Protein AF-0000000087407758 (afdb_homodimer)

Solvent-accessible surface area (backbone atoms only — not comparable to full-atom values): 63641 Å² total; per-residue (Å²): 130,77,46,41,49,51,56,74,53,57,38,66,49,45,21,40,23,24,48,30,57,53,55,64,32,35,38,31,25,42,35,38,38,33,48,90,76,44,41,72,36,18,23,33,31,35,31,67,72,82,52,74,43,81,66,54,85,54,54,42,27,36,70,48,40,63,32,73,86,50,54,34,32,38,28,38,32,53,80,53,84,84,53,83,39,29,30,37,30,39,26,45,61,90,58,75,68,72,40,81,44,47,73,32,73,68,33,73,80,34,73,46,57,36,84,84,50,56,30,34,39,34,29,28,50,42,72,73,52,87,76,72,92,62,81,59,45,75,42,76,60,51,53,44,40,36,55,86,71,43,76,42,53,59,48,29,21,29,37,27,42,26,34,68,87,77,24,53,68,46,76,55,53,54,74,72,32,33,46,69,47,77,48,71,58,94,88,33,49,33,33,28,29,30,68,41,58,68,89,40,62,72,32,25,28,43,31,38,53,57,84,71,41,74,44,74,55,53,93,73,67,30,26,46,74,48,72,44,82,46,94,86,67,31,30,39,34,35,34,23,70,43,85,63,45,84,46,32,53,31,38,45,28,43,34,30,61,90,79,64,49,71,42,69,30,43,71,86,49,65,37,30,61,42,67,44,64,52,51,45,65,54,65,62,61,32,67,67,77,44,79,55,97,69,28,39,36,42,37,27,15,59,46,47,22,17,30,35,30,32,33,27,92,86,33,56,73,46,76,75,44,77,67,77,18,28,48,56,19,43,34,79,54,76,37,41,36,32,23,35,24,17,54,86,38,73,41,33,42,32,37,38,47,95,90,41,76,42,80,71,52,67,81,56,57,73,58,74,76,39,48,75,51,66,72,48,77,49,75,39,73,40,96,86,66,52,76,30,55,31,33,38,24,52,25,52,77,66,54,92,92,46,69,29,33,31,34,40,48,37,59,44,50,70,54,18,24,50,49,22,31,35,45,63,68,59,42,28,42,12,44,70,51,23,29,39,36,39,48,42,38,58,19,19,41,27,68,27,49,76,44,18,52,42,60,58,40,70,77,42,64,35,45,50,41,51,53,50,47,54,52,49,46,49,69,75,35,77,40,48,33,79,84,23,26,29,37,32,18,34,37,38,10,6,26,48,37,46,37,44,34,32,72,46,69,75,39,48,24,37,36,29,23,41,20,56,21,41,50,61,61,42,26,21,58,25,44,49,18,77,58,48,41,32,60,42,54,44,51,47,66,79,81,24,44,64,54,36,49,70,64,14,31,49,72,31,46,89,58,40,71,37,38,32,39,40,37,34,26,62,49,8,27,65,41,30,46,60,27,52,37,31,46,50,42,48,33,53,74,70,71,45,59,58,39,37,36,38,33,71,93,23,27,74,45,32,74,55,72,34,49,38,49,56,36,31,49,51,47,49,52,53,52,48,51,46,44,56,52,48,71,97,129,76,47,41,50,51,59,74,52,57,38,64,48,47,21,40,22,23,48,30,58,52,56,65,33,36,38,31,24,41,34,39,40,32,48,91,76,44,41,71,36,18,24,33,33,36,31,68,70,83,52,74,43,80,66,52,83,55,54,43,26,36,68,49,40,63,31,74,84,51,55,34,33,38,30,36,32,53,79,52,85,84,53,83,37,29,31,36,31,39,28,45,62,90,56,78,68,72,39,81,44,47,74,34,75,68,32,73,79,36,74,46,56,36,85,86,50,56,31,35,37,34,27,28,50,42,71,72,53,89,76,71,91,60,81,60,45,76,43,77,61,52,53,44,39,37,54,86,72,43,78,43,54,61,48,29,20,30,36,27,41,26,34,66,88,77,24,53,68,46,77,55,53,55,74,73,32,34,46,68,47,76,49,70,57,96,90,33,49,33,32,29,30,30,68,42,58,66,88,40,62,73,32,25,30,44,30,37,51,58,84,72,42,74,45,73,54,52,95,72,66,31,26,46,75,48,71,45,84,46,95,86,66,31,32,39,33,35,32,22,71,44,83,63,45,84,46,33,52,30,37,45,28,44,32,30,59,89,78,64,49,71,44,67,31,44,70,87,51,66,37,30,59,41,69,44,64,53,49,44,65,55,66,62,61,30,67,68,78,44,79,55,96,69,27,39,36,43,35,26,15,58,45,45,20,16,30,36,30,32,33,28,92,86,32,55,71,46,78,75,44,78,68,78,20,27,47,56,20,46,32,78,53,75,37,39,37,34,22,36,24,17,54,86,39,73,40,33,40,33,37,38,49,96,88,41,76,43,80,73,51,68,81,56,57,72,56,74,77,39,47,75,49,66,72,45,77,49,75,39,72,41,96,87,64,52,77,30,55,32,33,39,23,51,24,55,80,65,53,92,90,46,70,27,33,30,34,40,47,37,59,44,52,69,55,19,24,50,48,24,31,32,44,65,69,58,42,29,42,13,45,71,51,24,29,39,35,40,48,42,38,58,18,19,40,27,67,26,50,77,43,18,53,43,62,58,40,70,76,44,64,37,47,50,41,51,54,50,47,54,52,51,46,49,69,73,36,78,40,48,34,78,84,22,26,29,37,31,18,35,37,39,10,6,25,48,37,45,38,45,34,32,72,47,69,74,39,48,25,35,36,29,22,40,21,57,20,41,50,61,61,42,27,22,56,26,43,49,16,77,58,48,40,31,60,41,53,44,51,47,67,79,83,22,43,63,55,36,49,71,65,15,30,51,70,31,48,88,59,40,71,36,37,32,39,41,39,36,26,64,47,6,27,66,40,28,46,61,27,52,37,30,44,53,42,49,31,55,75,71,70,42,59,59,38,38,36,39,33,73,92,23,27,76,46,32,76,55,71,34,50,38,50,56,38,31,49,53,47,49,52,54,53,49,51,46,45,56,52,48,72,97

Secondary structure (DSSP, 8-state):
------GGGGGG-EEEEEEEEETTEEEEEEEEEETTTTEEEEEEEEE-SS-EEE----SB-EEEEE-TTSSEEEEEE---TT--SEEEEEEETTS---EEEEEETT--SEEEE-TTSSEEEEEEEEESSPPPSSS-EEE-SS--EETTTEE-TTEEEEEEEEETTT--EEE-S-TTSEEEEEEEETTEEEEEEES-TTT-TT-BEEEEEETTEEEE-S-S-SEEEEEEE-TTS-EEEEEE--TTSTTSPPEEEEE-TTT--EEETTTT--S-SS--B--SS--------EEETTEEEEEEEETTEEEEEEEETT--EEEEE-SSSEEEEEEESSSEEEEEE-SSS--EEEEEETTEEEE---TTGGGGGS--PPPEEEEEE-TTS-EEEEEEE--TT--TT--EEEEEEE--SSS-B--SS--HHHHHHHHTTPEEEEE--TT-SSS-HHHH--TT-TTSHHHHHHHHHHHHHHHH-TTEEEEEEEEEEETHHHHHHHHHHHH----SEEEEES--S-HHHHHHHSSSHHHHHHHHHSS-TTTTHHHHHHT-GGGGGGG--S-EEEEEETT-SSS-THHHHHHHHHHHHTT--EEEEEETT--TTHHHHS-HHHHHHHHHHHHHHHHHHHT-/------GGGGGG-EEEEEEEEETTEEEEEEEEEETTTTEEEEEEEEE-SS-EEE----SB-EEEEE-TTSSEEEEEE---TT--SEEEEEEETTS---EEEEEETT--SEEEE-TTSSEEEEEEEEESSPPPSSS-EEE-SS--EETTTEE-TTEEEEEEEEETTT--EEE-S-TTSEEEEEEEETTEEEEEEES-TTT-TT-BEEEEEETTEEEE-S-S-SEEEEEEE-TTS-EEEEEE--TTSTTSPPEEEEE-TTT--EEETTTT--S-SS--B--SS--------EEETTEEEEEEEETTEEEEEEEETT--EEEEE-SSSEEEEEEESSSEEEEEE-SSS--EEEEEETTEEEE---TTGGGGGS--PPPEEEEEE-TTS-EEEEEEE--TT--TT--EEEEEEE--SSS-B--SS--HHHHHHHHTTPEEEEE--TT-SSS-HHHH--TT-TTSHHHHHHHHHHHHHHHH-TTEEEEEEEEEEETHHHHHHHHHHHH----SEEEEES--S-HHHHHHHSSSHHHHHHHHHSS-TTTTHHHHHHT-GGGGGGG--S-EEEEEETT-SSS-THHHHHHHHHHHHTT--EEEEEETT--TTHHHHS-HHHHHHHHHHHHHHHHHHHT-

Organism: NCBI:txid2598455

Radius of gyration: 34.36 Å; Cα contacts (8 Å, |Δi|>4): 3369; chains: 2; bounding box: 74×99×80 Å

Foldseek 3Di:
DFFFFALQCLQLDWAWALWEDDAQKIKTKIKGADQPVLDIFIFIWMDNNDAIDTDDDARAWHNWYAFLVRQKIKIWGDRDPVAPWIWIWMDTPVDDDIDTLDTGRQYFQDWDAENVRFKIKTKGKDQQDDDDPDPDDDADAPPQAAFPRGGCGRMAIFIWIAGPVRSDIDTQEDRQWHWHAWDDDPRWIKTKTDRCCHPLVQWIFIWIDDGRDIDTQADGQKRWDAWDADPVRKIWTQIFNQPLNPLGAGFIWIAHSVVRDIHTLQPVDQWHQAAQADAQANPDYDFHWDDDPQWIWTWTFAAQEIFIWITGPNNDIDTPGDDFWYWTYWYDHQWIKTWIAFAQGHTFIWTADPNDIDGRDDSSVVSVSGQFWDWDWDWFQAPVGDIWIKTKTAASPDDPPAAFAEEEEEEADQAGFHGTYYYSLCSNLSPVGYMYMYIAAQLYGNHHSVSNACAQPQLHRSLSRSVRSLVVCVVPPVNYDQQQYEYEYEESSLQSQLSDLLPDPSHQAYEHELYAQALQCQLPQANCSVPVSCSRNNHHCVVPVVSRLVSGSLVRLLRGAHAYEYEYECAARNSHDVRSVSSQVSNVVNVHHYHYHYHYPHYSSCCRRNRSNSNSVVSCVVSVRSCVRRVD/DFFFFALLCLQLDWAWALWEDDAQKIKTKIKGADQPVLDIFIFIWMDNNDAIDTDDDARAWHNWYAFLVRQKIKIWGDRDPVAPWIWIWMDTPVDDDIDTLDTGRQYWQDWDAENVRFKIKTKGKDQQDDDDPDPDDDADAPPQAAFPRGGCGRMAIFIWIAGPVRSDIDTQEDRQWHWHAWDDDPRWIKTKTDRCCHPLVQWIFIWIDDGRDIDTQADGQKRWDAWDADPVQKIWTQIFNCPLNPLGAGFIWIAHSVVRDIHTLQPVDQWHQAAQADAQANPDYAFHWDDDPQWIWTWTFAAQEIFIWITGPNNDIDTPGDDQWYWGYWYDHQWIKTWIAFAQGHTFIWTADPNDIDGRDDSSVVSVSGQFWDWDWDWFQAPVGDIWIKTKTAASPDDPPAAFAEEEEEEADQAGFHGGYYYSLCSNLSPVGYMYMYIAAQLYGNHHSVSNACAQPACHRSLSRSVRSLVVCVVPPVNYDQQQYEYEYEESSLLSQLSDLLPDPSHQAYEHELYAQALQCQLPQANCSVPVSCSRNNHHCVVPVVSRLVSGSLVSLLRGAHAYEYEYECAARNSHDVRSVSSQVSNVVNVHHYHYHYHYPDYRSCCRRNRSNSNSVVSCVVSVRSCVRRVD

pLDDT: mean 96.99, std 3.7, range [53.44, 98.94]

InterPro domains:
  IPR001375 Peptidase S9, prolyl oligopeptidase, catalytic domain [PF00326] (421-631)
  IPR011042 Six-bladed beta-propeller, TolB-like [G3DSA:2.120.10.30] (23-142)
  IPR011042 Six-bladed beta-propeller, TolB-like [G3DSA:2.120.10.30] (148-376)
  IPR011659 WD40-like beta-propeller [PF07676] (55-90)
  IPR029058 Alpha/Beta hydrolase fold [G3DSA:3.40.50.1820] (377-632)
  IPR029058 Alpha/Beta hydrolase fold [SSF53474] (374-631)

Structure (mmCIF, N/CA/C/O backbone):
data_AF-0000000087407758-model_v1
#
loop_
_entity.id
_entity.type
_entity.pdbx_description
1 polymer 'S9 family peptidase'
#
loop_
_atom_site.group_PDB
_atom_site.id
_atom_site.type_symbol
_atom_site.label_atom_id
_atom_site.label_alt_id
_atom_site.label_comp_id
_atom_site.label_asym_id
_atom_site.label_entity_id
_atom_site.label_seq_id
_atom_site.pdbx_PDB_ins_code
_atom_site.Cartn_x
_atom_site.Cartn_y
_atom_site.Cartn_z
_atom_site.occupancy
_atom_site.B_iso_or_equiv
_atom_site.auth_seq_id
_atom_site.auth_comp_id
_atom_site.auth_asym_id
_atom_site.auth_atom_id
_atom_site.pdbx_PDB_model_num
ATOM 1 N N . MET A 1 1 ? -30.797 -34.844 4.148 1 54.34 1 MET A N 1
ATOM 2 C CA . MET A 1 1 ? -30.344 -33.781 3.256 1 54.34 1 MET A CA 1
ATOM 3 C C . MET A 1 1 ? -28.906 -34.031 2.797 1 54.34 1 MET A C 1
ATOM 5 O O . MET A 1 1 ? -28.078 -34.531 3.564 1 54.34 1 MET A O 1
ATOM 9 N N . ALA A 1 2 ? -28.625 -33.844 1.451 1 73.69 2 ALA A N 1
ATOM 10 C CA . ALA A 1 2 ? -27.297 -34.094 0.879 1 73.69 2 ALA A CA 1
ATOM 11 C C . ALA A 1 2 ? -26.234 -33.25 1.583 1 73.69 2 ALA A C 1
ATOM 13 O O . ALA A 1 2 ? -26.469 -32.094 1.902 1 73.69 2 ALA A O 1
ATOM 14 N N . LYS A 1 3 ? -25.25 -33.938 2.104 1 91.12 3 LYS A N 1
ATOM 15 C CA . LYS A 1 3 ? -24.188 -33.219 2.791 1 91.12 3 LYS A CA 1
ATOM 16 C C . LYS A 1 3 ? -23.156 -32.688 1.799 1 91.12 3 LYS A C 1
ATOM 18 O O . LYS A 1 3 ? -22.312 -33.438 1.297 1 91.12 3 LYS A O 1
ATOM 23 N N . GLY A 1 4 ? -23.312 -31.344 1.36 1 96.69 4 GLY A N 1
ATOM 24 C CA . GLY A 1 4 ? -22.328 -30.734 0.483 1 96.69 4 GLY A CA 1
ATOM 25 C C . GLY A 1 4 ? -21.141 -30.156 1.228 1 96.69 4 GLY A C 1
ATOM 26 O O . GLY A 1 4 ? -21.141 -30.094 2.459 1 96.69 4 GLY A O 1
ATOM 27 N N . LEU A 1 5 ? -20.109 -29.766 0.512 1 98.12 5 LEU A N 1
ATOM 28 C CA . LEU A 1 5 ? -18.906 -29.188 1.107 1 98.12 5 LEU A CA 1
ATOM 29 C C . LEU A 1 5 ? -19.172 -27.781 1.626 1 98.12 5 LEU A C 1
ATOM 31 O O . LEU A 1 5 ? -19.891 -27 0.989 1 98.12 5 LEU A O 1
ATOM 35 N N . THR A 1 6 ? -18.641 -27.453 2.734 1 98.06 6 THR A N 1
ATOM 36 C CA . THR A 1 6 ? -18.703 -26.125 3.305 1 98.06 6 THR A CA 1
ATOM 37 C C . THR A 1 6 ? -17.328 -25.438 3.256 1 98.06 6 THR A C 1
ATOM 39 O O . THR A 1 6 ? -16.344 -26.078 2.896 1 98.06 6 THR A O 1
ATOM 42 N N . GLU A 1 7 ? -17.312 -24.172 3.6 1 98.25 7 GLU A N 1
ATOM 43 C CA . GLU A 1 7 ? -16.062 -23.406 3.641 1 98.25 7 GLU A CA 1
ATOM 44 C C . GLU A 1 7 ? -15.062 -24.047 4.605 1 98.25 7 GLU A C 1
ATOM 46 O O . GLU A 1 7 ? -13.875 -24.141 4.293 1 98.25 7 GLU A O 1
ATOM 51 N N . LYS A 1 8 ? -15.492 -24.531 5.707 1 97.5 8 LYS A N 1
ATOM 52 C CA . LYS A 1 8 ? -14.625 -25.031 6.77 1 97.5 8 LYS A CA 1
ATOM 53 C C . LYS A 1 8 ? -14.07 -26.406 6.426 1 97.5 8 LYS A C 1
ATOM 55 O O . LYS A 1 8 ? -13.109 -26.859 7.043 1 97.5 8 LYS A O 1
ATOM 60 N N . ASP A 1 9 ? -14.703 -27.094 5.465 1 98.38 9 ASP A N 1
ATOM 61 C CA . ASP A 1 9 ? -14.203 -28.406 5.062 1 98.38 9 ASP A CA 1
ATOM 62 C C . ASP A 1 9 ? -12.836 -28.281 4.387 1 98.38 9 ASP A C 1
ATOM 64 O O . ASP A 1 9 ? -12.18 -29.297 4.121 1 98.38 9 ASP A O 1
ATOM 68 N N . LEU A 1 10 ? -12.375 -27.047 4.191 1 98.5 10 LEU A N 1
ATOM 69 C CA . LEU A 1 10 ? -11.031 -26.781 3.691 1 98.5 10 LEU A CA 1
ATOM 70 C C . LEU A 1 10 ? -9.992 -27.562 4.492 1 98.5 10 LEU A C 1
ATOM 72 O O . LEU A 1 10 ? -9.008 -28.062 3.93 1 98.5 10 LEU A O 1
ATOM 76 N N . GLU A 1 11 ? -10.195 -27.703 5.746 1 98.06 11 GLU A N 1
ATOM 77 C CA . GLU A 1 11 ? -9.195 -28.281 6.637 1 98.06 11 GLU A CA 1
ATOM 78 C C . GLU A 1 11 ? -9.109 -29.797 6.457 1 98.06 11 GLU A C 1
ATOM 80 O O . GLU A 1 11 ? -8.148 -30.422 6.906 1 98.06 11 GLU A O 1
ATOM 85 N N . LYS A 1 12 ? -10.086 -30.391 5.727 1 98.31 12 LYS A N 1
ATOM 86 C CA . LYS A 1 12 ? -10.109 -31.844 5.578 1 98.31 12 LYS A CA 1
ATOM 87 C C . LYS A 1 12 ? -9.203 -32.281 4.438 1 98.31 12 LYS A C 1
ATOM 89 O O . LYS A 1 12 ? -8.836 -33.469 4.359 1 98.31 12 LYS A O 1
ATOM 94 N N . PHE A 1 13 ? -8.898 -31.375 3.537 1 98.69 13 PHE A N 1
ATOM 95 C CA . PHE A 1 13 ? -8.102 -31.734 2.369 1 98.69 13 PHE A CA 1
ATOM 96 C C . PHE A 1 13 ? -6.672 -32.062 2.775 1 98.69 13 PHE A C 1
ATOM 98 O O . PHE A 1 13 ? -6.055 -31.359 3.566 1 98.69 13 PHE A O 1
ATOM 105 N N . LYS A 1 14 ? -6.168 -33.188 2.32 1 98.56 14 LYS A N 1
ATOM 106 C CA . LYS A 1 14 ? -4.75 -33.562 2.328 1 98.56 14 LYS A CA 1
ATOM 107 C C . LYS A 1 14 ? -4.113 -33.281 0.965 1 98.56 14 LYS A C 1
ATOM 109 O O . LYS A 1 14 ? -4.543 -33.875 -0.042 1 98.56 14 LYS A O 1
ATOM 114 N N . LEU A 1 15 ? -3.127 -32.469 0.919 1 98.62 15 LEU A N 1
ATOM 115 C CA . LEU A 1 15 ? -2.486 -32.094 -0.336 1 98.62 15 LEU A CA 1
ATOM 116 C C . LEU A 1 15 ? -1.276 -32.969 -0.613 1 98.62 15 LEU A C 1
ATOM 118 O O . LEU A 1 15 ? -0.261 -32.875 0.081 1 98.62 15 LEU A O 1
ATOM 122 N N . VAL A 1 16 ? -1.364 -33.812 -1.622 1 98.62 16 VAL A N 1
ATOM 123 C CA . VAL A 1 16 ? -0.341 -34.781 -1.949 1 98.62 16 VAL A CA 1
ATOM 124 C C . VAL A 1 16 ? 0.486 -34.312 -3.137 1 98.62 16 VAL A C 1
ATOM 126 O O . VAL A 1 16 ? -0.067 -33.906 -4.172 1 98.62 16 VAL A O 1
ATOM 129 N N . GLY A 1 17 ? 1.745 -34.219 -2.971 1 98 17 GLY A N 1
ATOM 130 C CA . GLY A 1 17 ? 2.555 -33.812 -4.105 1 98 17 GLY A CA 1
ATOM 131 C C . GLY A 1 17 ? 4.047 -33.844 -3.818 1 98 17 GLY A C 1
ATOM 132 O O . GLY A 1 17 ? 4.496 -34.594 -2.953 1 98 17 GLY A O 1
ATOM 133 N N . ASN A 1 18 ? 4.824 -33.219 -4.68 1 97.69 18 ASN A N 1
ATOM 134 C CA . ASN A 1 18 ? 6.273 -33.125 -4.57 1 97.69 18 ASN A CA 1
ATOM 135 C C . ASN A 1 18 ? 6.93 -34.5 -4.523 1 97.69 18 ASN A C 1
ATOM 137 O O . ASN A 1 18 ? 7.688 -34.781 -3.602 1 97.69 18 ASN A O 1
ATOM 141 N N . ILE A 1 19 ? 6.812 -35.25 -5.586 1 98.19 19 ILE A N 1
ATOM 142 C CA . ILE A 1 19 ? 7.227 -36.656 -5.543 1 98.19 19 ILE A CA 1
ATOM 143 C C . ILE A 1 19 ? 8.633 -36.781 -6.117 1 98.19 19 ILE A C 1
ATOM 145 O O . ILE A 1 19 ? 9.055 -36 -6.957 1 98.19 19 ILE A O 1
ATOM 149 N N . ASP A 1 20 ? 9.344 -37.719 -5.691 1 98.19 20 ASP A N 1
ATOM 150 C CA . ASP A 1 20 ? 10.609 -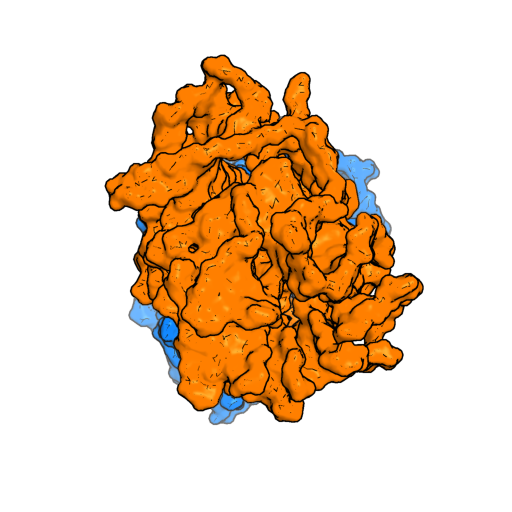38.219 -6.234 1 98.19 20 ASP A CA 1
ATOM 151 C C . ASP A 1 20 ? 10.688 -39.719 -6.145 1 98.19 20 ASP A C 1
ATOM 153 O O . ASP A 1 20 ? 10.133 -40.344 -5.219 1 98.19 20 ASP A O 1
ATOM 157 N N . ALA A 1 21 ? 11.297 -40.344 -7.152 1 97.5 21 ALA A N 1
ATOM 158 C CA . ALA A 1 21 ? 11.297 -41.812 -7.203 1 97.5 21 ALA A CA 1
ATOM 159 C C . ALA A 1 21 ? 12.719 -42.344 -7.391 1 97.5 21 ALA A C 1
ATOM 161 O O . ALA A 1 21 ? 13.562 -41.688 -8 1 97.5 21 ALA A O 1
ATOM 162 N N . PHE A 1 22 ? 13.008 -43.469 -6.875 1 97.06 22 PHE A N 1
ATOM 163 C CA . PHE A 1 22 ? 14.227 -44.25 -7.051 1 97.06 22 PHE A CA 1
ATOM 164 C C . PHE A 1 22 ? 13.906 -45.719 -7.109 1 97.06 22 PHE A C 1
ATOM 166 O O . PHE A 1 22 ? 13.594 -46.344 -6.086 1 97.06 22 PHE A O 1
ATOM 173 N N . ARG A 1 23 ? 14.031 -46.281 -8.305 1 95.62 23 ARG A N 1
ATOM 174 C CA . ARG A 1 23 ? 13.648 -47.688 -8.523 1 95.62 23 ARG A CA 1
ATOM 175 C C . ARG A 1 23 ? 12.203 -47.906 -8.102 1 95.62 23 ARG A C 1
ATOM 177 O O . ARG A 1 23 ? 11.297 -47.219 -8.555 1 95.62 23 ARG A O 1
ATOM 184 N N . ARG A 1 24 ? 12.023 -48.781 -7.125 1 94.56 24 ARG A N 1
ATOM 185 C CA . ARG A 1 24 ? 10.656 -49.125 -6.742 1 94.56 24 ARG A CA 1
ATOM 186 C C . ARG A 1 24 ? 10.164 -48.219 -5.605 1 94.56 24 ARG A C 1
ATOM 188 O O . ARG A 1 24 ? 8.992 -48.281 -5.23 1 94.56 24 ARG A O 1
ATOM 195 N N . ARG A 1 25 ? 10.992 -47.375 -5.078 1 96.25 25 ARG A N 1
ATOM 196 C CA . ARG A 1 25 ? 10.617 -46.531 -3.943 1 96.25 25 ARG A CA 1
ATOM 197 C C . ARG A 1 25 ? 10.211 -45.156 -4.406 1 96.25 25 ARG A C 1
ATOM 199 O O . ARG A 1 25 ? 10.719 -44.656 -5.406 1 96.25 25 ARG A O 1
ATOM 206 N N . LEU A 1 26 ? 9.289 -44.594 -3.684 1 97.19 26 LEU A N 1
ATOM 207 C CA . LEU A 1 26 ? 8.789 -43.25 -3.93 1 97.19 26 LEU A CA 1
ATOM 208 C C . LEU A 1 26 ? 8.695 -42.469 -2.629 1 97.19 26 LEU A C 1
ATOM 210 O O . LEU A 1 26 ? 8.273 -43 -1.603 1 97.19 26 LEU A O 1
ATOM 214 N N . VAL A 1 27 ? 9.148 -41.25 -2.615 1 98.06 27 VAL A N 1
ATOM 215 C CA . VAL A 1 27 ? 8.891 -40.312 -1.515 1 98.06 27 VAL A CA 1
ATOM 216 C C . VAL A 1 27 ? 8 -39.188 -1.997 1 98.06 27 VAL A C 1
ATOM 218 O O . VAL A 1 27 ? 8.039 -38.812 -3.172 1 98.06 27 VAL A O 1
ATOM 221 N N . PHE A 1 28 ? 7.152 -38.688 -1.152 1 98.44 28 PHE A N 1
ATOM 222 C CA . PHE A 1 28 ? 6.258 -37.594 -1.494 1 98.44 28 PHE A CA 1
ATOM 223 C C . PHE A 1 28 ? 5.863 -36.812 -0.248 1 98.44 28 PHE A C 1
ATOM 225 O O . PHE A 1 28 ? 6.047 -37.281 0.875 1 98.44 28 PHE A O 1
ATOM 232 N N . GLN A 1 29 ? 5.477 -35.594 -0.479 1 98.38 29 GLN A N 1
ATOM 233 C CA . GLN A 1 29 ? 5.055 -34.656 0.563 1 98.38 29 GLN A CA 1
ATOM 234 C C . GLN A 1 29 ? 3.535 -34.656 0.726 1 98.38 29 GLN A C 1
ATOM 236 O O . GLN A 1 29 ? 2.801 -34.719 -0.263 1 98.38 29 GLN A O 1
ATOM 241 N N . VAL A 1 30 ? 3.037 -34.75 1.957 1 98.56 30 VAL A N 1
ATOM 242 C CA . VAL A 1 30 ? 1.622 -34.562 2.26 1 98.56 30 VAL A CA 1
ATOM 243 C C . VAL A 1 30 ? 1.448 -33.344 3.168 1 98.56 30 VAL A C 1
ATOM 245 O O . VAL A 1 30 ? 2.039 -33.281 4.25 1 98.56 30 VAL A O 1
ATOM 248 N N . THR A 1 31 ? 0.679 -32.375 2.727 1 98.44 31 THR A N 1
ATOM 249 C CA . THR A 1 31 ? 0.41 -31.172 3.488 1 98.44 31 THR A CA 1
ATOM 250 C C . THR A 1 31 ? -1.007 -31.188 4.055 1 98.44 31 THR A C 1
ATOM 252 O O . THR A 1 31 ? -1.967 -31.469 3.332 1 98.44 31 THR A O 1
ATOM 255 N N . GLU A 1 32 ? -1.155 -30.906 5.312 1 98.12 32 GLU A N 1
ATOM 256 C CA . GLU A 1 32 ? -2.434 -30.781 6.004 1 98.12 32 GLU A CA 1
ATOM 257 C C . GLU A 1 32 ? -2.758 -29.312 6.293 1 98.12 32 GLU A C 1
ATOM 259 O O . GLU A 1 32 ? -1.86 -28.531 6.582 1 98.12 32 GLU A O 1
ATOM 264 N N . ILE A 1 33 ? -4.008 -28.984 6.195 1 98.25 33 ILE A N 1
ATOM 265 C CA . ILE A 1 33 ? -4.5 -27.641 6.477 1 98.25 33 ILE A CA 1
ATOM 266 C C . ILE A 1 33 ? -5.164 -27.609 7.852 1 98.25 33 ILE A C 1
ATOM 268 O O . ILE A 1 33 ? -5.992 -28.469 8.172 1 98.25 33 ILE A O 1
ATOM 272 N N . SER A 1 34 ? -4.832 -26.625 8.695 1 98.25 34 SER A N 1
ATOM 273 C CA . SER A 1 34 ? -5.484 -26.453 9.992 1 98.25 34 SER A CA 1
ATOM 274 C C . SER A 1 34 ? -6.129 -25.094 10.125 1 98.25 34 SER A C 1
ATOM 276 O O . SER A 1 34 ? -5.438 -24.078 10.258 1 98.25 34 SER A O 1
ATOM 278 N N . VAL A 1 35 ? -7.41 -25.062 10.07 1 97.69 35 VAL A N 1
ATOM 279 C CA . VAL A 1 35 ? -8.125 -23.812 10.273 1 97.69 35 VAL A CA 1
ATOM 280 C C . VAL A 1 35 ? -7.973 -23.344 11.727 1 97.69 35 VAL A C 1
ATOM 282 O O . VAL A 1 35 ? -7.766 -22.172 11.992 1 97.69 35 VAL A O 1
ATOM 285 N N . GLU A 1 36 ? -8.047 -24.297 12.648 1 96.88 36 GLU A N 1
ATOM 286 C CA . GLU A 1 36 ? -7.93 -23.984 14.07 1 96.88 36 GLU A CA 1
ATOM 287 C C . GLU A 1 36 ? -6.602 -23.297 14.383 1 96.88 36 GLU A C 1
ATOM 289 O O . GLU A 1 36 ? -6.574 -22.266 15.039 1 96.88 36 GLU A O 1
ATOM 294 N N . LYS A 1 37 ? -5.5 -23.875 13.852 1 97.44 37 LYS A N 1
ATOM 295 C CA . LYS A 1 37 ? -4.172 -23.312 14.109 1 97.44 37 LYS A CA 1
ATOM 296 C C . LYS A 1 37 ? -3.812 -22.25 13.078 1 97.44 37 LYS A C 1
ATOM 298 O O . LYS A 1 37 ? -2.783 -21.578 13.203 1 97.44 37 LYS A O 1
ATOM 303 N N . ASP A 1 38 ? -4.668 -22.047 12.133 1 97.94 38 ASP A N 1
ATOM 304 C CA . ASP A 1 38 ? -4.488 -21.062 11.055 1 97.94 38 ASP A CA 1
ATOM 305 C C . ASP A 1 38 ? -3.127 -21.25 10.383 1 97.94 38 ASP A C 1
ATOM 307 O O . ASP A 1 38 ? -2.369 -20.281 10.242 1 97.94 38 ASP A O 1
ATOM 311 N N . ASP A 1 39 ? -2.801 -22.484 10.039 1 97.19 39 ASP A N 1
ATOM 312 C CA . ASP A 1 39 ? -1.49 -22.797 9.469 1 97.19 39 ASP A CA 1
ATOM 313 C C . ASP A 1 39 ? -1.533 -24.094 8.664 1 97.19 39 ASP A C 1
ATOM 315 O O . ASP A 1 39 ? -2.574 -24.75 8.578 1 97.19 39 ASP A O 1
ATOM 319 N N . TYR A 1 40 ? -0.476 -24.438 7.957 1 97.56 40 TYR A N 1
ATOM 320 C CA . TYR A 1 40 ? -0.267 -25.672 7.207 1 97.56 40 TYR A CA 1
ATOM 321 C C . TYR A 1 40 ? 0.824 -26.531 7.848 1 97.56 40 TYR A C 1
ATOM 323 O O . TYR A 1 40 ? 1.812 -26 8.359 1 97.56 40 TYR A O 1
ATOM 331 N N . PHE A 1 41 ? 0.654 -27.828 7.812 1 97.5 41 PHE A N 1
ATOM 332 C CA . PHE A 1 41 ? 1.644 -28.781 8.297 1 97.5 41 PHE A CA 1
ATOM 333 C C . PHE A 1 41 ? 1.947 -29.828 7.238 1 97.5 41 PHE A C 1
ATOM 335 O O . PHE A 1 41 ? 1.048 -30.281 6.52 1 97.5 41 PHE A O 1
ATOM 342 N N . SER A 1 42 ? 3.207 -30.203 7.051 1 97.69 42 SER A N 1
ATOM 343 C CA . SER A 1 42 ? 3.561 -31.156 6.008 1 97.69 42 SER A CA 1
ATOM 344 C C . SER A 1 42 ? 4.605 -32.156 6.508 1 97.69 42 SER A C 1
ATOM 346 O O . SER A 1 42 ? 5.41 -31.828 7.383 1 97.69 42 SER A O 1
ATOM 348 N N . ARG A 1 43 ? 4.543 -33.312 5.973 1 97 43 ARG A N 1
ATOM 349 C CA . ARG A 1 43 ? 5.5 -34.375 6.234 1 97 43 ARG A CA 1
ATOM 350 C C . ARG A 1 43 ? 5.805 -35.156 4.965 1 97 43 ARG A C 1
ATOM 352 O O . ARG A 1 43 ? 5.098 -35.031 3.963 1 97 43 ARG A O 1
ATOM 359 N N . ILE A 1 44 ? 6.875 -35.906 5.102 1 98.06 44 ILE A N 1
ATOM 360 C CA . ILE A 1 44 ? 7.285 -36.781 3.988 1 98.06 44 ILE A CA 1
ATOM 361 C C . ILE A 1 44 ? 6.809 -38.188 4.23 1 98.06 44 ILE A C 1
ATOM 363 O O . ILE A 1 44 ? 6.891 -38.719 5.352 1 98.06 44 ILE A O 1
ATOM 367 N N . TYR A 1 45 ? 6.293 -38.781 3.225 1 98.25 45 TYR A N 1
ATOM 368 C CA . TYR A 1 45 ? 5.895 -40.188 3.213 1 98.25 45 TYR A CA 1
ATOM 369 C C . TYR A 1 45 ? 6.766 -41 2.26 1 98.25 45 TYR A C 1
ATOM 371 O O . TYR A 1 45 ? 7.367 -40.438 1.338 1 98.25 45 TYR A O 1
ATOM 379 N N . LEU A 1 46 ? 6.852 -42.281 2.496 1 97.94 46 LEU A N 1
ATOM 380 C CA . LEU A 1 46 ? 7.609 -43.219 1.656 1 97.94 46 LEU A CA 1
ATOM 381 C C . LEU A 1 46 ? 6.73 -44.375 1.195 1 97.94 46 LEU A C 1
ATOM 383 O O . LEU A 1 46 ? 5.98 -44.938 1.991 1 97.94 46 LEU A O 1
ATOM 387 N N . TYR A 1 47 ? 6.621 -44.625 -0.076 1 97.56 47 TYR A N 1
ATOM 388 C CA . TYR A 1 47 ? 6.047 -45.844 -0.686 1 97.56 47 TYR A CA 1
ATOM 389 C C . TYR A 1 47 ? 7.137 -46.812 -1.106 1 97.56 47 TYR A C 1
ATOM 391 O O . TYR A 1 47 ? 7.977 -46.5 -1.946 1 97.56 47 TYR A O 1
ATOM 399 N N . ASP A 1 48 ? 7.164 -48.031 -0.616 1 93.75 48 ASP A N 1
ATOM 400 C CA . ASP A 1 48 ? 8.242 -48.969 -0.865 1 93.75 48 ASP A CA 1
ATOM 401 C C . ASP A 1 48 ? 7.867 -49.938 -1.988 1 93.75 48 ASP A C 1
ATOM 403 O O . ASP A 1 48 ? 8.531 -50.969 -2.178 1 93.75 48 ASP A O 1
ATOM 407 N N . GLY A 1 49 ? 6.816 -49.625 -2.68 1 90.25 49 GLY A N 1
ATOM 408 C CA . GLY A 1 49 ? 6.324 -50.531 -3.727 1 90.25 49 GLY A CA 1
ATOM 409 C C . GLY A 1 49 ? 5.117 -51.344 -3.303 1 90.25 49 GLY A C 1
ATOM 410 O O . GLY A 1 49 ? 4.414 -51.906 -4.145 1 90.25 49 GLY A O 1
ATOM 411 N N . ARG A 1 50 ? 4.883 -51.375 -1.973 1 91.19 50 ARG A N 1
ATOM 412 C CA . ARG A 1 50 ? 3.76 -52.156 -1.458 1 91.19 50 ARG A CA 1
ATOM 413 C C . ARG A 1 50 ? 2.885 -51.312 -0.537 1 91.19 50 ARG A C 1
ATOM 415 O O . ARG A 1 50 ? 1.657 -51.344 -0.633 1 91.19 50 ARG A O 1
ATOM 422 N N . LYS A 1 51 ? 3.59 -50.625 0.286 1 94.88 51 LYS A N 1
ATOM 423 C CA . LYS A 1 51 ? 2.85 -49.875 1.293 1 94.88 51 LYS A CA 1
ATOM 424 C C . LYS A 1 51 ? 3.377 -48.469 1.412 1 94.88 51 LYS A C 1
ATOM 426 O O . LYS A 1 51 ? 4.543 -48.188 1.108 1 94.88 51 LYS A O 1
ATOM 431 N N . VAL A 1 52 ? 2.471 -47.562 1.856 1 97.69 52 VAL A N 1
ATOM 432 C CA . VAL A 1 52 ? 2.793 -46.156 2.154 1 97.69 52 VAL A CA 1
ATOM 433 C C . VAL A 1 52 ? 2.955 -46 3.662 1 97.69 52 VAL A C 1
ATOM 435 O O . VAL A 1 52 ? 2.129 -46.469 4.445 1 97.69 52 VAL A O 1
ATOM 438 N N . LYS A 1 53 ? 3.938 -45.344 4.137 1 96 53 LYS A N 1
ATOM 439 C CA . LYS A 1 53 ? 4.129 -45.031 5.555 1 96 53 LYS A CA 1
ATOM 440 C C . LYS A 1 53 ? 4.676 -43.625 5.762 1 96 53 LYS A C 1
ATOM 442 O O . LYS A 1 53 ? 5.434 -43.125 4.93 1 96 53 LYS A O 1
ATOM 447 N N . PRO A 1 54 ? 4.285 -42.969 6.879 1 95.94 54 PRO A N 1
ATOM 448 C CA . PRO A 1 54 ? 4.977 -41.719 7.227 1 95.94 54 PRO A CA 1
ATOM 449 C C . PRO A 1 54 ? 6.484 -41.906 7.387 1 95.94 54 PRO A C 1
ATOM 451 O O . PRO A 1 54 ? 6.93 -42.938 7.93 1 95.94 54 PRO A O 1
ATOM 454 N N . PHE A 1 55 ? 7.215 -41 6.871 1 97 55 PHE A N 1
ATOM 455 C CA . PHE A 1 55 ? 8.664 -41.188 6.867 1 97 55 PHE A CA 1
ATOM 456 C C . PHE A 1 55 ? 9.328 -40.156 7.77 1 97 55 PHE A C 1
ATOM 458 O O . PHE A 1 55 ? 10.375 -40.406 8.367 1 97 55 PHE A O 1
ATOM 465 N N . THR A 1 56 ? 8.844 -38.938 7.781 1 96.31 56 THR A N 1
ATOM 466 C CA . THR A 1 56 ? 9.352 -37.906 8.688 1 96.31 56 THR A CA 1
ATOM 467 C C . THR A 1 56 ? 8.258 -37.469 9.656 1 96.31 56 THR A C 1
ATOM 469 O O . THR A 1 56 ? 7.098 -37.844 9.508 1 96.31 56 THR A O 1
ATOM 472 N N . SER A 1 57 ? 8.641 -36.656 10.703 1 92.5 57 SER A N 1
ATOM 473 C CA . SER A 1 57 ? 7.68 -36.281 11.734 1 92.5 57 SER A CA 1
ATOM 474 C C . SER A 1 57 ? 7.734 -34.781 12 1 92.5 57 SER A C 1
ATOM 476 O O . SER A 1 57 ? 7.184 -34.281 12.992 1 92.5 57 SER A O 1
ATOM 478 N N . GLY A 1 58 ? 8.445 -34.062 11.18 1 90.5 58 GLY A N 1
ATOM 479 C CA . GLY A 1 58 ? 8.461 -32.625 11.344 1 90.5 58 GLY A CA 1
ATOM 480 C C . GLY A 1 58 ? 7.145 -31.969 10.961 1 90.5 58 GLY A C 1
ATOM 481 O O . GLY A 1 58 ? 6.234 -32.625 10.461 1 90.5 58 GLY A O 1
ATOM 482 N N . LYS A 1 59 ? 7.039 -30.609 11.234 1 93.12 59 LYS A N 1
ATOM 483 C CA . LYS A 1 59 ? 5.793 -29.891 11.008 1 93.12 59 LYS A CA 1
ATOM 484 C C . LYS A 1 59 ? 5.789 -29.219 9.641 1 93.12 59 LYS A C 1
ATOM 486 O O . LYS A 1 59 ? 4.73 -28.859 9.125 1 93.12 59 LYS A O 1
ATOM 491 N N . LYS A 1 60 ? 6.949 -29.016 9.07 1 96.12 60 LYS A N 1
ATOM 492 C CA . LYS A 1 60 ? 7.059 -28.359 7.77 1 96.12 60 LYS A CA 1
ATOM 493 C C . LYS A 1 60 ? 8.117 -29.031 6.898 1 96.12 60 LYS A C 1
ATOM 495 O O . LYS A 1 60 ? 9.023 -28.375 6.395 1 96.12 60 LYS A O 1
ATOM 500 N N . ASP A 1 61 ? 8.031 -30.328 6.738 1 97.44 61 ASP A N 1
ATOM 501 C CA . ASP A 1 61 ? 8.945 -31.094 5.902 1 97.44 61 ASP A CA 1
ATOM 502 C C . ASP A 1 61 ? 8.461 -31.141 4.453 1 97.44 61 ASP A C 1
ATOM 504 O O . ASP A 1 61 ? 7.27 -31.344 4.195 1 97.44 61 ASP A O 1
ATOM 508 N N . GLY A 1 62 ? 9.344 -30.859 3.531 1 97 62 GLY A N 1
ATOM 509 C CA . GLY A 1 62 ? 8.945 -30.859 2.133 1 97 62 GLY A CA 1
ATOM 510 C C . GLY A 1 62 ? 10.117 -30.969 1.176 1 97 62 GLY A C 1
ATOM 511 O O . GLY A 1 62 ? 11.266 -31.078 1.604 1 97 62 GLY A O 1
ATOM 512 N N . ASN A 1 63 ? 9.82 -31.156 -0.084 1 97.06 63 ASN A N 1
ATOM 513 C CA . ASN A 1 63 ? 10.758 -31.125 -1.198 1 97.06 63 ASN A CA 1
ATOM 514 C C . ASN A 1 63 ? 11.758 -32.281 -1.114 1 97.06 63 ASN A C 1
ATOM 516 O O . ASN A 1 63 ? 12.969 -32.062 -1.154 1 97.06 63 ASN A O 1
ATOM 520 N N . PRO A 1 64 ? 11.312 -33.469 -0.969 1 98.06 64 PRO A N 1
ATOM 521 C CA . PRO A 1 64 ? 12.227 -34.625 -0.813 1 98.06 64 PRO A CA 1
ATOM 522 C C . PRO A 1 64 ? 12.914 -35 -2.121 1 98.06 64 PRO A C 1
ATOM 524 O O . PRO A 1 64 ? 12.297 -34.938 -3.188 1 98.06 64 PRO A O 1
ATOM 527 N N . ARG A 1 65 ? 14.188 -35.406 -2.043 1 98.06 65 ARG A N 1
ATOM 528 C CA . ARG A 1 65 ? 14.969 -35.875 -3.178 1 98.06 65 ARG A CA 1
ATOM 529 C C . ARG A 1 65 ? 15.844 -37.062 -2.775 1 98.06 65 ARG A C 1
ATOM 531 O O . ARG A 1 65 ? 16.562 -37 -1.783 1 98.06 65 ARG A O 1
ATOM 538 N N . PHE A 1 66 ? 15.82 -38.156 -3.557 1 98.12 66 PHE A N 1
ATOM 539 C CA . PHE A 1 66 ? 16.719 -39.281 -3.336 1 98.12 66 PHE A CA 1
ATOM 540 C C . PHE A 1 66 ? 18.141 -38.938 -3.74 1 98.12 66 PHE A C 1
ATOM 542 O O . PHE A 1 66 ? 18.359 -38.188 -4.715 1 98.12 66 PHE A O 1
ATOM 549 N N . SER A 1 67 ? 19.078 -39.5 -2.961 1 98.12 67 SER A N 1
ATOM 550 C CA . SER A 1 67 ? 20.453 -39.5 -3.441 1 98.12 67 SER A CA 1
ATOM 551 C C . SER A 1 67 ? 20.609 -40.406 -4.66 1 98.12 67 SER A C 1
ATOM 553 O O . SER A 1 67 ? 19.766 -41.281 -4.914 1 98.12 67 SER A O 1
ATOM 555 N N . PRO A 1 68 ? 21.688 -40.188 -5.406 1 96.94 68 PRO A N 1
ATOM 556 C CA . PRO A 1 68 ? 21.875 -40.969 -6.625 1 96.94 68 PRO A CA 1
ATOM 557 C C . PRO A 1 68 ? 21.891 -42.469 -6.359 1 96.94 68 PRO A C 1
ATOM 559 O O . PRO A 1 68 ? 21.469 -43.281 -7.211 1 96.94 68 PRO A O 1
ATOM 562 N N . ASP A 1 69 ? 22.344 -42.938 -5.176 1 96.88 69 ASP A N 1
ATOM 563 C CA . ASP A 1 69 ? 22.406 -44.344 -4.859 1 96.88 69 ASP A CA 1
ATOM 564 C C . ASP A 1 69 ? 21.172 -44.812 -4.09 1 96.88 69 ASP A C 1
ATOM 566 O O . ASP A 1 69 ? 21.062 -45.969 -3.697 1 96.88 69 ASP A O 1
ATOM 570 N N . GLY A 1 70 ? 20.25 -43.906 -3.791 1 96.94 70 GLY A N 1
ATOM 571 C CA . GLY A 1 70 ? 18.984 -44.219 -3.148 1 96.94 70 GLY A CA 1
ATOM 572 C C . GLY A 1 70 ? 19.109 -44.438 -1.651 1 96.94 70 GLY A C 1
ATOM 573 O O . GLY A 1 70 ? 18.125 -44.781 -0.979 1 96.94 70 GLY A O 1
ATOM 574 N N . LYS A 1 71 ? 20.234 -44.125 -1.086 1 97 71 LYS A N 1
ATOM 575 C CA . LYS A 1 71 ? 20.484 -44.469 0.314 1 97 71 LYS A CA 1
ATOM 576 C C . LYS A 1 71 ? 20.062 -43.312 1.232 1 97 71 LYS A C 1
ATOM 578 O O . LYS A 1 71 ? 19.859 -43.531 2.432 1 97 71 LYS A O 1
ATOM 583 N N . LEU A 1 72 ? 20.031 -42.156 0.666 1 97.62 72 LEU A N 1
ATOM 584 C CA . LEU A 1 72 ? 19.656 -40.969 1.438 1 97.62 72 LEU A CA 1
ATOM 585 C C . LEU A 1 72 ? 18.5 -40.25 0.764 1 97.62 72 LEU A C 1
ATOM 587 O O . LEU A 1 72 ? 18.297 -40.375 -0.444 1 97.62 72 LEU A O 1
ATOM 591 N N . ILE A 1 73 ? 17.75 -39.469 1.579 1 98 73 ILE A N 1
ATOM 592 C CA . ILE A 1 73 ? 16.781 -38.5 1.122 1 98 73 ILE A CA 1
ATOM 593 C C . ILE A 1 73 ? 17.109 -37.125 1.708 1 98 73 ILE A C 1
ATOM 595 O O . ILE A 1 73 ? 17.266 -37 2.924 1 98 73 ILE A O 1
ATOM 599 N N . ALA A 1 74 ? 17.344 -36.188 0.865 1 98.38 74 ALA A N 1
ATOM 600 C CA . ALA A 1 74 ? 17.438 -34.781 1.3 1 98.38 74 ALA A CA 1
ATOM 601 C C . ALA A 1 74 ? 16.062 -34.125 1.32 1 98.38 74 ALA A C 1
ATOM 603 O O . ALA A 1 74 ? 15.203 -34.438 0.486 1 98.38 74 ALA A O 1
ATOM 604 N N . PHE A 1 75 ? 15.766 -33.25 2.254 1 97.88 75 PHE A N 1
ATOM 605 C CA . PHE A 1 75 ? 14.5 -32.531 2.295 1 97.88 75 PHE A CA 1
ATOM 606 C C . PHE A 1 75 ? 14.641 -31.219 3.08 1 97.88 75 PHE A C 1
ATOM 608 O O . PHE A 1 75 ? 15.625 -31.031 3.799 1 97.88 75 PHE A O 1
ATOM 615 N N . THR A 1 76 ? 13.75 -30.297 2.846 1 97.19 76 THR A N 1
ATOM 616 C CA . THR A 1 76 ? 13.703 -29.031 3.566 1 97.19 76 THR A CA 1
ATOM 617 C C . THR A 1 76 ? 12.758 -29.125 4.758 1 97.19 76 THR A C 1
ATOM 619 O O . THR A 1 76 ? 11.766 -29.859 4.719 1 97.19 76 THR A O 1
ATOM 622 N N . SER A 1 77 ? 13.078 -28.391 5.797 1 95.88 77 SER A N 1
ATOM 623 C CA . SER A 1 77 ? 12.234 -28.391 6.988 1 95.88 77 SER A CA 1
ATOM 624 C C . SER A 1 77 ? 12.359 -27.094 7.762 1 95.88 77 SER A C 1
ATOM 626 O O . SER A 1 77 ? 13.188 -26.234 7.43 1 95.88 77 SER A O 1
ATOM 628 N N . LYS A 1 78 ? 11.445 -26.812 8.609 1 92.69 78 LYS A N 1
ATOM 629 C CA . LYS A 1 78 ? 11.492 -25.75 9.625 1 92.69 78 LYS A CA 1
ATOM 630 C C . LYS A 1 78 ? 11.141 -26.312 11 1 92.69 78 LYS A C 1
ATOM 632 O O . LYS A 1 78 ? 9.984 -26.234 11.43 1 92.69 78 LYS A O 1
ATOM 637 N N . ARG A 1 79 ? 12.047 -26.734 11.719 1 89.5 79 ARG A N 1
ATOM 638 C CA . ARG A 1 79 ? 11.805 -27.375 13.008 1 89.5 79 ARG A CA 1
ATOM 639 C C . ARG A 1 79 ? 12.109 -26.422 14.156 1 89.5 79 ARG A C 1
ATOM 641 O O . ARG A 1 79 ? 11.586 -26.594 15.258 1 89.5 79 ARG A O 1
ATOM 648 N N . ASP A 1 80 ? 12.906 -25.516 13.891 1 78.62 80 ASP A N 1
ATOM 649 C CA . ASP A 1 80 ? 13.188 -24.5 14.898 1 78.62 80 ASP A CA 1
ATOM 650 C C . ASP A 1 80 ? 12.203 -23.344 14.805 1 78.62 80 ASP A C 1
ATOM 652 O O . ASP A 1 80 ? 12.312 -22.5 13.914 1 78.62 80 ASP A O 1
ATOM 656 N N . LYS A 1 81 ? 11.383 -23.266 15.734 1 68.56 81 LYS A N 1
ATOM 657 C CA . LYS A 1 81 ? 10.273 -22.312 15.719 1 68.56 81 LYS A CA 1
ATOM 658 C C . LYS A 1 81 ? 10.781 -20.875 15.703 1 68.56 81 LYS A C 1
ATOM 660 O O . LYS A 1 81 ? 10.109 -19.984 15.195 1 68.56 81 LYS A O 1
ATOM 665 N N . GLU A 1 82 ? 11.859 -20.859 16.234 1 70.62 82 GLU A N 1
ATOM 666 C CA . GLU A 1 82 ? 12.328 -19.484 16.391 1 70.62 82 GLU A CA 1
ATOM 667 C C . GLU A 1 82 ? 13.117 -19.031 15.172 1 70.62 82 GLU A C 1
ATOM 669 O O . GLU A 1 82 ? 13.328 -17.828 14.984 1 70.62 82 GLU A O 1
ATOM 674 N N . SER A 1 83 ? 13.461 -20.047 14.391 1 73.88 83 SER A N 1
ATOM 675 C CA . SER A 1 83 ? 14.289 -19.656 13.258 1 73.88 83 SER A CA 1
ATOM 676 C C . SER A 1 83 ? 13.438 -19.203 12.086 1 73.88 83 SER A C 1
ATOM 678 O O . SER A 1 83 ? 12.367 -19.75 11.828 1 73.88 83 SER A O 1
ATOM 680 N N . LYS A 1 84 ? 13.836 -18.094 11.492 1 78.19 84 LYS A N 1
ATOM 681 C CA . LYS A 1 84 ? 13.227 -17.641 10.242 1 78.19 84 LYS A CA 1
ATOM 682 C C . LYS A 1 84 ? 13.891 -18.297 9.039 1 78.19 84 LYS A C 1
ATOM 684 O O . LYS A 1 84 ? 13.406 -18.156 7.91 1 78.19 84 LYS A O 1
ATOM 689 N N . GLU A 1 85 ? 14.836 -19.125 9.266 1 86.5 85 GLU A N 1
ATOM 690 C CA . GLU A 1 85 ? 15.617 -19.719 8.18 1 86.5 85 GLU A CA 1
ATOM 691 C C . GLU A 1 85 ? 15.023 -21.047 7.73 1 86.5 85 GLU A C 1
ATOM 693 O O . GLU A 1 85 ? 14.305 -21.703 8.492 1 86.5 85 GLU A O 1
ATOM 698 N N . ALA A 1 86 ? 15.312 -21.391 6.5 1 92.75 86 ALA A N 1
ATOM 699 C CA . ALA A 1 86 ? 15.008 -22.734 5.988 1 92.75 86 ALA A CA 1
ATOM 700 C C . ALA A 1 86 ? 16.125 -23.719 6.324 1 92.75 86 ALA A C 1
ATOM 702 O O . ALA A 1 86 ? 17.312 -23.375 6.266 1 92.75 86 ALA A O 1
ATOM 703 N N . GLU A 1 87 ? 15.727 -24.922 6.648 1 96.19 87 GLU A N 1
ATOM 704 C CA . GLU A 1 87 ? 16.672 -25.953 7.055 1 96.19 87 GLU A CA 1
ATOM 705 C C . GLU A 1 87 ? 16.766 -27.062 6.016 1 96.19 87 GLU A C 1
ATOM 707 O O . GLU A 1 87 ? 15.75 -27.453 5.426 1 96.19 87 GLU A O 1
ATOM 712 N N . LEU A 1 88 ? 17.938 -27.5 5.805 1 97.69 88 LEU A N 1
ATOM 713 C CA . LEU A 1 88 ? 18.203 -28.656 4.941 1 97.69 88 LEU A CA 1
ATOM 714 C C . LEU A 1 88 ? 18.547 -29.891 5.77 1 97.69 88 LEU A C 1
ATOM 716 O O . LEU A 1 88 ? 19.516 -29.859 6.543 1 97.69 88 LEU A O 1
ATOM 720 N N . TYR A 1 89 ? 17.812 -30.938 5.566 1 97.44 89 TYR A N 1
ATOM 721 C CA . TYR A 1 89 ? 18.016 -32.188 6.285 1 97.44 89 TYR A CA 1
ATOM 722 C C . TYR A 1 89 ? 18.328 -33.344 5.32 1 97.44 89 TYR A C 1
ATOM 724 O O . TYR A 1 89 ? 18 -33.25 4.133 1 97.44 89 TYR A O 1
ATOM 732 N N . VAL A 1 90 ? 19 -34.375 5.844 1 97.69 90 VAL A N 1
ATOM 733 C CA . VAL A 1 90 ? 19.141 -35.656 5.164 1 97.69 90 VAL A CA 1
ATOM 734 C C . VAL A 1 90 ? 18.719 -36.781 6.105 1 97.69 90 VAL A C 1
ATOM 736 O O . VAL A 1 90 ? 18.891 -36.688 7.324 1 97.69 90 VAL A O 1
ATOM 739 N N . ILE A 1 91 ? 18.188 -37.781 5.52 1 97.5 91 ILE A N 1
ATOM 740 C CA . ILE A 1 91 ? 17.75 -38.938 6.301 1 97.5 91 ILE A CA 1
ATOM 741 C C . ILE A 1 91 ? 18.031 -40.219 5.52 1 97.5 91 ILE A C 1
ATOM 743 O O . ILE A 1 91 ? 17.828 -40.281 4.305 1 97.5 91 ILE A O 1
ATOM 747 N N . PRO A 1 92 ? 18.516 -41.281 6.184 1 97.19 92 PRO A N 1
ATOM 748 C CA . PRO A 1 92 ? 18.688 -42.562 5.488 1 97.19 92 PRO A CA 1
ATOM 749 C C . PRO A 1 92 ? 17.359 -43.188 5.051 1 97.19 92 PRO A C 1
ATOM 751 O O . PRO A 1 92 ? 16.375 -43.125 5.785 1 97.19 92 PRO A O 1
ATOM 754 N N . THR A 1 93 ? 17.406 -43.781 3.893 1 95.69 93 THR A N 1
ATOM 755 C CA . THR A 1 93 ? 16.188 -44.344 3.326 1 95.69 93 THR A CA 1
ATOM 756 C C . THR A 1 93 ? 15.766 -45.594 4.066 1 95.69 93 THR A C 1
ATOM 758 O O . THR A 1 93 ? 14.594 -46 4.043 1 95.69 93 THR A O 1
ATOM 761 N N . ASP A 1 94 ? 16.641 -46.312 4.609 1 90.69 94 ASP A N 1
ATOM 762 C CA . ASP A 1 94 ? 16.359 -47.594 5.273 1 90.69 94 ASP A CA 1
ATOM 763 C C . ASP A 1 94 ? 16.031 -47.375 6.75 1 90.69 94 ASP A C 1
ATOM 765 O O . ASP A 1 94 ? 15.891 -48.344 7.508 1 90.69 94 ASP A O 1
ATOM 769 N N . GLY A 1 95 ? 15.898 -46.25 7.121 1 83.75 95 GLY A N 1
ATOM 770 C CA . GLY A 1 95 ? 15.508 -45.969 8.492 1 83.75 95 GLY A CA 1
ATOM 771 C C . GLY A 1 95 ? 16.578 -45.219 9.273 1 83.75 95 GLY A C 1
ATOM 772 O O . GLY A 1 95 ? 17.75 -45.25 8.914 1 83.75 95 GLY A O 1
ATOM 773 N N . GLY A 1 96 ? 16.203 -44.406 10.266 1 89.44 96 GLY A N 1
ATOM 774 C CA . GLY A 1 96 ? 17.062 -43.562 11.078 1 89.44 96 GLY A CA 1
ATOM 775 C C . GLY A 1 96 ? 16.5 -42.188 11.305 1 89.44 96 GLY A C 1
ATOM 776 O O . GLY A 1 96 ? 15.352 -41.906 10.969 1 89.44 96 GLY A O 1
ATOM 777 N N . GLU A 1 97 ? 17.406 -41.406 11.891 1 93.38 97 GLU A N 1
ATOM 778 C CA . GLU A 1 97 ? 16.984 -40.062 12.242 1 93.38 97 GLU A CA 1
ATOM 779 C C . GLU A 1 97 ? 17.469 -39.062 11.219 1 93.38 97 GLU A C 1
ATOM 781 O O . GLU A 1 97 ? 18.562 -39.188 10.664 1 93.38 97 GLU A O 1
ATOM 786 N N . ALA A 1 98 ? 16.609 -38.094 10.93 1 95.5 98 ALA A N 1
ATOM 787 C CA . ALA A 1 98 ? 17.016 -36.969 10.078 1 95.5 98 ALA A CA 1
ATOM 788 C C . ALA A 1 98 ? 18.141 -36.188 10.719 1 95.5 98 ALA A C 1
ATOM 790 O O . ALA A 1 98 ? 18.141 -35.969 11.938 1 95.5 98 ALA A O 1
ATOM 791 N N . ARG A 1 99 ? 19.047 -35.781 9.977 1 95.56 99 ARG A N 1
ATOM 792 C CA . ARG A 1 99 ? 20.156 -34.938 10.422 1 95.56 99 ARG A CA 1
ATOM 793 C C . ARG A 1 99 ? 20.156 -33.594 9.719 1 95.56 99 ARG A C 1
ATOM 795 O O . ARG A 1 99 ? 20.047 -33.531 8.492 1 95.56 99 ARG A O 1
ATOM 802 N N . LEU A 1 100 ? 20.25 -32.5 10.539 1 95.81 100 LEU A N 1
ATOM 803 C CA . LEU A 1 100 ? 20.375 -31.172 9.992 1 95.81 100 LEU A CA 1
ATOM 804 C C . LEU A 1 100 ? 21.719 -30.984 9.305 1 95.81 100 LEU A C 1
ATOM 806 O O . LEU A 1 100 ? 22.781 -31.203 9.914 1 95.81 100 LEU A O 1
ATOM 810 N N . LEU A 1 101 ? 21.688 -30.672 8.078 1 96.75 101 LEU A N 1
ATOM 811 C CA . LEU A 1 101 ? 22.938 -30.422 7.359 1 96.75 101 LEU A CA 1
ATOM 812 C C . LEU A 1 101 ? 23.359 -28.953 7.504 1 96.75 101 LEU A C 1
ATOM 814 O O . LEU A 1 101 ? 24.5 -28.672 7.855 1 96.75 101 LEU A O 1
ATOM 818 N N . THR A 1 102 ? 22.469 -28.047 7.16 1 96.31 102 THR A N 1
ATOM 819 C CA . THR A 1 102 ? 22.766 -26.625 7.25 1 96.31 102 THR A CA 1
ATOM 820 C C . THR A 1 102 ? 21.484 -25.797 7.137 1 96.31 102 THR A C 1
ATOM 822 O O . THR A 1 102 ? 20.391 -26.359 7.047 1 96.31 102 THR A O 1
ATOM 825 N N . LYS A 1 103 ? 21.578 -24.484 7.332 1 96.31 103 LYS A N 1
ATOM 826 C CA . LYS A 1 103 ? 20.453 -23.547 7.281 1 96.31 103 LYS A CA 1
ATOM 827 C C . LYS A 1 103 ? 20.703 -22.453 6.262 1 96.31 103 LYS A C 1
ATOM 829 O O . LYS A 1 103 ? 21.859 -22.109 5.973 1 96.31 103 LYS A O 1
ATOM 834 N N . PHE A 1 104 ? 19.688 -21.984 5.699 1 96.81 104 PHE A N 1
ATOM 835 C CA . PHE A 1 104 ? 19.766 -20.891 4.754 1 96.81 104 PHE A CA 1
ATOM 836 C C . PHE A 1 104 ? 18.828 -19.75 5.168 1 96.81 104 PHE A C 1
ATOM 838 O O . PHE A 1 104 ? 17.625 -19.984 5.367 1 96.81 104 PHE A O 1
ATOM 845 N N . LYS A 1 105 ? 19.281 -18.531 5.152 1 93.62 105 LYS A N 1
ATOM 846 C CA . LYS A 1 105 ? 18.609 -17.359 5.695 1 93.62 105 LYS A CA 1
ATOM 847 C C . LYS A 1 105 ? 17.328 -17.047 4.914 1 93.62 105 LYS A C 1
ATOM 849 O O . LYS A 1 105 ? 16.297 -16.703 5.504 1 93.62 105 LYS A O 1
ATOM 854 N N . TYR A 1 106 ? 17.406 -17.078 3.645 1 94.38 106 TYR A N 1
ATOM 855 C CA . TYR A 1 106 ? 16.297 -16.594 2.818 1 94.38 106 TYR A CA 1
ATOM 856 C C . TYR A 1 106 ? 15.547 -17.75 2.172 1 94.38 106 TYR A C 1
ATOM 858 O O . TYR A 1 106 ? 14.906 -17.578 1.134 1 94.38 106 TYR A O 1
ATOM 866 N N . GLY A 1 107 ? 15.648 -18.938 2.693 1 94 107 GLY A N 1
ATOM 867 C CA . GLY A 1 107 ? 14.922 -20.094 2.201 1 94 107 GLY A CA 1
ATOM 868 C C . GLY A 1 107 ? 15.711 -20.906 1.183 1 94 107 GLY A C 1
ATOM 869 O O . GLY A 1 107 ? 16.875 -20.625 0.927 1 94 107 GLY A O 1
ATOM 870 N N . ILE A 1 108 ? 15.141 -21.984 0.724 1 97.12 108 ILE A N 1
ATOM 871 C CA . ILE A 1 108 ? 15.688 -22.891 -0.283 1 97.12 108 ILE A CA 1
ATOM 872 C C . ILE A 1 108 ? 14.719 -22.984 -1.462 1 97.12 108 ILE A C 1
ATOM 874 O O . ILE A 1 108 ? 13.586 -23.438 -1.307 1 97.12 108 ILE A O 1
ATOM 878 N N . LYS A 1 109 ? 15.164 -22.594 -2.627 1 96.38 109 LYS A N 1
ATOM 879 C CA . LYS A 1 109 ? 14.305 -22.562 -3.807 1 96.38 109 LYS A CA 1
ATOM 880 C C . LYS A 1 109 ? 14.352 -23.906 -4.543 1 96.38 109 LYS A C 1
ATOM 882 O O . LYS A 1 109 ? 13.375 -24.312 -5.176 1 96.38 109 LYS A O 1
ATOM 887 N N . ASN A 1 110 ? 15.5 -24.484 -4.574 1 97 110 ASN A N 1
ATOM 888 C CA . ASN A 1 110 ? 15.75 -25.734 -5.27 1 97 110 ASN A CA 1
ATOM 889 C C . ASN A 1 110 ? 16.938 -26.484 -4.664 1 97 110 ASN A C 1
ATOM 891 O O . ASN A 1 110 ? 17.766 -25.891 -3.99 1 97 110 ASN A O 1
ATOM 895 N N . LEU A 1 111 ? 16.938 -27.812 -4.82 1 97.81 111 LEU A N 1
ATOM 896 C CA . LEU A 1 111 ? 18.062 -28.625 -4.34 1 97.81 111 LEU A CA 1
ATOM 897 C C . LEU A 1 111 ? 18.234 -29.875 -5.188 1 97.81 111 LEU A C 1
ATOM 899 O O . LEU A 1 111 ? 17.25 -30.453 -5.66 1 97.81 111 LEU A O 1
ATOM 903 N N . ARG A 1 112 ? 19.438 -30.312 -5.434 1 97.75 112 ARG A N 1
ATOM 904 C CA . ARG A 1 112 ? 19.781 -31.516 -6.168 1 97.75 112 ARG A CA 1
ATOM 905 C C . ARG A 1 112 ? 21.094 -32.094 -5.676 1 97.75 112 ARG A C 1
ATOM 907 O O . ARG A 1 112 ? 22.062 -31.359 -5.449 1 97.75 112 ARG A O 1
ATOM 914 N N . PHE A 1 113 ? 21.172 -33.438 -5.527 1 98.12 113 PHE A N 1
ATOM 915 C CA . PHE A 1 113 ? 22.422 -34.094 -5.219 1 98.12 113 PHE A CA 1
ATOM 916 C C . PHE A 1 113 ? 23.391 -33.969 -6.391 1 98.12 113 PHE A C 1
ATOM 918 O O . PHE A 1 113 ? 22.984 -34 -7.551 1 98.12 113 PHE A O 1
ATOM 925 N N . THR A 1 114 ? 24.672 -33.875 -6.039 1 97.81 114 THR A N 1
ATOM 926 C CA . THR A 1 114 ? 25.688 -34.094 -7.074 1 97.81 114 THR A CA 1
ATOM 927 C C . THR A 1 114 ? 25.656 -35.531 -7.574 1 97.81 114 THR A C 1
ATOM 929 O O . THR A 1 114 ? 25.109 -36.406 -6.914 1 97.81 114 THR A O 1
ATOM 932 N N . GLU A 1 115 ? 26.266 -35.719 -8.742 1 96.62 115 GLU A N 1
ATOM 933 C CA . GLU A 1 115 ? 26.203 -37.031 -9.383 1 96.62 115 GLU A CA 1
ATOM 934 C C . GLU A 1 115 ? 26.859 -38.125 -8.516 1 96.62 115 GLU A C 1
ATOM 936 O O . GLU A 1 115 ? 26.438 -39.281 -8.5 1 96.62 115 GLU A O 1
ATOM 941 N N . ASP A 1 116 ? 27.906 -37.719 -7.746 1 96.19 116 ASP A N 1
ATOM 942 C CA . ASP A 1 116 ? 28.641 -38.656 -6.918 1 96.19 116 ASP A CA 1
ATOM 943 C C . ASP A 1 116 ? 27.969 -38.844 -5.562 1 96.19 116 ASP A C 1
ATOM 945 O O . ASP A 1 116 ? 28.391 -39.688 -4.766 1 96.19 116 ASP A O 1
ATOM 949 N N . GLY A 1 117 ? 26.984 -38.062 -5.266 1 96.94 117 GLY A N 1
ATOM 950 C CA . GLY A 1 117 ? 26.219 -38.219 -4.035 1 96.94 117 GLY A CA 1
ATOM 951 C C . GLY A 1 117 ? 26.953 -37.656 -2.824 1 96.94 117 GLY A C 1
ATOM 952 O O . GLY A 1 117 ? 26.516 -37.844 -1.688 1 96.94 117 GLY A O 1
ATOM 953 N N . LYS A 1 118 ? 27.953 -36.875 -3.023 1 97 118 LYS A N 1
ATOM 954 C CA . LYS A 1 118 ? 28.766 -36.406 -1.9 1 97 118 LYS A CA 1
ATOM 955 C C . LYS A 1 118 ? 28.328 -35.031 -1.432 1 97 118 LYS A C 1
ATOM 957 O O . LYS A 1 118 ? 28.672 -34.594 -0.33 1 97 118 LYS A O 1
ATOM 962 N N . SER A 1 119 ? 27.672 -34.375 -2.318 1 98.06 119 SER A N 1
ATOM 963 C CA . SER A 1 119 ? 27.203 -33.031 -1.981 1 98.06 119 SER A CA 1
ATOM 964 C C . SER A 1 119 ? 25.781 -32.781 -2.5 1 98.06 119 SER A C 1
ATOM 966 O O . SER A 1 119 ? 25.281 -33.562 -3.318 1 98.06 119 SER A O 1
ATOM 968 N N . ILE A 1 120 ? 25.156 -31.734 -1.963 1 98.56 120 ILE A N 1
ATOM 969 C CA . ILE A 1 120 ? 23.859 -31.234 -2.416 1 98.56 120 ILE A CA 1
ATOM 970 C C . ILE A 1 120 ? 23.984 -29.797 -2.898 1 98.56 120 ILE A C 1
ATOM 972 O O . ILE A 1 120 ? 24.5 -28.938 -2.172 1 98.56 120 ILE A O 1
ATOM 976 N N . ALA A 1 121 ? 23.641 -29.562 -4.145 1 98.62 121 ALA A N 1
ATOM 977 C CA . ALA A 1 121 ? 23.531 -28.188 -4.637 1 98.62 121 ALA A CA 1
ATOM 978 C C . ALA A 1 121 ? 22.219 -27.562 -4.195 1 98.62 121 ALA A C 1
ATOM 980 O O . ALA A 1 121 ? 21.156 -28.172 -4.316 1 98.62 121 ALA A O 1
ATOM 981 N N . VAL A 1 122 ? 22.297 -26.359 -3.629 1 98.69 122 VAL A N 1
ATOM 982 C CA . VAL A 1 122 ? 21.125 -25.641 -3.121 1 98.69 122 VAL A CA 1
ATOM 983 C C . VAL A 1 122 ? 21.016 -24.281 -3.795 1 98.69 122 VAL A C 1
ATOM 985 O O . VAL A 1 122 ? 21.984 -23.516 -3.832 1 98.69 122 VAL A O 1
ATOM 988 N N . VAL A 1 123 ? 19.906 -23.953 -4.371 1 98.62 123 VAL A N 1
ATOM 989 C CA . VAL A 1 123 ? 19.609 -22.625 -4.891 1 98.62 123 VAL A CA 1
ATOM 990 C C . VAL A 1 123 ? 18.938 -21.781 -3.809 1 98.62 123 VAL A C 1
ATOM 992 O O . VAL A 1 123 ? 17.891 -22.156 -3.291 1 98.62 123 VAL A O 1
ATOM 995 N N . THR A 1 124 ? 19.5 -20.656 -3.451 1 98.31 124 THR A N 1
ATOM 996 C CA . THR A 1 124 ? 18.984 -19.812 -2.387 1 98.31 124 THR A CA 1
ATOM 997 C C . THR A 1 124 ? 19.344 -18.344 -2.645 1 98.31 124 THR A C 1
ATOM 999 O O . THR A 1 124 ? 20.391 -18.047 -3.211 1 98.31 124 THR A O 1
ATOM 1002 N N . PRO A 1 125 ? 18.422 -17.422 -2.264 1 97.44 125 PRO A N 1
ATOM 1003 C CA . PRO A 1 125 ? 18.75 -16 -2.395 1 97.44 125 PRO A CA 1
ATOM 1004 C C . PRO A 1 125 ? 19.828 -15.555 -1.41 1 97.44 125 PRO A C 1
ATOM 1006 O O . PRO A 1 125 ? 19.953 -16.109 -0.319 1 97.44 125 PRO A O 1
ATOM 1009 N N . ILE A 1 126 ? 20.594 -14.57 -1.812 1 97.19 126 ILE A N 1
ATOM 1010 C CA . ILE A 1 126 ? 21.531 -13.891 -0.938 1 97.19 126 ILE A CA 1
ATOM 1011 C C . ILE A 1 126 ? 21.453 -12.383 -1.17 1 97.19 126 ILE A C 1
ATOM 1013 O O . ILE A 1 126 ? 20.922 -11.93 -2.184 1 97.19 126 ILE A O 1
ATOM 1017 N N . ASP A 1 127 ? 21.891 -11.57 -0.24 1 95.81 127 ASP A N 1
ATOM 1018 C CA . ASP A 1 127 ? 22.094 -10.133 -0.448 1 95.81 127 ASP A CA 1
ATOM 1019 C C . ASP A 1 127 ? 23.297 -9.883 -1.35 1 95.81 127 ASP A C 1
ATOM 1021 O O . ASP A 1 127 ? 24.391 -10.383 -1.087 1 95.81 127 ASP A O 1
ATOM 1025 N N . VAL A 1 128 ? 23.109 -9.172 -2.375 1 95 128 VAL A N 1
ATOM 1026 C CA . VAL A 1 128 ? 24.234 -8.922 -3.27 1 95 128 VAL A CA 1
ATOM 1027 C C . VAL A 1 128 ? 24.906 -7.609 -2.889 1 95 128 VAL A C 1
ATOM 1029 O O . VAL A 1 128 ? 25.984 -7.297 -3.393 1 95 128 VAL A O 1
ATOM 1032 N N . GLU A 1 129 ? 24.234 -6.793 -2.158 1 88.81 129 GLU A N 1
ATOM 1033 C CA . GLU A 1 129 ? 24.828 -5.594 -1.569 1 88.81 129 GLU A CA 1
ATOM 1034 C C . GLU A 1 129 ? 24.688 -5.594 -0.051 1 88.81 129 GLU A C 1
ATOM 1036 O O . GLU A 1 129 ? 23.781 -6.25 0.49 1 88.81 129 GLU A O 1
ATOM 1041 N N . LYS A 1 130 ? 25.594 -4.879 0.628 1 84.31 130 LYS A N 1
ATOM 1042 C CA . LYS A 1 130 ? 25.5 -4.738 2.078 1 84.31 130 LYS A CA 1
ATOM 1043 C C . LYS A 1 130 ? 24.234 -3.977 2.473 1 84.31 130 LYS A C 1
ATOM 1045 O O . LYS A 1 130 ? 23.953 -2.906 1.931 1 84.31 130 LYS A O 1
ATOM 1050 N N . LYS A 1 131 ? 23.453 -4.562 3.33 1 78.94 131 LYS A N 1
ATOM 1051 C CA . LYS A 1 131 ? 22.25 -3.883 3.809 1 78.94 131 LYS A CA 1
ATOM 1052 C C . LYS A 1 131 ? 22.578 -2.918 4.941 1 78.94 131 LYS A C 1
ATOM 1054 O O . LYS A 1 131 ? 23.375 -3.242 5.832 1 78.94 131 LYS A O 1
ATOM 1059 N N . PRO A 1 132 ? 21.922 -1.721 4.777 1 81.88 132 PRO A N 1
ATOM 1060 C CA . PRO A 1 132 ? 22.125 -0.805 5.906 1 81.88 132 PRO A CA 1
ATOM 1061 C C . PRO A 1 132 ? 21.516 -1.332 7.203 1 81.88 132 PRO A C 1
ATOM 1063 O O . PRO A 1 132 ? 20.672 -2.242 7.172 1 81.88 132 PRO A O 1
ATOM 1066 N N . LYS A 1 133 ? 21.953 -0.786 8.305 1 82.75 133 LYS A N 1
ATOM 1067 C CA . LYS A 1 133 ? 21.469 -1.181 9.625 1 82.75 133 LYS A CA 1
ATOM 1068 C C . LYS A 1 133 ? 20.062 -0.662 9.875 1 82.75 133 LYS A C 1
ATOM 1070 O O . LYS A 1 133 ? 19.297 -1.271 10.617 1 82.75 133 LYS A O 1
ATOM 1075 N N . ASP A 1 134 ? 19.703 0.451 9.188 1 90.25 134 ASP A N 1
ATOM 1076 C CA . ASP A 1 134 ? 18.375 0.999 9.43 1 90.25 134 ASP A CA 1
ATOM 1077 C C . ASP A 1 134 ? 17.312 0.273 8.594 1 90.25 134 ASP A C 1
ATOM 1079 O O . ASP A 1 134 ? 17.641 -0.614 7.809 1 90.25 134 ASP A O 1
ATOM 1083 N N . ASP A 1 135 ? 16.109 0.57 8.922 1 94.88 135 ASP A N 1
ATOM 1084 C CA . ASP A 1 135 ? 15.008 -0.15 8.289 1 94.88 135 ASP A CA 1
ATOM 1085 C C . ASP A 1 135 ? 14.5 0.591 7.051 1 94.88 135 ASP A C 1
ATOM 1087 O O . ASP A 1 135 ? 13.461 0.242 6.492 1 94.88 135 ASP A O 1
ATOM 1091 N N . VAL A 1 136 ? 15.195 1.631 6.621 1 97.88 136 VAL A N 1
ATOM 1092 C CA . VAL A 1 136 ? 14.828 2.379 5.426 1 97.88 136 VAL A CA 1
ATOM 1093 C C . VAL A 1 136 ? 15.203 1.578 4.18 1 97.88 136 VAL A C 1
ATOM 1095 O O . VAL A 1 136 ? 16.312 1.048 4.082 1 97.88 136 VAL A O 1
ATOM 1098 N N . HIS A 1 137 ? 14.297 1.427 3.236 1 97.44 137 HIS A N 1
ATOM 1099 C CA . HIS A 1 137 ? 14.594 0.769 1.97 1 97.44 137 HIS A CA 1
ATOM 1100 C C . HIS A 1 137 ? 15.203 1.746 0.971 1 97.44 137 HIS A C 1
ATOM 1102 O O . HIS A 1 137 ? 14.562 2.725 0.581 1 97.44 137 HIS A O 1
ATOM 1108 N N . VAL A 1 138 ? 16.391 1.589 0.545 1 97.56 138 VAL A N 1
ATOM 1109 C CA . VAL A 1 138 ? 17.016 2.338 -0.541 1 97.56 138 VAL A CA 1
ATOM 1110 C C . VAL A 1 138 ? 17.094 1.463 -1.789 1 97.56 138 VAL A C 1
ATOM 1112 O O . VAL A 1 138 ? 17.938 0.557 -1.861 1 97.56 138 VAL A O 1
ATOM 1115 N N . ILE A 1 139 ? 16.359 1.715 -2.781 1 97.88 139 ILE A N 1
ATOM 1116 C CA . ILE A 1 139 ? 16.109 0.835 -3.918 1 97.88 139 ILE A CA 1
ATOM 1117 C C . ILE A 1 139 ? 16.688 1.453 -5.188 1 97.88 139 ILE A C 1
ATOM 1119 O O . ILE A 1 139 ? 16.453 2.629 -5.477 1 97.88 139 ILE A O 1
ATOM 1123 N N . LYS A 1 140 ? 17.359 0.689 -5.988 1 97.38 140 LYS A N 1
ATOM 1124 C CA . LYS A 1 140 ? 18.047 1.202 -7.176 1 97.38 140 LYS A CA 1
ATOM 1125 C C . LYS A 1 140 ? 17.672 0.394 -8.414 1 97.38 140 LYS A C 1
ATOM 1127 O O . LYS A 1 140 ? 18.203 0.636 -9.5 1 97.38 140 LYS A O 1
ATOM 1132 N N . GLU A 1 141 ? 16.719 -0.602 -8.266 1 97.31 141 GLU A N 1
ATOM 1133 C CA . GLU A 1 141 ? 16.375 -1.469 -9.391 1 97.31 141 GLU A CA 1
ATOM 1134 C C . GLU A 1 141 ? 14.898 -1.87 -9.352 1 97.31 141 GLU A C 1
ATOM 1136 O O . GLU A 1 141 ? 14.234 -1.689 -8.328 1 97.31 141 GLU A O 1
ATOM 1141 N N . ILE A 1 142 ? 14.359 -2.328 -10.453 1 98.06 142 ILE A N 1
ATOM 1142 C CA . ILE A 1 142 ? 13.086 -3.025 -10.523 1 98.06 142 ILE A CA 1
ATOM 1143 C C . ILE A 1 142 ? 13.297 -4.438 -11.062 1 98.06 142 ILE A C 1
ATOM 1145 O O . ILE A 1 142 ? 14.25 -4.691 -11.805 1 98.06 142 ILE A O 1
ATOM 1149 N N . PRO A 1 143 ? 12.445 -5.324 -10.742 1 97.31 143 PRO A N 1
ATOM 1150 C CA . PRO A 1 143 ? 11.414 -5.129 -9.719 1 97.31 143 PRO A CA 1
ATOM 1151 C C . PRO A 1 143 ? 12 -4.98 -8.312 1 97.31 143 PRO A C 1
ATOM 1153 O O . PRO A 1 143 ? 13.102 -5.469 -8.047 1 97.31 143 PRO A O 1
ATOM 1156 N N . PHE A 1 144 ? 11.289 -4.355 -7.406 1 97.94 144 PHE A N 1
ATOM 1157 C CA . PHE A 1 144 ? 11.781 -4.133 -6.051 1 97.94 144 PHE A CA 1
ATOM 1158 C C . PHE A 1 144 ? 11.062 -5.047 -5.062 1 97.94 144 PHE A C 1
ATOM 1160 O O . PHE A 1 144 ? 11.555 -5.285 -3.959 1 97.94 144 PHE A O 1
ATOM 1167 N N . TRP A 1 145 ? 9.914 -5.52 -5.379 1 97.94 145 TRP A N 1
ATOM 1168 C CA . TRP A 1 145 ? 9.242 -6.555 -4.605 1 97.94 145 TRP A CA 1
ATOM 1169 C C . TRP A 1 145 ? 8.617 -7.602 -5.523 1 97.94 145 TRP A C 1
ATOM 1171 O O . TRP A 1 145 ? 8.578 -7.422 -6.742 1 97.94 145 TRP A O 1
ATOM 1181 N N . PHE A 1 146 ? 8.258 -8.703 -5.035 1 97.81 146 PHE A N 1
ATOM 1182 C CA . PHE A 1 146 ? 7.691 -9.812 -5.789 1 97.81 146 PHE A CA 1
ATOM 1183 C C . PHE A 1 146 ? 6.625 -10.531 -4.973 1 97.81 146 PHE A C 1
ATOM 1185 O O . PHE A 1 146 ? 6.801 -10.75 -3.771 1 97.81 146 PHE A O 1
ATOM 1192 N N . ASN A 1 147 ? 5.547 -10.805 -5.605 1 98.12 147 ASN A N 1
ATOM 1193 C CA . ASN A 1 147 ? 4.426 -11.445 -4.93 1 98.12 147 ASN A CA 1
ATOM 1194 C C . ASN A 1 147 ? 4.863 -12.719 -4.215 1 98.12 147 ASN A C 1
ATOM 1196 O O . ASN A 1 147 ? 5.547 -13.562 -4.801 1 98.12 147 ASN A O 1
ATOM 1200 N N . GLY A 1 148 ? 4.457 -12.906 -2.998 1 96.25 148 GLY A N 1
ATOM 1201 C CA . GLY A 1 148 ? 4.746 -14.094 -2.211 1 96.25 148 GLY A CA 1
ATOM 1202 C C . GLY A 1 148 ? 6.125 -14.078 -1.58 1 96.25 148 GLY A C 1
ATOM 1203 O O . GLY A 1 148 ? 6.445 -14.93 -0.749 1 96.25 148 GLY A O 1
ATOM 1204 N N . VAL A 1 149 ? 6.957 -13.07 -1.98 1 95.81 149 VAL A N 1
ATOM 1205 C CA . VAL A 1 149 ? 8.32 -13.023 -1.468 1 95.81 149 VAL A CA 1
ATOM 1206 C C . VAL A 1 149 ? 8.523 -11.75 -0.65 1 95.81 149 VAL A C 1
ATOM 1208 O O . VAL A 1 149 ? 9.156 -11.773 0.406 1 95.81 149 VAL A O 1
ATOM 1211 N N . GLY A 1 150 ? 7.93 -10.664 -1.035 1 96.75 150 GLY A N 1
ATOM 1212 C CA . GLY A 1 150 ? 8.203 -9.367 -0.438 1 96.75 150 GLY A CA 1
ATOM 1213 C C . GLY A 1 150 ? 9.281 -8.586 -1.167 1 96.75 150 GLY A C 1
ATOM 1214 O O . GLY A 1 150 ? 9.297 -8.539 -2.398 1 96.75 150 GLY A O 1
ATOM 1215 N N . TRP A 1 151 ? 10.117 -7.938 -0.466 1 96.56 151 TRP A N 1
ATOM 1216 C CA . TRP A 1 151 ? 11.188 -7.137 -1.043 1 96.56 151 TRP A CA 1
ATOM 1217 C C . TRP A 1 151 ? 12.242 -8.023 -1.693 1 96.56 151 TRP A C 1
ATOM 1219 O O . TRP A 1 151 ? 12.773 -8.938 -1.057 1 96.56 151 TRP A O 1
ATOM 1229 N N . VAL A 1 152 ? 12.594 -7.77 -2.945 1 96.56 152 VAL A N 1
ATOM 1230 C CA . VAL A 1 152 ? 13.555 -8.633 -3.629 1 96.56 152 VAL A CA 1
ATOM 1231 C C . VAL A 1 152 ? 14.719 -7.797 -4.148 1 96.56 152 VAL A C 1
ATOM 1233 O O . VAL A 1 152 ? 15.688 -8.344 -4.688 1 96.56 152 VAL A O 1
ATOM 1236 N N . TYR A 1 153 ? 14.609 -6.41 -4.066 1 96.31 153 TYR A N 1
ATOM 1237 C CA . TYR A 1 153 ? 15.734 -5.586 -4.492 1 96.31 153 TYR A CA 1
ATOM 1238 C C . TYR A 1 153 ? 17 -5.953 -3.73 1 96.31 153 TYR A C 1
ATOM 1240 O O . TYR A 1 153 ? 16.953 -6.285 -2.543 1 96.31 153 TYR A O 1
ATOM 1248 N N . GLY A 1 154 ? 18.125 -5.988 -4.457 1 95.81 154 GLY A N 1
ATOM 1249 C CA . GLY A 1 154 ? 19.406 -6.25 -3.83 1 95.81 154 GLY A CA 1
ATOM 1250 C C . GLY A 1 154 ? 19.625 -7.715 -3.484 1 95.81 154 GLY A C 1
ATOM 1251 O O . GLY A 1 154 ? 20.516 -8.055 -2.717 1 95.81 154 GLY A O 1
ATOM 1252 N N . LYS A 1 155 ? 18.828 -8.609 -4.027 1 96.5 155 LYS A N 1
ATOM 1253 C CA . LYS A 1 155 ? 18.984 -10.039 -3.785 1 96.5 155 LYS A CA 1
ATOM 1254 C C . LYS A 1 155 ? 19.078 -10.812 -5.098 1 96.5 155 LYS A C 1
ATOM 1256 O O . LYS A 1 155 ? 18.5 -10.398 -6.109 1 96.5 155 LYS A O 1
ATOM 1261 N N . ARG A 1 156 ? 19.812 -11.898 -5.082 1 97.81 156 ARG A N 1
ATOM 1262 C CA . ARG A 1 156 ? 19.906 -12.844 -6.191 1 97.81 156 ARG A CA 1
ATOM 1263 C C . ARG A 1 156 ? 20 -14.281 -5.68 1 97.81 156 ARG A C 1
ATOM 1265 O O . ARG A 1 156 ? 20.641 -14.531 -4.652 1 97.81 156 ARG A O 1
ATOM 1272 N N . SER A 1 157 ? 19.391 -15.164 -6.418 1 98.19 157 SER A N 1
ATOM 1273 C CA . SER A 1 157 ? 19.531 -16.578 -6.086 1 98.19 157 SER A CA 1
ATOM 1274 C C . SER A 1 157 ? 20.812 -17.156 -6.656 1 98.19 157 SER A C 1
ATOM 1276 O O . SER A 1 157 ? 21.125 -16.969 -7.832 1 98.19 157 SER A O 1
ATOM 1278 N N . VAL A 1 158 ? 21.562 -17.844 -5.824 1 98.31 158 VAL A N 1
ATOM 1279 C CA . VAL A 1 158 ? 22.828 -18.469 -6.203 1 98.31 158 VAL A CA 1
ATOM 1280 C C . VAL A 1 158 ? 22.812 -19.953 -5.844 1 98.31 158 VAL A C 1
ATOM 1282 O O . VAL A 1 158 ? 21.844 -20.438 -5.246 1 98.31 158 VAL A O 1
ATOM 1285 N N . VAL A 1 159 ? 23.828 -20.656 -6.281 1 98.62 159 VAL A N 1
ATOM 1286 C CA . VAL A 1 159 ? 23.953 -22.062 -5.957 1 98.62 159 VAL A CA 1
ATOM 1287 C C . VAL A 1 159 ? 25.047 -22.266 -4.918 1 98.62 159 VAL A C 1
ATOM 1289 O O . VAL A 1 159 ? 26.172 -21.812 -5.105 1 98.62 159 VAL A O 1
ATOM 1292 N N . TYR A 1 160 ? 24.75 -22.938 -3.869 1 98.5 160 TYR A N 1
ATOM 1293 C CA . TYR A 1 160 ? 25.703 -23.453 -2.904 1 98.5 160 TYR A CA 1
ATOM 1294 C C . TYR A 1 160 ? 25.875 -24.969 -3.055 1 98.5 160 TYR A C 1
ATOM 1296 O O . TYR A 1 160 ? 24.906 -25.672 -3.316 1 98.5 160 TYR A O 1
ATOM 1304 N N . LEU A 1 161 ? 27.062 -25.422 -2.889 1 98.06 161 LEU A N 1
ATOM 1305 C CA . LEU A 1 161 ? 27.312 -26.844 -2.662 1 98.06 161 LEU A CA 1
ATOM 1306 C C . LEU A 1 161 ? 27.453 -27.141 -1.172 1 98.06 161 LEU A C 1
ATOM 1308 O O . LEU A 1 161 ? 28.25 -26.5 -0.479 1 98.06 161 LEU A O 1
ATOM 1312 N N . VAL A 1 162 ? 26.656 -28 -0.74 1 98.56 162 VAL A N 1
ATOM 1313 C CA . VAL A 1 162 ? 26.688 -28.406 0.662 1 98.56 162 VAL A CA 1
ATOM 1314 C C . VAL A 1 162 ? 27.297 -29.797 0.784 1 98.56 162 VAL A C 1
ATOM 1316 O O . VAL A 1 162 ? 26.781 -30.766 0.226 1 98.56 162 VAL A O 1
ATOM 1319 N N . ASP A 1 163 ? 28.344 -29.875 1.607 1 98.25 163 ASP A N 1
ATOM 1320 C CA . ASP A 1 163 ? 28.984 -31.156 1.842 1 98.25 163 ASP A CA 1
ATOM 1321 C C . ASP A 1 163 ? 28.141 -32.031 2.744 1 98.25 163 ASP A C 1
ATOM 1323 O O . ASP A 1 163 ? 27.688 -31.609 3.809 1 98.25 163 ASP A O 1
ATOM 1327 N N . LEU A 1 164 ? 27.969 -33.281 2.355 1 97.62 164 LEU A N 1
ATOM 1328 C CA . LEU A 1 164 ? 27.062 -34.188 3.07 1 97.62 164 LEU A CA 1
ATOM 1329 C C . LEU A 1 164 ? 27.656 -34.594 4.418 1 97.62 164 LEU A C 1
ATOM 1331 O O . LEU A 1 164 ? 26.906 -34.875 5.363 1 97.62 164 LEU A O 1
ATOM 1335 N N . GLU A 1 165 ? 28.859 -34.688 4.477 1 95.94 165 GLU A N 1
ATOM 1336 C CA . GLU A 1 165 ? 29.5 -35.156 5.699 1 95.94 165 GLU A CA 1
ATOM 1337 C C . GLU A 1 165 ? 29.625 -34.031 6.719 1 95.94 165 GLU A C 1
ATOM 1339 O O . GLU A 1 165 ? 29.344 -34.219 7.902 1 95.94 165 GLU A O 1
ATOM 1344 N N . THR A 1 166 ? 29.969 -32.844 6.23 1 96.62 166 THR A N 1
ATOM 1345 C CA . THR A 1 166 ? 30.328 -31.797 7.164 1 96.62 166 THR A CA 1
ATOM 1346 C C . THR A 1 166 ? 29.203 -30.75 7.258 1 96.62 166 THR A C 1
ATOM 1348 O O . THR A 1 166 ? 29.141 -30 8.227 1 96.62 166 THR A O 1
ATOM 1351 N N . GLY A 1 167 ? 28.438 -30.688 6.23 1 97 167 GLY A N 1
ATOM 1352 C CA . GLY A 1 167 ? 27.422 -29.641 6.188 1 97 167 GLY A CA 1
ATOM 1353 C C . GLY A 1 167 ? 27.953 -28.297 5.73 1 97 167 GLY A C 1
ATOM 1354 O O . GLY A 1 167 ? 27.203 -27.328 5.645 1 97 167 GLY A O 1
ATOM 1355 N N . ARG A 1 168 ? 29.25 -28.234 5.52 1 97.69 168 ARG A N 1
ATOM 1356 C CA . ARG A 1 168 ? 29.844 -26.984 5.051 1 97.69 168 ARG A CA 1
ATOM 1357 C C . ARG A 1 168 ? 29.297 -26.594 3.686 1 97.69 168 ARG A C 1
ATOM 1359 O O . ARG A 1 168 ? 29.141 -27.438 2.807 1 97.69 168 ARG A O 1
ATOM 1366 N N . LYS A 1 169 ? 28.859 -25.344 3.555 1 97.5 169 LYS A N 1
ATOM 1367 C CA . LYS A 1 169 ? 28.328 -24.859 2.277 1 97.5 169 LYS A CA 1
ATOM 1368 C C . LYS A 1 169 ? 29.25 -23.828 1.65 1 97.5 169 LYS A C 1
ATOM 1370 O O . LYS A 1 169 ? 29.844 -23.016 2.357 1 97.5 169 LYS A O 1
ATOM 1375 N N . ARG A 1 170 ? 29.422 -23.859 0.371 1 97.12 170 ARG A N 1
ATOM 1376 C CA . ARG A 1 170 ? 30.219 -22.922 -0.418 1 97.12 170 ARG A CA 1
ATOM 1377 C C . ARG A 1 170 ? 29.469 -22.5 -1.673 1 97.12 170 ARG A C 1
ATOM 1379 O O . ARG A 1 170 ? 28.938 -23.328 -2.4 1 97.12 170 ARG A O 1
ATOM 1386 N N . ARG A 1 171 ? 29.438 -21.188 -1.897 1 97.5 171 ARG A N 1
ATOM 1387 C CA . ARG A 1 171 ? 28.797 -20.688 -3.104 1 97.5 171 ARG A CA 1
ATOM 1388 C C . ARG A 1 171 ? 29.609 -21.016 -4.348 1 97.5 171 ARG A C 1
ATOM 1390 O O . ARG A 1 171 ? 30.828 -20.797 -4.367 1 97.5 171 ARG A O 1
ATOM 1397 N N . ILE A 1 172 ? 28.938 -21.359 -5.434 1 97.38 172 ILE A N 1
ATOM 1398 C CA . ILE A 1 172 ? 29.734 -21.766 -6.586 1 97.38 172 ILE A CA 1
ATOM 1399 C C . ILE A 1 172 ? 29.312 -20.953 -7.812 1 97.38 172 ILE A C 1
ATOM 1401 O O . ILE A 1 172 ? 30.031 -20.922 -8.812 1 97.38 172 ILE A O 1
ATOM 1405 N N . THR A 1 173 ? 28.188 -20.328 -7.895 1 97.62 173 THR A N 1
ATOM 1406 C CA . THR A 1 173 ? 27.797 -19.5 -9.031 1 97.62 173 THR A CA 1
ATOM 1407 C C . THR A 1 173 ? 28.031 -18.016 -8.734 1 97.62 173 THR A C 1
ATOM 1409 O O . THR A 1 173 ? 28.078 -17.609 -7.566 1 97.62 173 THR A O 1
ATOM 1412 N N . PRO A 1 174 ? 28.156 -17.156 -9.805 1 95.5 174 PRO A N 1
ATOM 1413 C CA . PRO A 1 174 ? 28.328 -15.719 -9.586 1 95.5 174 PRO A CA 1
ATOM 1414 C C . PRO A 1 174 ? 27.078 -15.055 -9.031 1 95.5 174 PRO A C 1
ATOM 1416 O O . PRO A 1 174 ? 25.984 -15.609 -9.133 1 95.5 174 PRO A O 1
ATOM 1419 N N . LYS A 1 175 ? 27.297 -13.859 -8.469 1 93.38 175 LYS A N 1
ATOM 1420 C CA . LYS A 1 175 ? 26.234 -13.156 -7.781 1 93.38 175 LYS A CA 1
ATOM 1421 C C . LYS A 1 175 ? 25.406 -12.312 -8.758 1 93.38 175 LYS A C 1
ATOM 1423 O O . LYS A 1 175 ? 24.375 -11.758 -8.383 1 93.38 175 LYS A O 1
ATOM 1428 N N . ASN A 1 176 ? 25.875 -12.18 -9.945 1 92.56 176 ASN A N 1
ATOM 1429 C CA . ASN A 1 176 ? 25.188 -11.297 -10.883 1 92.56 176 ASN A CA 1
ATOM 1430 C C . ASN A 1 176 ? 24.094 -12.039 -11.648 1 92.56 176 ASN A C 1
ATOM 1432 O O . ASN A 1 176 ? 23.375 -11.438 -12.445 1 92.56 176 ASN A O 1
ATOM 1436 N N . LEU A 1 177 ? 23.953 -13.359 -11.469 1 96.75 177 LEU A N 1
ATOM 1437 C CA . LEU A 1 177 ? 22.906 -14.164 -12.078 1 96.75 177 LEU A CA 1
ATOM 1438 C C . LEU A 1 177 ? 21.859 -14.578 -11.047 1 96.75 177 LEU A C 1
ATOM 1440 O O . LEU A 1 177 ? 22.188 -14.781 -9.875 1 96.75 177 LEU A O 1
ATOM 1444 N N . ASP A 1 178 ? 20.672 -14.633 -11.445 1 98.19 178 ASP A N 1
ATOM 1445 C CA . ASP A 1 178 ? 19.594 -15.117 -10.602 1 98.19 178 ASP A CA 1
ATOM 1446 C C . ASP A 1 178 ? 19.172 -16.531 -11.008 1 98.19 178 ASP A C 1
ATOM 1448 O O . ASP A 1 178 ? 18.328 -16.703 -11.891 1 98.19 178 ASP A O 1
ATOM 1452 N N . VAL A 1 179 ? 19.625 -17.5 -10.273 1 98.56 179 VAL A N 1
ATOM 1453 C CA . VAL A 1 179 ? 19.547 -18.906 -10.656 1 98.56 179 VAL A CA 1
ATOM 1454 C C . VAL A 1 179 ? 18.188 -19.484 -10.242 1 98.56 179 VAL A C 1
ATOM 1456 O O . VAL A 1 179 ? 17.688 -19.172 -9.156 1 98.56 179 VAL A O 1
ATOM 1459 N N . SER A 1 180 ? 17.625 -20.359 -11.109 1 97.5 180 SER A N 1
ATOM 1460 C CA . SER A 1 180 ? 16.344 -20.969 -10.789 1 97.5 180 SER A CA 1
ATOM 1461 C C . SER A 1 180 ? 16.438 -22.5 -10.805 1 97.5 180 SER A C 1
ATOM 1463 O O . SER A 1 180 ? 16.172 -23.156 -9.797 1 97.5 180 SER A O 1
ATOM 1465 N N . GLN A 1 181 ? 16.828 -23.141 -11.914 1 97.81 181 GLN A N 1
ATOM 1466 C CA . GLN A 1 181 ? 16.938 -24.594 -12.07 1 97.81 181 GLN A CA 1
ATOM 1467 C C . GLN A 1 181 ? 18.391 -25.031 -12.195 1 97.81 181 GLN A C 1
ATOM 1469 O O . GLN A 1 181 ? 19.234 -24.281 -12.695 1 97.81 181 GLN A O 1
ATOM 1474 N N . ILE A 1 182 ? 18.703 -26.266 -11.719 1 98.44 182 ILE A N 1
ATOM 1475 C CA . ILE A 1 182 ? 20.062 -26.781 -11.758 1 98.44 182 ILE A CA 1
ATOM 1476 C C . ILE A 1 182 ? 20.031 -28.266 -12.125 1 98.44 182 ILE A C 1
ATOM 1478 O O . ILE A 1 182 ? 19.109 -28.984 -11.75 1 98.44 182 ILE A O 1
ATOM 1482 N N . ARG A 1 183 ? 21.016 -28.734 -12.859 1 98 183 ARG A N 1
ATOM 1483 C CA . ARG A 1 183 ? 21.297 -30.141 -13.133 1 98 183 ARG A CA 1
ATOM 1484 C C . ARG A 1 183 ? 22.797 -30.375 -13.273 1 98 183 ARG A C 1
ATOM 1486 O O . ARG A 1 183 ? 23.547 -29.484 -13.672 1 98 183 ARG A O 1
ATOM 1493 N N . PHE A 1 184 ? 23.203 -31.562 -12.875 1 97.38 184 PHE A N 1
ATOM 1494 C CA . PHE A 1 184 ? 24.562 -32 -13.117 1 97.38 184 PHE A CA 1
ATOM 1495 C C . PHE A 1 184 ? 24.625 -33 -14.273 1 97.38 184 PHE A C 1
ATOM 1497 O O . PHE A 1 184 ? 23.703 -33.812 -14.445 1 97.38 184 PHE A O 1
ATOM 1504 N N . TYR A 1 185 ? 25.625 -32.906 -15.062 1 97.19 185 TYR A N 1
ATOM 1505 C CA . TYR A 1 185 ? 25.875 -33.875 -16.125 1 97.19 185 TYR A CA 1
ATOM 1506 C C . TYR A 1 185 ? 27.375 -34 -16.391 1 97.19 185 TYR A C 1
ATOM 1508 O O . TYR A 1 185 ? 28.047 -33 -16.672 1 97.19 185 TYR A O 1
ATOM 1516 N N . GLU A 1 186 ? 27.906 -35.219 -16.266 1 95.69 186 GLU A N 1
ATOM 1517 C CA . GLU A 1 186 ? 29.328 -35.5 -16.484 1 95.69 186 GLU A CA 1
ATOM 1518 C C . GLU A 1 186 ? 30.219 -34.594 -15.633 1 95.69 186 GLU A C 1
ATOM 1520 O O . GLU A 1 186 ? 31.172 -34.031 -16.141 1 95.69 186 GLU A O 1
ATOM 1525 N N . GLY A 1 187 ? 29.781 -34.312 -14.484 1 93.06 187 GLY A N 1
ATOM 1526 C CA . GLY A 1 187 ? 30.578 -33.594 -13.508 1 93.06 187 GLY A CA 1
ATOM 1527 C C . GLY A 1 187 ? 30.438 -32.094 -13.617 1 93.06 187 GLY A C 1
ATOM 1528 O O . GLY A 1 187 ? 31 -31.344 -12.805 1 93.06 187 GLY A O 1
ATOM 1529 N N . LYS A 1 188 ? 29.672 -31.641 -14.531 1 96.06 188 LYS A N 1
ATOM 1530 C CA . LYS A 1 188 ? 29.484 -30.203 -14.711 1 96.06 188 LYS A CA 1
ATOM 1531 C C . LYS A 1 188 ? 28.125 -29.75 -14.188 1 96.06 188 LYS A C 1
ATOM 1533 O O . LYS A 1 188 ? 27.141 -30.469 -14.32 1 96.06 188 LYS A O 1
ATOM 1538 N N . LEU A 1 189 ? 28.125 -28.547 -13.641 1 97.81 189 LEU A N 1
ATOM 1539 C CA . LEU A 1 189 ? 26.859 -27.938 -13.234 1 97.81 189 LEU A CA 1
ATOM 1540 C C . LEU A 1 189 ? 26.266 -27.109 -14.367 1 97.81 189 LEU A C 1
ATOM 1542 O O . LEU A 1 189 ? 26.922 -26.203 -14.891 1 97.81 189 LEU A O 1
ATOM 1546 N N . TYR A 1 190 ? 25.094 -27.406 -14.82 1 98.62 190 TYR A N 1
ATOM 1547 C CA . TYR A 1 190 ? 24.266 -26.578 -15.695 1 98.62 190 TYR A CA 1
ATOM 1548 C C . TYR A 1 190 ? 23.109 -25.953 -14.93 1 98.62 190 TYR A C 1
ATOM 1550 O O . TYR A 1 190 ? 22.594 -26.547 -13.984 1 98.62 190 TYR A O 1
ATOM 1558 N N . PHE A 1 191 ? 22.797 -24.734 -15.312 1 98.62 191 PHE A N 1
ATOM 1559 C CA . PHE A 1 191 ? 21.719 -24.062 -14.586 1 98.62 191 PHE A CA 1
ATOM 1560 C C . PHE A 1 191 ? 21.031 -23.031 -15.469 1 98.62 191 PHE A C 1
ATOM 1562 O O . PHE A 1 191 ? 21.594 -22.562 -16.453 1 98.62 191 PHE A O 1
ATOM 1569 N N . ILE A 1 192 ? 19.766 -22.766 -15.219 1 98.75 192 ILE A N 1
ATOM 1570 C CA . ILE A 1 192 ? 19.016 -21.656 -15.805 1 98.75 192 ILE A CA 1
ATOM 1571 C C . ILE A 1 192 ? 19.141 -20.438 -14.906 1 98.75 192 ILE A C 1
ATOM 1573 O O . ILE A 1 192 ? 19.078 -20.531 -13.68 1 98.75 192 ILE A O 1
ATOM 1577 N N . ALA A 1 193 ? 19.328 -19.25 -15.508 1 98.56 193 ALA A N 1
ATOM 1578 C CA . ALA A 1 193 ? 19.422 -18.016 -14.727 1 98.56 193 ALA A CA 1
ATOM 1579 C C . ALA A 1 193 ? 18.953 -16.812 -15.539 1 98.56 193 ALA A C 1
ATOM 1581 O O . ALA A 1 193 ? 18.938 -16.859 -16.766 1 98.56 193 ALA A O 1
ATOM 1582 N N . GLN A 1 194 ? 18.453 -15.883 -14.828 1 97.94 194 GLN A N 1
ATOM 1583 C CA . GLN A 1 194 ? 18.172 -14.562 -15.383 1 97.94 194 GLN A CA 1
ATOM 1584 C C . GLN A 1 194 ? 19.312 -13.586 -15.094 1 97.94 194 GLN A C 1
ATOM 1586 O O . GLN A 1 194 ? 19.797 -13.508 -13.969 1 97.94 194 GLN A O 1
ATOM 1591 N N . GLU A 1 195 ? 19.719 -12.852 -16.125 1 96 195 GLU A N 1
ATOM 1592 C CA . GLU A 1 195 ? 20.844 -11.938 -15.969 1 96 195 GLU A CA 1
ATOM 1593 C C . GLU A 1 195 ? 20.359 -10.5 -15.773 1 96 195 GLU A C 1
ATOM 1595 O O . GLU A 1 195 ? 20.938 -9.75 -14.977 1 96 195 GLU A O 1
ATOM 1600 N N . ASP A 1 196 ? 19.344 -10.117 -16.516 1 96.06 196 ASP A N 1
ATOM 1601 C CA . ASP A 1 196 ? 18.891 -8.734 -16.531 1 96.06 196 ASP A CA 1
ATOM 1602 C C . ASP A 1 196 ? 17.375 -8.641 -16.297 1 96.06 196 ASP A C 1
ATOM 1604 O O . ASP A 1 196 ? 16.609 -8.453 -17.234 1 96.06 196 ASP A O 1
ATOM 1608 N N . ARG A 1 197 ? 17.016 -8.672 -15.086 1 94.19 197 ARG A N 1
ATOM 1609 C CA . ARG A 1 197 ? 15.594 -8.703 -14.75 1 94.19 197 ARG A CA 1
ATOM 1610 C C . ARG A 1 197 ? 14.938 -7.352 -15 1 94.19 197 ARG A C 1
ATOM 1612 O O . ARG A 1 197 ? 13.711 -7.242 -15.031 1 94.19 197 ARG A O 1
ATOM 1619 N N . GLU A 1 198 ? 15.703 -6.27 -15.086 1 95.62 198 GLU A N 1
ATOM 1620 C CA . GLU A 1 198 ? 15.172 -4.93 -15.328 1 95.62 198 GLU A CA 1
ATOM 1621 C C . GLU A 1 198 ? 14.883 -4.707 -16.812 1 95.62 198 GLU A C 1
ATOM 1623 O O . GLU A 1 198 ? 13.758 -4.348 -17.172 1 95.62 198 GLU A O 1
ATOM 1628 N N . ARG A 1 199 ? 15.859 -5.043 -17.766 1 95.06 199 ARG A N 1
ATOM 1629 C CA . ARG A 1 199 ? 15.734 -4.738 -19.188 1 95.06 199 ARG A CA 1
ATOM 1630 C C . ARG A 1 199 ? 15.195 -5.938 -19.969 1 95.06 199 ARG A C 1
ATOM 1632 O O . ARG A 1 199 ? 14.633 -5.781 -21.047 1 95.06 199 ARG A O 1
ATOM 1639 N N . LYS A 1 200 ? 15.367 -7.105 -19.422 1 95.94 200 LYS A N 1
ATOM 1640 C CA . LYS A 1 200 ? 14.898 -8.336 -20.047 1 95.94 200 LYS A CA 1
ATOM 1641 C C . LYS A 1 200 ? 14.18 -9.227 -19.031 1 95.94 200 LYS A C 1
ATOM 1643 O O . LYS A 1 200 ? 14.555 -10.383 -18.828 1 95.94 200 LYS A O 1
ATOM 1648 N N . PRO A 1 201 ? 13.148 -8.727 -18.531 1 95.81 201 PRO A N 1
ATOM 1649 C CA . PRO A 1 201 ? 12.477 -9.383 -17.406 1 95.81 201 PRO A CA 1
ATOM 1650 C C . PRO A 1 201 ? 11.906 -10.75 -17.781 1 95.81 201 PRO A C 1
ATOM 1652 O O . PRO A 1 201 ? 11.656 -11.578 -16.891 1 95.81 201 PRO A O 1
ATOM 1655 N N . MET A 1 202 ? 11.711 -11.164 -18.953 1 96 202 MET A N 1
ATOM 1656 C CA . MET A 1 202 ? 11.086 -12.422 -19.344 1 96 202 MET A CA 1
ATOM 1657 C C . MET A 1 202 ? 12.109 -13.398 -19.906 1 96 202 MET A C 1
ATOM 1659 O O . MET A 1 202 ? 11.758 -14.484 -20.359 1 96 202 MET A O 1
ATOM 1663 N N . VAL A 1 203 ? 13.391 -12.992 -19.859 1 97.75 203 VAL A N 1
ATOM 1664 C CA . VAL A 1 203 ? 14.422 -13.812 -20.484 1 97.75 203 VAL A CA 1
ATOM 1665 C C . VAL A 1 203 ? 15.172 -14.594 -19.406 1 97.75 203 VAL A C 1
ATOM 1667 O O . VAL A 1 203 ? 15.531 -14.039 -18.359 1 97.75 203 VAL A O 1
ATOM 1670 N N . SER A 1 204 ? 15.297 -15.82 -19.562 1 98.12 204 SER A N 1
ATOM 1671 C CA . SER A 1 204 ? 16.156 -16.719 -18.797 1 98.12 204 SER A CA 1
ATOM 1672 C C . SER A 1 204 ? 16.969 -17.625 -19.719 1 98.12 204 SER A C 1
ATOM 1674 O O . SER A 1 204 ? 16.469 -18.078 -20.734 1 98.12 204 SER A O 1
ATOM 1676 N N . ASP A 1 205 ? 18.219 -17.922 -19.344 1 98.44 205 ASP A N 1
ATOM 1677 C CA . ASP A 1 205 ? 19.141 -18.641 -20.219 1 98.44 205 ASP A CA 1
ATOM 1678 C C . ASP A 1 205 ? 19.719 -19.875 -19.516 1 98.44 205 ASP A C 1
ATOM 1680 O O . ASP A 1 205 ? 19.688 -19.953 -18.281 1 98.44 205 ASP A O 1
ATOM 1684 N N . LEU A 1 206 ? 20.141 -20.75 -20.391 1 98.69 206 LEU A N 1
ATOM 1685 C CA . LEU A 1 206 ? 20.906 -21.906 -19.922 1 98.69 206 LEU A CA 1
ATOM 1686 C C . LEU A 1 206 ? 22.391 -21.547 -19.812 1 98.69 206 LEU A C 1
ATOM 1688 O O . LEU A 1 206 ? 22.969 -20.953 -20.719 1 98.69 206 LEU A O 1
ATOM 1692 N N . TYR A 1 207 ? 23 -21.906 -18.688 1 98.69 207 TYR A N 1
ATOM 1693 C CA . TYR A 1 207 ? 24.406 -21.672 -18.438 1 98.69 207 TYR A CA 1
ATOM 1694 C C . TYR A 1 207 ? 25.109 -22.969 -18.062 1 98.69 207 TYR A C 1
ATOM 1696 O O . TYR A 1 207 ? 24.469 -23.922 -17.594 1 98.69 207 TYR A O 1
ATOM 1704 N N . VAL A 1 208 ? 26.375 -23.031 -18.297 1 98.5 208 VAL A N 1
ATOM 1705 C CA . VAL A 1 208 ? 27.25 -24.047 -17.734 1 98.5 208 VAL A CA 1
ATOM 1706 C C . VAL A 1 208 ? 28.359 -23.391 -16.906 1 98.5 208 VAL A C 1
ATOM 1708 O O . VAL A 1 208 ? 28.859 -22.328 -17.266 1 98.5 208 VAL A O 1
ATOM 1711 N N . LEU A 1 209 ? 28.562 -24.016 -15.766 1 97.31 209 LEU A N 1
ATOM 1712 C CA . LEU A 1 209 ? 29.625 -23.5 -14.906 1 97.31 209 LEU A CA 1
ATOM 1713 C C . LEU A 1 209 ? 30.984 -24.047 -15.336 1 97.31 209 LEU A C 1
ATOM 1715 O O . LEU A 1 209 ? 31.172 -25.266 -15.414 1 97.31 209 LEU A O 1
ATOM 1719 N N . LYS A 1 210 ? 31.922 -23.203 -15.609 1 94.44 210 LYS A N 1
ATOM 1720 C CA . LYS A 1 210 ? 33.344 -23.516 -15.875 1 94.44 210 LYS A CA 1
ATOM 1721 C C . LYS A 1 210 ? 34.25 -22.891 -14.844 1 94.44 210 LYS A C 1
ATOM 1723 O O . LYS A 1 210 ? 34.656 -21.734 -15 1 94.44 210 LYS A O 1
ATOM 1728 N N . GLY A 1 211 ? 34.688 -23.734 -13.914 1 88.44 211 GLY A N 1
ATOM 1729 C CA . GLY A 1 211 ? 35.344 -23.125 -12.773 1 88.44 211 GLY A CA 1
ATOM 1730 C C . GLY A 1 211 ? 34.438 -22.203 -11.977 1 88.44 211 GLY A C 1
ATOM 1731 O O . GLY A 1 211 ? 33.469 -22.641 -11.398 1 88.44 211 GLY A O 1
ATOM 1732 N N . ARG A 1 212 ? 34.844 -20.906 -11.969 1 86.31 212 ARG A N 1
ATOM 1733 C CA . ARG A 1 212 ? 34.031 -19.938 -11.234 1 86.31 212 ARG A CA 1
ATOM 1734 C C . ARG A 1 212 ? 33.25 -19.047 -12.188 1 86.31 212 ARG A C 1
ATOM 1736 O O . ARG A 1 212 ? 32.5 -18.156 -11.75 1 86.31 212 ARG A O 1
ATOM 1743 N N . LYS A 1 213 ? 33.344 -19.375 -13.375 1 94.75 213 LYS A N 1
ATOM 1744 C CA . LYS A 1 213 ? 32.688 -18.547 -14.383 1 94.75 213 LYS A CA 1
ATOM 1745 C C . LYS A 1 213 ? 31.5 -19.281 -15 1 94.75 213 LYS A C 1
ATOM 1747 O O . LYS A 1 213 ? 31.531 -20.484 -15.211 1 94.75 213 LYS A O 1
ATOM 1752 N N . ALA A 1 214 ? 30.484 -18.516 -15.289 1 97.5 214 ALA A N 1
ATOM 1753 C CA . ALA A 1 214 ? 29.297 -19.047 -15.953 1 97.5 214 ALA A CA 1
ATOM 1754 C C . ALA A 1 214 ? 29.297 -18.719 -17.438 1 97.5 214 ALA A C 1
ATOM 1756 O O . ALA A 1 214 ? 29.484 -17.547 -17.812 1 97.5 214 ALA A O 1
ATOM 1757 N N . LYS A 1 215 ? 29.219 -19.656 -18.234 1 97.62 215 LYS A N 1
ATOM 1758 C CA . LYS A 1 215 ? 29.125 -19.469 -19.672 1 97.62 215 LYS A CA 1
ATOM 1759 C C . LYS A 1 215 ? 27.703 -19.672 -20.172 1 97.62 215 LYS A C 1
ATOM 1761 O O . LYS A 1 215 ? 27.109 -20.734 -19.922 1 97.62 215 LYS A O 1
ATOM 1766 N N . ARG A 1 216 ? 27.156 -18.719 -20.859 1 97.88 216 ARG A N 1
ATOM 1767 C CA . ARG A 1 216 ? 25.812 -18.812 -21.406 1 97.88 216 ARG A CA 1
ATOM 1768 C C . ARG A 1 216 ? 25.781 -19.703 -22.641 1 97.88 216 ARG A C 1
ATOM 1770 O O . ARG A 1 216 ? 26.641 -19.578 -23.531 1 97.88 216 ARG A O 1
ATOM 1777 N N . LEU A 1 217 ? 24.781 -20.516 -22.75 1 98.25 217 LEU A N 1
ATOM 1778 C CA . LEU A 1 217 ? 24.703 -21.469 -23.844 1 98.25 217 LEU A CA 1
ATOM 1779 C C . LEU A 1 217 ? 23.594 -21.109 -24.828 1 98.25 217 LEU A C 1
ATOM 1781 O O . LEU A 1 217 ? 23.547 -21.609 -25.938 1 98.25 217 LEU A O 1
ATOM 1785 N N . THR A 1 218 ? 22.609 -20.359 -24.406 1 98 218 THR A N 1
ATOM 1786 C CA . THR A 1 218 ? 21.5 -19.938 -25.25 1 98 218 THR A CA 1
ATOM 1787 C C . THR A 1 218 ? 21.672 -18.469 -25.672 1 98 218 THR A C 1
ATOM 1789 O O . THR A 1 218 ? 22.516 -17.766 -25.141 1 98 218 THR A O 1
ATOM 1792 N N . PRO A 1 219 ? 20.891 -17.875 -26.609 1 95.69 219 PRO A N 1
ATOM 1793 C CA . PRO A 1 219 ? 21.172 -16.594 -27.234 1 95.69 219 PRO A CA 1
ATOM 1794 C C . PRO A 1 219 ? 20.781 -15.406 -26.359 1 95.69 219 PRO A C 1
ATOM 1796 O O . PRO A 1 219 ? 21.109 -14.258 -26.672 1 95.69 219 PRO A O 1
ATOM 1799 N N . GLY A 1 220 ? 20.031 -15.602 -25.297 1 96.06 220 GLY A N 1
ATOM 1800 C CA . GLY A 1 220 ? 19.625 -14.484 -24.438 1 96.06 220 GLY A CA 1
ATOM 1801 C C . GLY A 1 220 ? 18.328 -13.836 -24.891 1 96.06 220 GLY A C 1
ATOM 1802 O O . GLY A 1 220 ? 18.125 -12.633 -24.719 1 96.06 220 GLY A O 1
ATOM 1803 N N . GLU A 1 221 ? 17.391 -14.633 -25.484 1 95.69 221 GLU A N 1
ATOM 1804 C CA . GLU A 1 221 ? 16.156 -14.078 -26.031 1 95.69 221 GLU A CA 1
ATOM 1805 C C . GLU A 1 221 ? 14.938 -14.867 -25.578 1 95.69 221 GLU A C 1
ATOM 1807 O O . GLU A 1 221 ? 13.805 -14.375 -25.625 1 95.69 221 GLU A O 1
ATOM 1812 N N . TRP A 1 222 ? 15.203 -16.062 -25.156 1 97.62 222 TRP A N 1
ATOM 1813 C CA . TRP A 1 222 ? 14.125 -17 -24.828 1 97.62 222 TRP A CA 1
ATOM 1814 C C . TRP A 1 222 ? 13.852 -17.016 -23.328 1 97.62 222 TRP A C 1
ATOM 1816 O O . TRP A 1 222 ? 14.562 -16.359 -22.562 1 97.62 222 TRP A O 1
ATOM 1826 N N . SER A 1 223 ? 12.797 -17.578 -22.984 1 97.94 223 SER A N 1
ATOM 1827 C CA . SER A 1 223 ? 12.539 -17.984 -21.594 1 97.94 223 SER A CA 1
ATOM 1828 C C . SER A 1 223 ? 12.688 -19.484 -21.438 1 97.94 223 SER A C 1
ATOM 1830 O O . SER A 1 223 ? 11.828 -20.25 -21.875 1 97.94 223 SER A O 1
ATOM 1832 N N . VAL A 1 224 ? 13.766 -19.906 -20.812 1 98.56 224 VAL A N 1
ATOM 1833 C CA . VAL A 1 224 ? 14.031 -21.312 -20.578 1 98.56 224 VAL A CA 1
ATOM 1834 C C . VAL A 1 224 ? 13.609 -21.688 -19.156 1 98.56 224 VAL A C 1
ATOM 1836 O O . VAL A 1 224 ? 14.047 -21.078 -18.188 1 98.56 224 VAL A O 1
ATOM 1839 N N . SER A 1 225 ? 12.758 -22.656 -19.078 1 97.94 225 SER A N 1
ATOM 1840 C CA . SER A 1 225 ? 12.234 -22.969 -17.75 1 97.94 225 SER A CA 1
ATOM 1841 C C . SER A 1 225 ? 12.766 -24.312 -17.25 1 97.94 225 SER A C 1
ATOM 1843 O O . SER A 1 225 ? 12.711 -24.594 -16.062 1 97.94 225 SER A O 1
ATOM 1845 N N . ASP A 1 226 ? 13.195 -25.234 -18.062 1 98.62 226 ASP A N 1
ATOM 1846 C CA . ASP A 1 226 ? 13.781 -26.531 -17.703 1 98.62 226 ASP A CA 1
ATOM 1847 C C . ASP A 1 226 ? 14.672 -27.047 -18.828 1 98.62 226 ASP A C 1
ATOM 1849 O O . ASP A 1 226 ? 14.68 -26.484 -19.938 1 98.62 226 ASP A O 1
ATOM 1853 N N . PHE A 1 227 ? 15.531 -28.047 -18.531 1 98.75 227 PHE A N 1
ATOM 1854 C CA . PHE A 1 227 ? 16.453 -28.562 -19.531 1 98.75 227 PHE A CA 1
ATOM 1855 C C . PHE A 1 227 ? 16.969 -29.938 -19.156 1 98.75 227 PHE A C 1
ATOM 1857 O O . PHE A 1 227 ? 16.875 -30.344 -17.984 1 98.75 227 PHE A O 1
ATOM 1864 N N . ILE A 1 228 ? 17.469 -30.688 -20.172 1 98.62 228 ILE A N 1
ATOM 1865 C CA . ILE A 1 228 ? 18.156 -31.953 -19.984 1 98.62 228 ILE A CA 1
ATOM 1866 C C . ILE A 1 228 ? 19.375 -32.031 -20.891 1 98.62 228 ILE A C 1
ATOM 1868 O O . ILE A 1 228 ? 19.25 -31.938 -22.109 1 98.62 228 ILE A O 1
ATOM 1872 N N . PRO A 1 229 ? 20.562 -32.156 -20.312 1 98.25 229 PRO A N 1
ATOM 1873 C CA . PRO A 1 229 ? 21.734 -32.406 -21.156 1 98.25 229 PRO A CA 1
ATOM 1874 C C . PRO A 1 229 ? 21.75 -33.812 -21.766 1 98.25 229 PRO A C 1
ATOM 1876 O O . PRO A 1 229 ? 21.375 -34.781 -21.109 1 98.25 229 PRO A O 1
ATOM 1879 N N . LEU A 1 230 ? 22.172 -33.906 -23.016 1 97.56 230 LEU A N 1
ATOM 1880 C CA . LEU A 1 230 ? 22.312 -35.219 -23.688 1 97.56 230 LEU A CA 1
ATOM 1881 C C . LEU A 1 230 ? 23.781 -35.562 -23.891 1 97.56 230 LEU A C 1
ATOM 1883 O O . LEU A 1 230 ? 24.641 -34.688 -23.812 1 97.56 230 LEU A O 1
ATOM 1887 N N . ASP A 1 231 ? 24.078 -36.812 -24.281 1 95.75 231 ASP A N 1
ATOM 1888 C CA . ASP A 1 231 ? 25.422 -37.375 -24.375 1 95.75 231 ASP A CA 1
ATOM 1889 C C . ASP A 1 231 ? 26.203 -36.719 -25.516 1 95.75 231 ASP A C 1
ATOM 1891 O O . ASP A 1 231 ? 27.422 -36.594 -25.453 1 95.75 231 ASP A O 1
ATOM 1895 N N . ASP A 1 232 ? 25.547 -36.219 -26.5 1 95.88 232 ASP A N 1
ATOM 1896 C CA . ASP A 1 232 ? 26.234 -35.688 -27.688 1 95.88 232 ASP A CA 1
ATOM 1897 C C . ASP A 1 232 ? 26.5 -34.188 -27.531 1 95.88 232 ASP A C 1
ATOM 1899 O O . ASP A 1 232 ? 26.906 -33.531 -28.5 1 95.88 232 ASP A O 1
ATOM 1903 N N . GLY A 1 233 ? 26.203 -33.656 -26.375 1 95.75 233 GLY A N 1
ATOM 1904 C CA . GLY A 1 233 ? 26.469 -32.281 -26.109 1 95.75 233 GLY A CA 1
ATOM 1905 C C . GLY A 1 233 ? 25.297 -31.359 -26.422 1 95.75 233 GLY A C 1
ATOM 1906 O O . GLY A 1 233 ? 25.344 -30.156 -26.156 1 95.75 233 GLY A O 1
ATOM 1907 N N . THR A 1 234 ? 24.266 -31.953 -26.938 1 97.94 234 THR A N 1
ATOM 1908 C CA . THR A 1 234 ? 23.047 -31.172 -27.172 1 97.94 234 THR A CA 1
ATOM 1909 C C . THR A 1 234 ? 22.141 -31.203 -25.938 1 97.94 234 THR A C 1
ATOM 1911 O O . THR A 1 234 ? 22.484 -31.797 -24.922 1 97.94 234 THR A O 1
ATOM 1914 N N . PHE A 1 235 ? 21.031 -30.406 -26.062 1 98.75 235 PHE A N 1
ATOM 1915 C CA . PHE A 1 235 ? 20.141 -30.281 -24.906 1 98.75 235 PHE A CA 1
ATOM 1916 C C . PHE A 1 235 ? 18.688 -30.422 -25.328 1 98.75 235 PHE A C 1
ATOM 1918 O O . PHE A 1 235 ? 18.328 -30.094 -26.453 1 98.75 235 PHE A O 1
ATOM 1925 N N . ILE A 1 236 ? 17.875 -30.984 -24.438 1 98.75 236 ILE A N 1
ATOM 1926 C CA . ILE A 1 236 ? 16.438 -30.75 -24.438 1 98.75 236 ILE A CA 1
ATOM 1927 C C . ILE A 1 236 ? 16.109 -29.5 -23.641 1 98.75 236 ILE A C 1
ATOM 1929 O O . ILE A 1 236 ? 16.547 -29.344 -22.5 1 98.75 236 ILE A O 1
ATOM 1933 N N . LEU A 1 237 ? 15.344 -28.594 -24.266 1 98.81 237 LEU A N 1
ATOM 1934 C CA . LEU A 1 237 ? 14.914 -27.375 -23.578 1 98.81 237 LEU A CA 1
ATOM 1935 C C . LEU A 1 237 ? 13.398 -27.328 -23.469 1 98.81 237 LEU A C 1
ATOM 1937 O O . LEU A 1 237 ? 12.688 -27.672 -24.422 1 98.81 237 LEU A O 1
ATOM 1941 N N . LYS A 1 238 ? 12.867 -27.078 -22.312 1 98.69 238 LYS A N 1
ATOM 1942 C CA . LYS A 1 238 ? 11.531 -26.516 -22.141 1 98.69 238 LYS A CA 1
ATOM 1943 C C . LYS A 1 238 ? 11.57 -24.984 -22.172 1 98.69 238 LYS A C 1
ATOM 1945 O O . LYS A 1 238 ? 12.062 -24.344 -21.25 1 98.69 238 LYS A O 1
ATOM 1950 N N . ALA A 1 239 ? 11.023 -24.391 -23.281 1 98.25 239 ALA A N 1
ATOM 1951 C CA . ALA A 1 239 ? 11.297 -22.969 -23.484 1 98.25 239 ALA A CA 1
ATOM 1952 C C . ALA A 1 239 ? 10.148 -22.297 -24.234 1 98.25 239 ALA A C 1
ATOM 1954 O O . ALA A 1 239 ? 9.375 -22.953 -24.938 1 98.25 239 ALA A O 1
ATOM 1955 N N . ASN A 1 240 ? 9.969 -21.062 -23.953 1 97.12 240 ASN A N 1
ATOM 1956 C CA . ASN A 1 240 ? 9.148 -20.094 -24.672 1 97.12 240 ASN A CA 1
ATOM 1957 C C . ASN A 1 240 ? 9.992 -19.125 -25.484 1 97.12 240 ASN A C 1
ATOM 1959 O O . ASN A 1 240 ? 10.766 -18.344 -24.906 1 97.12 240 ASN A O 1
ATOM 1963 N N . THR A 1 241 ? 9.859 -19.109 -26.797 1 96.25 241 THR A N 1
ATOM 1964 C CA . THR A 1 241 ? 10.695 -18.297 -27.672 1 96.25 241 THR A CA 1
ATOM 1965 C C . THR A 1 241 ? 10.148 -16.875 -27.75 1 96.25 241 THR A C 1
ATOM 1967 O O . THR A 1 241 ? 10.781 -15.992 -28.344 1 96.25 241 THR A O 1
ATOM 1970 N N . ARG A 1 242 ? 8.961 -16.594 -27.266 1 95.31 242 ARG A N 1
ATOM 1971 C CA . ARG A 1 242 ? 8.375 -15.281 -27.016 1 95.31 242 ARG A CA 1
ATOM 1972 C C . ARG A 1 242 ? 7.98 -14.617 -28.328 1 95.31 242 ARG A C 1
ATOM 1974 O O . ARG A 1 242 ? 7.965 -13.383 -28.422 1 95.31 242 ARG A O 1
ATOM 1981 N N . GLU A 1 243 ? 7.676 -15.398 -29.281 1 94.25 243 GLU A N 1
ATOM 1982 C CA . GLU A 1 243 ? 7.285 -14.844 -30.578 1 94.25 243 GLU A CA 1
ATOM 1983 C C . GLU A 1 243 ? 5.992 -14.039 -30.469 1 94.25 243 GLU A C 1
ATOM 1985 O O . GLU A 1 243 ? 5.801 -13.055 -31.188 1 94.25 243 GLU A O 1
ATOM 1990 N N . ARG A 1 244 ? 5.117 -14.453 -29.594 1 94.06 244 ARG A N 1
ATOM 1991 C CA . ARG A 1 244 ? 3.863 -13.75 -29.344 1 94.06 244 ARG A CA 1
ATOM 1992 C C . ARG A 1 244 ? 3.842 -13.156 -27.938 1 94.06 244 ARG A C 1
ATOM 1994 O O . ARG A 1 244 ? 2.781 -13.062 -27.312 1 94.06 244 ARG A O 1
ATOM 2001 N N . GLY A 1 245 ? 5.082 -12.961 -27.438 1 93.94 245 GLY A N 1
ATOM 2002 C CA . GLY A 1 245 ? 5.121 -12.469 -26.078 1 93.94 245 GLY A CA 1
ATOM 2003 C C . GLY A 1 245 ? 4.691 -13.516 -25.062 1 93.94 245 GLY A C 1
ATOM 2004 O O . GLY A 1 245 ? 5.086 -14.672 -25.141 1 93.94 245 GLY A O 1
ATOM 2005 N N . ILE A 1 246 ? 3.893 -13.117 -24.125 1 93.12 246 ILE A N 1
ATOM 2006 C CA . ILE A 1 246 ? 3.525 -13.93 -22.969 1 93.12 246 ILE A CA 1
ATOM 2007 C C . ILE A 1 246 ? 2.611 -15.07 -23.406 1 93.12 246 ILE A C 1
ATOM 2009 O O . ILE A 1 246 ? 2.693 -16.188 -22.875 1 93.12 246 ILE A O 1
ATOM 2013 N N . PRO A 1 247 ? 1.789 -14.883 -24.406 1 95.44 247 PRO A N 1
ATOM 2014 C CA . PRO A 1 247 ? 0.896 -15.969 -24.828 1 95.44 247 PRO A CA 1
ATOM 2015 C C . PRO A 1 247 ? 1.618 -17.062 -25.609 1 95.44 247 PRO A C 1
ATOM 2017 O O . PRO A 1 247 ? 1.035 -18.109 -25.875 1 95.44 247 PRO A O 1
ATOM 2020 N N . THR A 1 248 ? 2.918 -16.859 -25.938 1 96.44 248 THR A N 1
ATOM 2021 C CA . THR A 1 248 ? 3.676 -17.906 -26.609 1 96.44 248 THR A CA 1
ATOM 2022 C C . THR A 1 248 ? 3.719 -19.172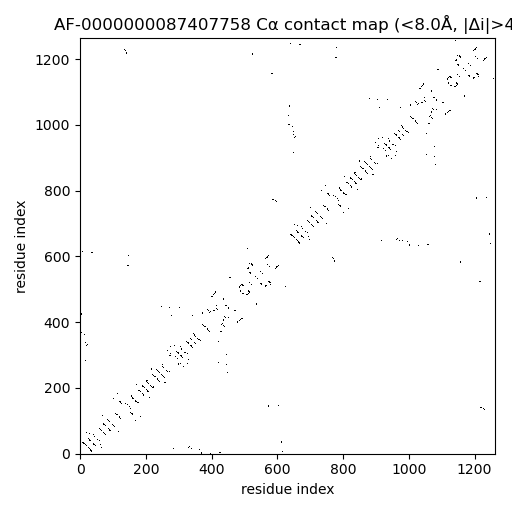 -25.734 1 96.44 248 THR A C 1
ATOM 2024 O O . THR A 1 248 ? 4.008 -19.094 -24.547 1 96.44 248 THR A O 1
ATOM 2027 N N . ASN A 1 249 ? 3.354 -20.328 -26.344 1 97.25 249 ASN A N 1
ATOM 2028 C CA . ASN A 1 249 ? 3.4 -21.578 -25.609 1 97.25 249 ASN A CA 1
ATOM 2029 C C . ASN A 1 249 ? 4.836 -22 -25.312 1 97.25 249 ASN A C 1
ATOM 2031 O O . ASN A 1 249 ? 5.738 -21.797 -26.125 1 97.25 249 ASN A O 1
ATOM 2035 N N . THR A 1 250 ? 5 -22.469 -24.156 1 97.75 250 THR A N 1
ATOM 2036 C CA . THR A 1 250 ? 6.23 -23.188 -23.844 1 97.75 250 THR A CA 1
ATOM 2037 C C . THR A 1 250 ? 6.238 -24.578 -24.484 1 97.75 250 THR A C 1
ATOM 2039 O O . THR A 1 250 ? 5.297 -25.344 -24.328 1 97.75 250 THR A O 1
ATOM 2042 N N . HIS A 1 251 ? 7.273 -24.859 -25.219 1 98.38 251 HIS A N 1
ATOM 2043 C CA . HIS A 1 251 ? 7.398 -26.125 -25.938 1 98.38 251 HIS A CA 1
ATOM 2044 C C . HIS A 1 251 ? 8.68 -26.859 -25.547 1 98.38 251 HIS A C 1
ATOM 2046 O O . HIS A 1 251 ? 9.477 -26.344 -24.75 1 98.38 251 HIS A O 1
ATOM 2052 N N . ILE A 1 252 ? 8.797 -28.109 -26.062 1 98.75 252 ILE A N 1
ATOM 2053 C CA . ILE A 1 252 ? 10.016 -28.891 -25.891 1 98.75 252 ILE A CA 1
ATOM 2054 C C . ILE A 1 252 ? 10.875 -28.781 -27.156 1 98.75 252 ILE A C 1
ATOM 2056 O O . ILE A 1 252 ? 10.391 -29.016 -28.266 1 98.75 252 ILE A O 1
ATOM 2060 N N . TYR A 1 253 ? 12.117 -28.453 -26.953 1 98.69 253 TYR A N 1
ATOM 2061 C CA . TYR A 1 253 ? 13.031 -28.234 -28.078 1 98.69 253 TYR A CA 1
ATOM 2062 C C . TYR A 1 253 ? 14.273 -29.109 -27.938 1 98.69 253 TYR A C 1
ATOM 2064 O O . TYR A 1 253 ? 14.703 -29.406 -26.828 1 98.69 253 TYR A O 1
ATOM 2072 N N . HIS A 1 254 ? 14.766 -29.562 -29.078 1 98.69 254 HIS A N 1
ATOM 2073 C CA . HIS A 1 254 ? 16.141 -30.062 -29.188 1 98.69 254 HIS A CA 1
ATOM 2074 C C . HIS A 1 254 ? 17.094 -28.953 -29.625 1 98.69 254 HIS A C 1
ATOM 2076 O O . HIS A 1 254 ? 16.891 -28.344 -30.672 1 98.69 254 HIS A O 1
ATOM 2082 N N . TYR A 1 255 ? 18.109 -28.688 -28.797 1 98.62 255 TYR A N 1
ATOM 2083 C CA . TYR A 1 255 ? 18.938 -27.516 -29.016 1 98.62 255 TYR A CA 1
ATOM 2084 C C . TYR A 1 255 ? 20.422 -27.891 -29 1 98.62 255 TYR A C 1
ATOM 2086 O O . TYR A 1 255 ? 20.859 -28.672 -28.172 1 98.62 255 TYR A O 1
ATOM 2094 N N . SER A 1 256 ? 21.156 -27.359 -29.969 1 98.31 256 SER A N 1
ATOM 2095 C CA . SER A 1 256 ? 22.609 -27.5 -30.031 1 98.31 256 SER A CA 1
ATOM 2096 C C . SER A 1 256 ? 23.312 -26.172 -29.781 1 98.31 256 SER A C 1
ATOM 2098 O O . SER A 1 256 ? 23.281 -25.281 -30.625 1 98.31 256 SER A O 1
ATOM 2100 N N . PRO A 1 257 ? 24 -26.125 -28.656 1 97.19 257 PRO A N 1
ATOM 2101 C CA . PRO A 1 257 ? 24.75 -24.875 -28.406 1 97.19 257 PRO A CA 1
ATOM 2102 C C . PRO A 1 257 ? 25.844 -24.641 -29.438 1 97.19 257 PRO A C 1
ATOM 2104 O O . PRO A 1 257 ? 26.234 -23.484 -29.672 1 97.19 257 PRO A O 1
ATOM 2107 N N . GLU A 1 258 ? 26.391 -25.625 -29.984 1 95.88 258 GLU A N 1
ATOM 2108 C CA . GLU A 1 258 ? 27.484 -25.516 -30.953 1 95.88 258 GLU A CA 1
ATOM 2109 C C . GLU A 1 258 ? 27.016 -24.859 -32.25 1 95.88 258 GLU A C 1
ATOM 2111 O O . GLU A 1 258 ? 27.703 -23.984 -32.781 1 95.88 258 GLU A O 1
ATOM 2116 N N . THR A 1 259 ? 25.891 -25.25 -32.688 1 96.75 259 THR A N 1
ATOM 2117 C CA . THR A 1 259 ? 25.406 -24.766 -33.969 1 96.75 259 THR A CA 1
ATOM 2118 C C . THR A 1 259 ? 24.375 -23.656 -33.781 1 96.75 259 THR A C 1
ATOM 2120 O O . THR A 1 259 ? 24.062 -22.906 -34.719 1 96.75 259 THR A O 1
ATOM 2123 N N . GLY A 1 260 ? 23.828 -23.641 -32.625 1 95.19 260 GLY A N 1
ATOM 2124 C CA . GLY A 1 260 ? 22.734 -22.703 -32.375 1 95.19 260 GLY A CA 1
ATOM 2125 C C . GLY A 1 260 ? 21.406 -23.203 -32.875 1 95.19 260 GLY A C 1
ATOM 2126 O O . GLY A 1 260 ? 20.375 -22.531 -32.719 1 95.19 260 GLY A O 1
ATOM 2127 N N . GLU A 1 261 ? 21.375 -24.359 -33.438 1 96.31 261 GLU A N 1
ATOM 2128 C CA . GLU A 1 261 ? 20.141 -24.906 -34 1 96.31 261 GLU A CA 1
ATOM 2129 C C . GLU A 1 261 ? 19.172 -25.328 -32.906 1 96.31 261 GLU A C 1
ATOM 2131 O O . GLU A 1 261 ? 19.562 -25.953 -31.906 1 96.31 261 GLU A O 1
ATOM 2136 N N . MET A 1 262 ? 17.953 -24.953 -33.062 1 96.62 262 MET A N 1
ATOM 2137 C CA . MET A 1 262 ? 16.859 -25.297 -32.156 1 96.62 262 MET A CA 1
ATOM 2138 C C . MET A 1 262 ? 15.703 -25.922 -32.938 1 96.62 262 MET A C 1
ATOM 2140 O O . MET A 1 262 ? 15.109 -25.266 -33.812 1 96.62 262 MET A O 1
ATOM 2144 N N . ARG A 1 263 ? 15.445 -27.172 -32.688 1 97.69 263 ARG A N 1
ATOM 2145 C CA . ARG A 1 263 ? 14.352 -27.875 -33.344 1 97.69 263 ARG A CA 1
ATOM 2146 C C . ARG A 1 263 ? 13.195 -28.109 -32.375 1 97.69 263 ARG A C 1
ATOM 2148 O O . ARG A 1 263 ? 13.383 -28.688 -31.297 1 97.69 263 ARG A O 1
ATOM 2155 N N . LYS A 1 264 ? 12.039 -27.75 -32.844 1 97.25 264 LYS A N 1
ATOM 2156 C CA . LYS A 1 264 ? 10.828 -27.953 -32.062 1 97.25 264 LYS A CA 1
ATOM 2157 C C . LYS A 1 264 ? 10.359 -29.406 -32.125 1 97.25 264 LYS A C 1
ATOM 2159 O O . LYS A 1 264 ? 9.859 -29.844 -33.188 1 97.25 264 LYS A O 1
ATOM 2164 N N . LEU A 1 265 ? 10.398 -30.016 -30.953 1 98.5 265 LEU A N 1
ATOM 2165 C CA . LEU A 1 265 ? 10.031 -31.422 -30.922 1 98.5 265 LEU A CA 1
ATOM 2166 C C . LEU A 1 265 ? 8.523 -31.594 -30.828 1 98.5 265 LEU A C 1
ATOM 2168 O O . LEU A 1 265 ? 7.977 -32.594 -31.281 1 98.5 265 LEU A O 1
ATOM 2172 N N . THR A 1 266 ? 7.84 -30.656 -30.297 1 97.81 266 THR A N 1
ATOM 2173 C CA . THR A 1 266 ? 6.41 -30.781 -30.047 1 97.81 266 THR A CA 1
ATOM 2174 C C . THR A 1 266 ? 5.613 -30.016 -31.109 1 97.81 266 THR A C 1
ATOM 2176 O O . THR A 1 266 ? 4.586 -29.406 -30.797 1 97.81 266 THR A O 1
ATOM 2179 N N . VAL A 1 267 ? 6.066 -29.922 -32.219 1 94.44 267 VAL A N 1
ATOM 2180 C CA . VAL A 1 267 ? 5.441 -29.188 -33.312 1 94.44 267 VAL A CA 1
ATOM 2181 C C . VAL A 1 267 ? 4.02 -29.703 -33.562 1 94.44 267 VAL A C 1
ATOM 2183 O O . VAL A 1 267 ? 3.117 -28.922 -33.875 1 94.44 267 VAL A O 1
ATOM 2186 N N . GLU A 1 268 ? 3.809 -30.953 -33.312 1 92.56 268 GLU A N 1
ATOM 2187 C CA . GLU A 1 268 ? 2.533 -31.578 -33.656 1 92.56 268 GLU A CA 1
ATOM 2188 C C . GLU A 1 268 ? 1.499 -31.344 -32.562 1 92.56 268 GLU A C 1
ATOM 2190 O O . GLU A 1 268 ? 0.331 -31.719 -32.719 1 92.56 268 GLU A O 1
ATOM 2195 N N . LEU A 1 269 ? 1.87 -30.797 -31.5 1 93.5 269 LEU A N 1
ATOM 2196 C CA . LEU A 1 269 ? 0.971 -30.484 -30.406 1 93.5 269 LEU A CA 1
ATOM 2197 C C . LEU A 1 269 ? 1.186 -29.062 -29.906 1 93.5 269 LEU A C 1
ATOM 2199 O O . LEU A 1 269 ? 2.059 -28.812 -29.078 1 93.5 269 LEU A O 1
ATOM 2203 N N . ASP A 1 270 ? 0.314 -28.172 -30.297 1 94 270 ASP A N 1
ATOM 2204 C CA . ASP A 1 270 ? 0.411 -26.766 -29.906 1 94 270 ASP A CA 1
ATOM 2205 C C . ASP A 1 270 ? -0.26 -26.531 -28.562 1 94 270 ASP A C 1
ATOM 2207 O O . ASP A 1 270 ? -1.285 -25.844 -28.484 1 94 270 ASP A O 1
ATOM 2211 N N . ARG A 1 271 ? 0.313 -27.156 -27.562 1 97.38 271 ARG A N 1
ATOM 2212 C CA . ARG A 1 271 ? -0.115 -27.062 -26.172 1 97.38 271 ARG A CA 1
ATOM 2213 C C . ARG A 1 271 ? 1.053 -26.688 -25.266 1 97.38 271 ARG A C 1
ATOM 2215 O O . ARG A 1 271 ? 2.188 -27.109 -25.5 1 97.38 271 ARG A O 1
ATOM 2222 N N . ALA A 1 272 ? 0.767 -25.844 -24.312 1 97 272 ALA A N 1
ATOM 2223 C CA . ALA A 1 272 ? 1.813 -25.484 -23.359 1 97 272 ALA A CA 1
ATOM 2224 C C . ALA A 1 272 ? 2.324 -26.719 -22.609 1 97 272 ALA A C 1
ATOM 2226 O O . ALA A 1 272 ? 1.533 -27.547 -22.156 1 97 272 ALA A O 1
ATOM 2227 N N . ALA A 1 273 ? 3.611 -26.781 -22.406 1 98.06 273 ALA A N 1
ATOM 2228 C CA . ALA A 1 273 ? 4.266 -27.922 -21.781 1 98.06 273 ALA A CA 1
ATOM 2229 C C . ALA A 1 273 ? 4.328 -27.75 -20.266 1 98.06 273 ALA A C 1
ATOM 2231 O O . ALA A 1 273 ? 5.383 -27.938 -19.656 1 98.06 273 ALA A O 1
ATOM 2232 N N . TYR A 1 274 ? 3.236 -27.359 -19.672 1 97.06 274 TYR A N 1
ATOM 2233 C CA . TYR A 1 274 ? 3.041 -27.312 -18.219 1 97.06 274 TYR A CA 1
ATOM 2234 C C . TYR A 1 274 ? 1.558 -27.359 -17.875 1 97.06 274 TYR A C 1
ATOM 2236 O O . TYR A 1 274 ? 0.702 -27.234 -18.75 1 97.06 274 TYR A O 1
ATOM 2244 N N . ASN A 1 275 ? 1.19 -27.625 -16.656 1 97.75 275 ASN A N 1
ATOM 2245 C CA . ASN A 1 275 ? -0.184 -27.641 -16.156 1 97.75 275 ASN A CA 1
ATOM 2246 C C . ASN A 1 275 ? -0.681 -26.234 -15.836 1 97.75 275 ASN A C 1
ATOM 2248 O O . ASN A 1 275 ? -0.191 -25.594 -14.898 1 97.75 275 ASN A O 1
ATOM 2252 N N . SER A 1 276 ? -1.7 -25.75 -16.562 1 97.06 276 SER A N 1
ATOM 2253 C CA . SER A 1 276 ? -2.232 -24.406 -16.344 1 97.06 276 SER A CA 1
ATOM 2254 C C . SER A 1 276 ? -3.645 -24.453 -15.773 1 97.06 276 SER A C 1
ATOM 2256 O O . SER A 1 276 ? -4.324 -23.422 -15.695 1 97.06 276 SER A O 1
ATOM 2258 N N . LEU A 1 277 ? -4.137 -25.609 -15.375 1 98.12 277 LEU A N 1
ATOM 2259 C CA . LEU A 1 277 ? -5.484 -25.719 -14.828 1 98.12 277 LEU A CA 1
ATOM 2260 C C . LEU A 1 277 ? -5.559 -25.109 -13.43 1 98.12 277 LEU A C 1
ATOM 2262 O O . LEU A 1 277 ? -4.641 -25.297 -12.625 1 98.12 277 LEU A O 1
ATOM 2266 N N . ASN A 1 278 ? -6.637 -24.391 -13.195 1 97.31 278 ASN A N 1
ATOM 2267 C CA . ASN A 1 278 ? -6.867 -23.797 -11.883 1 97.31 278 ASN A CA 1
ATOM 2268 C C . ASN A 1 278 ? -7.305 -24.844 -10.867 1 97.31 278 ASN A C 1
ATOM 2270 O O . ASN A 1 278 ? -8.023 -25.781 -11.203 1 97.31 278 ASN A O 1
ATOM 2274 N N . CYS A 1 279 ? -6.859 -24.688 -9.695 1 97.75 279 CYS A N 1
ATOM 2275 C CA . CYS A 1 279 ? -7.219 -25.5 -8.539 1 97.75 279 CYS A CA 1
ATOM 2276 C C . CYS A 1 279 ? -6.914 -24.766 -7.238 1 97.75 279 CYS A C 1
ATOM 2278 O O . CYS A 1 279 ? -5.883 -24.094 -7.121 1 97.75 279 CYS A O 1
ATOM 2280 N N . ASP A 1 280 ? -7.859 -24.812 -6.281 1 98 280 ASP A N 1
ATOM 2281 C CA . ASP A 1 280 ? -7.629 -24.062 -5.051 1 98 280 ASP A CA 1
ATOM 2282 C C . ASP A 1 280 ? -7.281 -25 -3.895 1 98 280 ASP A C 1
ATOM 2284 O O . ASP A 1 280 ? -7.266 -24.578 -2.734 1 98 280 ASP A O 1
ATOM 2288 N N . VAL A 1 281 ? -6.926 -26.344 -4.156 1 98.12 281 VAL A N 1
ATOM 2289 C CA . VAL A 1 281 ? -6.48 -27.281 -3.137 1 98.12 281 VAL A CA 1
ATOM 2290 C C . VAL A 1 281 ? -5.414 -28.203 -3.719 1 98.12 281 VAL A C 1
ATOM 2292 O O . VAL A 1 281 ? -5.406 -29.406 -3.439 1 98.12 281 VAL A O 1
ATOM 2295 N N . ARG A 1 282 ? -4.543 -27.719 -4.523 1 96.12 282 ARG A N 1
ATOM 2296 C CA . ARG A 1 282 ? -3.52 -28.484 -5.238 1 96.12 282 ARG A CA 1
ATOM 2297 C C . ARG A 1 282 ? -2.354 -28.828 -4.316 1 96.12 282 ARG A C 1
ATOM 2299 O O . ARG A 1 282 ? -1.873 -29.969 -4.32 1 96.12 282 ARG A O 1
ATOM 2306 N N . GLY A 1 283 ? -1.874 -27.891 -3.537 1 94.44 283 GLY A N 1
ATOM 2307 C CA . GLY A 1 283 ? -0.651 -28.062 -2.768 1 94.44 283 GLY A CA 1
ATOM 2308 C C . GLY A 1 283 ? 0.604 -27.969 -3.613 1 94.44 283 GLY A C 1
ATOM 2309 O O . GLY A 1 283 ? 0.539 -27.594 -4.789 1 94.44 283 GLY A O 1
ATOM 2310 N N . SER A 1 284 ? 1.788 -28.359 -3.076 1 95.38 284 SER A N 1
ATOM 2311 C CA . SER A 1 284 ? 3.08 -28.297 -3.752 1 95.38 284 SER A CA 1
ATOM 2312 C C . SER A 1 284 ? 3.262 -29.453 -4.715 1 95.38 284 SER A C 1
ATOM 2314 O O . SER A 1 284 ? 2.986 -30.609 -4.367 1 95.38 284 SER A O 1
ATOM 2316 N N . GLN A 1 285 ? 3.707 -29.188 -5.922 1 97.44 285 GLN A N 1
ATOM 2317 C CA . GLN A 1 285 ? 3.859 -30.203 -6.953 1 97.44 285 GLN A CA 1
ATOM 2318 C C . GLN A 1 285 ? 5.215 -30.094 -7.641 1 97.44 285 GLN A C 1
ATOM 2320 O O . GLN A 1 285 ? 5.855 -29.031 -7.602 1 97.44 285 GLN A O 1
ATOM 2325 N N . ARG A 1 286 ? 5.711 -31.141 -8.273 1 96.81 286 ARG A N 1
ATOM 2326 C CA . ARG A 1 286 ? 6.953 -31.188 -9.031 1 96.81 286 ARG A CA 1
ATOM 2327 C C . ARG A 1 286 ? 6.742 -31.891 -10.375 1 96.81 286 ARG A C 1
ATOM 2329 O O . ARG A 1 286 ? 6.297 -33.031 -10.414 1 96.81 286 ARG A O 1
ATOM 2336 N N . ALA A 1 287 ? 6.992 -31.203 -11.438 1 96.94 287 ALA A N 1
ATOM 2337 C CA . ALA A 1 287 ? 6.84 -31.766 -12.773 1 96.94 287 ALA A CA 1
ATOM 2338 C C . ALA A 1 287 ? 8.031 -31.406 -13.664 1 96.94 287 ALA A C 1
ATOM 2340 O O . ALA A 1 287 ? 7.855 -30.797 -14.727 1 96.94 287 ALA A O 1
ATOM 2341 N N . GLU A 1 288 ? 9.211 -31.859 -13.312 1 97.31 288 GLU A N 1
ATOM 2342 C CA . GLU A 1 288 ? 10.422 -31.609 -14.086 1 97.31 288 GLU A CA 1
ATOM 2343 C C . GLU A 1 288 ? 10.516 -32.562 -15.281 1 97.31 288 GLU A C 1
ATOM 2345 O O . GLU A 1 288 ? 10 -33.688 -15.242 1 97.31 288 GLU A O 1
ATOM 2350 N N . LEU A 1 289 ? 11.211 -32.125 -16.359 1 98.5 289 LEU A N 1
ATOM 2351 C CA . LEU A 1 289 ? 11.453 -33 -17.516 1 98.5 289 LEU A CA 1
ATOM 2352 C C . LEU A 1 289 ? 12.242 -34.25 -17.109 1 98.5 289 LEU A C 1
ATOM 2354 O O . LEU A 1 289 ? 13.133 -34.156 -16.266 1 98.5 289 LEU A O 1
ATOM 2358 N N . VAL A 1 290 ? 11.844 -35.344 -17.75 1 98.06 290 VAL A N 1
ATOM 2359 C CA . VAL A 1 290 ? 12.594 -36.594 -17.594 1 98.06 290 VAL A CA 1
ATOM 2360 C C . VAL A 1 290 ? 12.898 -37.188 -18.984 1 98.06 290 VAL A C 1
ATOM 2362 O O . VAL A 1 290 ? 12.039 -37.188 -19.859 1 98.06 290 VAL A O 1
ATOM 2365 N N . PHE A 1 291 ? 14.125 -37.469 -19.25 1 97.81 291 PHE A N 1
ATOM 2366 C CA . PHE A 1 291 ? 14.539 -38.156 -20.469 1 97.81 291 PHE A CA 1
ATOM 2367 C C . PHE A 1 291 ? 14.898 -39.594 -20.156 1 97.81 291 PHE A C 1
ATOM 2369 O O . PHE A 1 291 ? 15.859 -39.875 -19.438 1 97.81 291 PHE A O 1
ATOM 2376 N N . LYS A 1 292 ? 14.133 -40.469 -20.672 1 96.62 292 LYS A N 1
ATOM 2377 C CA . LYS A 1 292 ? 14.344 -41.906 -20.438 1 96.62 292 LYS A CA 1
ATOM 2378 C C . LYS A 1 292 ? 13.984 -42.719 -21.688 1 96.62 292 LYS A C 1
ATOM 2380 O O . LYS A 1 292 ? 12.93 -42.5 -22.281 1 96.62 292 LYS A O 1
ATOM 2385 N N . ASP A 1 293 ? 14.883 -43.656 -22.109 1 95.06 293 ASP A N 1
ATOM 2386 C CA . ASP A 1 293 ? 14.688 -44.594 -23.203 1 95.06 293 ASP A CA 1
ATOM 2387 C C . ASP A 1 293 ? 14.297 -43.844 -24.484 1 95.06 293 ASP A C 1
ATOM 2389 O O . ASP A 1 293 ? 13.367 -44.281 -25.188 1 95.06 293 ASP A O 1
ATOM 2393 N N . GLY A 1 294 ? 14.859 -42.719 -24.688 1 96.25 294 GLY A N 1
ATOM 2394 C CA . GLY A 1 294 ? 14.688 -41.969 -25.922 1 96.25 294 GLY A CA 1
ATOM 2395 C C . GLY A 1 294 ? 13.461 -41.094 -25.906 1 96.25 294 GLY A C 1
ATOM 2396 O O . GLY A 1 294 ? 13.125 -40.469 -26.922 1 96.25 294 GLY A O 1
ATOM 2397 N N . TRP A 1 295 ? 12.797 -41 -24.766 1 98.06 295 TRP A N 1
ATOM 2398 C CA . TRP A 1 295 ? 11.586 -40.188 -24.672 1 98.06 295 TRP A CA 1
ATOM 2399 C C . TRP A 1 295 ? 11.758 -39.094 -23.609 1 98.06 295 TRP A C 1
ATOM 2401 O O . TRP A 1 295 ? 12.336 -39.344 -22.547 1 98.06 295 TRP A O 1
ATOM 2411 N N . VAL A 1 296 ? 11.242 -37.906 -23.938 1 98.62 296 VAL A N 1
ATOM 2412 C CA . VAL A 1 296 ? 11.141 -36.812 -22.969 1 98.62 296 VAL A CA 1
ATOM 2413 C C . VAL A 1 296 ? 9.727 -36.75 -22.391 1 98.62 296 VAL A C 1
ATOM 2415 O O . VAL A 1 296 ? 8.758 -36.562 -23.141 1 98.62 296 VAL A O 1
ATOM 2418 N N . TYR A 1 297 ? 9.57 -36.906 -21.062 1 98.69 297 TYR A N 1
ATOM 2419 C CA . TYR A 1 297 ? 8.281 -36.875 -20.391 1 98.69 297 TYR A CA 1
ATOM 2420 C C . TYR A 1 297 ? 7.965 -35.469 -19.891 1 98.69 297 TYR A C 1
ATOM 2422 O O . TYR A 1 297 ? 8.828 -34.812 -19.312 1 98.69 297 TYR A O 1
ATOM 2430 N N . TYR A 1 298 ? 6.762 -34.969 -20.156 1 98.56 298 TYR A N 1
ATOM 2431 C CA . TYR A 1 298 ? 6.32 -33.656 -19.719 1 98.56 298 TYR A CA 1
ATOM 2432 C C . TYR A 1 298 ? 4.805 -33.625 -19.562 1 98.56 298 TYR A C 1
ATOM 2434 O O . TYR A 1 298 ? 4.09 -34.406 -20.203 1 98.56 298 TYR A O 1
ATOM 2442 N N . VAL A 1 299 ? 4.305 -32.781 -18.703 1 98.5 299 VAL A N 1
ATOM 2443 C CA . VAL A 1 299 ? 2.877 -32.5 -18.578 1 98.5 299 VAL A CA 1
ATOM 2444 C C . VAL A 1 299 ? 2.477 -31.391 -19.547 1 98.5 299 VAL A C 1
ATOM 2446 O O . VAL A 1 299 ? 3.227 -30.438 -19.75 1 98.5 299 VAL A O 1
ATOM 2449 N N . ALA A 1 300 ? 1.34 -31.5 -20.141 1 98.38 300 ALA A N 1
ATOM 2450 C CA . ALA A 1 300 ? 0.822 -30.453 -21.016 1 98.38 300 ALA A CA 1
ATOM 2451 C C . ALA A 1 300 ? -0.657 -30.203 -20.75 1 98.38 300 ALA A C 1
ATOM 2453 O O . ALA A 1 300 ? -1.403 -31.109 -20.406 1 98.38 300 ALA A O 1
ATOM 2454 N N . THR A 1 301 ? -1.065 -29 -20.875 1 98.06 301 THR A N 1
ATOM 2455 C CA . THR A 1 301 ? -2.473 -28.625 -20.812 1 98.06 301 THR A CA 1
ATOM 2456 C C . THR A 1 301 ? -3.137 -28.75 -22.172 1 98.06 301 THR A C 1
ATOM 2458 O O . THR A 1 301 ? -2.766 -28.031 -23.109 1 98.06 301 THR A O 1
ATOM 2461 N N . ASP A 1 302 ? -4.043 -29.641 -22.25 1 96.88 302 ASP A N 1
ATOM 2462 C CA . ASP A 1 302 ? -4.785 -29.906 -23.484 1 96.88 302 ASP A CA 1
ATOM 2463 C C . ASP A 1 302 ? -6.289 -29.75 -23.266 1 96.88 302 ASP A C 1
ATOM 2465 O O . ASP A 1 302 ? -6.992 -30.734 -23.047 1 96.88 302 ASP A O 1
ATOM 2469 N N . GLY A 1 303 ? -6.723 -28.5 -23.5 1 96.06 303 GLY A N 1
ATOM 2470 C CA . GLY A 1 303 ? -8.094 -28.156 -23.156 1 96.06 303 GLY A CA 1
ATOM 2471 C C . GLY A 1 303 ? -8.375 -28.203 -21.656 1 96.06 303 GLY A C 1
ATOM 2472 O O . GLY A 1 303 ? -7.672 -27.578 -20.875 1 96.06 303 GLY A O 1
ATOM 2473 N N . PRO A 1 304 ? -9.438 -28.922 -21.344 1 97.31 304 PRO A N 1
ATOM 2474 C CA . PRO A 1 304 ? -9.805 -28.984 -19.938 1 97.31 304 PRO A CA 1
ATOM 2475 C C . PRO A 1 304 ? -9.008 -30.047 -19.172 1 97.31 304 PRO A C 1
ATOM 2477 O O . PRO A 1 304 ? -9.391 -30.438 -18.062 1 97.31 304 PRO A O 1
ATOM 2480 N N . ARG A 1 305 ? -7.906 -30.562 -19.797 1 98.19 305 ARG A N 1
ATOM 2481 C CA . ARG A 1 305 ? -7.117 -31.641 -19.203 1 98.19 305 ARG A CA 1
ATOM 2482 C C . ARG A 1 305 ? -5.648 -31.234 -19.094 1 98.19 305 ARG A C 1
ATOM 2484 O O . ARG A 1 305 ? -5.145 -30.453 -19.906 1 98.19 305 ARG A O 1
ATOM 2491 N N . ALA A 1 306 ? -5.016 -31.688 -18.078 1 98.44 306 ALA A N 1
ATOM 2492 C CA . ALA A 1 306 ? -3.559 -31.75 -17.984 1 98.44 306 ALA A CA 1
ATOM 2493 C C . ALA A 1 306 ? -3.074 -33.188 -17.859 1 98.44 306 ALA A C 1
ATOM 2495 O O . ALA A 1 306 ? -3.314 -33.844 -16.844 1 98.44 306 ALA A O 1
ATOM 2496 N N . ASN A 1 307 ? -2.473 -33.688 -18.906 1 98.56 307 ASN A N 1
ATOM 2497 C CA . ASN A 1 307 ? -2.059 -35.094 -18.984 1 98.56 307 ASN A CA 1
ATOM 2498 C C . ASN A 1 307 ? -0.546 -35.219 -19.141 1 98.56 307 ASN A C 1
ATOM 2500 O O . ASN A 1 307 ? 0.147 -34.219 -19.359 1 98.56 307 ASN A O 1
ATOM 2504 N N . LEU A 1 308 ? -0.077 -36.406 -18.859 1 98.69 308 LEU A N 1
ATOM 2505 C CA . LEU A 1 308 ? 1.341 -36.719 -19.047 1 98.69 308 LEU A CA 1
ATOM 2506 C C . LEU A 1 308 ? 1.615 -37.188 -20.469 1 98.69 308 LEU A C 1
ATOM 2508 O O . LEU A 1 308 ? 1.011 -38.156 -20.922 1 98.69 308 LEU A O 1
ATOM 2512 N N . PHE A 1 309 ? 2.502 -36.5 -21.125 1 98.62 309 PHE A N 1
ATOM 2513 C CA . PHE A 1 309 ? 2.922 -36.844 -22.484 1 98.62 309 PHE A CA 1
ATOM 2514 C C . PHE A 1 309 ? 4.395 -37.219 -22.516 1 98.62 309 PHE A C 1
ATOM 2516 O O . PHE A 1 309 ? 5.121 -37 -21.547 1 98.62 309 PHE A O 1
ATOM 2523 N N . ARG A 1 310 ? 4.777 -37.875 -23.562 1 98.44 310 ARG A N 1
ATOM 2524 C CA . ARG A 1 310 ? 6.191 -38.031 -23.906 1 98.44 310 ARG A CA 1
ATOM 2525 C C . ARG A 1 310 ? 6.43 -37.75 -25.391 1 98.44 310 ARG A C 1
ATOM 2527 O O . ARG A 1 310 ? 5.527 -37.906 -26.203 1 98.44 310 ARG A O 1
ATOM 2534 N N . VAL A 1 311 ? 7.57 -37.219 -25.703 1 98.75 311 VAL A N 1
ATOM 2535 C CA . VAL A 1 311 ? 7.969 -36.938 -27.078 1 98.75 311 VAL A CA 1
ATOM 2536 C C . VAL A 1 311 ? 9.383 -37.438 -27.328 1 98.75 311 VAL A C 1
ATOM 2538 O O . VAL A 1 311 ? 10.242 -37.375 -26.453 1 98.75 311 VAL A O 1
ATOM 2541 N N . ASN A 1 312 ? 9.664 -38.031 -28.469 1 98.25 312 ASN A N 1
ATOM 2542 C CA . ASN A 1 312 ? 11.016 -38.5 -28.781 1 98.25 312 ASN A CA 1
ATOM 2543 C C . ASN A 1 312 ? 11.75 -37.5 -29.656 1 98.25 312 ASN A C 1
ATOM 2545 O O . ASN A 1 312 ? 11.203 -36.438 -30.016 1 98.25 312 ASN A O 1
ATOM 2549 N N . LEU A 1 313 ? 12.961 -37.75 -29.969 1 97.5 313 LEU A N 1
ATOM 2550 C CA . LEU A 1 313 ? 13.812 -36.781 -30.656 1 97.5 313 LEU A CA 1
ATOM 2551 C C . LEU A 1 313 ? 13.375 -36.625 -32.125 1 97.5 313 LEU A C 1
ATOM 2553 O O . LEU A 1 313 ? 13.789 -35.656 -32.781 1 97.5 313 LEU A O 1
ATOM 2557 N N . LYS A 1 314 ? 12.539 -37.469 -32.594 1 96.94 314 LYS A N 1
ATOM 2558 C CA . LYS A 1 314 ? 12.023 -37.375 -33.969 1 96.94 314 LYS A CA 1
ATOM 2559 C C . LYS A 1 314 ? 10.719 -36.562 -34 1 96.94 314 LYS A C 1
ATOM 2561 O O . LYS A 1 314 ? 10.211 -36.25 -35.062 1 96.94 314 LYS A O 1
ATOM 2566 N N . GLY A 1 315 ? 10.156 -36.281 -32.812 1 97.5 315 GLY A N 1
ATOM 2567 C CA . GLY A 1 315 ? 8.969 -35.438 -32.75 1 97.5 315 GLY A CA 1
ATOM 2568 C C . GLY A 1 315 ? 7.684 -36.219 -32.594 1 97.5 315 GLY A C 1
ATOM 2569 O O . GLY A 1 315 ? 6.59 -35.656 -32.719 1 97.5 315 GLY A O 1
ATOM 2570 N N . LYS A 1 316 ? 7.855 -37.531 -32.438 1 98.06 316 LYS A N 1
ATOM 2571 C CA . LYS A 1 316 ? 6.66 -38.344 -32.156 1 98.06 316 LYS A CA 1
ATOM 2572 C C . LYS A 1 316 ? 6.16 -38.094 -30.75 1 98.06 316 LYS A C 1
ATOM 2574 O O . LYS A 1 316 ? 6.926 -38.219 -29.781 1 98.06 316 LYS A O 1
ATOM 2579 N N . ILE A 1 317 ? 4.875 -37.781 -30.609 1 98.25 317 ILE A N 1
ATOM 2580 C CA . ILE A 1 317 ? 4.289 -37.469 -29.297 1 98.25 317 ILE A CA 1
ATOM 2581 C C . ILE A 1 317 ? 3.309 -38.594 -28.906 1 98.25 317 ILE A C 1
ATOM 2583 O O . ILE A 1 317 ? 2.539 -39.062 -29.75 1 98.25 317 ILE A O 1
ATOM 2587 N N . GLU A 1 318 ? 3.352 -39.031 -27.703 1 97.81 318 GLU A N 1
ATOM 2588 C CA . GLU A 1 318 ? 2.41 -40 -27.141 1 97.81 318 GLU A CA 1
ATOM 2589 C C . GLU A 1 318 ? 1.846 -39.531 -25.812 1 97.81 318 GLU A C 1
ATOM 2591 O O . GLU A 1 318 ? 2.545 -38.844 -25.047 1 97.81 318 GLU A O 1
ATOM 2596 N N . ARG A 1 319 ? 0.53 -39.75 -25.625 1 97.5 319 ARG A N 1
ATOM 2597 C CA . ARG A 1 319 ? -0.085 -39.531 -24.312 1 97.5 319 ARG A CA 1
ATOM 2598 C C . ARG A 1 319 ? 0.121 -40.75 -23.406 1 97.5 319 ARG A C 1
ATOM 2600 O O . ARG A 1 319 ? -0.377 -41.844 -23.703 1 97.5 319 ARG A O 1
ATOM 2607 N N . VAL A 1 320 ? 0.862 -40.594 -22.344 1 97.75 320 VAL A N 1
ATOM 2608 C CA . VAL A 1 320 ? 1.23 -41.688 -21.438 1 97.75 320 VAL A CA 1
ATOM 2609 C C . VAL A 1 320 ? 0.127 -41.906 -20.391 1 97.75 320 VAL A C 1
ATOM 2611 O O . VAL A 1 320 ? -0.297 -43.031 -20.156 1 97.75 320 VAL A O 1
ATOM 2614 N N . ILE A 1 321 ? -0.241 -40.844 -19.719 1 97.44 321 ILE A N 1
ATOM 2615 C CA . ILE A 1 321 ? -1.367 -40.844 -18.797 1 97.44 321 ILE A CA 1
ATOM 2616 C C . ILE A 1 321 ? -2.445 -39.875 -19.312 1 97.44 321 ILE A C 1
ATOM 2618 O O . ILE A 1 321 ? -2.189 -38.688 -19.516 1 97.44 321 ILE A O 1
ATOM 2622 N N . GLY A 1 322 ? -3.613 -40.375 -19.547 1 96.75 322 GLY A N 1
ATOM 2623 C CA . GLY A 1 322 ? -4.727 -39.594 -20.047 1 96.75 322 GLY A CA 1
ATOM 2624 C C . GLY A 1 322 ? -5.898 -39.531 -19.094 1 96.75 322 GLY A C 1
ATOM 2625 O O . GLY A 1 322 ? -5.727 -39.688 -17.875 1 96.75 322 GLY A O 1
ATOM 2626 N N . GLY A 1 323 ? -7.02 -39.156 -19.609 1 96.25 323 GLY A N 1
ATOM 2627 C CA . GLY A 1 323 ? -8.242 -39.062 -18.828 1 96.25 323 GLY A CA 1
ATOM 2628 C C . GLY A 1 323 ? -8.656 -37.625 -18.531 1 96.25 323 GLY A C 1
ATOM 2629 O O . GLY A 1 323 ? -7.891 -36.688 -18.766 1 96.25 323 GLY A O 1
ATOM 2630 N N . ASP A 1 324 ? -9.891 -37.469 -18.094 1 97.88 324 ASP A N 1
ATOM 2631 C CA . ASP A 1 324 ? -10.422 -36.188 -17.656 1 97.88 324 ASP A CA 1
ATOM 2632 C C . ASP A 1 324 ? -9.914 -35.844 -16.25 1 97.88 324 ASP A C 1
ATOM 2634 O O . ASP A 1 324 ? -10.672 -35.875 -15.281 1 97.88 324 ASP A O 1
ATOM 2638 N N . ARG A 1 325 ? -8.68 -35.5 -16.281 1 98.12 325 ARG A N 1
ATOM 2639 C CA . ARG A 1 325 ? -8.039 -35.219 -14.992 1 98.12 325 ARG A CA 1
ATOM 2640 C C . ARG A 1 325 ? -6.859 -34.281 -15.148 1 98.12 325 ARG A C 1
ATOM 2642 O O . ARG A 1 325 ? -6.496 -33.906 -16.266 1 98.12 325 ARG A O 1
ATOM 2649 N N . SER A 1 326 ? -6.398 -33.812 -14.102 1 98.62 326 SER A N 1
ATOM 2650 C CA . SER A 1 326 ? -5.203 -32.969 -14 1 98.62 326 SER A CA 1
ATOM 2651 C C . SER A 1 326 ? -4.043 -33.75 -13.383 1 98.62 326 SER A C 1
ATOM 2653 O O . SER A 1 326 ? -4.082 -34.125 -12.203 1 98.62 326 SER A O 1
ATOM 2655 N N . VAL A 1 327 ? -3.027 -34.062 -14.203 1 98.75 327 VAL A N 1
ATOM 2656 C CA . VAL A 1 327 ? -1.776 -34.625 -13.68 1 98.75 327 VAL A CA 1
ATOM 2657 C C . VAL A 1 327 ? -0.92 -33.469 -13.117 1 98.75 327 VAL A C 1
ATOM 2659 O O . VAL A 1 327 ? -0.657 -32.5 -13.797 1 98.75 327 VAL A O 1
ATOM 2662 N N . GLU A 1 328 ? -0.526 -33.656 -11.852 1 98.06 328 GLU A N 1
ATOM 2663 C CA . GLU A 1 328 ? 0.096 -32.562 -11.125 1 98.06 328 GLU A CA 1
ATOM 2664 C C . GLU A 1 328 ? 1.605 -32.75 -11.016 1 98.06 328 GLU A C 1
ATOM 2666 O O . GLU A 1 328 ? 2.377 -31.828 -11.305 1 98.06 328 GLU A O 1
ATOM 2671 N N . SER A 1 329 ? 2.088 -33.844 -10.492 1 97.75 329 SER A N 1
ATOM 2672 C CA . SER A 1 329 ? 3.48 -34.281 -10.375 1 97.75 329 SER A CA 1
ATOM 2673 C C . SER A 1 329 ? 3.721 -35.594 -11.117 1 97.75 329 SER A C 1
ATOM 2675 O O . SER A 1 329 ? 2.785 -36.375 -11.352 1 97.75 329 SER A O 1
ATOM 2677 N N . PHE A 1 330 ? 4.973 -35.812 -11.5 1 98.44 330 PHE A N 1
ATOM 2678 C CA . PHE A 1 330 ? 5.328 -37.156 -11.984 1 98.44 330 PHE A CA 1
ATOM 2679 C C . PHE A 1 330 ? 6.809 -37.438 -11.766 1 98.44 330 PHE A C 1
ATOM 2681 O O . PHE A 1 330 ? 7.609 -36.5 -11.641 1 98.44 330 PHE A O 1
ATOM 2688 N N . ALA A 1 331 ? 7.168 -38.656 -11.672 1 97.81 331 ALA A N 1
ATOM 2689 C CA . ALA A 1 331 ? 8.523 -39.219 -11.617 1 97.81 331 ALA A CA 1
ATOM 2690 C C . ALA A 1 331 ? 8.609 -40.531 -12.406 1 97.81 331 ALA A C 1
ATOM 2692 O O . ALA A 1 331 ? 7.664 -41.312 -12.422 1 97.81 331 ALA A O 1
ATOM 2693 N N . ILE A 1 332 ? 9.758 -40.688 -13.109 1 97.12 332 ILE A N 1
ATOM 2694 C CA . ILE A 1 332 ? 9.961 -41.875 -13.922 1 97.12 332 ILE A CA 1
ATOM 2695 C C . ILE A 1 332 ? 11.117 -42.688 -13.344 1 97.12 332 ILE A C 1
ATOM 2697 O O . ILE A 1 332 ? 12.242 -42.219 -13.242 1 97.12 332 ILE A O 1
ATOM 2701 N N . SER A 1 333 ? 10.898 -43.875 -12.992 1 95.38 333 SER A N 1
ATOM 2702 C CA . SER A 1 333 ? 11.883 -44.875 -12.547 1 95.38 333 SER A CA 1
ATOM 2703 C C . SER A 1 333 ? 11.562 -46.25 -13.086 1 95.38 333 SER A C 1
ATOM 2705 O O . SER A 1 333 ? 11.508 -46.469 -14.305 1 95.38 333 SER A O 1
ATOM 2707 N N . ASP A 1 334 ? 11.328 -47.281 -12.18 1 94.31 334 ASP A N 1
ATOM 2708 C CA . ASP A 1 334 ? 10.914 -48.594 -12.648 1 94.31 334 ASP A CA 1
ATOM 2709 C C . ASP A 1 334 ? 9.492 -48.562 -13.203 1 94.31 334 ASP A C 1
ATOM 2711 O O . ASP A 1 334 ? 9.094 -49.469 -13.953 1 94.31 334 ASP A O 1
ATOM 2715 N N . TYR A 1 335 ? 8.82 -47.594 -12.844 1 95.5 335 TYR A N 1
ATOM 2716 C CA . TYR A 1 335 ? 7.461 -47.312 -13.305 1 95.5 335 TYR A CA 1
ATOM 2717 C C . TYR A 1 335 ? 7.184 -45.812 -13.336 1 95.5 335 TYR A C 1
ATOM 2719 O O . TYR A 1 335 ? 8.055 -45 -12.992 1 95.5 335 TYR A O 1
ATOM 2727 N N . VAL A 1 336 ? 6.027 -45.438 -13.852 1 97.62 336 VAL A N 1
ATOM 2728 C CA . VAL A 1 336 ? 5.602 -44.031 -13.82 1 97.62 336 VAL A CA 1
ATOM 2729 C C . VAL A 1 336 ? 4.816 -43.75 -12.547 1 97.62 336 VAL A C 1
ATOM 2731 O O . VAL A 1 336 ? 3.814 -44.438 -12.266 1 97.62 336 VAL A O 1
ATOM 2734 N N . ALA A 1 337 ? 5.316 -42.938 -11.68 1 98.25 337 ALA A N 1
ATOM 2735 C CA . ALA A 1 337 ? 4.562 -42.406 -10.547 1 98.25 337 ALA A CA 1
ATOM 2736 C C . ALA A 1 337 ? 4.004 -41.031 -10.852 1 98.25 337 ALA A C 1
ATOM 2738 O O . ALA A 1 337 ? 4.664 -40.188 -11.492 1 98.25 337 ALA A O 1
ATOM 2739 N N . PHE A 1 338 ? 2.779 -40.719 -10.445 1 98.56 338 PHE A N 1
ATOM 2740 C CA . PHE A 1 338 ? 2.213 -39.406 -10.711 1 98.56 338 PHE A CA 1
ATOM 2741 C C . PHE A 1 338 ? 1.129 -39.062 -9.688 1 98.56 338 PHE A C 1
ATOM 2743 O O . PHE A 1 338 ? 0.524 -39.969 -9.102 1 98.56 338 PHE A O 1
ATOM 2750 N N . THR A 1 339 ? 0.962 -37.844 -9.328 1 98.62 339 THR A N 1
ATOM 2751 C CA . THR A 1 339 ? -0.21 -37.344 -8.602 1 98.62 339 THR A CA 1
ATOM 2752 C C . THR A 1 339 ? -1.238 -36.75 -9.562 1 98.62 339 THR A C 1
ATOM 2754 O O . THR A 1 339 ? -0.875 -36.156 -10.578 1 98.62 339 THR A O 1
ATOM 2757 N N . ALA A 1 340 ? -2.465 -36.938 -9.266 1 98.56 340 ALA A N 1
ATOM 2758 C CA . ALA A 1 340 ? -3.531 -36.469 -10.141 1 98.56 340 ALA A CA 1
ATOM 2759 C C . ALA A 1 340 ? -4.812 -36.219 -9.352 1 98.56 340 ALA A C 1
ATOM 2761 O O . ALA A 1 340 ? -4.977 -36.719 -8.242 1 98.56 340 ALA A O 1
ATOM 2762 N N . GLN A 1 341 ? -5.621 -35.375 -9.898 1 98.5 341 GLN A N 1
ATOM 2763 C CA . GLN A 1 341 ? -6.949 -35.062 -9.398 1 98.5 341 GLN A CA 1
ATOM 2764 C C . GLN A 1 341 ? -7.949 -34.906 -10.539 1 98.5 341 GLN A C 1
ATOM 2766 O O . GLN A 1 341 ? -7.566 -34.906 -11.711 1 98.5 341 GLN A O 1
ATOM 2771 N N . ASP A 1 342 ? -9.18 -34.906 -10.211 1 97.94 342 ASP A N 1
ATOM 2772 C CA . ASP A 1 342 ? -10.219 -34.5 -11.141 1 97.94 342 ASP A CA 1
ATOM 2773 C C . ASP A 1 342 ? -11.258 -33.594 -10.445 1 97.94 342 ASP A C 1
ATOM 2775 O O . ASP A 1 342 ? -10.984 -33.062 -9.383 1 97.94 342 ASP A O 1
ATOM 2779 N N . ALA A 1 343 ? -12.422 -33.406 -11.086 1 97.88 343 ALA A N 1
ATOM 2780 C CA . ALA A 1 343 ? -13.367 -32.406 -10.609 1 97.88 343 ALA A CA 1
ATOM 2781 C C . ALA A 1 343 ? -14.023 -32.844 -9.305 1 97.88 343 ALA A C 1
ATOM 2783 O O . ALA A 1 343 ? -14.602 -32.031 -8.578 1 97.88 343 ALA A O 1
ATOM 2784 N N . VAL A 1 344 ? -13.977 -34.125 -8.93 1 97.81 344 VAL A N 1
ATOM 2785 C CA . VAL A 1 344 ? -14.688 -34.594 -7.738 1 97.81 344 VAL A CA 1
ATOM 2786 C C . VAL A 1 344 ? -13.75 -35.438 -6.883 1 97.81 344 VAL A C 1
ATOM 2788 O O . VAL A 1 344 ? -14.188 -36.094 -5.918 1 97.81 344 VAL A O 1
ATOM 2791 N N . THR A 1 345 ? -12.492 -35.562 -7.285 1 96.94 345 THR A N 1
ATOM 2792 C CA . THR A 1 345 ? -11.484 -36.312 -6.531 1 96.94 345 THR A CA 1
ATOM 2793 C C . THR A 1 345 ? -10.25 -35.438 -6.281 1 96.94 345 THR A C 1
ATOM 2795 O O . THR A 1 345 ? -9.539 -35.094 -7.219 1 96.94 345 THR A O 1
ATOM 2798 N N . PRO A 1 346 ? -9.93 -35.156 -4.988 1 97.56 346 PRO A N 1
ATOM 2799 C CA . PRO A 1 346 ? -8.695 -34.406 -4.699 1 97.56 346 PRO A CA 1
ATOM 2800 C C . PRO A 1 346 ? -7.441 -35.188 -5.086 1 97.56 346 PRO A C 1
ATOM 2802 O O . PRO A 1 346 ? -7.523 -36.344 -5.461 1 97.56 346 PRO A O 1
ATOM 2805 N N . THR A 1 347 ? -6.32 -34.562 -5.004 1 98.12 347 THR A N 1
ATOM 2806 C CA . THR A 1 347 ? -5.055 -35.094 -5.492 1 98.12 347 THR A CA 1
ATOM 2807 C C . THR A 1 347 ? -4.648 -36.344 -4.707 1 98.12 347 THR A C 1
ATOM 2809 O O . THR A 1 347 ? -4.691 -36.344 -3.473 1 98.12 347 THR A O 1
ATOM 2812 N N . GLU A 1 348 ? -4.32 -37.406 -5.352 1 98.5 348 GLU A N 1
ATOM 2813 C CA . GLU A 1 348 ? -3.779 -38.656 -4.805 1 98.5 348 GLU A CA 1
ATOM 2814 C C . GLU A 1 348 ? -2.584 -39.156 -5.621 1 98.5 348 GLU A C 1
ATOM 2816 O O . GLU A 1 348 ? -2.346 -38.656 -6.73 1 98.5 348 GLU A O 1
ATOM 2821 N N . LEU A 1 349 ? -1.863 -40.031 -5.035 1 98.56 349 LEU A N 1
ATOM 2822 C CA . LEU A 1 349 ? -0.694 -40.625 -5.672 1 98.56 349 LEU A CA 1
ATOM 2823 C C . LEU A 1 349 ? -1.073 -41.906 -6.434 1 98.56 349 LEU A C 1
ATOM 2825 O O . LEU A 1 349 ? -1.804 -42.75 -5.914 1 98.56 349 LEU A O 1
ATOM 2829 N N . TYR A 1 350 ? -0.598 -42.031 -7.684 1 98.44 350 TYR A N 1
ATOM 2830 C CA . TYR A 1 350 ? -0.823 -43.188 -8.555 1 98.44 350 TYR A CA 1
ATOM 2831 C C . TYR A 1 350 ? 0.492 -43.688 -9.125 1 98.44 350 TYR A C 1
ATOM 2833 O O . TYR A 1 350 ? 1.497 -42.969 -9.133 1 98.44 350 TYR A O 1
ATOM 2841 N N . THR A 1 351 ? 0.465 -44.969 -9.586 1 97.75 351 THR A N 1
ATOM 2842 C CA . THR A 1 351 ? 1.562 -45.562 -10.352 1 97.75 351 THR A CA 1
ATOM 2843 C C . THR A 1 351 ? 1.041 -46.219 -11.625 1 97.75 351 THR A C 1
ATOM 2845 O O . THR A 1 351 ? -0.119 -46.625 -11.688 1 97.75 351 THR A O 1
ATOM 2848 N N . LEU A 1 352 ? 1.753 -46.156 -12.641 1 97.81 352 LEU A N 1
ATOM 2849 C CA . LEU A 1 352 ? 1.514 -46.875 -13.891 1 97.81 352 LEU A CA 1
ATOM 2850 C C . LEU A 1 352 ? 2.654 -47.812 -14.195 1 97.81 352 LEU A C 1
ATOM 2852 O O . LEU A 1 352 ? 3.799 -47.406 -14.375 1 97.81 352 LEU A O 1
ATOM 2856 N N . ARG A 1 353 ? 2.34 -49.062 -14.188 1 94.44 353 ARG A N 1
ATOM 2857 C CA . ARG A 1 353 ? 3.291 -50.156 -14.477 1 94.44 353 ARG A CA 1
ATOM 2858 C C . ARG A 1 353 ? 2.707 -51.156 -15.469 1 94.44 353 ARG A C 1
ATOM 2860 O O . ARG A 1 353 ? 1.622 -51.688 -15.242 1 94.44 353 ARG A O 1
ATOM 2867 N N . ASP A 1 354 ? 3.424 -51.438 -16.562 1 92.94 354 ASP A N 1
ATOM 2868 C CA . ASP A 1 354 ? 3.004 -52.406 -17.562 1 92.94 354 ASP A CA 1
ATOM 2869 C C . ASP A 1 354 ? 1.572 -52.156 -18.016 1 92.94 354 ASP A C 1
ATOM 2871 O O . ASP A 1 354 ? 0.75 -53.062 -18.078 1 92.94 354 ASP A O 1
ATOM 2875 N N . GLY A 1 355 ? 1.296 -50.906 -18.156 1 91.75 355 GLY A N 1
ATOM 2876 C CA . GLY A 1 355 ? 0.004 -50.5 -18.688 1 91.75 355 GLY A CA 1
ATOM 2877 C C . GLY A 1 355 ? -1.1 -50.5 -17.641 1 91.75 355 GLY A C 1
ATOM 2878 O O . GLY A 1 355 ? -2.252 -50.188 -17.953 1 91.75 355 GLY A O 1
ATOM 2879 N N . LYS A 1 356 ? -0.76 -50.812 -16.484 1 95.69 356 LYS A N 1
ATOM 2880 C CA . LYS A 1 356 ? -1.761 -50.875 -15.414 1 95.69 356 LYS A CA 1
ATOM 2881 C C . LYS A 1 356 ? -1.571 -49.719 -14.422 1 95.69 356 LYS A C 1
ATOM 2883 O O . LYS A 1 356 ? -0.481 -49.562 -13.883 1 95.69 356 LYS A O 1
ATOM 2888 N N . GLU A 1 357 ? -2.627 -48.969 -14.258 1 97 357 GLU A N 1
ATOM 2889 C CA . GLU A 1 357 ? -2.627 -47.875 -13.297 1 97 357 GLU A CA 1
ATOM 2890 C C . GLU A 1 357 ? -3.084 -48.344 -11.922 1 97 357 GLU A C 1
ATOM 2892 O O . GLU A 1 357 ? -4.012 -49.156 -11.812 1 97 357 GLU A O 1
ATOM 2897 N N . LYS A 1 358 ? -2.424 -47.938 -10.859 1 97.06 358 LYS A N 1
ATOM 2898 C CA . LYS A 1 358 ? -2.771 -48.25 -9.477 1 97.06 358 LYS A CA 1
ATOM 2899 C C . LYS A 1 358 ? -2.824 -47 -8.617 1 97.06 358 LYS A C 1
ATOM 2901 O O . LYS A 1 358 ? -1.896 -46.188 -8.641 1 97.06 358 LYS A O 1
ATOM 2906 N N . LYS A 1 359 ? -4.012 -46.812 -7.875 1 97.56 359 LYS A N 1
ATOM 2907 C CA . LYS A 1 359 ? -4.086 -45.781 -6.863 1 97.56 359 LYS A CA 1
ATOM 2908 C C . LYS A 1 359 ? -3.318 -46.156 -5.605 1 97.56 359 LYS A C 1
ATOM 2910 O O . LYS A 1 359 ? -3.652 -47.156 -4.953 1 97.56 359 LYS A O 1
ATOM 2915 N N . VAL A 1 360 ? -2.311 -45.406 -5.238 1 98 360 VAL A N 1
ATOM 2916 C CA . VAL A 1 360 ? -1.376 -45.75 -4.176 1 98 360 VAL A CA 1
ATOM 2917 C C . VAL A 1 360 ? -1.862 -45.188 -2.846 1 98 360 VAL A C 1
ATOM 2919 O O . VAL A 1 360 ? -1.671 -45.812 -1.791 1 98 360 VAL A O 1
ATOM 2922 N N . THR A 1 361 ? -2.398 -44 -2.861 1 98.25 361 THR A N 1
ATOM 2923 C CA . THR A 1 361 ? -2.852 -43.375 -1.63 1 98.25 361 THR A CA 1
ATOM 2924 C C . THR A 1 361 ? -4.355 -43.094 -1.672 1 98.25 361 THR A C 1
ATOM 2926 O O . THR A 1 361 ? -4.957 -43.094 -2.748 1 98.25 361 THR A O 1
ATOM 2929 N N . ASP A 1 362 ? -4.988 -42.938 -0.524 1 97.75 362 ASP A N 1
ATOM 2930 C CA . ASP A 1 362 ? -6.391 -42.562 -0.341 1 97.75 362 ASP A CA 1
ATOM 2931 C C . ASP A 1 362 ? -6.566 -41.625 0.853 1 97.75 362 ASP A C 1
ATOM 2933 O O . ASP A 1 362 ? -7.414 -41.875 1.717 1 97.75 362 ASP A O 1
ATOM 2937 N N . PHE A 1 363 ? -5.699 -40.688 0.923 1 98.12 363 PHE A N 1
ATOM 2938 C CA . PHE A 1 363 ? -5.668 -39.75 2.045 1 98.12 363 PHE A CA 1
ATOM 2939 C C . PHE A 1 363 ? -6.953 -38.938 2.104 1 98.12 363 PHE A C 1
ATOM 2941 O O . PHE A 1 363 ? -7.344 -38.469 3.17 1 98.12 363 PHE A O 1
ATOM 2948 N N . ASN A 1 364 ? -7.664 -38.75 1.01 1 98.5 364 ASN A N 1
ATOM 2949 C CA . ASN A 1 364 ? -8.852 -37.906 0.933 1 98.5 364 ASN A CA 1
ATOM 2950 C C . ASN A 1 364 ? -10.125 -38.719 0.808 1 98.5 364 ASN A C 1
ATOM 2952 O O . ASN A 1 364 ? -11.086 -38.312 0.161 1 98.5 364 ASN A O 1
ATOM 2956 N N . SER A 1 365 ? -10.188 -39.875 1.363 1 97.44 365 SER A N 1
ATOM 2957 C CA . SER A 1 365 ? -11.336 -40.781 1.295 1 97.44 365 SER A CA 1
ATOM 2958 C C . SER A 1 365 ? -12.547 -40.156 2 1 97.44 365 SER A C 1
ATOM 2960 O O . SER A 1 365 ? -13.688 -40.594 1.752 1 97.44 365 SER A O 1
ATOM 2962 N N . TRP A 1 366 ? -12.305 -39.156 2.887 1 97.31 366 TRP A N 1
ATOM 2963 C CA . TRP A 1 366 ? -13.375 -38.5 3.609 1 97.31 366 TRP A CA 1
ATOM 2964 C C . TRP A 1 366 ? -14.391 -37.906 2.643 1 97.31 366 TRP A C 1
ATOM 2966 O O . TRP A 1 366 ? -15.562 -37.75 2.988 1 97.31 366 TRP A O 1
ATOM 2976 N N . ILE A 1 367 ? -13.992 -37.688 1.442 1 97.06 367 ILE A N 1
ATOM 2977 C CA . ILE A 1 367 ? -14.805 -36.938 0.47 1 97.06 367 ILE A CA 1
ATOM 2978 C C . ILE A 1 367 ? -15.984 -37.812 0.041 1 97.06 367 ILE A C 1
ATOM 2980 O O . ILE A 1 367 ? -17.016 -37.312 -0.421 1 97.06 367 ILE A O 1
ATOM 2984 N N . LYS A 1 368 ? -15.883 -39.125 0.174 1 95.69 368 LYS A N 1
ATOM 2985 C CA . LYS A 1 368 ? -16.922 -40.094 -0.217 1 95.69 368 LYS A CA 1
ATOM 2986 C C . LYS A 1 368 ? -18.188 -39.875 0.617 1 95.69 368 LYS A C 1
ATOM 2988 O O . LYS A 1 368 ? -19.266 -40.312 0.216 1 95.69 368 LYS A O 1
ATOM 2993 N N . GLU A 1 369 ? -18.062 -39.25 1.747 1 95.94 369 GLU A N 1
ATOM 2994 C CA . GLU A 1 369 ? -19.203 -39.031 2.629 1 95.94 369 GLU A CA 1
ATOM 2995 C C . GLU A 1 369 ? -20 -37.812 2.174 1 95.94 369 GLU A C 1
ATOM 2997 O O . GLU A 1 369 ? -21.062 -37.5 2.727 1 95.94 369 GLU A O 1
ATOM 3002 N N . TYR A 1 370 ? -19.531 -37.156 1.191 1 97.19 370 TYR A N 1
ATOM 3003 C CA . TYR A 1 370 ? -20.156 -35.938 0.712 1 97.19 370 TYR A CA 1
ATOM 3004 C C . TYR A 1 370 ? -20.812 -36.156 -0.651 1 97.19 370 TYR A C 1
ATOM 3006 O O . TYR A 1 370 ? -20.422 -37.062 -1.392 1 97.19 370 TYR A O 1
ATOM 3014 N N . GLU A 1 371 ? -21.828 -35.438 -0.913 1 97 371 GLU A N 1
ATOM 3015 C CA . GLU A 1 371 ? -22.391 -35.344 -2.256 1 97 371 GLU A CA 1
ATOM 3016 C C . GLU A 1 371 ? -21.75 -34.188 -3.039 1 97 371 GLU A C 1
ATOM 3018 O O . GLU A 1 371 ? -21.797 -33.031 -2.613 1 97 371 GLU A O 1
ATOM 3023 N N . LEU A 1 372 ? -21.094 -34.562 -4.086 1 97.69 372 LEU A N 1
ATOM 3024 C CA . LEU A 1 372 ? -20.422 -33.562 -4.906 1 97.69 372 LEU A CA 1
ATOM 3025 C C . LEU A 1 372 ? -21.109 -33.406 -6.254 1 97.69 372 LEU A C 1
ATOM 3027 O O . LEU A 1 372 ? -21.672 -34.375 -6.781 1 97.69 372 LEU A O 1
ATOM 3031 N N . SER A 1 373 ? -21.141 -32.188 -6.742 1 97.56 373 SER A N 1
ATOM 3032 C CA . SER A 1 373 ? -21.672 -31.891 -8.062 1 97.56 373 SER A CA 1
ATOM 3033 C C . SER A 1 373 ? -20.625 -32.156 -9.148 1 97.56 373 SER A C 1
ATOM 3035 O O . SER A 1 373 ? -19.516 -31.625 -9.086 1 97.56 373 SER A O 1
ATOM 3037 N N . LYS A 1 374 ? -20.922 -32.938 -10.109 1 97.38 374 LYS A N 1
ATOM 3038 C CA . LYS A 1 374 ? -20.031 -33.188 -11.25 1 97.38 374 LYS A CA 1
ATOM 3039 C C . LYS A 1 374 ? -20.281 -32.188 -12.367 1 97.38 374 LYS A C 1
ATOM 3041 O O . LYS A 1 374 ? -21.438 -31.875 -12.688 1 97.38 374 LYS A O 1
ATOM 3046 N N . PRO A 1 375 ? -19.266 -31.656 -12.938 1 98.25 375 PRO A N 1
ATOM 3047 C CA . PRO A 1 375 ? -19.469 -30.719 -14.055 1 98.25 375 PRO A CA 1
ATOM 3048 C C . PRO A 1 375 ? -20.109 -31.391 -15.273 1 98.25 375 PRO A C 1
ATOM 3050 O O . PRO A 1 375 ? -19.719 -32.5 -15.641 1 98.25 375 PRO A O 1
ATOM 3053 N N . GLU A 1 376 ? -21.078 -30.766 -15.789 1 98.31 376 GLU A N 1
ATOM 3054 C CA . GLU A 1 376 ? -21.672 -31.156 -17.062 1 98.31 376 GLU A CA 1
ATOM 3055 C C . GLU A 1 376 ? -21.125 -30.297 -18.203 1 98.31 376 GLU A C 1
ATOM 3057 O O . GLU A 1 376 ? -21.375 -29.094 -18.25 1 98.31 376 GLU A O 1
ATOM 3062 N N . HIS A 1 377 ? -20.406 -30.938 -19.078 1 98.25 377 HIS A N 1
ATOM 3063 C CA . HIS A 1 377 ? -19.719 -30.25 -20.172 1 98.25 377 HIS A CA 1
ATOM 3064 C C . HIS A 1 377 ? -20.672 -29.953 -21.328 1 98.25 377 HIS A C 1
ATOM 3066 O O . HIS A 1 377 ? -21.516 -30.781 -21.656 1 98.25 377 HIS A O 1
ATOM 3072 N N . PHE A 1 378 ? -20.578 -28.812 -21.922 1 98.12 378 PHE A N 1
ATOM 3073 C CA . PHE A 1 378 ? -21.219 -28.469 -23.188 1 98.12 378 PHE A CA 1
ATOM 3074 C C . PHE A 1 378 ? -20.359 -27.484 -23.984 1 98.12 378 PHE A C 1
ATOM 3076 O O . PHE A 1 378 ? -19.453 -26.859 -23.438 1 98.12 378 PHE A O 1
ATOM 3083 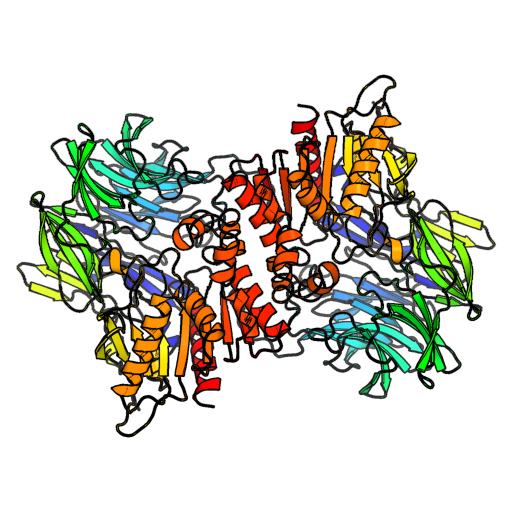N N . ARG A 1 379 ? -20.469 -27.453 -25.25 1 97.62 379 ARG A N 1
ATOM 3084 C CA . ARG A 1 379 ? -19.734 -26.531 -26.125 1 97.62 379 ARG A CA 1
ATOM 3085 C C . ARG A 1 379 ? -20.625 -25.422 -26.641 1 97.62 379 ARG A C 1
ATOM 3087 O O . ARG A 1 379 ? -21.812 -25.641 -26.922 1 97.62 379 ARG A O 1
ATOM 3094 N N . VAL A 1 380 ? -20.062 -24.297 -26.656 1 98.38 380 VAL A N 1
ATOM 3095 C CA . VAL A 1 380 ? -20.734 -23.109 -27.188 1 98.38 380 VAL A CA 1
ATOM 3096 C C . VAL A 1 380 ? -20.109 -22.703 -28.516 1 98.38 380 VAL A C 1
ATOM 3098 O O . VAL A 1 380 ? -18.891 -22.5 -28.594 1 98.38 380 VAL A O 1
ATOM 3101 N N . LYS A 1 381 ? -20.906 -22.625 -29.547 1 98.12 381 LYS A N 1
ATOM 3102 C CA . LYS A 1 381 ? -20.422 -22.016 -30.781 1 98.12 381 LYS A CA 1
ATOM 3103 C C . LYS A 1 381 ? -20.531 -20.5 -30.719 1 98.12 381 LYS A C 1
ATOM 3105 O O . LYS A 1 381 ? -21.609 -19.938 -30.875 1 98.12 381 LYS A O 1
ATOM 3110 N N . ALA A 1 382 ? -19.406 -19.953 -30.531 1 97.88 382 ALA A N 1
ATOM 3111 C CA . ALA A 1 382 ? -19.391 -18.5 -30.438 1 97.88 382 ALA A CA 1
ATOM 3112 C C . ALA A 1 382 ? -19.859 -17.859 -31.734 1 97.88 382 ALA A C 1
ATOM 3114 O O . ALA A 1 382 ? -19.906 -18.516 -32.781 1 97.88 382 ALA A O 1
ATOM 3115 N N . SER A 1 383 ? -20.188 -16.609 -31.688 1 98.12 383 SER A N 1
ATOM 3116 C CA . SER A 1 383 ? -20.766 -15.898 -32.812 1 98.12 383 SER A CA 1
ATOM 3117 C C . SER A 1 383 ? -19.781 -15.82 -34 1 98.12 383 SER A C 1
ATOM 3119 O O . SER A 1 383 ? -20.203 -15.641 -35.156 1 98.12 383 SER A O 1
ATOM 3121 N N . ASP A 1 384 ? -18.5 -15.969 -33.719 1 97.44 384 ASP A N 1
ATOM 3122 C CA . ASP A 1 384 ? -17.516 -15.922 -34.812 1 97.44 384 ASP A CA 1
ATOM 3123 C C . ASP A 1 384 ? -17.156 -17.328 -35.281 1 97.44 384 ASP A C 1
ATOM 3125 O O . ASP A 1 384 ? -16.219 -17.5 -36.062 1 97.44 384 ASP A O 1
ATOM 3129 N N . GLY A 1 385 ? -17.734 -18.266 -34.719 1 97.44 385 GLY A N 1
ATOM 3130 C CA . GLY A 1 385 ? -17.594 -19.625 -35.219 1 97.44 385 GLY A CA 1
ATOM 3131 C C . GLY A 1 385 ? -16.688 -20.484 -34.344 1 97.44 385 GLY A C 1
ATOM 3132 O O . GLY A 1 385 ? -16.703 -21.703 -34.469 1 97.44 385 GLY A O 1
ATOM 3133 N N . VAL A 1 386 ? -15.992 -19.969 -33.438 1 97.38 386 VAL A N 1
ATOM 3134 C CA . VAL A 1 386 ? -15.062 -20.703 -32.594 1 97.38 386 VAL A CA 1
ATOM 3135 C C . VAL A 1 386 ? -15.836 -21.438 -31.5 1 97.38 386 VAL A C 1
ATOM 3137 O O . VAL A 1 386 ? -16.844 -20.922 -31 1 97.38 386 VAL A O 1
ATOM 3140 N N . GLU A 1 387 ? -15.391 -22.594 -31.156 1 97.25 387 GLU A N 1
ATOM 3141 C CA . GLU A 1 387 ? -16.031 -23.375 -30.109 1 97.25 387 GLU A CA 1
ATOM 3142 C C . GLU A 1 387 ? -15.414 -23.078 -28.75 1 97.25 387 GLU A C 1
ATOM 3144 O O . GLU A 1 387 ? -14.195 -23.062 -28.594 1 97.25 387 GLU A O 1
ATOM 3149 N N . ILE A 1 388 ? -16.25 -22.859 -27.781 1 98.56 388 ILE A N 1
ATOM 3150 C CA . ILE A 1 388 ? -15.836 -22.562 -26.422 1 98.56 388 ILE A CA 1
ATOM 3151 C C . ILE A 1 388 ? -16.297 -23.688 -25.484 1 98.56 388 ILE A C 1
ATOM 3153 O O . ILE A 1 388 ? -17.469 -24.031 -25.453 1 98.56 388 ILE A O 1
ATOM 3157 N N . ASP A 1 389 ? -15.336 -24.328 -24.766 1 98.56 389 ASP A N 1
ATOM 3158 C CA . ASP A 1 389 ? -15.688 -25.281 -23.734 1 98.56 389 ASP A CA 1
ATOM 3159 C C . ASP A 1 389 ? -16.328 -24.578 -22.531 1 98.56 389 ASP A C 1
ATOM 3161 O O . ASP A 1 389 ? -15.836 -23.562 -22.062 1 98.56 389 ASP A O 1
ATOM 3165 N N . ALA A 1 390 ? -17.438 -25.125 -22.109 1 98.75 390 ALA A N 1
ATOM 3166 C CA . ALA A 1 390 ? -18.156 -24.594 -20.953 1 98.75 390 ALA A CA 1
ATOM 3167 C C . ALA A 1 390 ? -18.734 -25.719 -20.094 1 98.75 390 ALA A C 1
ATOM 3169 O O . ALA A 1 390 ? -18.812 -26.875 -20.547 1 98.75 390 ALA A O 1
ATOM 3170 N N . TRP A 1 391 ? -19.078 -25.375 -18.859 1 98.81 391 TRP A N 1
ATOM 3171 C CA . TRP A 1 391 ? -19.625 -26.344 -17.906 1 98.81 391 TRP A CA 1
ATOM 3172 C C . TRP A 1 391 ? -20.656 -25.703 -17 1 98.81 391 TRP A C 1
ATOM 3174 O O . TRP A 1 391 ? -20.594 -24.484 -16.734 1 98.81 391 TRP A O 1
ATOM 3184 N N . ILE A 1 392 ? -21.594 -26.5 -16.531 1 98.69 392 ILE A N 1
ATOM 3185 C CA . ILE A 1 392 ? -22.406 -26.141 -15.375 1 98.69 392 ILE A CA 1
ATOM 3186 C C . ILE A 1 392 ? -22.234 -27.203 -14.289 1 98.69 392 ILE A C 1
ATOM 3188 O O . ILE A 1 392 ? -21.938 -28.359 -14.586 1 98.69 392 ILE A O 1
ATOM 3192 N N . MET A 1 393 ? -22.312 -26.812 -13.094 1 98.81 393 MET A N 1
ATOM 3193 C CA . MET A 1 393 ? -22.469 -27.672 -11.938 1 98.81 393 MET A CA 1
ATOM 3194 C C . MET A 1 393 ? -23.797 -27.391 -11.227 1 98.81 393 MET A C 1
ATOM 3196 O O . MET A 1 393 ? -24.078 -26.25 -10.859 1 98.81 393 MET A O 1
ATOM 3200 N N . LYS A 1 394 ? -24.625 -28.438 -11.047 1 98.5 394 LYS A N 1
ATOM 3201 C CA . LYS A 1 394 ? -25.938 -28.297 -10.422 1 98.5 394 LYS A CA 1
ATOM 3202 C C . LYS A 1 394 ? -25.812 -28.234 -8.898 1 98.5 394 LYS A C 1
ATOM 3204 O O . LYS A 1 394 ? -24.828 -28.734 -8.328 1 98.5 394 LYS A O 1
ATOM 3209 N N . PRO A 1 395 ? -26.812 -27.578 -8.266 1 98.06 395 PRO A N 1
ATOM 3210 C CA . PRO A 1 395 ? -26.844 -27.688 -6.805 1 98.06 395 PRO A CA 1
ATOM 3211 C C . PRO A 1 395 ? -26.891 -29.141 -6.332 1 98.06 395 PRO A C 1
ATOM 3213 O O . PRO A 1 395 ? -27.516 -29.984 -6.98 1 98.06 395 PRO A O 1
ATOM 3216 N N . VAL A 1 396 ? -26.25 -29.344 -5.211 1 97 396 VAL A N 1
ATOM 3217 C CA . VAL A 1 396 ? -26.172 -30.719 -4.703 1 97 396 VAL A CA 1
ATOM 3218 C C . VAL A 1 396 ? -27.578 -31.219 -4.391 1 97 396 VAL A C 1
ATOM 3220 O O . VAL A 1 396 ? -27.859 -32.406 -4.531 1 97 396 VAL A O 1
ATOM 3223 N N . ASP A 1 397 ? -28.484 -30.344 -4.039 1 95.06 397 ASP A N 1
ATOM 3224 C CA . ASP A 1 397 ? -29.859 -30.719 -3.721 1 95.06 397 ASP A CA 1
ATOM 3225 C C . ASP A 1 397 ? -30.797 -30.422 -4.895 1 95.06 397 ASP A C 1
ATOM 3227 O O . ASP A 1 397 ? -31.953 -30.047 -4.699 1 95.06 397 ASP A O 1
ATOM 3231 N N . PHE A 1 398 ? -30.344 -30.609 -6.047 1 96.88 398 PHE A N 1
ATOM 3232 C CA . PHE A 1 398 ? -31.078 -30.281 -7.262 1 96.88 398 PHE A CA 1
ATOM 3233 C C . PHE A 1 398 ? -32.406 -31.031 -7.297 1 96.88 398 PHE A C 1
ATOM 3235 O O . PHE A 1 398 ? -32.469 -32.219 -7.035 1 96.88 398 PHE A O 1
ATOM 3242 N N . GLU A 1 399 ? -33.406 -30.344 -7.656 1 96.5 399 GLU A N 1
ATOM 3243 C CA . GLU A 1 399 ? -34.75 -30.859 -7.887 1 96.5 399 GLU A CA 1
ATOM 3244 C C . GLU A 1 399 ? -35.281 -30.438 -9.25 1 96.5 399 GLU A C 1
ATOM 3246 O O . GLU A 1 399 ? -35.375 -29.234 -9.539 1 96.5 399 GLU A O 1
ATOM 3251 N N . PRO A 1 400 ? -35.719 -31.438 -9.992 1 95.12 400 PRO A N 1
ATOM 3252 C CA . PRO A 1 400 ? -36.312 -31.078 -11.289 1 95.12 400 PRO A CA 1
ATOM 3253 C C . PRO A 1 400 ? -37.5 -30.141 -11.164 1 95.12 400 PRO A C 1
ATOM 3255 O O . PRO A 1 400 ? -38.312 -30.312 -10.258 1 95.12 400 PRO A O 1
ATOM 3258 N N . GLY A 1 401 ? -37.562 -29.188 -12.039 1 95.12 401 GLY A N 1
ATOM 3259 C CA . GLY A 1 401 ? -38.688 -28.266 -12.062 1 95.12 401 GLY A CA 1
ATOM 3260 C C . GLY A 1 401 ? -38.438 -26.984 -11.281 1 95.12 401 GLY A C 1
ATOM 3261 O O . GLY A 1 401 ? -39.125 -26 -11.469 1 95.12 401 GLY A O 1
ATOM 3262 N N . LYS A 1 402 ? -37.438 -27.031 -10.469 1 96.44 402 LYS A N 1
ATOM 3263 C CA . LYS A 1 402 ? -37.094 -25.828 -9.703 1 96.44 402 LYS A CA 1
ATOM 3264 C C . LYS A 1 402 ? -36.125 -24.953 -10.484 1 96.44 402 LYS A C 1
ATOM 3266 O O . LYS A 1 402 ? -35.375 -25.438 -11.336 1 96.44 402 LYS A O 1
ATOM 3271 N N . LYS A 1 403 ? -36.219 -23.641 -10.148 1 97.44 403 LYS A N 1
ATOM 3272 C CA . LYS A 1 403 ? -35.25 -22.672 -10.688 1 97.44 403 LYS A CA 1
ATOM 3273 C C . LYS A 1 403 ? -34.219 -22.297 -9.648 1 97.44 403 LYS A C 1
ATOM 3275 O O . LYS A 1 403 ? -34.531 -22.156 -8.461 1 97.44 403 LYS A O 1
ATOM 3280 N N . TYR A 1 404 ? -33.031 -22.172 -10.078 1 98.62 404 TYR A N 1
ATOM 3281 C CA . TYR A 1 404 ? -31.922 -21.906 -9.164 1 98.62 404 TYR A CA 1
ATOM 3282 C C . TYR A 1 404 ? -31.156 -20.672 -9.594 1 98.62 404 TYR A C 1
ATOM 3284 O O . TYR A 1 404 ? -30.984 -20.406 -10.789 1 98.62 404 TYR A O 1
ATOM 3292 N N . PRO A 1 405 ? -30.703 -19.828 -8.609 1 98.69 405 PRO A N 1
ATOM 3293 C CA . PRO A 1 405 ? -29.703 -18.812 -8.961 1 98.69 405 PRO A CA 1
ATOM 3294 C C . PRO A 1 405 ? -28.391 -19.406 -9.438 1 98.69 405 PRO A C 1
ATOM 3296 O O . PRO A 1 405 ? -28.078 -20.562 -9.109 1 98.69 405 PRO A O 1
ATOM 3299 N N . ALA A 1 406 ? -27.656 -18.656 -10.234 1 98.88 406 ALA A N 1
ATOM 3300 C CA . ALA A 1 406 ? -26.406 -19.141 -10.797 1 98.88 406 ALA A CA 1
ATOM 3301 C C . ALA A 1 406 ? -25.281 -18.141 -10.586 1 98.88 406 ALA A C 1
ATOM 3303 O O . ALA A 1 406 ? -25.531 -16.953 -10.359 1 98.88 406 ALA A O 1
ATOM 3304 N N . VAL A 1 407 ? -24.094 -18.609 -10.531 1 98.94 407 VAL A N 1
ATOM 3305 C CA . VAL A 1 407 ? -22.906 -17.781 -10.445 1 98.94 407 VAL A CA 1
ATOM 3306 C C . VAL A 1 407 ? -21.953 -18.125 -11.594 1 98.94 407 VAL A C 1
ATOM 3308 O O . VAL A 1 407 ? -21.562 -19.281 -11.766 1 98.94 407 VAL A O 1
ATOM 3311 N N . LEU A 1 408 ? -21.609 -17.141 -12.43 1 98.94 408 LEU A N 1
ATOM 3312 C CA . LEU A 1 408 ? -20.547 -17.266 -13.422 1 98.94 408 LEU A CA 1
ATOM 3313 C C . LEU A 1 408 ? -19.188 -17.125 -12.766 1 98.94 408 LEU A C 1
ATOM 3315 O O . LEU A 1 408 ? -18.891 -16.094 -12.164 1 98.94 408 LEU A O 1
ATOM 3319 N N . GLU A 1 409 ? -18.391 -18.188 -12.852 1 98.88 409 GLU A N 1
ATOM 3320 C CA . GLU A 1 409 ? -17 -18.188 -12.375 1 98.88 409 GLU A CA 1
ATOM 3321 C C . GLU A 1 409 ? -16.031 -17.969 -13.531 1 98.88 409 GLU A C 1
ATOM 3323 O O . GLU A 1 409 ? -16.062 -18.703 -14.523 1 98.88 409 GLU A O 1
ATOM 3328 N N . ILE A 1 410 ? -15.164 -16.984 -13.367 1 98.88 410 ILE A N 1
ATOM 3329 C CA . ILE A 1 410 ? -14.188 -16.656 -14.398 1 98.88 410 ILE A CA 1
ATOM 3330 C C . ILE A 1 410 ? -12.773 -16.922 -13.875 1 98.88 410 ILE A C 1
ATOM 3332 O O . ILE A 1 410 ? -12.391 -16.422 -12.82 1 98.88 410 ILE A O 1
ATOM 3336 N N . HIS A 1 411 ? -12.016 -17.719 -14.578 1 98.19 411 HIS A N 1
ATOM 3337 C CA . HIS A 1 411 ? -10.688 -18.094 -14.109 1 98.19 411 HIS A CA 1
ATOM 3338 C C . HIS A 1 411 ? -9.703 -16.938 -14.242 1 98.19 411 HIS A C 1
ATOM 3340 O O . HIS A 1 411 ? -9.984 -15.969 -14.953 1 98.19 411 HIS A O 1
ATOM 3346 N N . GLY A 1 412 ? -8.547 -17.031 -13.531 1 95.75 412 GLY A N 1
ATOM 3347 C CA . GLY A 1 412 ? -7.457 -16.078 -13.656 1 95.75 412 GLY A CA 1
ATOM 3348 C C . GLY A 1 412 ? -6.668 -16.25 -14.945 1 95.75 412 GLY A C 1
ATOM 3349 O O . GLY A 1 412 ? -7.008 -17.078 -15.781 1 95.75 412 GLY A O 1
ATOM 3350 N N . GLY A 1 413 ? -5.586 -15.469 -15.078 1 87.69 413 GLY A N 1
ATOM 3351 C CA . GLY A 1 413 ? -4.73 -15.469 -16.25 1 87.69 413 GLY A CA 1
ATOM 3352 C C . GLY A 1 413 ? -4.527 -14.094 -16.859 1 87.69 413 GLY A C 1
ATOM 3353 O O . GLY A 1 413 ? -4.18 -13.148 -16.141 1 87.69 413 GLY A O 1
ATOM 3354 N N . PRO A 1 414 ? -4.551 -13.836 -17.922 1 83.69 414 PRO A N 1
ATOM 3355 C CA . PRO A 1 414 ? -4.914 -14.836 -18.922 1 83.69 414 PRO A CA 1
ATOM 3356 C C . PRO A 1 414 ? -3.91 -15.984 -19 1 83.69 414 PRO A C 1
ATOM 3358 O O . PRO A 1 414 ? -3.029 -16.094 -18.141 1 83.69 414 PRO A O 1
ATOM 3361 N N . LYS A 1 415 ? -4.191 -16.828 -19.875 1 93.88 415 LYS A N 1
ATOM 3362 C CA . LYS A 1 415 ? -3.461 -18.031 -20.266 1 93.88 415 LYS A CA 1
ATOM 3363 C C . LYS A 1 415 ? -3.465 -19.062 -19.156 1 93.88 415 LYS A C 1
ATOM 3365 O O . LYS A 1 415 ? -2.412 -19.594 -18.781 1 93.88 415 LYS A O 1
ATOM 3370 N N . THR A 1 416 ? -4.523 -19.203 -18.359 1 96.75 416 THR A N 1
ATOM 3371 C CA . THR A 1 416 ? -4.867 -20.375 -17.578 1 96.75 416 THR A CA 1
ATOM 3372 C C . THR A 1 416 ? -6.184 -20.984 -18.047 1 96.75 416 THR A C 1
ATOM 3374 O O . THR A 1 416 ? -6.695 -20.625 -19.109 1 96.75 416 THR A O 1
ATOM 3377 N N . ALA A 1 417 ? -6.672 -21.984 -17.297 1 98.19 417 ALA A N 1
ATOM 3378 C CA . ALA A 1 417 ? -7.895 -22.641 -17.75 1 98.19 417 ALA A CA 1
ATOM 3379 C C . ALA A 1 417 ? -8.609 -23.328 -16.578 1 98.19 417 ALA A C 1
ATOM 3381 O O . ALA A 1 417 ? -7.996 -23.625 -15.555 1 98.19 417 ALA A O 1
ATOM 3382 N N . TYR A 1 418 ? -9.906 -23.391 -16.75 1 98.44 418 TYR A N 1
ATOM 3383 C CA . TYR A 1 418 ? -10.672 -24.359 -15.961 1 98.44 418 TYR A CA 1
ATOM 3384 C C . TYR A 1 418 ? -10.711 -25.719 -16.641 1 98.44 418 TYR A C 1
ATOM 3386 O O . TYR A 1 418 ? -10.453 -25.828 -17.844 1 98.44 418 TYR A O 1
ATOM 3394 N N . GLY A 1 419 ? -10.992 -26.703 -15.922 1 97.44 419 GLY A N 1
ATOM 3395 C CA . GLY A 1 419 ? -11.094 -28.047 -16.453 1 97.44 419 GLY A CA 1
ATOM 3396 C C . GLY A 1 419 ? -11.367 -29.094 -15.391 1 97.44 419 GLY A C 1
ATOM 3397 O O . GLY A 1 419 ? -12.172 -28.875 -14.484 1 97.44 419 GLY A O 1
ATOM 3398 N N . TYR A 1 420 ? -10.828 -30.281 -15.664 1 97.62 420 TYR A N 1
ATOM 3399 C CA . TYR A 1 420 ? -11.055 -31.406 -14.766 1 97.62 420 TYR A CA 1
ATOM 3400 C C . TYR A 1 420 ? -10.062 -31.391 -13.609 1 97.62 420 TYR A C 1
ATOM 3402 O O . TYR A 1 420 ? -9.297 -32.344 -13.438 1 97.62 420 TYR A O 1
ATOM 3410 N N . SER A 1 421 ? -10.148 -30.375 -12.836 1 97.94 421 SER A N 1
ATOM 3411 C CA . SER A 1 421 ? -9.422 -30.156 -11.594 1 97.94 421 SER A CA 1
ATOM 3412 C C . SER A 1 421 ? -10.367 -29.766 -10.461 1 97.94 421 SER A C 1
ATOM 3414 O O . SER A 1 421 ? -11.445 -29.219 -10.711 1 97.94 421 SER A O 1
ATOM 3416 N N . PHE A 1 422 ? -10.047 -30.016 -9.266 1 98.44 422 PHE A N 1
ATOM 3417 C CA . PHE A 1 422 ? -10.922 -29.828 -8.117 1 98.44 422 PHE A CA 1
ATOM 3418 C C . PHE A 1 422 ? -10.969 -28.359 -7.711 1 98.44 422 PHE A C 1
ATOM 3420 O O . PHE A 1 422 ? -9.93 -27.734 -7.5 1 98.44 422 PHE A O 1
ATOM 3427 N N . MET A 1 423 ? -12.141 -27.812 -7.598 1 98.56 423 MET A N 1
ATOM 3428 C CA . MET A 1 423 ? -12.367 -26.453 -7.105 1 98.56 423 MET A CA 1
ATOM 3429 C C . MET A 1 423 ? -13.273 -26.469 -5.879 1 98.56 423 MET A C 1
ATOM 3431 O O . MET A 1 423 ? -14.492 -26.562 -6.004 1 98.56 423 MET A O 1
ATOM 3435 N N . HIS A 1 424 ? -12.68 -26.281 -4.684 1 98.75 424 HIS A N 1
ATOM 3436 C CA . HIS A 1 424 ? -13.43 -26.234 -3.434 1 98.75 424 HIS A CA 1
ATOM 3437 C C . HIS A 1 424 ? -14.492 -25.141 -3.469 1 98.75 424 HIS A C 1
ATOM 3439 O O . HIS A 1 424 ? -15.633 -25.359 -3.055 1 98.75 424 HIS A O 1
ATOM 3445 N N . GLU A 1 425 ? -14.203 -24.016 -3.965 1 98.75 425 GLU A N 1
ATOM 3446 C CA . GLU A 1 425 ? -15.102 -22.875 -4.066 1 98.75 425 GLU A CA 1
ATOM 3447 C C . GLU A 1 425 ? -16.375 -23.234 -4.844 1 98.75 425 GLU A C 1
ATOM 3449 O O . GLU A 1 425 ? -17.484 -22.891 -4.43 1 98.75 425 GLU A O 1
ATOM 3454 N N . PHE A 1 426 ? -16.219 -23.969 -5.969 1 98.81 426 PHE A N 1
ATOM 3455 C CA . PHE A 1 426 ? -17.375 -24.359 -6.777 1 98.81 426 PHE A CA 1
ATOM 3456 C C . PHE A 1 426 ? -18.297 -25.297 -6 1 98.81 426 PHE A C 1
ATOM 3458 O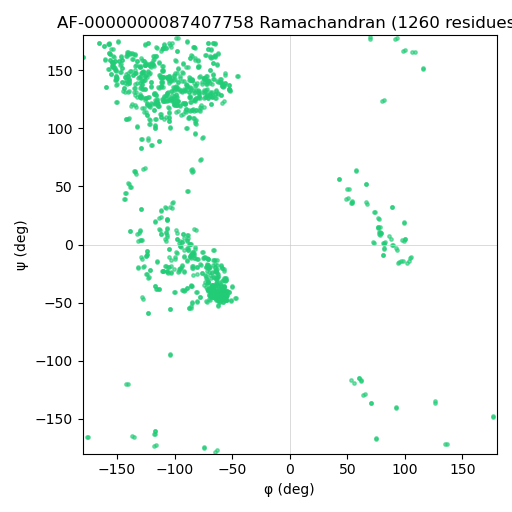 O . PHE A 1 426 ? -19.516 -25.141 -6.035 1 98.81 426 PHE A O 1
ATOM 3465 N N . HIS A 1 427 ? -17.688 -26.234 -5.309 1 98.75 427 HIS A N 1
ATOM 3466 C CA . HIS A 1 427 ? -18.484 -27.203 -4.547 1 98.75 427 HIS A CA 1
ATOM 3467 C C . HIS A 1 427 ? -19.203 -26.531 -3.383 1 98.75 427 HIS A C 1
ATOM 3469 O O . HIS A 1 427 ? -20.312 -26.922 -3.025 1 98.75 427 HIS A O 1
ATOM 3475 N N . VAL A 1 428 ? -18.547 -25.5 -2.752 1 98.75 428 VAL A N 1
ATOM 3476 C CA . VAL A 1 428 ? -19.219 -24.75 -1.697 1 98.75 428 VAL A CA 1
ATOM 3477 C C . VAL A 1 428 ? -20.438 -24.031 -2.27 1 98.75 428 VAL A C 1
ATOM 3479 O O . VAL A 1 428 ? -21.516 -24.031 -1.663 1 98.75 428 VAL A O 1
ATOM 3482 N N . LEU A 1 429 ? -20.312 -23.422 -3.414 1 98.81 429 LEU A N 1
ATOM 3483 C CA . LEU A 1 429 ? -21.422 -22.703 -4.051 1 98.81 429 LEU A CA 1
ATOM 3484 C C . LEU A 1 429 ? -22.562 -23.672 -4.379 1 98.81 429 LEU A C 1
ATOM 3486 O O . LEU A 1 429 ? -23.719 -23.359 -4.109 1 98.81 429 LEU A O 1
ATOM 3490 N N . THR A 1 430 ? -22.266 -24.875 -4.949 1 98.69 430 THR A N 1
ATOM 3491 C CA . THR A 1 430 ? -23.312 -25.844 -5.293 1 98.69 430 THR A CA 1
ATOM 3492 C C . THR A 1 430 ? -23.984 -26.375 -4.031 1 98.69 430 THR A C 1
ATOM 3494 O O . THR A 1 430 ? -25.188 -26.641 -4.031 1 98.69 430 THR A O 1
ATOM 3497 N N . ALA A 1 431 ? -23.172 -26.531 -2.982 1 98.38 431 ALA A N 1
ATOM 3498 C CA . ALA A 1 431 ? -23.734 -26.969 -1.707 1 98.38 431 ALA A CA 1
ATOM 3499 C C . ALA A 1 431 ? -24.703 -25.938 -1.147 1 98.38 431 ALA A C 1
ATOM 3501 O O . ALA A 1 431 ? -25.641 -26.281 -0.417 1 98.38 431 ALA A O 1
ATOM 3502 N N . LYS A 1 432 ? -24.594 -24.734 -1.527 1 97.94 432 LYS A N 1
ATOM 3503 C CA . LYS A 1 432 ? -25.438 -23.641 -1.023 1 97.94 432 LYS A CA 1
ATOM 3504 C C . LYS A 1 432 ? -26.578 -23.359 -1.982 1 97.94 432 LYS A C 1
ATOM 3506 O O . LYS A 1 432 ? -27.297 -22.359 -1.817 1 97.94 432 LYS A O 1
ATOM 3511 N N . GLY A 1 433 ? -26.734 -24.078 -2.982 1 97.94 433 GLY A N 1
ATOM 3512 C CA . GLY A 1 433 ? -27.922 -24.031 -3.816 1 97.94 433 GLY A CA 1
ATOM 3513 C C . GLY A 1 433 ? -27.734 -23.203 -5.07 1 97.94 433 GLY A C 1
ATOM 3514 O O . GLY A 1 433 ? -28.719 -22.766 -5.688 1 97.94 433 GLY A O 1
ATOM 3515 N N . PHE A 1 434 ? -26.5 -22.938 -5.465 1 98.81 434 PHE A N 1
ATOM 3516 C CA . PHE A 1 434 ? -26.25 -22.188 -6.691 1 98.81 434 PHE A CA 1
ATOM 3517 C C . PHE A 1 434 ? -25.875 -23.141 -7.828 1 98.81 434 PHE A C 1
ATOM 3519 O O . PHE A 1 434 ? -25.234 -24.156 -7.605 1 98.81 434 PHE A O 1
ATOM 3526 N N . VAL A 1 435 ? -26.266 -22.812 -9.047 1 98.88 435 VAL A N 1
ATOM 3527 C CA . VAL A 1 435 ? -25.625 -23.359 -10.234 1 98.88 435 VAL A CA 1
ATOM 3528 C C . VAL A 1 435 ? -24.312 -22.625 -10.516 1 98.88 435 VAL A C 1
ATOM 3530 O O . VAL A 1 435 ? -24.266 -21.406 -10.43 1 98.88 435 VAL A O 1
ATOM 3533 N N . VAL A 1 436 ? -23.297 -23.375 -10.734 1 98.94 436 VAL A N 1
ATOM 3534 C CA . VAL A 1 436 ? -22.031 -22.766 -11.141 1 98.94 436 VAL A CA 1
ATOM 3535 C C . VAL A 1 436 ? -21.859 -22.906 -12.648 1 98.94 436 VAL A C 1
ATOM 3537 O O . VAL A 1 436 ? -21.984 -24 -13.203 1 98.94 436 VAL A O 1
ATOM 3540 N N . ILE A 1 437 ? -21.625 -21.797 -13.32 1 98.94 437 ILE A N 1
ATOM 3541 C CA . ILE A 1 437 ? -21.281 -21.75 -14.734 1 98.94 437 ILE A CA 1
ATOM 3542 C C . ILE A 1 437 ? -19.828 -21.344 -14.906 1 98.94 437 ILE A C 1
ATOM 3544 O O . ILE A 1 437 ? -19.375 -20.375 -14.312 1 98.94 437 ILE A O 1
ATOM 3548 N N . PHE A 1 438 ? -19.031 -22.109 -15.633 1 98.81 438 PHE A N 1
ATOM 3549 C CA . PHE A 1 438 ? -17.656 -21.719 -15.914 1 98.81 438 PHE A CA 1
ATOM 3550 C C . PHE A 1 438 ? -17.234 -22.188 -17.312 1 98.81 438 PHE A C 1
ATOM 3552 O O . PHE A 1 438 ? -17.922 -23.016 -17.922 1 98.81 438 PHE A O 1
ATOM 3559 N N . SER A 1 439 ? -16.234 -21.594 -17.906 1 98.81 439 SER A N 1
ATOM 3560 C CA . SER A 1 439 ? -15.805 -21.859 -19.281 1 98.81 439 SER A CA 1
ATOM 3561 C C . SER A 1 439 ? -14.344 -21.453 -19.484 1 98.81 439 SER A C 1
ATOM 3563 O O . SER A 1 439 ? -13.68 -21 -18.547 1 98.81 439 SER A O 1
ATOM 3565 N N . ASN A 1 440 ? -13.805 -21.75 -20.594 1 98.75 440 ASN A N 1
ATOM 3566 C CA . ASN A 1 440 ? -12.516 -21.266 -21.062 1 98.75 440 ASN A CA 1
ATOM 3567 C C . ASN A 1 440 ? -12.672 -20.344 -22.281 1 98.75 440 ASN A C 1
ATOM 3569 O O . ASN A 1 440 ? -12.609 -20.797 -23.422 1 98.75 440 ASN A O 1
ATOM 3573 N N . PRO A 1 441 ? -12.844 -19.062 -22.016 1 98.56 441 PRO A N 1
ATOM 3574 C CA . PRO A 1 441 ? -12.953 -18.109 -23.125 1 98.56 441 PRO A CA 1
ATOM 3575 C C . PRO A 1 441 ? -11.625 -17.891 -23.844 1 98.56 441 PRO A C 1
ATOM 3577 O O . PRO A 1 441 ? -10.586 -18.391 -23.406 1 98.56 441 PRO A O 1
ATOM 3580 N N . ARG A 1 442 ? -11.703 -17.203 -25.047 1 98 442 ARG A N 1
ATOM 3581 C CA . ARG A 1 442 ? -10.445 -16.781 -25.656 1 98 442 ARG A CA 1
ATOM 3582 C C . ARG A 1 442 ? -9.523 -16.141 -24.625 1 98 442 ARG A C 1
ATOM 3584 O O . ARG A 1 442 ? -9.984 -15.414 -23.75 1 98 442 ARG A O 1
ATOM 3591 N N . GLY A 1 443 ? -8.234 -16.344 -24.75 1 97.56 443 GLY A N 1
ATOM 3592 C CA . GLY A 1 443 ? -7.262 -15.953 -23.75 1 97.56 443 GLY A CA 1
ATOM 3593 C C . GLY A 1 443 ? -6.852 -17.094 -22.844 1 97.56 443 GLY A C 1
ATOM 3594 O O . GLY A 1 443 ? -5.84 -17.016 -22.141 1 97.56 443 GLY A O 1
ATOM 3595 N N . SER A 1 444 ? -7.629 -18.188 -22.875 1 98.31 444 SER A N 1
ATOM 3596 C CA . SER A 1 444 ? -7.348 -19.344 -22.031 1 98.31 444 SER A CA 1
ATOM 3597 C C . SER A 1 444 ? -6.234 -20.203 -22.609 1 98.31 444 SER A C 1
ATOM 3599 O O . SER A 1 444 ? -5.973 -20.141 -23.812 1 98.31 444 SER A O 1
ATOM 3601 N N . ASP A 1 445 ? -5.621 -20.953 -21.844 1 97.81 445 ASP A N 1
ATOM 3602 C CA . ASP A 1 445 ? -4.621 -21.938 -22.234 1 97.81 445 ASP A CA 1
ATOM 3603 C C . ASP A 1 445 ? -5.277 -23.234 -22.703 1 97.81 445 ASP A C 1
ATOM 3605 O O . ASP A 1 445 ? -6.473 -23.438 -22.469 1 97.81 445 ASP A O 1
ATOM 3609 N N . GLY A 1 446 ? -4.559 -24.047 -23.469 1 97.44 446 GLY A N 1
ATOM 3610 C CA . GLY A 1 446 ? -4.984 -25.406 -23.766 1 97.44 446 GLY A CA 1
ATOM 3611 C C . GLY A 1 446 ? -5.652 -25.531 -25.125 1 97.44 446 GLY A C 1
ATOM 3612 O O . GLY A 1 446 ? -6.039 -26.625 -25.531 1 97.44 446 GLY A O 1
ATOM 3613 N N . TYR A 1 447 ? -5.707 -24.469 -25.875 1 97.38 447 TYR A N 1
ATOM 3614 C CA . TYR A 1 447 ? -6.43 -24.5 -27.141 1 97.38 447 TYR A CA 1
ATOM 3615 C C . TYR A 1 447 ? -5.57 -23.953 -28.281 1 97.38 447 TYR A C 1
ATOM 3617 O O . TYR A 1 447 ? -6.078 -23.672 -29.375 1 97.38 447 TYR A O 1
ATOM 3625 N N . GLY A 1 448 ? -4.305 -23.781 -28.016 1 95.5 448 GLY A N 1
ATOM 3626 C CA . GLY A 1 448 ? -3.389 -23.234 -29 1 95.5 448 GLY A CA 1
ATOM 3627 C C . GLY A 1 448 ? -3.102 -21.75 -28.781 1 95.5 448 GLY A C 1
ATOM 3628 O O . GLY A 1 448 ? -3.814 -21.078 -28.047 1 95.5 448 GLY A O 1
ATOM 3629 N N . GLU A 1 449 ? -2.072 -21.234 -29.484 1 95.44 449 GLU A N 1
ATOM 3630 C CA . GLU A 1 449 ? -1.574 -19.891 -29.25 1 95.44 449 GLU A CA 1
ATOM 3631 C C . GLU A 1 449 ? -2.535 -18.844 -29.828 1 95.44 449 GLU A C 1
ATOM 3633 O O . GLU A 1 449 ? -2.688 -17.75 -29.25 1 95.44 449 GLU A O 1
ATOM 3638 N N . ASP A 1 450 ? -3.16 -19.156 -30.938 1 95.81 450 ASP A N 1
ATOM 3639 C CA . ASP A 1 450 ? -4.117 -18.219 -31.516 1 95.81 450 ASP A CA 1
ATOM 3640 C C . ASP A 1 450 ? -5.289 -17.969 -30.562 1 95.81 450 ASP A C 1
ATOM 3642 O O . ASP A 1 450 ? -5.754 -16.844 -30.422 1 95.81 450 ASP A O 1
ATOM 3646 N N . PHE A 1 451 ? -5.754 -19.031 -29.953 1 97.12 451 PHE A N 1
ATOM 3647 C CA . PHE A 1 451 ? -6.863 -18.953 -29 1 97.12 451 PHE A CA 1
ATOM 3648 C C . PHE A 1 451 ? -6.457 -18.188 -27.75 1 97.12 451 PHE A C 1
ATOM 3650 O O . PHE A 1 451 ? -7.254 -17.438 -27.188 1 97.12 451 PHE A O 1
ATOM 3657 N N . ALA A 1 452 ? -5.203 -18.359 -27.344 1 97.19 452 ALA A N 1
ATOM 3658 C CA . ALA A 1 452 ? -4.719 -17.797 -26.094 1 97.19 452 ALA A CA 1
ATOM 3659 C C . ALA A 1 452 ? -4.363 -16.328 -26.234 1 97.19 452 ALA A C 1
ATOM 3661 O O . ALA A 1 452 ? -4.27 -15.602 -25.25 1 97.19 452 ALA A O 1
ATOM 3662 N N . ASP A 1 453 ? -4.145 -15.797 -27.406 1 97.25 453 ASP A N 1
ATOM 3663 C CA . ASP A 1 453 ? -3.611 -14.453 -27.641 1 97.25 453 ASP A CA 1
ATOM 3664 C C . ASP A 1 453 ? -4.738 -13.422 -27.734 1 97.25 453 ASP A C 1
ATOM 3666 O O . ASP A 1 453 ? -5.359 -13.266 -28.781 1 97.25 453 ASP A O 1
ATOM 3670 N N . ILE A 1 454 ? -4.926 -12.719 -26.641 1 97.69 454 ILE A N 1
ATOM 3671 C CA . ILE A 1 454 ? -5.906 -11.641 -26.641 1 97.69 454 ILE A CA 1
ATOM 3672 C C . ILE A 1 454 ? -5.207 -10.305 -26.391 1 97.69 454 ILE A C 1
ATOM 3674 O O . ILE A 1 454 ? -5.824 -9.359 -25.891 1 97.69 454 ILE A O 1
ATOM 3678 N N . ARG A 1 455 ? -3.912 -10.242 -26.625 1 97.44 455 ARG A N 1
ATOM 3679 C CA . ARG A 1 455 ? -3.152 -9.008 -26.422 1 97.44 455 ARG A CA 1
ATOM 3680 C C . ARG A 1 455 ? -3.795 -7.848 -27.172 1 97.44 455 ARG A C 1
ATOM 3682 O O . ARG A 1 455 ? -4.262 -8.008 -28.297 1 97.44 455 ARG A O 1
ATOM 3689 N N . GLU A 1 456 ? -3.902 -6.719 -26.422 1 97.38 456 GLU A N 1
ATOM 3690 C CA . GLU A 1 456 ? -4.418 -5.449 -26.922 1 97.38 456 GLU A CA 1
ATOM 3691 C C . GLU A 1 456 ? -5.93 -5.508 -27.125 1 97.38 456 GLU A C 1
ATOM 3693 O O . GLU A 1 456 ? -6.551 -4.52 -27.516 1 97.38 456 GLU A O 1
ATOM 3698 N N . HIS A 1 457 ? -6.582 -6.672 -26.781 1 97.69 457 HIS A N 1
ATOM 3699 C CA . HIS A 1 457 ? -8.008 -6.844 -27.047 1 97.69 457 HIS A CA 1
ATOM 3700 C C . HIS A 1 457 ? -8.742 -7.309 -25.797 1 97.69 457 HIS A C 1
ATOM 3702 O O . HIS A 1 457 ? -9.719 -8.062 -25.891 1 97.69 457 HIS A O 1
ATOM 3708 N N . TYR A 1 458 ? -8.281 -6.93 -24.672 1 97.88 458 TYR A N 1
ATOM 3709 C CA . TYR A 1 458 ? -8.953 -7.25 -23.422 1 97.88 458 TYR A CA 1
ATOM 3710 C C . TYR A 1 458 ? -10.375 -6.699 -23.422 1 97.88 458 TYR A C 1
ATOM 3712 O O . TYR A 1 458 ? -10.602 -5.543 -23.781 1 97.88 458 TYR A O 1
ATOM 3720 N N . GLY A 1 459 ? -11.328 -7.473 -22.953 1 98.06 459 GLY A N 1
ATOM 3721 C CA . GLY A 1 459 ? -12.703 -7.016 -22.812 1 98.06 459 GLY A CA 1
ATOM 3722 C C . GLY A 1 459 ? -13.469 -7.027 -24.109 1 98.06 459 GLY A C 1
ATOM 3723 O O . GLY A 1 459 ? -14.578 -6.488 -24.203 1 98.06 459 GLY A O 1
ATOM 3724 N N . GLU A 1 460 ? -12.898 -7.613 -25.109 1 98.19 460 GLU A N 1
ATOM 3725 C CA . GLU A 1 460 ? -13.562 -7.703 -26.406 1 98.19 460 GLU A CA 1
ATOM 3726 C C . GLU A 1 460 ? -14.109 -9.109 -26.641 1 98.19 460 GLU A C 1
ATOM 3728 O O . GLU A 1 460 ? -15.094 -9.516 -26.016 1 98.19 460 GLU A O 1
ATOM 3733 N N . ARG A 1 461 ? -13.305 -9.953 -27.344 1 98.12 461 ARG A N 1
ATOM 3734 C CA . ARG A 1 461 ? -13.797 -11.289 -27.656 1 98.12 461 ARG A CA 1
ATOM 3735 C C . ARG A 1 461 ? -13.898 -12.148 -26.406 1 98.12 461 ARG A C 1
ATOM 3737 O O . ARG A 1 461 ? -14.797 -12.977 -26.297 1 98.12 461 ARG A O 1
ATOM 3744 N N . ASP A 1 462 ? -12.977 -12.023 -25.547 1 98.44 462 ASP A N 1
ATOM 3745 C CA . ASP A 1 462 ? -13.008 -12.75 -24.297 1 98.44 462 ASP A CA 1
ATOM 3746 C C . ASP A 1 462 ? -14.281 -12.43 -23.5 1 98.44 462 ASP A C 1
ATOM 3748 O O . ASP A 1 462 ? -14.953 -13.336 -23 1 98.44 462 ASP A O 1
ATOM 3752 N N . TYR A 1 463 ? -14.664 -11.133 -23.438 1 98.69 463 TYR A N 1
ATOM 3753 C CA . TYR A 1 463 ? -15.914 -10.695 -22.812 1 98.69 463 TYR A CA 1
ATOM 3754 C C . TYR A 1 463 ? -17.125 -11.305 -23.516 1 98.69 463 TYR A C 1
ATOM 3756 O O . TYR A 1 463 ? -18.016 -11.859 -22.875 1 98.69 463 TYR A O 1
ATOM 3764 N N . GLN A 1 464 ? -17.156 -11.242 -24.797 1 98.69 464 GLN A N 1
ATOM 3765 C CA . GLN A 1 464 ? -18.281 -11.758 -25.578 1 98.69 464 GLN A CA 1
ATOM 3766 C C . GLN A 1 464 ? -18.422 -13.266 -25.406 1 98.69 464 GLN A C 1
ATOM 3768 O O . GLN A 1 464 ? -19.531 -13.789 -25.344 1 98.69 464 GLN A O 1
ATOM 3773 N N . ASP A 1 465 ? -17.266 -13.953 -25.359 1 98.81 465 ASP A N 1
ATOM 3774 C CA . ASP A 1 465 ? -17.297 -15.398 -25.125 1 98.81 465 ASP A CA 1
ATOM 3775 C C . ASP A 1 465 ? -18.047 -15.734 -23.844 1 98.81 465 ASP A C 1
ATOM 3777 O O . ASP A 1 465 ? -18.875 -16.641 -23.812 1 98.81 465 ASP A O 1
ATOM 3781 N N . LEU A 1 466 ? -17.797 -15.008 -22.797 1 98.88 466 LEU A N 1
ATOM 3782 C CA . LEU A 1 466 ? -18.406 -15.258 -21.5 1 98.88 466 LEU A CA 1
ATOM 3783 C C . LEU A 1 466 ? -19.906 -14.961 -21.547 1 98.88 466 LEU A C 1
ATOM 3785 O O . LEU A 1 466 ? -20.719 -15.719 -21 1 98.88 466 LEU A O 1
ATOM 3789 N N . MET A 1 467 ? -20.297 -13.852 -22.188 1 98.81 467 MET A N 1
ATOM 3790 C CA . MET A 1 467 ? -21.719 -13.531 -22.328 1 98.81 467 MET A CA 1
ATOM 3791 C C . MET A 1 467 ? -22.453 -14.609 -23.125 1 98.81 467 MET A C 1
ATOM 3793 O O . MET A 1 467 ? -23.547 -15.023 -22.75 1 98.81 467 MET A O 1
ATOM 3797 N N . GLU A 1 468 ? -21.828 -15.078 -24.141 1 98.81 468 GLU A N 1
ATOM 3798 C CA . GLU A 1 468 ? -22.453 -16.094 -24.984 1 98.81 468 GLU A CA 1
ATOM 3799 C C . GLU A 1 468 ? -22.547 -17.438 -24.266 1 98.81 468 GLU A C 1
ATOM 3801 O O . GLU A 1 468 ? -23.484 -18.188 -24.484 1 98.81 468 GLU A O 1
ATOM 3806 N N . VAL A 1 469 ? -21.594 -17.734 -23.406 1 98.88 469 VAL A N 1
ATOM 3807 C CA . VAL A 1 469 ? -21.641 -18.922 -22.578 1 98.88 469 VAL A CA 1
ATOM 3808 C C . VAL A 1 469 ? -22.844 -18.844 -21.641 1 98.88 469 VAL A C 1
ATOM 3810 O O . VAL A 1 469 ? -23.578 -19.828 -21.484 1 98.88 469 VAL A O 1
ATOM 3813 N N . VAL A 1 470 ? -23.047 -17.703 -21.016 1 98.88 470 VAL A N 1
ATOM 3814 C CA . VAL A 1 470 ? -24.172 -17.516 -20.109 1 98.88 470 VAL A CA 1
ATOM 3815 C C . VAL A 1 470 ? -25.484 -17.672 -20.891 1 98.88 470 VAL A C 1
ATOM 3817 O O . VAL A 1 470 ? -26.406 -18.359 -20.438 1 98.88 470 VAL A O 1
ATOM 3820 N N . ASP A 1 471 ? -25.578 -17.078 -22.109 1 98.75 471 ASP A N 1
ATOM 3821 C CA . ASP A 1 471 ? -26.781 -17.172 -22.938 1 98.75 471 ASP A CA 1
ATOM 3822 C C . ASP A 1 471 ? -27.078 -18.625 -23.297 1 98.75 471 ASP A C 1
ATOM 3824 O O . ASP A 1 471 ? -28.234 -19.062 -23.203 1 98.75 471 ASP A O 1
ATOM 3828 N N . GLU A 1 472 ? -26.062 -19.312 -23.719 1 98.81 472 GLU A N 1
ATOM 3829 C CA . GLU A 1 472 ? -26.25 -20.703 -24.094 1 98.81 472 GLU A CA 1
ATOM 3830 C C . GLU A 1 472 ? -26.672 -21.562 -22.906 1 98.81 472 GLU A C 1
ATOM 3832 O O . GLU A 1 472 ? -27.484 -22.469 -23.031 1 98.81 472 GLU A O 1
ATOM 3837 N N . ALA A 1 473 ? -26.078 -21.344 -21.75 1 98.81 473 ALA A N 1
ATOM 3838 C CA . ALA A 1 473 ? -26.469 -22.062 -20.531 1 98.81 473 ALA A CA 1
ATOM 3839 C C . ALA A 1 473 ? -27.938 -21.844 -20.219 1 98.81 473 ALA A C 1
ATOM 3841 O O . ALA A 1 473 ? -28.656 -22.797 -19.891 1 98.81 473 ALA A O 1
ATOM 3842 N N . LEU A 1 474 ? -28.406 -20.578 -20.297 1 98.44 474 LEU A N 1
ATOM 3843 C CA . LEU A 1 474 ? -29.797 -20.25 -20.016 1 98.44 474 LEU A CA 1
ATOM 3844 C C . LEU A 1 474 ? -30.734 -20.953 -21 1 98.44 474 LEU A C 1
ATOM 3846 O O . LEU A 1 474 ? -31.844 -21.344 -20.641 1 98.44 474 LEU A O 1
ATOM 3850 N N . LYS A 1 475 ? -30.281 -21.078 -22.219 1 98.31 475 LYS A N 1
ATOM 3851 C CA . LYS A 1 475 ? -31.078 -21.719 -23.25 1 98.31 475 LYS A CA 1
ATOM 3852 C C . LYS A 1 475 ? -31.172 -23.219 -23.016 1 98.31 475 LYS A C 1
ATOM 3854 O O . LYS A 1 475 ? -32.25 -23.828 -23.156 1 98.31 475 LYS A O 1
ATOM 3859 N N . ARG A 1 476 ? -30.156 -23.844 -22.625 1 98.12 476 ARG A N 1
ATOM 3860 C CA . ARG A 1 476 ? -30.047 -25.297 -22.531 1 98.12 476 ARG A CA 1
ATOM 3861 C C . ARG A 1 476 ? -30.609 -25.828 -21.219 1 98.12 476 ARG A C 1
ATOM 3863 O O . ARG A 1 476 ? -31.141 -26.938 -21.156 1 98.12 476 ARG A O 1
ATOM 3870 N N . PHE A 1 477 ? -30.406 -25.047 -20.219 1 98.38 477 PHE A N 1
ATOM 3871 C CA . PHE A 1 477 ? -30.734 -25.516 -18.875 1 98.38 477 PHE A CA 1
ATOM 3872 C C . PHE A 1 477 ? -31.828 -24.656 -18.25 1 98.38 477 PHE A C 1
ATOM 3874 O O . PHE A 1 477 ? -31.531 -23.656 -17.609 1 98.38 477 PHE A O 1
ATOM 3881 N N . ASP A 1 478 ? -33.031 -25.141 -18.281 1 97.12 478 ASP A N 1
ATOM 3882 C CA . ASP A 1 478 ? -34.219 -24.359 -17.938 1 97.12 478 ASP A CA 1
ATOM 3883 C C . ASP A 1 478 ? -34.312 -24.156 -16.438 1 97.12 478 ASP A C 1
ATOM 3885 O O . ASP A 1 478 ? -35.094 -23.312 -15.969 1 97.12 478 ASP A O 1
ATOM 3889 N N . PHE A 1 479 ? -33.469 -24.875 -15.648 1 98.06 479 PHE A N 1
ATOM 3890 C CA . PHE A 1 479 ? -33.5 -24.734 -14.195 1 98.06 479 PHE A CA 1
ATOM 3891 C C . PHE A 1 479 ? -32.688 -23.531 -13.75 1 98.06 479 PHE A C 1
ATOM 3893 O O . PHE A 1 479 ? -32.719 -23.141 -12.586 1 98.06 479 PHE A O 1
ATOM 3900 N N . ILE A 1 480 ? -31.938 -22.906 -14.625 1 98.62 480 ILE A N 1
ATOM 3901 C CA . ILE A 1 480 ? -31.203 -21.703 -14.266 1 98.62 480 ILE A CA 1
ATOM 3902 C C . ILE A 1 480 ? -32.125 -20.5 -14.328 1 98.62 480 ILE A C 1
ATOM 3904 O O . ILE A 1 480 ? -32.781 -20.266 -15.344 1 98.62 480 ILE A O 1
ATOM 3908 N N . ASP A 1 481 ? -32.188 -19.75 -13.219 1 98.25 481 ASP A N 1
ATOM 3909 C CA . ASP A 1 481 ? -32.969 -18.516 -13.18 1 98.25 481 ASP A CA 1
ATOM 3910 C C . ASP A 1 481 ? -32.188 -17.344 -13.789 1 98.25 481 ASP A C 1
ATOM 3912 O O . ASP A 1 481 ? -31.297 -16.797 -13.148 1 98.25 481 ASP A O 1
ATOM 3916 N N . GLY A 1 482 ? -32.562 -16.938 -14.93 1 97.75 482 GLY A N 1
ATOM 3917 C CA . GLY A 1 482 ? -31.859 -15.891 -15.672 1 97.75 482 GLY A CA 1
ATOM 3918 C C . GLY A 1 482 ? -31.906 -14.539 -14.977 1 97.75 482 GLY A C 1
ATOM 3919 O O . GLY A 1 482 ? -31.125 -13.641 -15.305 1 97.75 482 GLY A O 1
ATOM 3920 N N . GLU A 1 483 ? -32.75 -14.336 -13.969 1 97.56 483 GLU A N 1
ATOM 3921 C CA . GLU A 1 483 ? -32.875 -13.062 -13.273 1 97.56 483 GLU A CA 1
ATOM 3922 C C . GLU A 1 483 ? -32.062 -13.047 -11.977 1 97.56 483 GLU A C 1
ATOM 3924 O O . GLU A 1 483 ? -32 -12.031 -11.289 1 97.56 483 GLU A O 1
ATOM 3929 N N . ARG A 1 484 ? -31.516 -14.148 -11.594 1 98.25 484 ARG A N 1
ATOM 3930 C CA . ARG A 1 484 ? -30.703 -14.273 -10.398 1 98.25 484 ARG A CA 1
ATOM 3931 C C . ARG A 1 484 ? -29.344 -14.875 -10.719 1 98.25 484 ARG A C 1
ATOM 3933 O O . ARG A 1 484 ? -29 -15.945 -10.219 1 98.25 484 ARG A O 1
ATOM 3940 N N . ILE A 1 485 ? -28.531 -14.156 -11.484 1 98.81 485 ILE A N 1
ATOM 3941 C CA . ILE A 1 485 ? -27.188 -14.594 -11.875 1 98.81 485 ILE A CA 1
ATOM 3942 C C . ILE A 1 485 ? -26.141 -13.648 -11.281 1 98.81 485 ILE A C 1
ATOM 3944 O O . ILE A 1 485 ? -26.297 -12.422 -11.344 1 98.81 485 ILE A O 1
ATOM 3948 N N . GLY A 1 486 ? -25.188 -14.188 -10.625 1 98.94 486 GLY A N 1
ATOM 3949 C CA . GLY A 1 486 ? -24.031 -13.445 -10.141 1 98.94 486 GLY A CA 1
ATOM 3950 C C . GLY A 1 486 ? -22.766 -13.75 -10.922 1 98.94 486 GLY A C 1
ATOM 3951 O O . GLY A 1 486 ? -22.75 -14.633 -11.773 1 98.94 486 GLY A O 1
ATOM 3952 N N . VAL A 1 487 ? -21.734 -12.984 -10.719 1 98.94 487 VAL A N 1
ATOM 3953 C CA . VAL A 1 487 ? -20.453 -13.195 -11.383 1 98.94 487 VAL A CA 1
ATOM 3954 C C . VAL A 1 487 ? -19.312 -12.953 -10.398 1 98.94 487 VAL A C 1
ATOM 3956 O O . VAL A 1 487 ? -19.406 -12.086 -9.531 1 98.94 487 VAL A O 1
ATOM 3959 N N . THR A 1 488 ? -18.297 -13.75 -10.484 1 98.88 488 THR A N 1
ATOM 3960 C CA . THR A 1 488 ? -17.094 -13.57 -9.664 1 98.88 488 THR A CA 1
ATOM 3961 C C . THR A 1 488 ? -15.859 -14.125 -10.383 1 98.88 488 THR A C 1
ATOM 3963 O O . THR A 1 488 ? -15.984 -14.898 -11.328 1 98.88 488 THR A O 1
ATOM 3966 N N . GLY A 1 489 ? -14.727 -13.656 -10.008 1 98.5 489 GLY A N 1
ATOM 3967 C CA . GLY A 1 489 ? -13.438 -14.094 -10.508 1 98.5 489 GLY A CA 1
ATOM 3968 C C . GLY A 1 489 ? -12.266 -13.367 -9.867 1 98.5 489 GLY A C 1
ATOM 3969 O O . GLY A 1 489 ? -12.453 -12.336 -9.219 1 98.5 489 GLY A O 1
ATOM 3970 N N . GLY A 1 490 ? -11.094 -13.922 -9.961 1 98.25 490 GLY A N 1
ATOM 3971 C CA . GLY A 1 490 ? -9.883 -13.336 -9.414 1 98.25 490 GLY A CA 1
ATOM 3972 C C . GLY A 1 490 ? -8.82 -13.078 -10.469 1 98.25 490 GLY A C 1
ATOM 3973 O O . GLY A 1 490 ? -8.758 -13.789 -11.477 1 98.25 490 GLY A O 1
ATOM 3974 N N . SER A 1 491 ? -7.918 -12.055 -10.227 1 98.31 491 SER A N 1
ATOM 3975 C CA . SER A 1 491 ? -6.859 -11.695 -11.156 1 98.31 491 SER A CA 1
ATOM 3976 C C . SER A 1 491 ? -7.43 -11.258 -12.508 1 98.31 491 SER A C 1
ATOM 3978 O O . SER A 1 491 ? -8.25 -10.344 -12.57 1 98.31 491 SER A O 1
ATOM 3980 N N . TYR A 1 492 ? -7.176 -11.992 -13.609 1 98.12 492 TYR A N 1
ATOM 3981 C CA . TYR A 1 492 ? -7.863 -11.719 -14.867 1 98.12 492 TYR A CA 1
ATOM 3982 C C . TYR A 1 492 ? -9.375 -11.867 -14.703 1 98.12 492 TYR A C 1
ATOM 3984 O O . TYR A 1 492 ? -10.141 -11.055 -15.227 1 98.12 492 TYR A O 1
ATOM 3992 N N . GLY A 1 493 ? -9.828 -12.883 -13.984 1 98.62 493 GLY A N 1
ATOM 3993 C CA . GLY A 1 493 ? -11.25 -13.031 -13.703 1 98.62 493 GLY A CA 1
ATOM 3994 C C . GLY A 1 493 ? -11.828 -11.852 -12.945 1 98.62 493 GLY A C 1
ATOM 3995 O O . GLY A 1 493 ? -13 -11.5 -13.133 1 98.62 493 GLY A O 1
ATOM 3996 N N . GLY A 1 494 ? -11.016 -11.281 -12.016 1 98.75 494 GLY A N 1
ATOM 3997 C CA . GLY A 1 494 ? -11.422 -10.062 -11.336 1 98.75 494 GLY A CA 1
ATOM 3998 C C . GLY A 1 494 ? -11.484 -8.859 -12.266 1 98.75 494 GLY A C 1
ATOM 3999 O O . GLY A 1 494 ? -12.43 -8.062 -12.195 1 98.75 494 GLY A O 1
ATOM 4000 N N . PHE A 1 495 ? -10.453 -8.664 -13.141 1 98.75 495 PHE A N 1
ATOM 4001 C CA . PHE A 1 495 ? -10.5 -7.645 -14.18 1 98.75 495 PHE A CA 1
ATOM 4002 C C . PHE A 1 495 ? -11.781 -7.758 -14.992 1 98.75 495 PHE A C 1
ATOM 4004 O O . PHE A 1 495 ? -12.477 -6.758 -15.203 1 98.75 495 PHE A O 1
ATOM 4011 N N . MET A 1 496 ? -12.086 -8.984 -15.414 1 98.88 496 MET A N 1
ATOM 4012 C CA . MET A 1 496 ? -13.258 -9.227 -16.25 1 98.88 496 MET A CA 1
ATOM 4013 C C . MET A 1 496 ? -14.539 -8.961 -15.477 1 98.88 496 MET A C 1
ATOM 4015 O O . MET A 1 496 ? -15.516 -8.461 -16.031 1 98.88 496 MET A O 1
ATOM 4019 N N . THR A 1 497 ? -14.555 -9.312 -14.188 1 98.94 497 THR A N 1
ATOM 4020 C CA . THR A 1 497 ? -15.703 -8.977 -13.352 1 98.94 497 THR A CA 1
ATOM 4021 C C . THR A 1 497 ? -15.93 -7.473 -13.312 1 98.94 497 THR A C 1
ATOM 4023 O O . THR A 1 497 ? -17.047 -7 -13.508 1 98.94 497 THR A O 1
ATOM 4026 N N . ASN A 1 498 ? -14.828 -6.715 -13.086 1 98.94 498 ASN A N 1
ATOM 4027 C CA . ASN A 1 498 ? -14.914 -5.262 -13.117 1 98.94 498 ASN A CA 1
ATOM 4028 C C . ASN A 1 498 ? -15.398 -4.754 -14.469 1 98.94 498 ASN A C 1
ATOM 4030 O O . ASN A 1 498 ? -16.188 -3.814 -14.539 1 98.94 498 ASN A O 1
ATOM 4034 N N . TRP A 1 499 ? -14.883 -5.41 -15.547 1 98.94 499 TRP A N 1
ATOM 4035 C CA . TRP A 1 499 ? -15.266 -5.043 -16.906 1 98.94 499 TRP A CA 1
ATOM 4036 C C . TRP A 1 499 ? -16.75 -5.297 -17.141 1 98.94 499 TRP A C 1
ATOM 4038 O O . TRP A 1 499 ? -17.453 -4.43 -17.656 1 98.94 499 TRP A O 1
ATOM 4048 N N . ILE A 1 500 ? -17.25 -6.422 -16.703 1 98.94 500 ILE A N 1
ATOM 4049 C CA . ILE A 1 500 ? -18.609 -6.863 -16.922 1 98.94 500 ILE A CA 1
ATOM 4050 C C . ILE A 1 500 ? -19.578 -5.879 -16.266 1 98.94 500 ILE A C 1
ATOM 4052 O O . ILE A 1 500 ? -20.531 -5.41 -16.891 1 98.94 500 ILE A O 1
ATOM 4056 N N . VAL A 1 501 ? -19.344 -5.496 -15.016 1 98.81 501 VAL A N 1
ATOM 4057 C CA . VAL A 1 501 ? -20.312 -4.664 -14.297 1 98.81 501 VAL A CA 1
ATOM 4058 C C . VAL A 1 501 ? -20.297 -3.25 -14.875 1 98.81 501 VAL A C 1
ATOM 4060 O O . VAL A 1 501 ? -21.266 -2.502 -14.719 1 98.81 501 VAL A O 1
ATOM 4063 N N . GLY A 1 502 ? -19.25 -2.879 -15.602 1 98.81 502 GLY A N 1
ATOM 4064 C CA . GLY A 1 502 ? -19.188 -1.591 -16.281 1 98.81 502 GLY A CA 1
ATOM 4065 C C . GLY A 1 502 ? -19.844 -1.605 -17.641 1 98.81 502 GLY A C 1
ATOM 4066 O O . GLY A 1 502 ? -20.047 -0.552 -18.25 1 98.81 502 GLY A O 1
ATOM 4067 N N . HIS A 1 503 ? -20.234 -2.822 -18.141 1 98.81 503 HIS A N 1
ATOM 4068 C CA . HIS A 1 503 ? -20.641 -2.889 -19.531 1 98.81 503 HIS A CA 1
ATOM 4069 C C . HIS A 1 503 ? -22 -3.562 -19.672 1 98.81 503 HIS A C 1
ATOM 4071 O O . HIS A 1 503 ? -22.594 -3.559 -20.766 1 98.81 503 HIS A O 1
ATOM 4077 N N . THR A 1 504 ? -22.484 -4.195 -18.625 1 98.56 504 THR A N 1
ATOM 4078 C CA . THR A 1 504 ? -23.812 -4.785 -18.625 1 98.56 504 THR A CA 1
ATOM 4079 C C . THR A 1 504 ? -24.422 -4.73 -17.219 1 98.56 504 THR A C 1
ATOM 4081 O O . THR A 1 504 ? -23.719 -4.555 -16.234 1 98.56 504 THR A O 1
ATOM 4084 N N . LYS A 1 505 ? -25.688 -4.801 -17.109 1 97.62 505 LYS A N 1
ATOM 4085 C CA . LYS A 1 505 ? -26.422 -4.852 -15.844 1 97.62 505 LYS A CA 1
ATOM 4086 C C . LYS A 1 505 ? -27.109 -6.199 -15.656 1 97.62 505 LYS A C 1
ATOM 4088 O O . LYS A 1 505 ? -27.984 -6.344 -14.805 1 97.62 505 LYS A O 1
ATOM 4093 N N . ARG A 1 506 ? -26.719 -7.094 -16.469 1 97.44 506 ARG A N 1
ATOM 4094 C CA . ARG A 1 506 ? -27.375 -8.391 -16.516 1 97.44 506 ARG A CA 1
ATOM 4095 C C . ARG A 1 506 ? -27.156 -9.164 -15.219 1 97.44 506 ARG A C 1
ATOM 4097 O O . ARG A 1 506 ? -28 -9.992 -14.836 1 97.44 506 ARG A O 1
ATOM 4104 N N . PHE A 1 507 ? -26.109 -8.938 -14.531 1 98.81 507 PHE A N 1
ATOM 4105 C CA . PHE A 1 507 ? -25.781 -9.656 -13.305 1 98.81 507 PHE A CA 1
ATOM 4106 C C . PHE A 1 507 ? -26.297 -8.898 -12.086 1 98.81 507 PHE A C 1
ATOM 4108 O O . PHE A 1 507 ? -26.219 -7.672 -12.031 1 98.81 507 PHE A O 1
ATOM 4115 N N . LYS A 1 508 ? -26.812 -9.602 -11.102 1 98.62 508 LYS A N 1
ATOM 4116 C CA . LYS A 1 508 ? -27.484 -8.977 -9.961 1 98.62 508 LYS A CA 1
ATOM 4117 C C . LYS A 1 508 ? -26.547 -8.898 -8.758 1 98.62 508 LYS A C 1
ATOM 4119 O O . LYS A 1 508 ? -26.828 -8.18 -7.797 1 98.62 508 LYS A O 1
ATOM 4124 N N . ALA A 1 509 ? -25.422 -9.594 -8.82 1 98.81 509 ALA A N 1
ATOM 4125 C CA . ALA A 1 509 ? -24.375 -9.586 -7.789 1 98.81 509 ALA A CA 1
ATOM 4126 C C . ALA A 1 509 ? -23.016 -9.852 -8.398 1 98.81 509 ALA A C 1
ATOM 4128 O O . ALA A 1 509 ? -22.875 -10.648 -9.32 1 98.81 509 ALA A O 1
ATOM 4129 N N . ALA A 1 510 ? -22.016 -9.164 -7.906 1 98.94 510 ALA A N 1
ATOM 4130 C CA . ALA A 1 510 ? -20.656 -9.391 -8.398 1 98.94 510 ALA A CA 1
ATOM 4131 C C . ALA A 1 510 ? -19.641 -9.375 -7.246 1 98.94 510 ALA A C 1
ATOM 4133 O O . ALA A 1 510 ? -19.812 -8.617 -6.289 1 98.94 510 ALA A O 1
ATOM 4134 N N . VAL A 1 511 ? -18.703 -10.227 -7.238 1 98.94 511 VAL A N 1
ATOM 4135 C CA . VAL A 1 511 ? -17.547 -10.227 -6.348 1 98.94 511 VAL A CA 1
ATOM 4136 C C . VAL A 1 511 ? -16.25 -10.227 -7.172 1 98.94 511 VAL A C 1
ATOM 4138 O O . VAL A 1 511 ? -16 -11.156 -7.938 1 98.94 511 VAL A O 1
ATOM 4141 N N . THR A 1 512 ? -15.516 -9.164 -7.145 1 98.94 512 THR A N 1
ATOM 4142 C CA . THR A 1 512 ? -14.219 -9.078 -7.812 1 98.94 512 THR A CA 1
ATOM 4143 C C . THR A 1 512 ? -13.078 -9.297 -6.824 1 98.94 512 THR A C 1
ATOM 4145 O O . THR A 1 512 ? -13.125 -8.805 -5.695 1 98.94 512 THR A O 1
ATOM 4148 N N . GLN A 1 513 ? -12.102 -10.125 -7.238 1 98.69 513 GLN A N 1
ATOM 4149 C CA . GLN A 1 513 ? -11.031 -10.5 -6.32 1 98.69 513 GLN A CA 1
ATOM 4150 C C . GLN A 1 513 ? -9.656 -10.242 -6.934 1 98.69 513 GLN A C 1
ATOM 4152 O O . GLN A 1 513 ? -9.398 -10.633 -8.07 1 98.69 513 GLN A O 1
ATOM 4157 N N . ARG A 1 514 ? -8.695 -9.594 -6.133 1 98.25 514 ARG A N 1
ATOM 4158 C CA . ARG A 1 514 ? -7.312 -9.375 -6.551 1 98.25 514 ARG A CA 1
ATOM 4159 C C . ARG A 1 514 ? -7.246 -8.922 -8.008 1 98.25 514 ARG A C 1
ATOM 4161 O O . ARG A 1 514 ? -6.551 -9.531 -8.82 1 98.25 514 ARG A O 1
ATOM 4168 N N . SER A 1 515 ? -7.887 -7.863 -8.406 1 98.12 515 SER A N 1
ATOM 4169 C CA . SER A 1 515 ? -8.172 -7.492 -9.789 1 98.12 515 SER A CA 1
ATOM 4170 C C . SER A 1 515 ? -7.371 -6.27 -10.211 1 98.12 515 SER A C 1
ATOM 4172 O O . SER A 1 515 ? -6.727 -5.625 -9.383 1 98.12 515 SER A O 1
ATOM 4174 N N . ILE A 1 516 ? -7.355 -5.98 -11.5 1 98.5 516 ILE A N 1
ATOM 4175 C CA . ILE A 1 516 ? -6.863 -4.746 -12.094 1 98.5 516 ILE A CA 1
ATOM 4176 C C . ILE A 1 516 ? -8.039 -3.828 -12.422 1 98.5 516 ILE A C 1
ATOM 4178 O O . ILE A 1 516 ? -9.055 -4.281 -12.961 1 98.5 516 ILE A O 1
ATOM 4182 N N . SER A 1 517 ? -7.941 -2.549 -12.055 1 98.69 517 SER A N 1
ATOM 4183 C CA . SER A 1 517 ? -8.977 -1.59 -12.43 1 98.69 517 SER A CA 1
ATOM 4184 C C . SER A 1 517 ? -8.398 -0.446 -13.25 1 98.69 517 SER A C 1
ATOM 4186 O O . SER A 1 517 ? -9.133 0.251 -13.961 1 98.69 517 SER A O 1
ATOM 4188 N N . ASN A 1 518 ? -7.102 -0.18 -13.156 1 98.75 518 ASN A N 1
ATOM 4189 C CA . ASN A 1 518 ? -6.379 0.895 -13.828 1 98.75 518 ASN A CA 1
ATOM 4190 C C . ASN A 1 518 ? -5.016 0.427 -14.328 1 98.75 518 ASN A C 1
ATOM 4192 O O . ASN A 1 518 ? -4.07 0.312 -13.547 1 98.75 518 ASN A O 1
ATOM 4196 N N . TRP A 1 519 ? -4.895 0.288 -15.727 1 98.69 519 TRP A N 1
ATOM 4197 C CA . TRP A 1 519 ? -3.701 -0.305 -16.328 1 98.69 519 TRP A CA 1
ATOM 4198 C C . TRP A 1 519 ? -2.488 0.598 -16.125 1 98.69 519 TRP A C 1
ATOM 4200 O O . TRP A 1 519 ? -1.352 0.122 -16.094 1 98.69 519 TRP A O 1
ATOM 4210 N N . VAL A 1 520 ? -2.705 1.917 -15.93 1 98.44 520 VAL A N 1
ATOM 4211 C CA . VAL A 1 520 ? -1.585 2.836 -15.758 1 98.44 520 VAL A CA 1
ATOM 4212 C C . VAL A 1 520 ? -0.948 2.619 -14.383 1 98.44 520 VAL A C 1
ATOM 4214 O O . VAL A 1 520 ? 0.272 2.475 -14.273 1 98.44 520 VAL A O 1
ATOM 4217 N N . SER A 1 521 ? -1.799 2.586 -13.312 1 98.44 521 SER A N 1
ATOM 4218 C CA . SER A 1 521 ? -1.238 2.334 -11.984 1 98.44 521 SER A CA 1
ATOM 4219 C C . SER A 1 521 ? -0.696 0.914 -11.875 1 98.44 521 SER A C 1
ATOM 4221 O O . SER A 1 521 ? 0.322 0.681 -11.219 1 98.44 521 SER A O 1
ATOM 4223 N N . PHE A 1 522 ? -1.366 -0.078 -12.547 1 98.69 522 PHE A N 1
ATOM 4224 C CA . PHE A 1 522 ? -0.859 -1.444 -12.594 1 98.69 522 PHE A CA 1
ATOM 4225 C C . PHE A 1 522 ? 0.566 -1.477 -13.133 1 98.69 522 PHE A C 1
ATOM 4227 O O . PHE A 1 522 ? 1.438 -2.133 -12.555 1 98.69 522 PHE A O 1
ATOM 4234 N N . PHE A 1 523 ? 0.856 -0.756 -14.18 1 98.69 523 PHE A N 1
ATOM 4235 C CA . PHE A 1 523 ? 2.154 -0.668 -14.836 1 98.69 523 PHE A CA 1
ATOM 4236 C C . PHE A 1 523 ? 3.242 -0.286 -13.844 1 98.69 523 PHE A C 1
ATOM 4238 O O . PHE A 1 523 ? 4.316 -0.888 -13.828 1 98.69 523 PHE A O 1
ATOM 4245 N N . GLY A 1 524 ? 2.93 0.606 -12.961 1 98.38 524 GLY A N 1
ATOM 4246 C CA . GLY A 1 524 ? 3.988 1.255 -12.211 1 98.38 524 GLY A CA 1
ATOM 4247 C C . GLY A 1 524 ? 4.094 0.757 -10.781 1 98.38 524 GLY A C 1
ATOM 4248 O O . GLY A 1 524 ? 5.004 1.148 -10.047 1 98.38 524 GLY A O 1
ATOM 4249 N N . THR A 1 525 ? 3.18 -0.172 -10.297 1 98.31 525 THR A N 1
ATOM 4250 C CA . THR A 1 525 ? 3.146 -0.434 -8.859 1 98.31 525 THR A CA 1
ATOM 4251 C C . THR A 1 525 ? 3.332 -1.922 -8.578 1 98.31 525 THR A C 1
ATOM 4253 O O . THR A 1 525 ? 3.527 -2.32 -7.426 1 98.31 525 THR A O 1
ATOM 4256 N N . THR A 1 526 ? 3.301 -2.791 -9.586 1 98.44 526 THR A N 1
ATOM 4257 C CA . THR A 1 526 ? 3.262 -4.227 -9.344 1 98.44 526 THR A CA 1
ATOM 4258 C C . THR A 1 526 ? 4.578 -4.883 -9.75 1 98.44 526 THR A C 1
ATOM 4260 O O . THR A 1 526 ? 5.434 -4.238 -10.367 1 98.44 526 THR A O 1
ATOM 4263 N N . ASP A 1 527 ? 4.785 -6.086 -9.406 1 98.12 527 ASP A N 1
ATOM 4264 C CA . ASP A 1 527 ? 6.039 -6.793 -9.656 1 98.12 527 ASP A CA 1
ATOM 4265 C C . ASP A 1 527 ? 6.207 -7.109 -11.141 1 98.12 527 ASP A C 1
ATOM 4267 O O . ASP A 1 527 ? 7.328 -7.312 -11.617 1 98.12 527 ASP A O 1
ATOM 4271 N N . ILE A 1 528 ? 5.094 -7.094 -11.945 1 97.94 528 ILE A N 1
ATOM 4272 C CA . ILE A 1 528 ? 5.219 -7.504 -13.344 1 97.94 528 ILE A CA 1
ATOM 4273 C C . ILE A 1 528 ? 4.711 -6.391 -14.258 1 97.94 528 ILE A C 1
ATOM 4275 O O . ILE A 1 528 ? 4.785 -6.504 -15.484 1 97.94 528 ILE A O 1
ATOM 4279 N N . GLY A 1 529 ? 4.18 -5.363 -13.766 1 98.38 529 GLY A N 1
ATOM 4280 C CA . GLY A 1 529 ? 3.445 -4.363 -14.523 1 98.38 529 GLY A CA 1
ATOM 4281 C C . GLY A 1 529 ? 4.25 -3.766 -15.656 1 98.38 529 GLY A C 1
ATOM 4282 O O . GLY A 1 529 ? 3.727 -3.562 -16.75 1 98.38 529 GLY A O 1
ATOM 4283 N N . TYR A 1 530 ? 5.547 -3.473 -15.453 1 98.19 530 TYR A N 1
ATOM 4284 C CA . TYR A 1 530 ? 6.371 -2.707 -16.375 1 98.19 530 TYR A CA 1
ATOM 4285 C C . TYR A 1 530 ? 6.672 -3.514 -17.641 1 98.19 530 TYR A C 1
ATOM 4287 O O . TYR A 1 530 ? 7.121 -2.961 -18.641 1 98.19 530 TYR A O 1
ATOM 4295 N N . PHE A 1 531 ? 6.391 -4.863 -17.641 1 97.94 531 PHE A N 1
ATOM 4296 C CA . PHE A 1 531 ? 6.566 -5.609 -18.875 1 97.94 531 PHE A CA 1
ATOM 4297 C C . PHE A 1 531 ? 5.27 -6.293 -19.281 1 97.94 531 PHE A C 1
ATOM 4299 O O . PHE A 1 531 ? 5.02 -6.508 -20.469 1 97.94 531 PHE A O 1
ATOM 4306 N N . PHE A 1 532 ? 4.406 -6.641 -18.312 1 98.12 532 PHE A N 1
ATOM 4307 C CA . PHE A 1 532 ? 3.135 -7.289 -18.609 1 98.12 532 PHE A CA 1
ATOM 4308 C C . PHE A 1 532 ? 2.18 -6.32 -19.297 1 98.12 532 PHE A C 1
ATOM 4310 O O . PHE A 1 532 ? 1.562 -6.664 -20.312 1 98.12 532 PHE A O 1
ATOM 4317 N N . ALA A 1 533 ? 2.029 -5.129 -18.797 1 98.44 533 ALA A N 1
ATOM 4318 C CA . ALA A 1 533 ? 1.088 -4.164 -19.344 1 98.44 533 ALA A CA 1
ATOM 4319 C C . ALA A 1 533 ? 1.438 -3.83 -20.797 1 98.44 533 ALA A C 1
ATOM 4321 O O . ALA A 1 533 ? 0.575 -3.867 -21.672 1 98.44 533 ALA A O 1
ATOM 4322 N N . PRO A 1 534 ? 2.707 -3.514 -21.062 1 98.06 534 PRO A N 1
ATOM 4323 C CA . PRO A 1 534 ? 3.047 -3.262 -22.469 1 98.06 534 PRO A CA 1
ATOM 4324 C C . PRO A 1 534 ? 2.781 -4.469 -23.359 1 98.06 534 PRO A C 1
ATOM 4326 O O . PRO A 1 534 ? 2.387 -4.309 -24.516 1 98.06 534 PRO A O 1
ATOM 4329 N N . ASP A 1 535 ? 2.99 -5.656 -22.812 1 97.62 535 ASP A N 1
ATOM 4330 C CA . ASP A 1 535 ? 2.732 -6.867 -23.578 1 97.62 535 ASP A CA 1
ATOM 4331 C C . ASP A 1 535 ? 1.239 -7.047 -23.844 1 97.62 535 ASP A C 1
ATOM 4333 O O . ASP A 1 535 ? 0.828 -7.328 -24.969 1 97.62 535 ASP A O 1
ATOM 4337 N N . GLN A 1 536 ? 0.401 -6.844 -22.875 1 97.69 536 GLN A N 1
ATOM 4338 C CA . GLN A 1 536 ? -1.015 -7.191 -22.922 1 97.69 536 GLN A CA 1
ATOM 4339 C C . GLN A 1 536 ? -1.838 -6.074 -23.562 1 97.69 536 GLN A C 1
ATOM 4341 O O . GLN A 1 536 ? -2.801 -6.34 -24.281 1 97.69 536 GLN A O 1
ATOM 4346 N N . ILE A 1 537 ? -1.43 -4.777 -23.312 1 98 537 ILE A N 1
ATOM 4347 C CA . ILE A 1 537 ? -2.246 -3.652 -23.75 1 98 537 ILE A CA 1
ATOM 4348 C C . ILE A 1 537 ? -1.627 -3.021 -25 1 98 537 ILE A C 1
ATOM 4350 O O . ILE A 1 537 ? -2.301 -2.303 -25.734 1 98 537 ILE A O 1
ATOM 4354 N N . GLY A 1 538 ? -0.432 -3.348 -25.312 1 97.56 538 GLY A N 1
ATOM 4355 C CA . GLY A 1 538 ? 0.257 -2.744 -26.453 1 97.56 538 GLY A CA 1
ATOM 4356 C C . GLY A 1 538 ? 0.859 -1.391 -26.125 1 97.56 538 GLY A C 1
ATOM 4357 O O . GLY A 1 538 ? 0.16 -0.49 -25.656 1 97.56 538 GLY A O 1
ATOM 4358 N N . GLY A 1 539 ? 2.158 -1.272 -26.359 1 97.25 539 GLY A N 1
ATOM 4359 C CA . GLY A 1 539 ? 2.824 -0.024 -26.031 1 97.25 539 GLY A CA 1
ATOM 4360 C C . GLY A 1 539 ? 2.939 0.208 -24.531 1 97.25 539 GLY A C 1
ATOM 4361 O O . GLY A 1 539 ? 2.549 -0.646 -23.734 1 97.25 539 GLY A O 1
ATOM 4362 N N . ASP A 1 540 ? 3.553 1.293 -24.219 1 97.88 540 ASP A N 1
ATOM 4363 C CA . ASP A 1 540 ? 3.621 1.688 -22.812 1 97.88 540 ASP A CA 1
ATOM 4364 C C . ASP A 1 540 ? 2.656 2.834 -22.516 1 97.88 540 ASP A C 1
ATOM 4366 O O . ASP A 1 540 ? 1.949 3.303 -23.422 1 97.88 540 ASP A O 1
ATOM 4370 N N . PRO A 1 541 ? 2.432 3.293 -21.281 1 97.88 541 PRO A N 1
ATOM 4371 C CA . PRO A 1 541 ? 1.406 4.277 -20.922 1 97.88 541 PRO A CA 1
ATOM 4372 C C . PRO A 1 541 ? 1.584 5.605 -21.656 1 97.88 541 PRO A C 1
ATOM 4374 O O . PRO A 1 541 ? 0.632 6.383 -21.781 1 97.88 541 PRO A O 1
ATOM 4377 N N . TRP A 1 542 ? 2.711 5.918 -22.219 1 98.31 542 TRP A N 1
ATOM 4378 C CA . TRP A 1 542 ? 2.982 7.18 -22.891 1 98.31 542 TRP A CA 1
ATOM 4379 C C . TRP A 1 542 ? 2.699 7.059 -24.391 1 98.31 542 TRP A C 1
ATOM 4381 O O . TRP A 1 542 ? 2.141 7.973 -25 1 98.31 542 TRP A O 1
ATOM 4391 N N . SER A 1 543 ? 3.039 5.941 -25.016 1 98.06 543 SER A N 1
ATOM 4392 C CA . SER A 1 543 ? 2.84 5.75 -26.438 1 98.06 543 SER A CA 1
ATOM 4393 C C . SER A 1 543 ? 1.424 5.27 -26.75 1 98.06 543 SER A C 1
ATOM 4395 O O . SER A 1 543 ? 0.957 5.371 -27.875 1 98.06 543 SER A O 1
ATOM 4397 N N . ASN A 1 544 ? 0.694 4.727 -25.719 1 98.06 544 ASN A N 1
ATOM 4398 C CA . ASN A 1 544 ? -0.666 4.223 -25.875 1 98.06 544 ASN A CA 1
ATOM 4399 C C . ASN A 1 544 ? -1.547 4.625 -24.688 1 98.06 544 ASN A C 1
ATOM 4401 O O . ASN A 1 544 ? -2.201 3.775 -24.078 1 98.06 544 ASN A O 1
ATOM 4405 N N . THR A 1 545 ? -1.495 5.914 -24.375 1 97.19 545 THR A N 1
ATOM 4406 C CA . THR A 1 545 ? -2.23 6.434 -23.234 1 97.19 545 THR A CA 1
ATOM 4407 C C . THR A 1 545 ? -3.719 6.121 -23.359 1 97.19 545 THR A C 1
ATOM 4409 O O . THR A 1 545 ? -4.348 5.668 -22.391 1 97.19 545 THR A O 1
ATOM 4412 N N . ASP A 1 546 ? -4.309 6.312 -24.484 1 96.88 546 ASP A N 1
ATOM 4413 C CA . ASP A 1 546 ? -5.734 6.09 -24.703 1 96.88 546 ASP A CA 1
ATOM 4414 C C . ASP A 1 546 ? -6.094 4.613 -24.531 1 96.88 546 ASP A C 1
ATOM 4416 O O . ASP A 1 546 ? -7.121 4.285 -23.938 1 96.88 546 ASP A O 1
ATOM 4420 N N . GLY A 1 547 ? -5.219 3.744 -25.141 1 97.75 547 GLY A N 1
ATOM 4421 C CA . GLY A 1 547 ? -5.469 2.318 -25.016 1 97.75 547 GLY A CA 1
ATOM 4422 C C . GLY A 1 547 ? -5.469 1.851 -23.562 1 97.75 547 GLY A C 1
ATOM 4423 O O . GLY A 1 547 ? -6.309 1.037 -23.172 1 97.75 547 GLY A O 1
ATOM 4424 N N . TYR A 1 548 ? -4.57 2.406 -22.781 1 98.44 548 TYR A N 1
ATOM 4425 C CA . TYR A 1 548 ? -4.492 2.057 -21.375 1 98.44 548 TYR A CA 1
ATOM 4426 C C . TYR A 1 548 ? -5.758 2.479 -20.641 1 98.44 548 TYR A C 1
ATOM 4428 O O . TYR A 1 548 ? -6.273 1.736 -19.797 1 98.44 548 TYR A O 1
ATOM 4436 N N . TRP A 1 549 ? -6.262 3.689 -20.906 1 98.25 549 TRP A N 1
ATOM 4437 C CA . TRP A 1 549 ? -7.492 4.148 -20.266 1 98.25 549 TRP A CA 1
ATOM 4438 C C . TRP A 1 549 ? -8.703 3.395 -20.797 1 98.25 549 TRP A C 1
ATOM 4440 O O . TRP A 1 549 ? -9.57 2.975 -20.031 1 98.25 549 TRP A O 1
ATOM 4450 N N . GLU A 1 550 ? -8.734 3.129 -22.047 1 98.25 550 GLU A N 1
ATOM 4451 C CA . GLU A 1 550 ? -9.867 2.457 -22.688 1 98.25 550 GLU A CA 1
ATOM 4452 C C . GLU A 1 550 ? -10.039 1.041 -22.156 1 98.25 550 GLU A C 1
ATOM 4454 O O . GLU A 1 550 ? -11.164 0.552 -22.031 1 98.25 550 GLU A O 1
ATOM 4459 N N . LYS A 1 551 ? -8.969 0.426 -21.859 1 98.62 551 LYS A N 1
ATOM 4460 C CA . LYS A 1 551 ? -9.039 -0.965 -21.422 1 98.62 551 LYS A CA 1
ATOM 4461 C C . LYS A 1 551 ? -9.102 -1.062 -19.906 1 98.62 551 LYS A C 1
ATOM 4463 O O . LYS A 1 551 ? -9.172 -2.16 -19.344 1 98.62 551 LYS A O 1
ATOM 4468 N N . SER A 1 552 ? -9.133 0.063 -19.203 1 98.81 552 SER A N 1
ATOM 4469 C CA . SER A 1 552 ? -9.242 0.069 -17.75 1 98.81 552 SER A CA 1
ATOM 4470 C C . SER A 1 552 ? -10.703 0.034 -17.312 1 98.81 552 SER A C 1
ATOM 4472 O O . SER A 1 552 ? -11.484 0.923 -17.656 1 98.81 552 SER A O 1
ATOM 4474 N N . PRO A 1 553 ? -11.07 -0.937 -16.438 1 98.88 553 PRO A N 1
ATOM 4475 C CA . PRO A 1 553 ? -12.438 -0.962 -15.906 1 98.88 553 PRO A CA 1
ATOM 4476 C C . PRO A 1 553 ? -12.82 0.338 -15.203 1 98.88 553 PRO A C 1
ATOM 4478 O O . PRO A 1 553 ? -13.984 0.73 -15.219 1 98.88 553 PRO A O 1
ATOM 4481 N N . LEU A 1 554 ? -11.883 1.052 -14.625 1 98.88 554 LEU A N 1
ATOM 4482 C CA . LEU A 1 554 ? -12.109 2.291 -13.891 1 98.88 554 LEU A CA 1
ATOM 4483 C C . LEU A 1 554 ? -12.805 3.322 -14.773 1 98.88 554 LEU A C 1
ATOM 4485 O O . LEU A 1 554 ? -13.633 4.105 -14.289 1 98.88 554 LEU A O 1
ATOM 4489 N N . LYS A 1 555 ? -12.484 3.355 -16.031 1 98.81 555 LYS A N 1
ATOM 4490 C CA . LYS A 1 555 ? -13.109 4.277 -16.984 1 98.81 555 LYS A CA 1
ATOM 4491 C C . LYS A 1 555 ? -14.633 4.121 -16.984 1 98.81 555 LYS A C 1
ATOM 4493 O O . LYS A 1 555 ? -15.359 5.09 -17.188 1 98.81 555 LYS A O 1
ATOM 4498 N N . TYR A 1 556 ? -15.141 2.959 -16.688 1 98.88 556 TYR A N 1
ATOM 4499 C CA . TYR A 1 556 ? -16.547 2.637 -16.859 1 98.88 556 TYR A CA 1
ATOM 4500 C C . TYR A 1 556 ? -17.266 2.549 -15.516 1 98.88 556 TYR A C 1
ATOM 4502 O O . TYR A 1 556 ? -18.406 2.102 -15.445 1 98.88 556 TYR A O 1
ATOM 4510 N N . ALA A 1 557 ? -16.625 2.957 -14.477 1 98.81 557 ALA A N 1
ATOM 4511 C CA . ALA A 1 557 ? -17.203 2.938 -13.133 1 98.81 557 ALA A CA 1
ATOM 4512 C C . ALA A 1 557 ? -18.547 3.646 -13.094 1 98.81 557 ALA A C 1
ATOM 4514 O O . ALA A 1 557 ? -19.469 3.197 -12.414 1 98.81 557 ALA A O 1
ATOM 4515 N N . PRO A 1 558 ? -18.766 4.809 -13.781 1 98.75 558 PRO A N 1
ATOM 4516 C CA . PRO A 1 558 ? -20.062 5.496 -13.734 1 98.75 558 PRO A CA 1
ATOM 4517 C C . PRO A 1 558 ? -21.203 4.621 -14.227 1 98.75 558 PRO A C 1
ATOM 4519 O O . PRO A 1 558 ? -22.359 4.859 -13.859 1 98.75 558 PRO A O 1
ATOM 4522 N N . ASN A 1 559 ? -20.891 3.543 -15.016 1 98.75 559 ASN A N 1
ATOM 4523 C CA . ASN A 1 559 ? -21.922 2.703 -15.609 1 98.75 559 ASN A CA 1
ATOM 4524 C C . ASN A 1 559 ? -22.375 1.602 -14.656 1 98.75 559 ASN A C 1
ATOM 4526 O O . ASN A 1 559 ? -23.391 0.945 -14.891 1 98.75 559 ASN A O 1
ATOM 4530 N N . VAL A 1 560 ? -21.688 1.39 -13.586 1 98.88 560 VAL A N 1
ATOM 4531 C CA . VAL A 1 560 ? -21.906 0.239 -12.719 1 98.88 560 VAL A CA 1
ATOM 4532 C C . VAL A 1 560 ? -23.219 0.406 -11.961 1 98.88 560 VAL A C 1
ATOM 4534 O O . VAL A 1 560 ? -23.469 1.457 -11.367 1 98.88 560 VAL A O 1
ATOM 4537 N N . GLU A 1 561 ? -24.016 -0.573 -12.008 1 98.62 561 GLU A N 1
ATOM 4538 C CA . GLU A 1 561 ? -25.25 -0.616 -11.234 1 98.62 561 GLU A CA 1
ATOM 4539 C C . GLU A 1 561 ? -25.312 -1.868 -10.367 1 98.62 561 GLU A C 1
ATOM 4541 O O . GLU A 1 561 ? -26.016 -1.886 -9.344 1 98.62 561 GLU A O 1
ATOM 4546 N N . THR A 1 562 ? -24.609 -2.928 -10.766 1 98.81 562 THR A N 1
ATOM 4547 C CA . THR A 1 562 ? -24.594 -4.195 -10.047 1 98.81 562 THR A CA 1
ATOM 4548 C C . THR A 1 562 ? -23.906 -4.039 -8.695 1 98.81 562 THR A C 1
ATOM 4550 O O . THR A 1 562 ? -22.781 -3.529 -8.609 1 98.81 562 THR A O 1
ATOM 4553 N N . PRO A 1 563 ? -24.609 -4.473 -7.512 1 98.88 563 PRO A N 1
ATOM 4554 C CA . PRO A 1 563 ? -23.891 -4.504 -6.238 1 98.88 563 PRO A CA 1
ATOM 4555 C C . PRO A 1 563 ? -22.578 -5.285 -6.32 1 98.88 563 PRO A C 1
ATOM 4557 O O . PRO A 1 563 ? -22.531 -6.383 -6.879 1 98.88 563 PRO A O 1
ATOM 4560 N N . LEU A 1 564 ? -21.516 -4.699 -5.797 1 98.94 564 LEU A N 1
ATOM 4561 C CA . LEU A 1 564 ? -20.188 -5.258 -5.992 1 98.94 564 LEU A CA 1
ATOM 4562 C C . LEU A 1 564 ? -19.438 -5.375 -4.664 1 98.94 564 LEU A C 1
ATOM 4564 O O . LEU A 1 564 ? -19.422 -4.426 -3.877 1 98.94 564 LEU A O 1
ATOM 4568 N N . LEU A 1 565 ? -18.906 -6.543 -4.34 1 98.94 565 LEU A N 1
ATOM 4569 C CA . LEU A 1 565 ? -17.938 -6.746 -3.268 1 98.94 565 LEU A CA 1
ATOM 4570 C C . LEU A 1 565 ? -16.531 -6.84 -3.824 1 98.94 565 LEU A C 1
ATOM 4572 O O . LEU A 1 565 ? -16.25 -7.672 -4.691 1 98.94 565 LEU A O 1
ATOM 4576 N N . VAL A 1 566 ? -15.68 -5.98 -3.408 1 98.94 566 VAL A N 1
ATOM 4577 C CA . VAL A 1 566 ? -14.266 -6.02 -3.779 1 98.94 566 VAL A CA 1
ATOM 4578 C C . VAL A 1 566 ? -13.469 -6.742 -2.697 1 98.94 566 VAL A C 1
ATOM 4580 O O . VAL A 1 566 ? -13.477 -6.332 -1.535 1 98.94 566 VAL A O 1
ATOM 4583 N N . ILE A 1 567 ? -12.812 -7.828 -3.023 1 98.94 567 ILE A N 1
ATOM 4584 C CA . ILE A 1 567 ? -11.93 -8.562 -2.121 1 98.94 567 ILE A CA 1
ATOM 4585 C C . ILE A 1 567 ? -10.484 -8.406 -2.58 1 98.94 567 ILE A C 1
ATOM 4587 O O . ILE A 1 567 ? -10.156 -8.703 -3.73 1 98.94 567 ILE A O 1
ATOM 4591 N N . HIS A 1 568 ? -9.641 -7.965 -1.724 1 98.88 568 HIS A N 1
ATOM 4592 C CA . HIS A 1 568 ? -8.25 -7.727 -2.092 1 98.88 568 HIS A CA 1
ATOM 4593 C C . HIS A 1 568 ? -7.309 -8.039 -0.93 1 98.88 568 HIS A C 1
ATOM 4595 O O . HIS A 1 568 ? -7.645 -7.781 0.229 1 98.88 568 HIS A O 1
ATOM 4601 N N . SER A 1 569 ? -6.152 -8.664 -1.21 1 98.81 569 SER A N 1
ATOM 4602 C CA . SER A 1 569 ? -5.082 -8.867 -0.241 1 98.81 569 SER A CA 1
ATOM 4603 C C . SER A 1 569 ? -4.172 -7.645 -0.156 1 98.81 569 SER A C 1
ATOM 4605 O O . SER A 1 569 ? -3.869 -7.02 -1.173 1 98.81 569 SER A O 1
ATOM 4607 N N . MET A 1 570 ? -3.709 -7.297 1.006 1 98.31 570 MET A N 1
ATOM 4608 C CA . MET A 1 570 ? -2.957 -6.062 1.198 1 98.31 570 MET A CA 1
ATOM 4609 C C . MET A 1 570 ? -1.534 -6.203 0.671 1 98.31 570 MET A C 1
ATOM 4611 O O . MET A 1 570 ? -0.908 -5.211 0.29 1 98.31 570 MET A O 1
ATOM 4615 N N . GLU A 1 571 ? -0.958 -7.41 0.577 1 98.25 571 GLU A N 1
ATOM 4616 C CA . GLU A 1 571 ? 0.388 -7.637 0.056 1 98.25 571 GLU A CA 1
ATOM 4617 C C . GLU A 1 571 ? 0.347 -8.383 -1.276 1 98.25 571 GLU A C 1
ATOM 4619 O O . GLU A 1 571 ? 1.229 -9.188 -1.567 1 98.25 571 GLU A O 1
ATOM 4624 N N . ASP A 1 572 ? -0.736 -8.18 -2.035 1 98.62 572 ASP A N 1
ATOM 4625 C CA . ASP A 1 572 ? -0.807 -8.688 -3.4 1 98.62 572 ASP A CA 1
ATOM 4626 C C . ASP A 1 572 ? 0.03 -7.836 -4.352 1 98.62 572 ASP A C 1
ATOM 4628 O O . ASP A 1 572 ? -0.497 -6.945 -5.02 1 98.62 572 ASP A O 1
ATOM 4632 N N . TYR A 1 573 ? 1.301 -8.203 -4.566 1 98.5 573 TYR A N 1
ATOM 4633 C CA . TYR A 1 573 ? 2.191 -7.371 -5.367 1 98.5 573 TYR A CA 1
ATOM 4634 C C . TYR A 1 573 ? 2.07 -7.707 -6.848 1 98.5 573 TYR A C 1
ATOM 4636 O O . TYR A 1 573 ? 2.693 -7.062 -7.695 1 98.5 573 TYR A O 1
ATOM 4644 N N . ARG A 1 574 ? 1.187 -8.688 -7.211 1 98.44 574 ARG A N 1
ATOM 4645 C CA . ARG A 1 574 ? 0.908 -9.07 -8.594 1 98.44 574 ARG A CA 1
ATOM 4646 C C . ARG A 1 574 ? -0.153 -8.164 -9.203 1 98.44 574 ARG A C 1
ATOM 4648 O O . ARG A 1 574 ? -0.005 -7.707 -10.344 1 98.44 574 ARG A O 1
ATOM 4655 N N . CYS A 1 575 ? -1.232 -7.953 -8.594 1 98.25 575 CYS A N 1
ATOM 4656 C CA . CYS A 1 575 ? -2.256 -6.922 -8.727 1 98.25 575 CYS A CA 1
ATOM 4657 C C . CYS A 1 575 ? -2.404 -6.133 -7.426 1 98.25 575 CYS A C 1
ATOM 4659 O O . CYS A 1 575 ? -3.262 -6.449 -6.598 1 98.25 575 CYS A O 1
ATOM 4661 N N . TRP A 1 576 ? -1.584 -5.102 -7.227 1 98 576 TRP A N 1
ATOM 4662 C CA . TRP A 1 576 ? -1.376 -4.5 -5.91 1 98 576 TRP A CA 1
ATOM 4663 C C . TRP A 1 576 ? -2.633 -3.781 -5.438 1 98 576 TRP A C 1
ATOM 4665 O O . TRP A 1 576 ? -3.564 -3.566 -6.215 1 98 576 TRP A O 1
ATOM 4675 N N . LEU A 1 577 ? -2.67 -3.42 -4.254 1 98.44 577 LEU A N 1
ATOM 4676 C CA . LEU A 1 577 ? -3.785 -2.939 -3.445 1 98.44 577 LEU A CA 1
ATOM 4677 C C . LEU A 1 577 ? -4.438 -1.719 -4.086 1 98.44 577 LEU A C 1
ATOM 4679 O O . LEU A 1 577 ? -5.66 -1.57 -4.047 1 98.44 577 LEU A O 1
ATOM 4683 N N . PRO A 1 578 ? -3.723 -0.722 -4.711 1 98.31 578 PRO A N 1
ATOM 4684 C CA . PRO A 1 578 ? -4.367 0.449 -5.309 1 98.31 578 PRO A CA 1
ATOM 4685 C C . PRO A 1 578 ? -5.441 0.077 -6.328 1 98.31 578 PRO A C 1
ATOM 4687 O O . PRO A 1 578 ? -6.398 0.83 -6.527 1 98.31 578 PRO A O 1
ATOM 4690 N N . GLU A 1 579 ? -5.281 -1.051 -7.016 1 98.62 579 GLU A N 1
ATOM 4691 C CA . GLU A 1 579 ? -6.258 -1.457 -8.023 1 98.62 579 GLU A CA 1
ATOM 4692 C C . GLU A 1 579 ? -7.641 -1.654 -7.402 1 98.62 579 GLU A C 1
ATOM 4694 O O . GLU A 1 579 ? -8.648 -1.216 -7.961 1 98.62 579 GLU A O 1
ATOM 4699 N N . GLY A 1 580 ? -7.703 -2.336 -6.254 1 98.75 580 GLY A N 1
ATOM 4700 C CA . GLY A 1 580 ? -8.969 -2.506 -5.555 1 98.75 580 GLY A CA 1
ATOM 4701 C C . GLY A 1 580 ? -9.484 -1.219 -4.941 1 98.75 580 GLY A C 1
ATOM 4702 O O . GLY A 1 580 ? -10.68 -0.929 -5.016 1 98.75 580 GLY A O 1
ATOM 4703 N N . LEU A 1 581 ? -8.617 -0.364 -4.406 1 98.81 581 LEU A N 1
ATOM 4704 C CA . LEU A 1 581 ? -9.008 0.854 -3.707 1 98.81 581 LEU A CA 1
ATOM 4705 C C . LEU A 1 581 ? -9.578 1.881 -4.68 1 98.81 581 LEU A C 1
ATOM 4707 O O . LEU A 1 581 ? -10.57 2.541 -4.379 1 98.81 581 LEU A O 1
ATOM 4711 N N . GLN A 1 582 ? -8.922 2.047 -5.848 1 98.81 582 GLN A N 1
ATOM 4712 C CA . GLN A 1 582 ? -9.383 3.006 -6.844 1 98.81 582 GLN A CA 1
ATOM 4713 C C . GLN A 1 582 ? -10.82 2.703 -7.273 1 98.81 582 GLN A C 1
ATOM 4715 O O . GLN A 1 582 ? -11.656 3.607 -7.344 1 98.81 582 GLN A O 1
ATOM 4720 N N . PHE A 1 583 ? -11.055 1.464 -7.535 1 98.94 583 PHE A N 1
ATOM 4721 C CA . PHE A 1 583 ? -12.383 1.086 -8.016 1 98.94 583 PHE A CA 1
ATOM 4722 C C . PHE A 1 583 ? -13.422 1.256 -6.918 1 98.94 583 PHE A C 1
ATOM 4724 O O . PHE A 1 583 ? -14.516 1.784 -7.164 1 98.94 583 PHE A O 1
ATOM 4731 N N . TYR A 1 584 ? -13.117 0.828 -5.66 1 98.88 584 TYR A N 1
ATOM 4732 C CA . TYR A 1 584 ? -14.008 0.98 -4.516 1 98.88 584 TYR A CA 1
ATOM 4733 C C . TYR A 1 584 ? -14.352 2.445 -4.281 1 98.88 584 TYR A C 1
ATOM 4735 O O . TYR A 1 584 ? -15.523 2.807 -4.188 1 98.88 584 TYR A O 1
ATOM 4743 N N . THR A 1 585 ? -13.367 3.303 -4.246 1 98.88 585 THR A N 1
ATOM 4744 C CA . THR A 1 585 ? -13.57 4.723 -3.988 1 98.88 585 THR A CA 1
ATOM 4745 C C . THR A 1 585 ? -14.398 5.363 -5.102 1 98.88 585 THR A C 1
ATOM 4747 O O . THR A 1 585 ? -15.289 6.172 -4.832 1 98.88 585 THR A O 1
ATOM 4750 N N . ALA A 1 586 ? -14.078 5.016 -6.348 1 98.88 586 ALA A N 1
ATOM 4751 C CA . ALA A 1 586 ? -14.852 5.527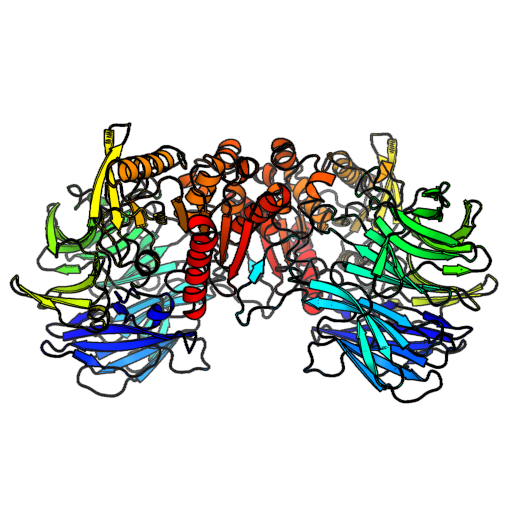 -7.473 1 98.88 586 ALA A CA 1
ATOM 4752 C C . ALA A 1 586 ? -16.328 5.203 -7.312 1 98.88 586 ALA A C 1
ATOM 4754 O O . ALA A 1 586 ? -17.188 6.078 -7.469 1 98.88 586 ALA A O 1
ATOM 4755 N N . LEU A 1 587 ? -16.609 3.959 -6.98 1 98.88 587 LEU A N 1
ATOM 4756 C CA . LEU A 1 587 ? -18 3.527 -6.879 1 98.88 587 LEU A CA 1
ATOM 4757 C C . LEU A 1 587 ? -18.688 4.191 -5.695 1 98.88 587 LEU A C 1
ATOM 4759 O O . LEU A 1 587 ? -19.844 4.59 -5.793 1 98.88 587 LEU A O 1
ATOM 4763 N N . LYS A 1 588 ? -18 4.34 -4.547 1 98.56 588 LYS A N 1
ATOM 4764 C CA . LYS A 1 588 ? -18.562 5.062 -3.41 1 98.56 588 LYS A CA 1
ATOM 4765 C C . LYS A 1 588 ? -18.844 6.52 -3.77 1 98.56 588 LYS A C 1
ATOM 4767 O O . LYS A 1 588 ? -19.922 7.039 -3.492 1 98.56 588 LYS A O 1
ATOM 4772 N N . TYR A 1 589 ? -17.859 7.129 -4.414 1 98.31 589 TYR A N 1
ATOM 4773 C CA . TYR A 1 589 ? -17.969 8.516 -4.848 1 98.31 589 TYR A CA 1
ATOM 4774 C C . TYR A 1 589 ? -19.172 8.711 -5.758 1 98.31 589 TYR A C 1
ATOM 4776 O O . TYR A 1 589 ? -19.875 9.719 -5.66 1 98.31 589 TYR A O 1
ATOM 4784 N N . LEU A 1 590 ? -19.453 7.742 -6.582 1 98.38 590 LEU A N 1
ATOM 4785 C CA . LEU A 1 590 ? -20.5 7.824 -7.582 1 98.38 590 LEU A CA 1
ATOM 4786 C C . LEU A 1 590 ? -21.828 7.352 -7.008 1 98.38 590 LEU A C 1
ATOM 4788 O O . LEU A 1 590 ? -22.844 7.281 -7.719 1 98.38 590 LEU A O 1
ATOM 4792 N N . GLY A 1 591 ? -21.922 7 -5.719 1 97.88 591 GLY A N 1
ATOM 4793 C CA . GLY A 1 591 ? -23.156 6.637 -5.039 1 97.88 591 GLY A CA 1
ATOM 4794 C C . GLY A 1 591 ? -23.625 5.23 -5.363 1 97.88 591 GLY A C 1
ATOM 4795 O O . GLY A 1 591 ? -24.828 4.934 -5.293 1 97.88 591 GLY A O 1
ATOM 4796 N N . LYS A 1 592 ? -22.656 4.355 -5.824 1 98.5 592 LYS A N 1
ATOM 4797 C CA . LYS A 1 592 ? -22.984 2.979 -6.172 1 98.5 592 LYS A CA 1
ATOM 4798 C C . LYS A 1 592 ? -22.953 2.076 -4.941 1 98.5 592 LYS A C 1
ATOM 4800 O O . LYS A 1 592 ? -22.453 2.475 -3.887 1 98.5 592 LYS A O 1
ATOM 4805 N N . THR A 1 593 ? -23.594 0.836 -5.023 1 98.69 593 THR A N 1
ATOM 4806 C CA . THR A 1 593 ? -23.578 -0.159 -3.959 1 98.69 593 THR A CA 1
ATOM 4807 C C . THR A 1 593 ? -22.297 -0.991 -4.02 1 98.69 593 THR A C 1
ATOM 4809 O O . THR A 1 593 ? -22.125 -1.808 -4.926 1 98.69 593 THR A O 1
ATOM 4812 N N . VAL A 1 594 ? -21.422 -0.78 -3.078 1 98.81 594 VAL A N 1
ATOM 4813 C CA . VAL A 1 594 ? -20.125 -1.475 -3.096 1 98.81 594 VAL A CA 1
ATOM 4814 C C . VAL A 1 594 ? -19.625 -1.645 -1.668 1 98.81 594 VAL A C 1
ATOM 4816 O O . VAL A 1 594 ? -19.891 -0.807 -0.802 1 98.81 594 VAL A O 1
ATOM 4819 N N . GLU A 1 595 ? -19 -2.736 -1.324 1 98.81 595 GLU A N 1
ATOM 4820 C CA . GLU A 1 595 ? -18.234 -3.008 -0.107 1 98.81 595 GLU A CA 1
ATOM 4821 C C . GLU A 1 595 ? -16.828 -3.502 -0.432 1 98.81 595 GLU A C 1
ATOM 4823 O O . GLU A 1 595 ? -16.562 -3.961 -1.545 1 98.81 595 GLU A O 1
ATOM 4828 N N . LEU A 1 596 ? -15.867 -3.314 0.432 1 98.81 596 LEU A N 1
ATOM 4829 C CA . LEU A 1 596 ? -14.461 -3.678 0.263 1 98.81 596 LEU A CA 1
ATOM 4830 C C . LEU A 1 596 ? -13.992 -4.574 1.403 1 98.81 596 LEU A C 1
ATOM 4832 O O . LEU A 1 596 ? -14.18 -4.242 2.576 1 98.81 596 LEU A O 1
ATOM 4836 N N . ALA A 1 597 ? -13.453 -5.695 1.139 1 98.88 597 ALA A N 1
ATOM 4837 C CA . ALA A 1 597 ? -12.844 -6.586 2.117 1 98.88 597 ALA A CA 1
ATOM 4838 C C . ALA A 1 597 ? -11.336 -6.699 1.887 1 98.88 597 ALA A C 1
ATOM 4840 O O . ALA A 1 597 ? -10.898 -7.125 0.815 1 98.88 597 ALA A O 1
ATOM 4841 N N . LEU A 1 598 ? -10.555 -6.312 2.838 1 98.75 598 LEU A N 1
ATOM 4842 C CA . LEU A 1 598 ? -9.102 -6.355 2.736 1 98.75 598 LEU A CA 1
ATOM 4843 C C . LEU A 1 598 ? -8.516 -7.398 3.684 1 98.75 598 LEU A C 1
ATOM 4845 O O . LEU A 1 598 ? -8.898 -7.461 4.855 1 98.75 598 LEU A O 1
ATOM 4849 N N . PHE A 1 599 ? -7.594 -8.148 3.221 1 98.81 599 PHE A N 1
ATOM 4850 C CA . PHE A 1 599 ? -6.969 -9.227 3.979 1 98.81 599 PHE A CA 1
ATOM 4851 C C . PHE A 1 599 ? -5.512 -8.898 4.289 1 98.81 599 PHE A C 1
ATOM 4853 O O . PHE A 1 599 ? -4.652 -8.984 3.41 1 98.81 599 PHE A O 1
ATOM 4860 N N . PRO A 1 600 ? -5.188 -8.625 5.551 1 98 600 PRO A N 1
ATOM 4861 C CA . PRO A 1 600 ? -3.803 -8.297 5.906 1 98 600 PRO A CA 1
ATOM 4862 C C . PRO A 1 600 ? -2.887 -9.523 5.902 1 98 600 PRO A C 1
ATOM 4864 O O . PRO A 1 600 ? -3.305 -10.609 6.297 1 98 600 PRO A O 1
ATOM 4867 N N . GLY A 1 601 ? -1.676 -9.328 5.465 1 97.5 601 GLY A N 1
ATOM 4868 C CA . GLY A 1 601 ? -0.688 -10.398 5.5 1 97.5 601 GLY A CA 1
ATOM 4869 C C . GLY A 1 601 ? -0.869 -11.414 4.391 1 97.5 601 GLY A C 1
ATOM 4870 O O . GLY A 1 601 ? -0.244 -12.477 4.41 1 97.5 601 GLY A O 1
ATOM 4871 N N . GLU A 1 602 ? -1.748 -11.125 3.434 1 98.62 602 GLU A N 1
ATOM 4872 C CA . GLU A 1 602 ? -2.018 -12.047 2.336 1 98.62 602 GLU A CA 1
ATOM 4873 C C . GLU A 1 602 ? -1.496 -11.5 1.012 1 98.62 602 GLU A C 1
ATOM 4875 O O . GLU A 1 602 ? -1.33 -10.289 0.859 1 98.62 602 GLU A O 1
ATOM 4880 N N . ASN A 1 603 ? -1.197 -12.352 0.123 1 98.5 603 ASN A N 1
ATOM 4881 C CA . ASN A 1 603 ? -0.714 -11.977 -1.202 1 98.5 603 ASN A CA 1
ATOM 4882 C C . ASN A 1 603 ? -1.679 -12.422 -2.297 1 98.5 603 ASN A C 1
ATOM 4884 O O . ASN A 1 603 ? -2.875 -12.578 -2.051 1 98.5 603 ASN A O 1
ATOM 4888 N N . HIS A 1 604 ? -1.243 -12.523 -3.545 1 98.38 604 HIS A N 1
ATOM 4889 C CA . HIS A 1 604 ? -2.062 -12.812 -4.719 1 98.38 604 HIS A CA 1
ATOM 4890 C C . HIS A 1 604 ? -2.65 -14.219 -4.648 1 98.38 604 HIS A C 1
ATOM 4892 O O . HIS A 1 604 ? -3.578 -14.547 -5.391 1 98.38 604 HIS A O 1
ATOM 4898 N N . ASP A 1 605 ? -2.17 -15.102 -3.734 1 97.94 605 ASP A N 1
ATOM 4899 C CA . ASP A 1 605 ? -2.527 -16.516 -3.695 1 97.94 605 ASP A CA 1
ATOM 4900 C C . ASP A 1 605 ? -3.459 -16.812 -2.523 1 97.94 605 ASP A C 1
ATOM 4902 O O . ASP A 1 605 ? -3.549 -17.953 -2.07 1 97.94 605 ASP A O 1
ATOM 4906 N N . LEU A 1 606 ? -4.129 -15.773 -2.053 1 98.44 606 LEU A N 1
ATOM 4907 C CA . LEU A 1 606 ? -5.035 -15.922 -0.92 1 98.44 606 LEU A CA 1
ATOM 4908 C C . LEU A 1 606 ? -5.953 -17.125 -1.113 1 98.44 606 LEU A C 1
ATOM 4910 O O . LEU A 1 606 ? -6.086 -17.969 -0.215 1 98.44 606 LEU A O 1
ATOM 4914 N N . SER A 1 607 ? -6.531 -17.281 -2.281 1 97.5 607 SER A N 1
ATOM 4915 C CA . SER A 1 607 ? -7.539 -18.312 -2.525 1 97.5 607 SER A CA 1
ATOM 4916 C C . SER A 1 607 ? -6.914 -19.703 -2.555 1 97.5 607 SER A C 1
ATOM 4918 O O . SER A 1 607 ? -7.613 -20.703 -2.412 1 97.5 607 SER A O 1
ATOM 4920 N N . ARG A 1 608 ? -5.578 -19.812 -2.725 1 96.19 608 ARG A N 1
ATOM 4921 C CA . ARG A 1 608 ? -4.945 -21.094 -2.965 1 96.19 608 ARG A CA 1
ATOM 4922 C C . ARG A 1 608 ? -4.008 -21.469 -1.82 1 96.19 608 ARG A C 1
ATOM 4924 O O . ARG A 1 608 ? -3.816 -22.656 -1.526 1 96.19 608 ARG A O 1
ATOM 4931 N N . GLY A 1 609 ? -3.332 -20.516 -1.312 1 96.88 609 GLY A N 1
ATOM 4932 C CA . GLY A 1 609 ? -2.318 -20.812 -0.312 1 96.88 609 GLY A CA 1
ATOM 4933 C C . GLY A 1 609 ? -2.311 -19.828 0.839 1 96.88 609 GLY A C 1
ATOM 4934 O O . GLY A 1 609 ? -1.373 -19.812 1.639 1 96.88 609 GLY A O 1
ATOM 4935 N N . GLY A 1 610 ? -3.311 -18.969 0.976 1 98.31 610 GLY A N 1
ATOM 4936 C CA . GLY A 1 610 ? -3.398 -18.047 2.098 1 98.31 610 GLY A CA 1
ATOM 4937 C C . GLY A 1 610 ? -3.621 -18.75 3.426 1 98.31 610 GLY A C 1
ATOM 4938 O O . GLY A 1 610 ? -3.826 -19.969 3.469 1 98.31 610 GLY A O 1
ATOM 4939 N N . LYS A 1 611 ? -3.566 -17.969 4.516 1 98.44 611 LYS A N 1
ATOM 4940 C CA . LYS A 1 611 ? -3.9 -18.531 5.82 1 98.44 611 LYS A CA 1
ATOM 4941 C C . LYS A 1 611 ? -5.266 -19.219 5.789 1 98.44 611 LYS A C 1
ATOM 4943 O O . LYS A 1 611 ? -6.211 -18.703 5.195 1 98.44 611 LYS A O 1
ATOM 4948 N N . PRO A 1 612 ? -5.375 -20.375 6.395 1 98.56 612 PRO A N 1
ATOM 4949 C CA . PRO A 1 612 ? -6.621 -21.141 6.336 1 98.56 612 PRO A CA 1
ATOM 4950 C C . PRO A 1 612 ? -7.832 -20.344 6.805 1 98.56 612 PRO A C 1
ATOM 4952 O O . PRO A 1 612 ? -8.875 -20.359 6.148 1 98.56 612 PRO A O 1
ATOM 4955 N N . LYS A 1 613 ? -7.742 -19.609 7.883 1 98.44 613 LYS A N 1
ATOM 4956 C CA . LYS A 1 613 ? -8.867 -18.797 8.359 1 98.44 613 LYS A CA 1
ATOM 4957 C C . LYS A 1 613 ? -9.266 -17.75 7.328 1 98.44 613 LYS A C 1
ATOM 4959 O O . LYS A 1 613 ? -10.453 -17.453 7.164 1 98.44 613 LYS A O 1
ATOM 4964 N N . HIS A 1 614 ? -8.258 -17.141 6.715 1 98.81 614 HIS A N 1
ATOM 4965 C CA . HIS A 1 614 ? -8.531 -16.156 5.688 1 98.81 614 HIS A CA 1
ATOM 4966 C C . HIS A 1 614 ? -9.203 -16.781 4.473 1 98.81 614 HIS A C 1
ATOM 4968 O O . HIS A 1 614 ? -10.086 -16.172 3.859 1 98.81 614 HIS A O 1
ATOM 4974 N N . ARG A 1 615 ? -8.766 -17.969 4.074 1 98.81 615 ARG A N 1
ATOM 4975 C CA . ARG A 1 615 ? -9.398 -18.672 2.959 1 98.81 615 ARG A CA 1
ATOM 4976 C C . ARG A 1 615 ? -10.867 -18.953 3.256 1 98.81 615 ARG A C 1
ATOM 4978 O O . ARG A 1 615 ? -11.727 -18.812 2.385 1 98.81 615 ARG A O 1
ATOM 4985 N N . VAL A 1 616 ? -11.125 -19.391 4.469 1 98.69 616 VAL A N 1
ATOM 4986 C CA . VAL A 1 616 ? -12.5 -19.656 4.883 1 98.69 616 VAL A CA 1
ATOM 4987 C C . VAL A 1 616 ? -13.312 -18.359 4.855 1 98.69 616 VAL A C 1
ATOM 4989 O O . VAL A 1 616 ? -14.406 -18.312 4.289 1 98.69 616 VAL A O 1
ATOM 4992 N N . LYS A 1 617 ? -12.75 -17.297 5.438 1 98.56 617 LYS A N 1
ATOM 4993 C CA . LYS A 1 617 ? -13.445 -16.016 5.48 1 98.56 617 LYS A CA 1
ATOM 4994 C C . LYS A 1 617 ? -13.727 -15.492 4.074 1 98.56 617 LYS A C 1
ATOM 4996 O O . LYS A 1 617 ? -14.805 -14.945 3.814 1 98.56 617 LYS A O 1
ATOM 5001 N N . ARG A 1 618 ? -12.773 -15.625 3.197 1 98.81 618 ARG A N 1
ATOM 5002 C CA . ARG A 1 618 ? -12.953 -15.227 1.804 1 98.81 618 ARG A CA 1
ATOM 5003 C C . ARG A 1 618 ? -14.172 -15.914 1.19 1 98.81 618 ARG A C 1
ATOM 5005 O O . ARG A 1 618 ? -15.008 -15.266 0.559 1 98.81 618 ARG A O 1
ATOM 5012 N N . LEU A 1 619 ? -14.297 -17.234 1.371 1 98.75 619 LEU A N 1
ATOM 5013 C CA . LEU A 1 619 ? -15.406 -17.984 0.806 1 98.75 619 LEU A CA 1
ATOM 5014 C C . LEU A 1 619 ? -16.734 -17.562 1.451 1 98.75 619 LEU A C 1
ATOM 5016 O O . LEU A 1 619 ? -17.75 -17.484 0.775 1 98.75 619 LEU A O 1
ATOM 5020 N N . GLU A 1 620 ? -16.656 -17.312 2.75 1 98.62 620 GLU A N 1
ATOM 5021 C CA . GLU A 1 620 ? -17.859 -16.844 3.438 1 98.62 620 GLU A CA 1
ATOM 5022 C C . GLU A 1 620 ? -18.328 -15.508 2.867 1 98.62 620 GLU A C 1
ATOM 5024 O O . GLU A 1 620 ? -19.531 -15.289 2.715 1 98.62 620 GLU A O 1
ATOM 5029 N N . LEU A 1 621 ? -17.422 -14.648 2.594 1 98.69 621 LEU A N 1
ATOM 5030 C CA . LEU A 1 621 ? -17.766 -13.352 2.033 1 98.69 621 LEU A CA 1
ATOM 5031 C C . LEU A 1 621 ? -18.359 -13.5 0.638 1 98.69 621 LEU A C 1
ATOM 5033 O O . LEU A 1 621 ? -19.375 -12.867 0.315 1 98.69 621 LEU A O 1
ATOM 5037 N N . ILE A 1 622 ? -17.781 -14.328 -0.188 1 98.88 622 ILE A N 1
ATOM 5038 C CA . ILE A 1 622 ? -18.266 -14.547 -1.548 1 98.88 622 ILE A CA 1
ATOM 5039 C C . ILE A 1 622 ? -19.672 -15.125 -1.507 1 98.88 622 ILE A C 1
ATOM 5041 O O . ILE A 1 622 ? -20.594 -14.578 -2.117 1 98.88 622 ILE A O 1
ATOM 5045 N N . THR A 1 623 ? -19.875 -16.219 -0.751 1 98.69 623 THR A N 1
ATOM 5046 C CA . THR A 1 623 ? -21.156 -16.906 -0.732 1 98.69 623 THR A CA 1
ATOM 5047 C C . THR A 1 623 ? -22.219 -16.047 -0.039 1 98.69 623 THR A C 1
ATOM 5049 O O . THR A 1 623 ? -23.375 -16.016 -0.463 1 98.69 623 THR A O 1
ATOM 5052 N N . GLY A 1 624 ? -21.75 -15.352 1.055 1 98.69 624 GLY A N 1
ATOM 5053 C CA . GLY A 1 624 ? -22.672 -14.461 1.729 1 98.69 624 GLY A CA 1
ATOM 5054 C C . GLY A 1 624 ? -23.188 -13.352 0.834 1 98.69 624 GLY A C 1
ATOM 5055 O O . GLY A 1 624 ? -24.375 -13.008 0.887 1 98.69 624 GLY A O 1
ATOM 5056 N N . TRP A 1 625 ? -22.297 -12.773 0.026 1 98.81 625 TRP A N 1
ATOM 5057 C CA . TRP A 1 625 ? -22.703 -11.719 -0.901 1 98.81 625 TRP A CA 1
ATOM 5058 C C . TRP A 1 625 ? -23.672 -12.258 -1.946 1 98.81 625 TRP A C 1
ATOM 5060 O O . TRP A 1 625 ? -24.688 -11.625 -2.236 1 98.81 625 TRP A O 1
ATOM 5070 N N . MET A 1 626 ? -23.359 -13.43 -2.535 1 98.88 626 MET A N 1
ATOM 5071 C CA . MET A 1 626 ? -24.234 -14.047 -3.525 1 98.88 626 MET A CA 1
ATOM 5072 C C . MET A 1 626 ? -25.609 -14.367 -2.92 1 98.88 626 MET A C 1
ATOM 5074 O O . MET A 1 626 ? -26.641 -14.117 -3.543 1 98.88 626 MET A O 1
ATOM 5078 N N . GLU A 1 627 ? -25.625 -14.891 -1.687 1 98.75 627 GLU A N 1
ATOM 5079 C CA . GLU A 1 627 ? -26.891 -15.203 -1.018 1 98.75 627 GLU A CA 1
ATOM 5080 C C . GLU A 1 627 ? -27.719 -13.938 -0.773 1 98.75 627 GLU A C 1
ATOM 5082 O O . GLU A 1 627 ? -28.922 -13.922 -1.014 1 98.75 627 GLU A O 1
ATOM 5087 N N . ARG A 1 628 ? -27.047 -12.891 -0.333 1 98.25 628 ARG A N 1
ATOM 5088 C CA . ARG A 1 628 ? -27.719 -11.633 -0.006 1 98.25 628 ARG A CA 1
ATOM 5089 C C . ARG A 1 628 ? -28.438 -11.062 -1.225 1 98.25 628 ARG A C 1
ATOM 5091 O O . ARG A 1 628 ? -29.578 -10.609 -1.122 1 98.25 628 ARG A O 1
ATOM 5098 N N . TRP A 1 629 ? -27.844 -11.156 -2.414 1 98.44 629 TRP A N 1
ATOM 5099 C CA . TRP A 1 629 ? -28.344 -10.398 -3.555 1 98.44 629 TRP A CA 1
ATOM 5100 C C . TRP A 1 629 ? -29.094 -11.312 -4.523 1 98.44 629 TRP A C 1
ATOM 5102 O O . TRP A 1 629 ? -29.875 -10.836 -5.352 1 98.44 629 TRP A O 1
ATOM 5112 N N . LEU A 1 630 ? -28.844 -12.672 -4.426 1 98.5 630 LEU A N 1
ATOM 5113 C CA . LEU A 1 630 ? -29.453 -13.555 -5.406 1 98.5 630 LEU A CA 1
ATOM 5114 C C . LEU A 1 630 ? -30.562 -14.383 -4.77 1 98.5 630 LEU A C 1
ATOM 5116 O O . LEU A 1 630 ? -31.391 -14.969 -5.473 1 98.5 630 LEU A O 1
ATOM 5120 N N . LYS A 1 631 ? -30.594 -14.508 -3.465 1 95.62 631 LYS A N 1
ATOM 5121 C CA . LYS A 1 631 ? -31.625 -15.273 -2.77 1 95.62 631 LYS A CA 1
ATOM 5122 C C . LYS A 1 631 ? -32.5 -14.367 -1.889 1 95.62 631 LYS A C 1
ATOM 5124 O O . LYS A 1 631 ? -33.531 -14.797 -1.385 1 95.62 631 LYS A O 1
ATOM 5129 N N . GLY A 1 632 ? -32.094 -13.125 -1.595 1 81.69 632 GLY A N 1
ATOM 5130 C CA . GLY A 1 632 ? -32.844 -12.188 -0.763 1 81.69 632 GLY A CA 1
ATOM 5131 C C . GLY A 1 632 ? -33.844 -11.359 -1.543 1 81.69 632 GLY A C 1
ATOM 5132 O O . GLY A 1 632 ? -33.781 -11.297 -2.773 1 81.69 632 GLY A O 1
ATOM 5133 N N . MET B 1 1 ? 36.438 26.891 12.406 1 53.44 1 MET B N 1
ATOM 5134 C CA . MET B 1 1 ? 35.406 26.75 11.391 1 53.44 1 MET B CA 1
ATOM 5135 C C . MET B 1 1 ? 34.031 26.922 11.992 1 53.44 1 MET B C 1
ATOM 5137 O O . MET B 1 1 ? 33.781 26.516 13.125 1 53.44 1 MET B O 1
ATOM 5141 N N . ALA B 1 2 ? 33.094 27.672 11.281 1 72.5 2 ALA B N 1
ATOM 5142 C CA . ALA B 1 2 ? 31.75 27.953 11.758 1 72.5 2 ALA B CA 1
ATOM 5143 C C . ALA B 1 2 ? 30.984 26.641 12 1 72.5 2 ALA B C 1
ATOM 5145 O O . ALA B 1 2 ? 31.078 25.719 11.203 1 72.5 2 ALA B O 1
ATOM 5146 N N . LYS B 1 3 ? 30.547 26.5 13.227 1 90.69 3 LYS B N 1
ATOM 5147 C CA . LYS B 1 3 ? 29.812 25.297 13.555 1 90.69 3 LYS B CA 1
ATOM 5148 C C . LYS B 1 3 ? 28.344 25.422 13.141 1 90.69 3 LYS B C 1
ATOM 5150 O O . LYS B 1 3 ? 27.547 26.078 13.805 1 90.69 3 LYS B O 1
ATOM 5155 N N . GLY B 1 4 ? 27.984 24.875 11.867 1 96.62 4 GLY B N 1
ATOM 5156 C CA . GLY B 1 4 ? 26.609 24.859 11.422 1 96.62 4 GLY B CA 1
ATOM 5157 C C . GLY B 1 4 ? 25.812 23.688 11.961 1 96.62 4 GLY B C 1
ATOM 5158 O O . GLY B 1 4 ? 26.375 22.781 12.562 1 96.62 4 GLY B O 1
ATOM 5159 N N . LEU B 1 5 ? 24.516 23.703 11.781 1 98.12 5 LEU B N 1
ATOM 5160 C CA . LEU B 1 5 ? 23.641 22.641 12.258 1 98.12 5 LEU B CA 1
ATOM 5161 C C . LEU B 1 5 ? 23.797 21.391 11.391 1 98.12 5 LEU B C 1
ATOM 5163 O O . LEU B 1 5 ? 23.938 21.484 10.172 1 98.12 5 LEU B O 1
ATOM 5167 N N . THR B 1 6 ? 23.797 20.266 12 1 98.06 6 THR B N 1
ATOM 5168 C CA . THR B 1 6 ? 23.828 18.984 11.305 1 98.06 6 THR B CA 1
ATOM 5169 C C . THR B 1 6 ? 22.484 18.266 11.438 1 98.06 6 THR B C 1
ATOM 5171 O O . THR B 1 6 ? 21.609 18.719 12.172 1 98.06 6 THR B O 1
ATOM 5174 N N . GLU B 1 7 ? 22.344 17.172 10.719 1 98.25 7 GLU B N 1
ATOM 5175 C CA . GLU B 1 7 ? 21.141 16.359 10.781 1 98.25 7 GLU B CA 1
ATOM 5176 C C . GLU B 1 7 ? 20.875 15.867 12.203 1 98.25 7 GLU B C 1
ATOM 5178 O O . GLU B 1 7 ? 19.734 15.891 12.672 1 98.25 7 GLU B O 1
ATOM 5183 N N . LYS B 1 8 ? 21.875 15.508 12.914 1 97.56 8 LYS B N 1
ATOM 5184 C CA . LYS B 1 8 ? 21.734 14.883 14.227 1 97.56 8 LYS B CA 1
ATOM 5185 C C . LYS B 1 8 ? 21.406 15.922 15.297 1 97.56 8 LYS B C 1
ATOM 5187 O O . LYS B 1 8 ? 20.969 15.57 16.406 1 97.56 8 LYS B O 1
ATOM 5192 N N . ASP B 1 9 ? 21.641 17.203 14.992 1 98.38 9 ASP B N 1
ATOM 5193 C CA . ASP B 1 9 ? 21.312 18.25 15.953 1 98.38 9 ASP B CA 1
ATOM 5194 C C . ASP B 1 9 ? 19.812 18.344 16.172 1 98.38 9 ASP B C 1
ATOM 5196 O O . ASP B 1 9 ? 19.344 19.062 17.062 1 98.38 9 ASP B O 1
ATOM 5200 N N . LEU B 1 10 ? 19.047 17.547 15.398 1 98.5 10 LEU B N 1
ATOM 5201 C CA . LEU B 1 10 ? 17.609 17.438 15.586 1 98.5 10 LEU B CA 1
ATOM 5202 C C . LEU B 1 10 ? 17.281 17.156 17.047 1 98.5 10 LEU B C 1
ATOM 5204 O O . LEU B 1 10 ? 16.281 17.656 17.578 1 98.5 10 LEU B O 1
ATOM 5208 N N . GLU B 1 11 ? 18.078 16.406 17.703 1 98.06 11 GLU B N 1
ATOM 5209 C CA . GLU B 1 11 ? 17.766 15.93 19.047 1 98.06 11 GLU B CA 1
ATOM 5210 C C . GLU B 1 11 ? 17.938 17.047 20.078 1 98.06 11 GLU B C 1
ATOM 5212 O O . GLU B 1 11 ? 17.469 16.938 21.219 1 98.06 11 GLU B O 1
ATOM 5217 N N . LYS B 1 12 ? 18.562 18.172 19.672 1 98.25 12 LYS B N 1
ATOM 5218 C CA . LYS B 1 12 ? 18.844 19.25 20.609 1 98.25 12 LYS B CA 1
ATOM 5219 C C . LYS B 1 12 ? 17.625 20.172 20.766 1 98.25 12 LYS B C 1
ATOM 5221 O O . LYS B 1 12 ? 17.531 20.922 21.75 1 98.25 12 LYS B O 1
ATOM 5226 N N . PHE B 1 13 ? 16.734 20.125 19.797 1 98.62 13 PHE B N 1
ATOM 5227 C CA . PHE B 1 13 ? 15.578 21.016 19.812 1 98.62 13 PHE B CA 1
ATOM 5228 C C . PHE B 1 13 ? 14.625 20.641 20.938 1 98.62 13 PHE B C 1
ATOM 5230 O O . PHE B 1 13 ? 14.312 19.469 21.125 1 98.62 13 PHE B O 1
ATOM 5237 N N . LYS B 1 14 ? 14.227 21.609 21.734 1 98.56 14 LYS B N 1
ATOM 5238 C CA . LYS B 1 14 ? 13.102 21.516 22.672 1 98.56 14 LYS B CA 1
ATOM 5239 C C . LYS B 1 14 ? 11.859 22.188 22.078 1 98.56 14 LYS B C 1
ATOM 5241 O O . LYS B 1 14 ? 11.883 23.375 21.766 1 98.56 14 LYS B O 1
ATOM 5246 N N . LEU B 1 15 ? 10.812 21.438 21.922 1 98.62 15 LEU B N 1
ATOM 5247 C CA . LEU B 1 15 ? 9.586 21.953 21.312 1 98.62 15 LEU B CA 1
ATOM 5248 C C . LEU B 1 15 ? 8.625 22.469 22.375 1 98.62 15 LEU B C 1
ATOM 5250 O O . LEU B 1 15 ? 8.062 21.688 23.156 1 98.62 15 LEU B O 1
ATOM 5254 N N . VAL B 1 16 ? 8.406 23.766 22.406 1 98.62 16 VAL B N 1
ATOM 5255 C CA . VAL B 1 16 ? 7.605 24.422 23.438 1 98.62 16 VAL B CA 1
ATOM 5256 C C . VAL B 1 16 ? 6.23 24.766 22.859 1 98.62 16 VAL B C 1
ATOM 5258 O O . VAL B 1 16 ? 6.129 25.391 21.797 1 98.62 16 VAL B O 1
ATOM 5261 N N . GLY B 1 17 ? 5.215 24.328 23.484 1 97.94 17 GLY B N 1
ATOM 5262 C CA . GLY B 1 17 ? 3.896 24.672 22.984 1 97.94 17 GLY B CA 1
ATOM 5263 C C . GLY B 1 17 ? 2.768 24.172 23.859 1 97.94 17 GLY B C 1
ATOM 5264 O O . GLY B 1 17 ? 2.955 23.953 25.062 1 97.94 17 GLY B O 1
ATOM 5265 N N . ASN B 1 18 ? 1.561 24.188 23.312 1 97.62 18 ASN B N 1
ATOM 5266 C CA . ASN B 1 18 ? 0.352 23.719 23.984 1 97.62 18 ASN B CA 1
ATOM 5267 C C . ASN B 1 18 ? 0.108 24.453 25.297 1 97.62 18 ASN B C 1
ATOM 5269 O O . ASN B 1 18 ? -0.04 23.812 26.344 1 97.62 18 ASN B O 1
ATOM 5273 N N . ILE B 1 19 ? -0.116 25.75 25.25 1 98.12 19 ILE B N 1
ATOM 5274 C CA . ILE B 1 19 ? -0.142 26.547 26.469 1 98.12 19 ILE B CA 1
ATOM 5275 C C . ILE B 1 19 ? -1.584 26.734 26.922 1 98.12 19 ILE B C 1
ATOM 5277 O O . ILE B 1 19 ? -2.514 26.703 26.125 1 98.12 19 ILE B O 1
ATOM 5281 N N . ASP B 1 20 ? -1.787 26.875 28.141 1 98.12 20 ASP B N 1
ATOM 5282 C CA . ASP B 1 20 ? -3.01 27.312 28.812 1 98.12 20 ASP B CA 1
ATOM 5283 C C . ASP B 1 20 ? -2.699 28.25 29.984 1 98.12 20 ASP B C 1
ATOM 5285 O O . ASP B 1 20 ? -1.661 28.109 30.625 1 98.12 20 ASP B O 1
ATOM 5289 N N . ALA B 1 21 ? -3.559 29.266 30.172 1 97.5 21 ALA B N 1
ATOM 5290 C CA . ALA B 1 21 ? -3.266 30.266 31.203 1 97.5 21 ALA B CA 1
ATOM 5291 C C . ALA B 1 21 ? -4.445 30.438 32.156 1 97.5 21 ALA B C 1
ATOM 5293 O O . ALA B 1 21 ? -5.598 30.25 31.766 1 97.5 21 ALA B O 1
ATOM 5294 N N . PHE B 1 22 ? -4.207 30.75 33.344 1 97.06 22 PHE B N 1
ATOM 5295 C CA . PHE B 1 22 ? -5.152 31.125 34.406 1 97.06 22 PHE B CA 1
ATOM 5296 C C . PHE B 1 22 ? -4.578 32.219 35.281 1 97.06 22 PHE B C 1
ATOM 5298 O O . PHE B 1 22 ? -3.688 31.969 36.094 1 97.06 22 PHE B O 1
ATOM 5305 N N . ARG B 1 23 ? -5.129 33.406 35.125 1 95.69 23 ARG B N 1
ATOM 5306 C CA . ARG B 1 23 ? -4.598 34.594 35.812 1 95.69 23 ARG B CA 1
ATOM 5307 C C . ARG B 1 23 ? -3.111 34.75 35.531 1 95.69 23 ARG B C 1
ATOM 5309 O O . ARG B 1 23 ? -2.707 34.812 34.344 1 95.69 23 ARG B O 1
ATOM 5316 N N . ARG B 1 24 ? -2.301 34.656 36.562 1 94.62 24 ARG B N 1
ATOM 5317 C CA . ARG B 1 24 ? -0.878 34.938 36.344 1 94.62 24 ARG B CA 1
ATOM 5318 C C . ARG B 1 24 ? -0.121 33.625 36.094 1 94.62 24 ARG B C 1
ATOM 5320 O O . ARG B 1 24 ? 1.07 33.656 35.75 1 94.62 24 ARG B O 1
ATOM 5327 N N . ARG B 1 25 ? -0.766 32.5 36.125 1 96.25 25 ARG B N 1
ATOM 5328 C CA . ARG B 1 25 ? -0.098 31.234 35.938 1 96.25 25 ARG B CA 1
ATOM 5329 C C . ARG B 1 25 ? -0.275 30.719 34.5 1 96.25 25 ARG B C 1
ATOM 5331 O O . ARG B 1 25 ? -1.296 30.984 33.875 1 96.25 25 ARG B O 1
ATOM 5338 N N . LEU B 1 26 ? 0.73 30.031 34.062 1 97.19 26 LEU B N 1
ATOM 5339 C CA . LEU B 1 26 ? 0.738 29.422 32.75 1 97.19 26 LEU B CA 1
ATOM 5340 C C . LEU B 1 26 ? 1.26 28 32.812 1 97.19 26 LEU B C 1
ATOM 5342 O O . LEU B 1 26 ? 2.227 27.719 33.5 1 97.19 26 LEU B O 1
ATOM 5346 N N . VAL B 1 27 ? 0.608 27.078 32.156 1 98.06 27 VAL B N 1
ATOM 5347 C CA . VAL B 1 27 ? 1.147 25.734 31.953 1 98.06 27 VAL B CA 1
ATOM 5348 C C . VAL B 1 27 ? 1.429 25.516 30.469 1 98.06 27 VAL B C 1
ATOM 5350 O O . VAL B 1 27 ? 0.759 26.109 29.609 1 98.06 27 VAL B O 1
ATOM 5353 N N . PHE B 1 28 ? 2.443 24.781 30.156 1 98.38 28 PHE B N 1
ATOM 5354 C CA . PHE B 1 28 ? 2.805 24.484 28.766 1 98.38 28 PHE B CA 1
ATOM 5355 C C . PHE B 1 28 ? 3.559 23.172 28.672 1 98.38 28 PHE B C 1
ATOM 5357 O O . PHE B 1 28 ? 4.031 22.641 29.688 1 98.38 28 PHE B O 1
ATOM 5364 N N . GLN B 1 29 ? 3.504 22.609 27.5 1 98.38 29 GLN B N 1
ATOM 5365 C CA . GLN B 1 29 ? 4.152 21.344 27.172 1 98.38 29 GLN B CA 1
ATOM 5366 C C . GLN B 1 29 ? 5.527 21.578 26.547 1 98.38 29 GLN B C 1
ATOM 5368 O O . GLN B 1 29 ? 5.699 22.469 25.719 1 98.38 29 GLN B O 1
ATOM 5373 N N . VAL B 1 30 ? 6.555 20.859 27.016 1 98.56 30 VAL B N 1
ATOM 5374 C CA . VAL B 1 30 ? 7.859 20.828 26.375 1 98.56 30 VAL B CA 1
ATOM 5375 C C . VAL B 1 30 ? 8.164 19.406 25.891 1 98.56 30 VAL B C 1
ATOM 5377 O O . VAL B 1 30 ? 8.156 18.469 26.672 1 98.56 30 VAL B O 1
ATOM 5380 N N . THR B 1 31 ? 8.406 19.266 24.609 1 98.44 31 THR B N 1
ATOM 5381 C CA . THR B 1 31 ? 8.719 17.969 24.016 1 98.44 31 THR B CA 1
ATOM 5382 C C . THR B 1 31 ? 10.203 17.891 23.656 1 98.44 31 THR B C 1
ATOM 5384 O O . THR B 1 31 ? 10.742 18.797 23.016 1 98.44 31 THR B O 1
ATOM 5387 N N . GLU B 1 32 ? 10.859 16.844 24.047 1 98.12 32 GLU B N 1
ATOM 5388 C CA . GLU B 1 32 ? 12.25 16.547 23.703 1 98.12 32 GLU B CA 1
ATOM 5389 C C . GLU B 1 32 ? 12.328 15.438 22.641 1 98.12 32 GLU B C 1
ATOM 5391 O O . GLU B 1 32 ? 11.523 14.508 22.656 1 98.12 32 GLU B O 1
ATOM 5396 N N . ILE B 1 33 ? 13.281 15.562 21.766 1 98.25 33 ILE B N 1
ATOM 5397 C CA . ILE B 1 33 ? 13.531 14.578 20.719 1 98.25 33 ILE B CA 1
ATOM 5398 C C . ILE B 1 33 ? 14.742 13.727 21.094 1 98.25 33 ILE B C 1
ATOM 5400 O O . ILE B 1 33 ? 15.789 14.25 21.484 1 98.25 33 ILE B O 1
ATOM 5404 N N . SER B 1 34 ? 14.648 12.391 20.984 1 98.25 34 SER B N 1
ATOM 5405 C CA . SER B 1 34 ? 15.773 11.508 21.234 1 98.25 34 SER B CA 1
ATOM 5406 C C . SER B 1 34 ? 16.078 10.641 20.016 1 98.25 34 SER B C 1
ATOM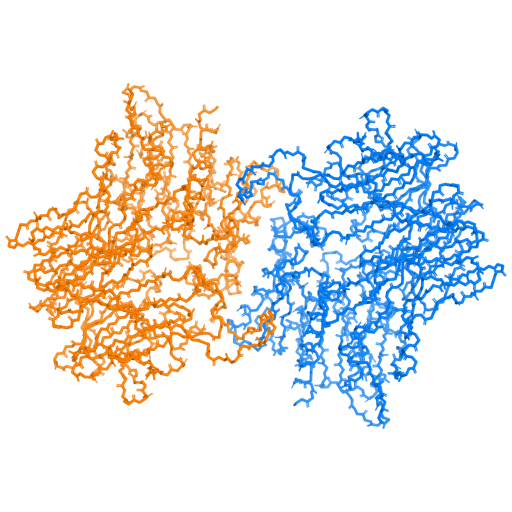 5408 O O . SER B 1 34 ? 15.328 9.727 19.688 1 98.25 34 SER B O 1
ATOM 5410 N N . VAL B 1 35 ? 17.141 10.938 19.375 1 97.62 35 VAL B N 1
ATOM 5411 C CA . VAL B 1 35 ? 17.562 10.117 18.234 1 97.62 35 VAL B CA 1
ATOM 5412 C C . VAL B 1 35 ? 18.016 8.742 18.734 1 97.62 35 VAL B C 1
ATOM 5414 O O . VAL B 1 35 ? 17.703 7.723 18.125 1 97.62 35 VAL B O 1
ATOM 5417 N N . GLU B 1 36 ? 18.734 8.727 19.844 1 96.81 36 GLU B N 1
ATOM 5418 C CA . GLU B 1 36 ? 19.234 7.477 20.422 1 96.81 36 GLU B CA 1
ATOM 5419 C C . GLU B 1 36 ? 18.094 6.512 20.719 1 96.81 36 GLU B C 1
ATOM 5421 O O . GLU B 1 36 ? 18.141 5.344 20.328 1 96.81 36 GLU B O 1
ATOM 5426 N N . LYS B 1 37 ? 17.031 7.027 21.359 1 97.44 37 LYS B N 1
ATOM 5427 C CA . LYS B 1 37 ? 15.891 6.188 21.734 1 97.44 37 LYS B CA 1
ATOM 5428 C C . LYS B 1 37 ? 14.859 6.133 20.609 1 97.44 37 LYS B C 1
ATOM 5430 O O . LYS B 1 37 ? 13.891 5.371 20.688 1 97.44 37 LYS B O 1
ATOM 5435 N N . ASP B 1 38 ? 15.102 6.855 19.562 1 97.94 38 ASP B N 1
ATOM 5436 C CA . ASP B 1 38 ? 14.219 6.941 18.406 1 97.94 38 ASP B CA 1
ATOM 5437 C C . ASP B 1 38 ? 12.781 7.234 18.812 1 97.94 38 ASP B C 1
ATOM 5439 O O . ASP B 1 38 ? 11.859 6.527 18.422 1 97.94 38 ASP B O 1
ATOM 5443 N N . ASP B 1 39 ? 12.617 8.242 19.688 1 97.19 39 ASP B N 1
ATOM 5444 C CA . ASP B 1 39 ? 11.297 8.562 20.234 1 97.19 39 ASP B CA 1
ATOM 5445 C C . ASP B 1 39 ? 11.242 10.008 20.719 1 97.19 39 ASP B C 1
ATOM 5447 O O . ASP B 1 39 ? 12.242 10.727 20.656 1 97.19 39 ASP B O 1
ATOM 5451 N N . TYR B 1 40 ? 10.086 10.508 21.109 1 97.56 40 TYR B N 1
ATOM 5452 C CA . TYR B 1 40 ? 9.828 11.82 21.703 1 97.56 40 TYR B CA 1
ATOM 5453 C C . TYR B 1 40 ? 9.391 11.68 23.156 1 97.56 40 TYR B C 1
ATOM 5455 O O . TYR B 1 40 ? 8.672 10.742 23.5 1 97.56 40 TYR B O 1
ATOM 5463 N N . PHE B 1 41 ? 9.797 12.609 23.984 1 97.5 41 PHE B N 1
ATOM 5464 C CA . PHE B 1 41 ? 9.398 12.68 25.391 1 97.5 41 PHE B CA 1
ATOM 5465 C C . PHE B 1 41 ? 8.875 14.062 25.734 1 97.5 41 PHE B C 1
ATOM 5467 O O . PHE B 1 41 ? 9.406 15.07 25.266 1 97.5 41 PHE B O 1
ATOM 5474 N N . SER B 1 42 ? 7.797 14.164 26.484 1 97.69 42 SER B N 1
ATOM 5475 C CA . SER B 1 42 ? 7.219 15.461 26.797 1 97.69 42 SER B CA 1
ATOM 5476 C C . SER B 1 42 ? 6.781 15.539 28.266 1 97.69 42 SER B C 1
ATOM 5478 O O . SER B 1 42 ? 6.434 14.516 28.859 1 97.69 42 SER B O 1
ATOM 5480 N N . ARG B 1 43 ? 6.852 16.719 28.781 1 96.94 43 ARG B N 1
ATOM 5481 C CA . ARG B 1 43 ? 6.395 17.047 30.141 1 96.94 43 ARG B CA 1
ATOM 5482 C C . ARG B 1 43 ? 5.711 18.406 30.188 1 96.94 43 ARG B C 1
ATOM 5484 O O . ARG B 1 43 ? 5.805 19.188 29.234 1 96.94 43 ARG B O 1
ATOM 5491 N N . ILE B 1 44 ? 5.016 18.531 31.297 1 98.06 44 ILE B N 1
ATOM 5492 C CA . ILE B 1 44 ? 4.328 19.797 31.516 1 98.06 44 ILE B CA 1
ATOM 5493 C C . ILE B 1 44 ? 5.16 20.688 32.438 1 98.06 44 ILE B C 1
ATOM 5495 O O . ILE B 1 44 ? 5.727 20.203 33.406 1 98.06 44 ILE B O 1
ATOM 5499 N N . TYR B 1 45 ? 5.266 21.906 32.094 1 98.25 45 TYR B N 1
ATOM 5500 C CA . TYR B 1 45 ? 5.914 22.938 32.906 1 98.25 45 TYR B CA 1
ATOM 5501 C C . TYR B 1 45 ? 4.898 23.953 33.375 1 98.25 45 TYR B C 1
ATOM 5503 O O . TYR B 1 45 ? 3.826 24.109 32.781 1 98.25 45 TYR B O 1
ATOM 5511 N N . LEU B 1 46 ? 5.223 24.641 34.469 1 97.88 46 LEU B N 1
ATOM 5512 C CA . LEU B 1 46 ? 4.387 25.688 35.062 1 97.88 46 LEU B CA 1
ATOM 5513 C C . LEU B 1 46 ? 5.172 26.984 35.219 1 97.88 46 LEU B C 1
ATOM 5515 O O . LEU B 1 46 ? 6.312 26.953 35.688 1 97.88 46 LEU B O 1
ATOM 5519 N N . TYR B 1 47 ? 4.719 28.078 34.719 1 97.56 47 TYR B N 1
ATOM 5520 C CA . TYR B 1 47 ? 5.184 29.438 34.969 1 97.56 47 TYR B CA 1
ATOM 5521 C C . TYR B 1 47 ? 4.273 30.141 35.969 1 97.56 47 TYR B C 1
ATOM 5523 O O . TYR B 1 47 ? 3.082 30.328 35.688 1 97.56 47 TYR B O 1
ATOM 5531 N N . ASP B 1 48 ? 4.746 30.609 37.094 1 93.88 48 ASP B N 1
ATOM 5532 C CA . ASP B 1 48 ? 3.922 31.172 38.156 1 93.88 48 ASP B CA 1
ATOM 5533 C C . ASP B 1 48 ? 3.918 32.688 38.062 1 93.88 48 ASP B C 1
ATOM 5535 O O . ASP B 1 48 ? 3.498 33.375 39.031 1 93.88 48 ASP B O 1
ATOM 5539 N N . GLY B 1 49 ? 4.414 33.25 37.031 1 90.19 49 GLY B N 1
ATOM 5540 C CA . GLY B 1 49 ? 4.531 34.688 36.875 1 90.19 49 GLY B CA 1
ATOM 5541 C C . GLY B 1 49 ? 5.941 35.188 37.094 1 90.19 49 GLY B C 1
ATOM 5542 O O . GLY B 1 49 ? 6.266 36.312 36.719 1 90.19 49 GLY B O 1
ATOM 5543 N N . ARG B 1 50 ? 6.785 34.312 37.688 1 90.88 50 ARG B N 1
ATOM 5544 C CA . ARG B 1 50 ? 8.156 34.719 38 1 90.88 50 ARG B CA 1
ATOM 5545 C C . ARG B 1 50 ? 9.156 33.719 37.438 1 90.88 50 ARG B C 1
ATOM 5547 O O . ARG B 1 50 ? 10.18 34.062 36.875 1 90.88 50 ARG B O 1
ATOM 5554 N N . LYS B 1 51 ? 8.789 32.5 37.719 1 94.94 51 LYS B N 1
ATOM 5555 C CA . LYS B 1 51 ? 9.734 31.453 37.375 1 94.94 51 LYS B CA 1
ATOM 5556 C C . LYS B 1 51 ? 9.023 30.297 36.656 1 94.94 51 LYS B C 1
ATOM 5558 O O . LYS B 1 51 ? 7.828 30.078 36.875 1 94.94 51 LYS B O 1
ATOM 5563 N N . VAL B 1 52 ? 9.82 29.578 35.844 1 97.69 52 VAL B N 1
ATOM 5564 C CA . VAL B 1 52 ? 9.375 28.359 35.156 1 97.69 52 VAL B CA 1
ATOM 5565 C C . VAL B 1 52 ? 9.898 27.141 35.906 1 97.69 52 VAL B C 1
ATOM 5567 O O . VAL B 1 52 ? 11.078 27.078 36.281 1 97.69 52 VAL B O 1
ATOM 5570 N N . LYS B 1 53 ? 9.141 26.141 36.125 1 96 53 LYS B N 1
ATOM 5571 C CA . LYS B 1 53 ? 9.578 24.906 36.75 1 96 53 LYS B CA 1
ATOM 5572 C C . LYS B 1 53 ? 8.906 23.688 36.094 1 96 53 LYS B C 1
ATOM 5574 O O . LYS B 1 53 ? 7.754 23.766 35.656 1 96 53 LYS B O 1
ATOM 5579 N N . PRO B 1 54 ? 9.625 22.531 36.031 1 95.94 54 PRO B N 1
ATOM 5580 C CA . PRO B 1 54 ? 8.93 21.312 35.656 1 95.94 54 PRO B CA 1
ATOM 5581 C C . PRO B 1 54 ? 7.758 20.969 36.562 1 95.94 54 PRO B C 1
ATOM 5583 O O . PRO B 1 54 ? 7.852 21.156 37.781 1 95.94 54 PRO B O 1
ATOM 5586 N N . PHE B 1 55 ? 6.691 20.578 36 1 97 55 PHE B N 1
ATOM 5587 C CA . PHE B 1 55 ? 5.492 20.375 36.812 1 97 55 PHE B CA 1
ATOM 5588 C C . PHE B 1 55 ? 5.113 18.891 36.844 1 97 55 PHE B C 1
ATOM 5590 O O . PHE B 1 55 ? 4.562 18.422 37.844 1 97 55 PHE B O 1
ATOM 5597 N N . THR B 1 56 ? 5.254 18.188 35.75 1 96.38 56 THR B N 1
ATOM 5598 C CA . THR B 1 56 ? 5.027 16.75 35.719 1 96.38 56 THR B CA 1
ATOM 5599 C C . THR B 1 56 ? 6.316 16 35.406 1 96.38 56 THR B C 1
ATOM 5601 O O . THR B 1 56 ? 7.324 16.625 35.031 1 96.38 56 THR B O 1
ATOM 5604 N N . SER B 1 57 ? 6.312 14.648 35.562 1 92.5 57 SER B N 1
ATOM 5605 C CA . SER B 1 57 ? 7.531 13.867 35.344 1 92.5 57 SER B CA 1
ATOM 5606 C C . SER B 1 57 ? 7.285 12.672 34.438 1 92.5 57 SER B C 1
ATOM 5608 O O . SER B 1 57 ? 8.117 11.766 34.375 1 92.5 57 SER B O 1
ATOM 5610 N N . GLY B 1 58 ? 6.133 12.633 33.844 1 90.38 58 GLY B N 1
ATOM 5611 C CA . GLY B 1 58 ? 5.879 11.547 32.906 1 90.38 58 GLY B CA 1
ATOM 5612 C C . GLY B 1 58 ? 6.676 11.672 31.625 1 90.38 58 GLY B C 1
ATOM 5613 O O . GLY B 1 58 ? 7.355 12.672 31.406 1 90.38 58 GLY B O 1
ATOM 5614 N N . LYS B 1 59 ? 6.594 10.594 30.75 1 93.06 59 LYS B N 1
ATOM 5615 C CA . LYS B 1 59 ? 7.387 10.547 29.531 1 93.06 59 LYS B CA 1
ATOM 5616 C C . LYS B 1 59 ? 6.598 11.078 28.344 1 93.06 59 LYS B C 1
ATOM 5618 O O . LYS B 1 59 ? 7.176 11.445 27.312 1 93.06 59 LYS B O 1
ATOM 5623 N N . LYS B 1 60 ? 5.289 11.094 28.469 1 96.06 60 LYS B N 1
ATOM 5624 C CA . LYS B 1 60 ? 4.438 11.562 27.375 1 96.06 60 LYS B CA 1
ATOM 5625 C C . LYS B 1 60 ? 3.271 12.391 27.906 1 96.06 60 LYS B C 1
ATOM 5627 O O . LYS B 1 60 ? 2.111 12.094 27.609 1 96.06 60 LYS B O 1
ATOM 5632 N N . ASP B 1 61 ? 3.559 13.391 28.688 1 97.44 61 ASP B N 1
ATOM 5633 C CA . ASP B 1 61 ? 2.562 14.305 29.234 1 97.44 61 ASP B CA 1
ATOM 5634 C C . ASP B 1 61 ? 2.299 15.469 28.281 1 97.44 61 ASP B C 1
ATOM 5636 O O . ASP B 1 61 ? 3.234 16.047 27.734 1 97.44 61 ASP B O 1
ATOM 5640 N N . GLY B 1 62 ? 1.044 15.734 28.031 1 97 62 GLY B N 1
ATOM 5641 C CA . GLY B 1 62 ? 0.725 16.828 27.109 1 97 62 GLY B CA 1
ATOM 5642 C C . GLY B 1 62 ? -0.703 17.312 27.25 1 97 62 GLY B C 1
ATOM 5643 O O . GLY B 1 62 ? -1.457 16.828 28.094 1 97 62 GLY B O 1
ATOM 5644 N N . ASN B 1 63 ? -1.008 18.406 26.594 1 97.06 63 ASN B N 1
ATOM 5645 C CA . ASN B 1 63 ? -2.344 18.969 26.438 1 97.06 63 ASN B CA 1
ATOM 5646 C C . ASN B 1 63 ? -2.896 19.453 27.781 1 97.06 63 ASN B C 1
ATOM 5648 O O . ASN B 1 63 ? -3.994 19.078 28.188 1 97.06 63 ASN B O 1
ATOM 5652 N N . PRO B 1 64 ? -2.182 20.25 28.5 1 98.06 64 PRO B N 1
ATOM 5653 C CA . PRO B 1 64 ? -2.637 20.688 29.812 1 98.06 64 PRO B CA 1
ATOM 5654 C C . PRO B 1 64 ? -3.752 21.734 29.734 1 98.06 64 PRO B C 1
ATOM 5656 O O . PRO B 1 64 ? -3.74 22.594 28.859 1 98.06 64 PRO B O 1
ATOM 5659 N N . ARG B 1 65 ? -4.711 21.656 30.656 1 98.06 65 ARG B N 1
ATOM 5660 C CA . ARG B 1 65 ? -5.805 22.625 30.797 1 98.06 65 ARG B CA 1
ATOM 5661 C C . ARG B 1 65 ? -6.098 22.922 32.25 1 98.06 65 ARG B C 1
ATOM 5663 O O . ARG B 1 65 ? -6.262 22 33.062 1 98.06 65 ARG B O 1
ATOM 5670 N N . PHE B 1 66 ? -6.207 24.203 32.625 1 98.12 66 PHE B N 1
ATOM 5671 C CA . PHE B 1 66 ? -6.609 24.609 33.969 1 98.12 66 PHE B CA 1
ATOM 5672 C C . PHE B 1 66 ? -8.094 24.344 34.188 1 98.12 66 PHE B C 1
ATOM 5674 O O . PHE B 1 66 ? -8.898 24.516 33.25 1 98.12 66 PHE B O 1
ATOM 5681 N N . SER B 1 67 ? -8.391 23.969 35.438 1 98.12 67 SER B N 1
ATOM 5682 C CA . SER B 1 67 ? -9.797 24.016 35.844 1 98.12 67 SER B CA 1
ATOM 5683 C C . SER B 1 67 ? -10.305 25.438 35.938 1 98.12 67 SER B C 1
ATOM 5685 O O . SER B 1 67 ? -9.516 26.391 36 1 98.12 67 SER B O 1
ATOM 5687 N N . PRO B 1 68 ? -11.633 25.594 35.906 1 96.94 68 PRO B N 1
ATOM 5688 C CA . PRO B 1 68 ? -12.188 26.953 35.906 1 96.94 68 PRO B CA 1
ATOM 5689 C C . PRO B 1 68 ? -11.734 27.75 37.125 1 96.94 68 PRO B C 1
ATOM 5691 O O . PRO B 1 68 ? -11.609 28.984 37.062 1 96.94 68 PRO B O 1
ATOM 5694 N N . ASP B 1 69 ? -11.477 27.109 38.281 1 96.88 69 ASP B N 1
ATOM 5695 C CA . ASP B 1 69 ? -11.062 27.812 39.5 1 96.88 69 ASP B CA 1
ATOM 5696 C C . ASP B 1 69 ? -9.547 27.844 39.625 1 96.88 69 ASP B C 1
ATOM 5698 O O . ASP B 1 69 ? -9.008 28.359 40.594 1 96.88 69 ASP B O 1
ATOM 5702 N N . GLY B 1 70 ? -8.812 27.234 38.688 1 96.94 70 GLY B N 1
ATOM 5703 C CA . GLY B 1 70 ? -7.363 27.266 38.656 1 96.94 70 GLY B CA 1
ATOM 5704 C C . GLY B 1 70 ? -6.715 26.312 39.656 1 96.94 70 GLY B C 1
ATOM 5705 O O . GLY B 1 70 ? -5.488 26.266 39.75 1 96.94 70 GLY B O 1
ATOM 5706 N N . LYS B 1 71 ? -7.48 25.453 40.25 1 96.94 71 LYS B N 1
ATOM 5707 C CA . LYS B 1 71 ? -6.957 24.625 41.344 1 96.94 71 LYS B CA 1
ATOM 5708 C C . LYS B 1 71 ? -6.41 23.297 40.781 1 96.94 71 LYS B C 1
ATOM 5710 O O . LYS B 1 71 ? -5.629 22.625 41.469 1 96.94 71 LYS B O 1
ATOM 5715 N N . LEU B 1 72 ? -6.91 22.938 39.656 1 97.62 72 LEU B N 1
ATOM 5716 C CA . LEU B 1 72 ? -6.484 21.688 39.031 1 97.62 72 LEU B CA 1
ATOM 5717 C C . LEU B 1 72 ? -5.984 21.922 37.625 1 97.62 72 LEU B C 1
ATOM 5719 O O . LEU B 1 72 ? -6.348 22.922 36.969 1 97.62 72 LEU B O 1
ATOM 5723 N N . ILE B 1 73 ? -5.129 21.016 37.156 1 98 73 ILE B N 1
ATOM 5724 C CA . ILE B 1 73 ? -4.73 20.891 35.75 1 98 73 ILE B CA 1
ATOM 5725 C C . ILE B 1 73 ? -5.051 19.5 35.219 1 98 73 ILE B C 1
ATOM 5727 O O . ILE B 1 73 ? -4.637 18.5 35.812 1 98 73 ILE B O 1
ATOM 5731 N N . ALA B 1 74 ? -5.859 19.406 34.219 1 98.38 74 ALA B N 1
ATOM 5732 C CA . ALA B 1 74 ? -6.043 18.156 33.5 1 98.38 74 ALA B CA 1
ATOM 5733 C C . ALA B 1 74 ? -5.004 18 32.375 1 98.38 74 ALA B C 1
ATOM 5735 O O . ALA B 1 74 ? -4.605 19 31.766 1 98.38 74 ALA B O 1
ATOM 5736 N N . PHE B 1 75 ? -4.508 16.828 32.094 1 97.88 75 PHE B N 1
ATOM 5737 C CA . PHE B 1 75 ? -3.57 16.594 31.016 1 97.88 75 PHE B CA 1
ATOM 5738 C C . PHE B 1 75 ? -3.611 15.141 30.562 1 97.88 75 PHE B C 1
ATOM 5740 O O . PHE B 1 75 ? -4.156 14.281 31.266 1 97.88 75 PHE B O 1
ATOM 5747 N N . THR B 1 76 ? -3.162 14.883 29.359 1 97.25 76 THR B N 1
ATOM 5748 C CA . THR B 1 76 ? -3.059 13.531 28.797 1 97.25 76 THR B CA 1
ATOM 5749 C C . THR B 1 76 ? -1.668 12.953 29.047 1 97.25 76 THR B C 1
ATOM 5751 O O . THR B 1 76 ? -0.681 13.695 29.078 1 97.25 76 THR B O 1
ATOM 5754 N N . SER B 1 77 ? -1.62 11.664 29.219 1 95.94 77 SER B N 1
ATOM 5755 C CA . SER B 1 77 ? -0.336 11.008 29.438 1 95.94 77 SER B CA 1
ATOM 5756 C C . SER B 1 77 ? -0.363 9.562 28.969 1 95.94 77 SER B C 1
ATOM 5758 O O . SER B 1 77 ? -1.417 9.039 28.594 1 95.94 77 SER B O 1
ATOM 5760 N N . LYS B 1 78 ? 0.755 8.977 28.766 1 92.81 78 LYS B N 1
ATOM 5761 C CA . LYS B 1 78 ? 0.961 7.543 28.562 1 92.81 78 LYS B CA 1
ATOM 5762 C C . LYS B 1 78 ? 2.039 7.004 29.5 1 92.81 78 LYS B C 1
ATOM 5764 O O . LYS B 1 78 ? 3.211 6.93 29.125 1 92.81 78 LYS B O 1
ATOM 5769 N N . ARG B 1 79 ? 1.696 6.566 30.609 1 89.81 79 ARG B N 1
ATOM 5770 C CA . ARG B 1 79 ? 2.652 6.133 31.609 1 89.81 79 ARG B CA 1
ATOM 5771 C C . ARG B 1 79 ? 2.732 4.609 31.672 1 89.81 79 ARG B C 1
ATOM 5773 O O . ARG B 1 79 ? 3.74 4.055 32.125 1 89.81 79 ARG B O 1
ATOM 5780 N N . ASP B 1 80 ? 1.722 4.02 31.266 1 78.94 80 ASP B N 1
ATOM 5781 C CA . ASP B 1 80 ? 1.738 2.561 31.203 1 78.94 80 ASP B CA 1
ATOM 5782 C C . ASP B 1 80 ? 2.293 2.064 29.875 1 78.94 80 ASP B C 1
ATOM 5784 O O . ASP B 1 80 ? 1.612 2.131 28.859 1 78.94 80 ASP B O 1
ATOM 5788 N N . LYS B 1 81 ? 3.398 1.534 29.938 1 70.12 81 LYS B N 1
ATOM 5789 C CA . LYS B 1 81 ? 4.137 1.151 28.734 1 70.12 81 LYS B CA 1
ATOM 5790 C C . LYS B 1 81 ? 3.379 0.098 27.938 1 70.12 81 LYS B C 1
ATOM 5792 O O . LYS B 1 81 ? 3.52 0.02 26.719 1 70.12 81 LYS B O 1
ATOM 5797 N N . GLU B 1 82 ? 2.689 -0.539 28.703 1 71.44 82 GLU B N 1
ATOM 5798 C CA . GLU B 1 82 ? 2.061 -1.667 28.016 1 71.44 82 GLU B CA 1
ATOM 5799 C C . GLU B 1 82 ? 0.713 -1.271 27.422 1 71.44 82 GLU B C 1
ATOM 5801 O O . GLU B 1 82 ? 0.177 -1.977 26.562 1 71.44 82 GLU B O 1
ATOM 5806 N N . SER B 1 83 ? 0.287 -0.101 27.906 1 74.75 83 SER B N 1
ATOM 5807 C CA . SER B 1 83 ? -1.041 0.266 27.422 1 74.75 83 SER B CA 1
ATOM 5808 C C . SER B 1 83 ? -0.961 0.997 26.094 1 74.75 83 SER B C 1
ATOM 5810 O O . SER B 1 83 ? -0.039 1.781 25.859 1 74.75 83 SER B O 1
ATOM 5812 N N . LYS B 1 84 ? -1.832 0.616 25.172 1 79 84 LYS B N 1
ATOM 5813 C CA . LYS B 1 84 ? -1.996 1.345 23.922 1 79 84 LYS B CA 1
ATOM 5814 C C . LYS B 1 84 ? -2.99 2.49 24.078 1 79 84 LYS B C 1
ATOM 5816 O O . LYS B 1 84 ? -3.146 3.312 23.172 1 79 84 LYS B O 1
ATOM 5821 N N . GLU B 1 85 ? -3.516 2.656 25.234 1 86.94 85 GLU B N 1
ATOM 5822 C CA . GLU B 1 85 ? -4.566 3.645 25.453 1 86.94 85 GLU B CA 1
ATOM 5823 C C . GLU B 1 85 ? -3.982 4.98 25.906 1 86.94 85 GLU B C 1
ATOM 5825 O O . GLU B 1 85 ? -2.867 5.031 26.422 1 86.94 85 GLU B O 1
ATOM 5830 N N . ALA B 1 86 ? -4.734 6.02 25.656 1 93 86 ALA B N 1
ATOM 5831 C CA . ALA B 1 86 ? -4.422 7.34 26.188 1 93 86 ALA B CA 1
ATOM 5832 C C . ALA B 1 86 ? -4.996 7.504 27.594 1 93 86 ALA B C 1
ATOM 5834 O O . ALA B 1 86 ? -6.105 7.051 27.875 1 93 86 ALA B O 1
ATOM 5835 N N . GLU B 1 87 ? -4.23 8.156 28.438 1 96.38 87 GLU B N 1
ATOM 5836 C CA . GLU B 1 87 ? -4.621 8.344 29.828 1 96.38 87 GLU B CA 1
ATOM 5837 C C . GLU B 1 87 ? -4.945 9.805 30.125 1 96.38 87 GLU B C 1
ATOM 5839 O O . GLU B 1 87 ? -4.277 10.711 29.609 1 96.38 87 GLU B O 1
ATOM 5844 N N . LEU B 1 88 ? -5.965 9.984 30.875 1 97.75 88 LEU B N 1
ATOM 5845 C CA . LEU B 1 88 ? -6.336 11.305 31.375 1 97.75 88 LEU B CA 1
ATOM 5846 C C . LEU B 1 88 ? -5.973 11.461 32.844 1 97.75 88 LEU B C 1
ATOM 5848 O O . LEU B 1 88 ? -6.434 10.688 33.688 1 97.75 88 LEU B O 1
ATOM 5852 N N . TYR B 1 89 ? -5.199 12.477 33.156 1 97.44 89 TYR B N 1
ATOM 5853 C CA . TYR B 1 89 ? -4.754 12.75 34.5 1 97.44 89 TYR B CA 1
ATOM 5854 C C . TYR B 1 89 ? -5.227 14.125 34.969 1 97.44 89 TYR B C 1
ATOM 5856 O O . TYR B 1 89 ? -5.527 14.992 34.156 1 97.44 89 TYR B O 1
ATOM 5864 N N . VAL B 1 90 ? -5.332 14.289 36.281 1 97.69 90 VAL B N 1
ATOM 5865 C CA . VAL B 1 90 ? -5.48 15.602 36.906 1 97.69 90 VAL B CA 1
ATOM 5866 C C . VAL B 1 90 ? -4.434 15.766 38.031 1 97.69 90 VAL B C 1
ATOM 5868 O O . VAL B 1 90 ? -4.016 14.789 38.656 1 97.69 90 VAL B O 1
ATOM 5871 N N . ILE B 1 91 ? -4.02 16.969 38.188 1 97.5 91 ILE B N 1
ATOM 5872 C CA . ILE B 1 91 ? -3.025 17.281 39.188 1 97.5 91 ILE B CA 1
ATOM 5873 C C . ILE B 1 91 ? -3.346 18.625 39.844 1 97.5 91 ILE B C 1
ATOM 5875 O O . ILE B 1 91 ? -3.744 19.578 39.156 1 97.5 91 ILE B O 1
ATOM 5879 N N . PRO B 1 92 ? -3.203 18.766 41.188 1 97.19 92 PRO B N 1
ATOM 5880 C CA . PRO B 1 92 ? -3.402 20.062 41.812 1 97.19 92 PRO B CA 1
ATOM 5881 C C . PRO B 1 92 ? -2.34 21.094 41.406 1 97.19 92 PRO B C 1
ATOM 5883 O O . PRO B 1 92 ? -1.162 20.734 41.281 1 97.19 92 PRO B O 1
ATOM 5886 N N . THR B 1 93 ? -2.791 22.297 41.25 1 95.69 93 THR B N 1
ATOM 5887 C CA . THR B 1 93 ? -1.887 23.344 40.781 1 95.69 93 THR B CA 1
ATOM 5888 C C . THR B 1 93 ? -0.906 23.75 41.875 1 95.69 93 THR B C 1
ATOM 5890 O O . THR B 1 93 ? 0.168 24.281 41.594 1 95.69 93 THR B O 1
ATOM 5893 N N . ASP B 1 94 ? -1.251 23.641 43.094 1 90.62 94 ASP B N 1
ATOM 5894 C CA . ASP B 1 94 ? -0.419 24.062 44.219 1 90.62 94 ASP B CA 1
ATOM 5895 C C . ASP B 1 94 ? 0.51 22.938 44.656 1 90.62 94 ASP B C 1
ATOM 5897 O O . ASP B 1 94 ? 1.197 23.062 45.688 1 90.62 94 ASP B O 1
ATOM 5901 N N . GLY B 1 95 ? 0.56 21.969 43.969 1 83.88 95 GLY B N 1
ATOM 5902 C CA . GLY B 1 95 ? 1.474 20.891 44.312 1 83.88 95 GLY B CA 1
ATOM 5903 C C . GLY B 1 95 ? 0.763 19.594 44.656 1 83.88 95 GLY B C 1
ATOM 5904 O O . GLY B 1 95 ? -0.404 19.609 45.062 1 83.88 95 GLY B O 1
ATOM 5905 N N . GLY B 1 96 ? 1.383 18.438 44.438 1 89.62 96 GLY B N 1
ATOM 5906 C CA . GLY B 1 96 ? 0.843 17.094 44.656 1 89.62 96 GLY B CA 1
ATOM 5907 C C . GLY B 1 96 ? 1.118 16.141 43.531 1 89.62 96 GLY B C 1
ATOM 5908 O O . GLY B 1 96 ? 1.867 16.469 42.594 1 89.62 96 GLY B O 1
ATOM 5909 N N . GLU B 1 97 ? 0.454 15.016 43.719 1 93.44 97 GLU B N 1
ATOM 5910 C CA . GLU B 1 97 ? 0.682 13.969 42.719 1 93.44 97 GLU B CA 1
ATOM 5911 C C . GLU B 1 97 ? -0.445 13.922 41.688 1 93.44 97 GLU B C 1
ATOM 5913 O O . GLU B 1 97 ? -1.607 14.164 42.031 1 93.44 97 GLU B O 1
ATOM 5918 N N . ALA B 1 98 ? -0.056 13.664 40.438 1 95.5 98 ALA B N 1
ATOM 5919 C CA . ALA B 1 98 ? -1.052 13.445 39.406 1 95.5 98 ALA B CA 1
ATOM 5920 C C . ALA B 1 98 ? -1.89 12.203 39.688 1 95.5 98 ALA B C 1
ATOM 5922 O O . ALA B 1 98 ? -1.369 11.195 40.188 1 95.5 98 ALA B O 1
ATOM 5923 N N . ARG B 1 99 ? -3.102 12.273 39.438 1 95.62 99 ARG B N 1
ATOM 5924 C CA . ARG B 1 99 ? -4.031 11.164 39.625 1 95.62 99 ARG B CA 1
ATOM 5925 C C . ARG B 1 99 ? -4.656 10.758 38.281 1 95.62 99 ARG B C 1
ATOM 5927 O O . ARG B 1 99 ? -5.164 11.609 37.562 1 95.62 99 ARG B O 1
ATOM 5934 N N . LEU B 1 100 ? -4.598 9.43 38 1 95.81 100 LEU B N 1
ATOM 5935 C CA . LEU B 1 100 ? -5.266 8.891 36.812 1 95.81 100 LEU B CA 1
ATOM 5936 C C . LEU B 1 100 ? -6.781 8.969 36.969 1 95.81 100 LEU B C 1
ATOM 5938 O O . LEU B 1 100 ? -7.34 8.438 37.938 1 95.81 100 LEU B O 1
ATOM 5942 N N . LEU B 1 101 ? -7.383 9.641 36.094 1 96.81 101 LEU B N 1
ATOM 5943 C CA . LEU B 1 101 ? -8.844 9.703 36.125 1 96.81 101 LEU B CA 1
ATOM 5944 C C . LEU B 1 101 ? -9.453 8.539 35.344 1 96.81 101 LEU B C 1
ATOM 5946 O O . LEU B 1 101 ? -10.336 7.848 35.875 1 96.81 101 LEU B O 1
ATOM 5950 N N . THR B 1 102 ? -9.07 8.375 34.094 1 96.44 102 THR B N 1
ATOM 5951 C CA . THR B 1 102 ? -9.594 7.305 33.281 1 96.44 102 THR B CA 1
ATOM 5952 C C . THR B 1 102 ? -8.742 7.125 32.031 1 96.44 102 THR B C 1
ATOM 5954 O O . THR B 1 102 ? -7.73 7.812 31.844 1 96.44 102 THR B O 1
ATOM 5957 N N . LYS B 1 103 ? -9.016 6.078 31.234 1 96.38 103 LYS B N 1
ATOM 5958 C CA . LYS B 1 103 ? -8.289 5.742 30.016 1 96.38 103 LYS B CA 1
ATOM 5959 C C . LYS B 1 103 ? -9.227 5.684 28.812 1 96.38 103 LYS B C 1
ATOM 5961 O O . LYS B 1 103 ? -10.414 5.41 28.953 1 96.38 103 LYS B O 1
ATOM 5966 N N . PHE B 1 104 ? -8.711 6.008 27.719 1 96.88 104 PHE B N 1
ATOM 5967 C CA . PHE B 1 104 ? -9.461 5.938 26.469 1 96.88 104 PHE B CA 1
ATOM 5968 C C . PHE B 1 104 ? -8.719 5.102 25.438 1 96.88 104 PHE B C 1
ATOM 5970 O O . PHE B 1 104 ? -7.547 5.367 25.141 1 96.88 104 PHE B O 1
ATOM 5977 N N . LYS B 1 105 ? -9.383 4.199 24.766 1 93.62 105 LYS B N 1
ATOM 5978 C CA . LYS B 1 105 ? -8.812 3.18 23.891 1 93.62 105 LYS B CA 1
ATOM 5979 C C . LYS B 1 105 ? -8.164 3.812 22.656 1 93.62 105 LYS B C 1
ATOM 5981 O O . LYS B 1 105 ? -7.086 3.387 22.219 1 93.62 105 LYS B O 1
ATOM 5986 N N . TYR B 1 106 ? -8.82 4.73 22.047 1 94.44 106 TYR B N 1
ATOM 5987 C CA . TYR B 1 106 ? -8.383 5.234 20.75 1 94.44 106 TYR B CA 1
ATOM 5988 C C . TYR B 1 106 ? -7.789 6.633 20.891 1 94.44 106 TYR B C 1
ATOM 5990 O O . TYR B 1 106 ? -7.777 7.402 19.922 1 94.44 106 TYR B O 1
ATOM 5998 N N . GLY B 1 107 ? -7.352 7.035 22.062 1 94.12 107 GLY B N 1
ATOM 5999 C CA . GLY B 1 107 ? -6.711 8.32 22.297 1 94.12 107 GLY B CA 1
ATOM 6000 C C . GLY B 1 107 ? -7.68 9.406 22.703 1 94.12 107 GLY B C 1
ATOM 6001 O O . GLY B 1 107 ? -8.867 9.148 22.906 1 94.12 107 GLY B O 1
ATOM 6002 N N . ILE B 1 108 ? -7.176 10.57 22.984 1 97.19 108 ILE B N 1
ATOM 6003 C CA . ILE B 1 108 ? -7.914 11.773 23.359 1 97.19 108 ILE B CA 1
ATOM 6004 C C . ILE B 1 108 ? -7.625 12.898 22.375 1 97.19 108 ILE B C 1
ATOM 6006 O O . ILE B 1 108 ? -6.48 13.344 22.25 1 97.19 108 ILE B O 1
ATOM 6010 N N . LYS B 1 109 ? -8.641 13.367 21.703 1 96.38 109 LYS B N 1
ATOM 6011 C CA . LYS B 1 109 ? -8.469 14.391 20.672 1 96.38 109 LYS B CA 1
ATOM 6012 C C . LYS B 1 109 ? -8.562 15.797 21.266 1 96.38 109 LYS B C 1
ATOM 6014 O O . LYS B 1 109 ? -7.938 16.734 20.766 1 96.38 109 LYS B O 1
ATOM 6019 N N . ASN B 1 110 ? -9.43 15.945 22.203 1 97.06 110 ASN B N 1
ATOM 6020 C CA . ASN B 1 110 ? -9.703 17.219 22.859 1 97.06 110 ASN B CA 1
ATOM 6021 C C . ASN B 1 110 ? -10.258 17.031 24.266 1 97.06 110 ASN B C 1
ATOM 6023 O O . ASN B 1 110 ? -10.789 15.961 24.578 1 97.06 110 ASN B O 1
ATOM 6027 N N . LEU B 1 111 ? -10.039 18.016 25.125 1 97.81 111 LEU B N 1
ATOM 6028 C CA . LEU B 1 111 ? -10.594 17.953 26.484 1 97.81 111 LEU B CA 1
ATOM 6029 C C . LEU B 1 111 ? -10.859 19.359 27.016 1 97.81 111 LEU B C 1
ATOM 6031 O O . LEU B 1 111 ? -10.109 20.281 26.719 1 97.81 111 LEU B O 1
ATOM 6035 N N . ARG B 1 112 ? -11.906 19.547 27.766 1 97.75 112 ARG B N 1
ATOM 6036 C CA . ARG B 1 112 ? -12.273 20.797 28.422 1 97.75 112 ARG B CA 1
ATOM 6037 C C . ARG B 1 112 ? -13.047 20.547 29.703 1 97.75 112 ARG B C 1
ATOM 6039 O O . ARG B 1 112 ? -13.93 19.672 29.75 1 97.75 112 ARG B O 1
ATOM 6046 N N . PHE B 1 113 ? -12.727 21.297 30.766 1 98.12 113 PHE B N 1
ATOM 6047 C CA . PHE B 1 113 ? -13.516 21.234 32 1 98.12 113 PHE B CA 1
ATOM 6048 C C . PHE B 1 113 ? -14.922 21.781 31.766 1 98.12 113 PHE B C 1
ATOM 6050 O O . PHE B 1 113 ? -15.102 22.719 30.984 1 98.12 113 PHE B O 1
ATOM 6057 N N . THR B 1 114 ? -15.875 21.188 32.469 1 97.81 114 THR B N 1
ATOM 6058 C CA . THR B 1 114 ? -17.172 21.844 32.562 1 97.81 114 THR B CA 1
ATOM 6059 C C . THR B 1 114 ? -17.062 23.172 33.312 1 97.81 114 THR B C 1
ATOM 6061 O O . THR B 1 114 ? -16.094 23.391 34.031 1 97.81 114 THR B O 1
ATOM 6064 N N . GLU B 1 115 ? -18.094 24 33.156 1 96.62 115 GLU B N 1
ATOM 6065 C CA . GLU B 1 115 ? -18.047 25.344 33.75 1 96.62 115 GLU B CA 1
ATOM 6066 C C . GLU B 1 115 ? -17.969 25.281 35.25 1 96.62 115 GLU B C 1
ATOM 6068 O O . GLU B 1 115 ? -17.344 26.141 35.875 1 96.62 115 GLU B O 1
ATOM 6073 N N . ASP B 1 116 ? -18.594 24.25 35.875 1 96.12 116 ASP B N 1
ATOM 6074 C CA . ASP B 1 116 ? -18.609 24.125 37.344 1 96.12 116 ASP B CA 1
ATOM 6075 C C . ASP B 1 116 ? -17.359 23.422 37.844 1 96.12 116 ASP B C 1
ATOM 6077 O O . ASP B 1 116 ? -17.141 23.328 39.062 1 96.12 116 ASP B O 1
ATOM 6081 N N . GLY B 1 117 ? -16.547 22.922 36.969 1 96.88 117 GLY B N 1
ATOM 6082 C CA . GLY B 1 117 ? -15.289 22.297 37.344 1 96.88 117 GLY B CA 1
ATOM 6083 C C . GLY B 1 117 ? -15.461 20.891 37.906 1 96.88 117 GLY B C 1
ATOM 6084 O O . GLY B 1 117 ? -14.508 20.312 38.438 1 96.88 117 GLY B O 1
ATOM 6085 N N . LYS B 1 118 ? -16.594 20.297 37.75 1 97 118 LYS B N 1
ATOM 6086 C CA . LYS B 1 118 ? -16.859 19.016 38.375 1 97 118 LYS B CA 1
ATOM 6087 C C . LYS B 1 118 ? -16.562 17.859 37.406 1 97 118 LYS B C 1
ATOM 6089 O O . LYS B 1 118 ? -16.422 16.719 37.844 1 97 118 LYS B O 1
ATOM 6094 N N . SER B 1 119 ? -16.562 18.188 36.156 1 98.06 119 SER B N 1
ATOM 6095 C CA . SER B 1 119 ? -16.297 17.156 35.156 1 98.06 119 SER B CA 1
ATOM 6096 C C . SER B 1 119 ? -15.391 17.688 34.062 1 98.06 119 SER B C 1
ATOM 6098 O O . SER B 1 119 ? -15.172 18.906 33.969 1 98.06 119 SER B O 1
ATOM 6100 N N . ILE B 1 120 ? -14.844 16.734 33.281 1 98.56 120 ILE B N 1
ATOM 6101 C CA . ILE B 1 120 ? -14.055 17.031 32.094 1 98.56 120 ILE B CA 1
ATOM 6102 C C . ILE B 1 120 ? -14.719 16.391 30.875 1 98.56 120 ILE B C 1
ATOM 6104 O O . ILE B 1 120 ? -14.992 15.18 30.859 1 98.56 120 ILE B O 1
ATOM 6108 N N . ALA B 1 121 ? -15.062 17.203 29.906 1 98.62 121 ALA B N 1
ATOM 6109 C CA . ALA B 1 121 ? -15.5 16.672 28.609 1 98.62 121 ALA B CA 1
ATOM 6110 C C . ALA B 1 121 ? -14.312 16.234 27.766 1 98.62 121 ALA B C 1
ATOM 6112 O O . ALA B 1 121 ? -13.328 16.953 27.641 1 98.62 121 ALA B O 1
ATOM 6113 N N . VAL B 1 122 ? -14.367 15 27.234 1 98.75 122 VAL B N 1
ATOM 6114 C CA . VAL B 1 122 ? -13.289 14.422 26.438 1 98.75 122 VAL B CA 1
ATOM 6115 C C . VAL B 1 122 ? -13.82 14.023 25.062 1 98.75 122 VAL B C 1
ATOM 6117 O O . VAL B 1 122 ? -14.844 13.328 24.953 1 98.75 122 VAL B O 1
ATOM 6120 N N . VAL B 1 123 ? -13.211 14.461 24 1 98.62 123 VAL B N 1
ATOM 6121 C CA . VAL B 1 123 ? -13.5 14.016 22.656 1 98.62 123 VAL B CA 1
ATOM 6122 C C . VAL B 1 123 ? -12.602 12.828 22.281 1 98.62 123 VAL B C 1
ATOM 6124 O O . VAL B 1 123 ? -11.375 12.945 22.312 1 98.62 123 VAL B O 1
ATOM 6127 N N . THR B 1 124 ? -13.164 11.711 21.938 1 98.31 124 THR B N 1
ATOM 6128 C CA . THR B 1 124 ? -12.414 10.5 21.641 1 98.31 124 THR B CA 1
ATOM 6129 C C . THR B 1 124 ? -13.164 9.633 20.625 1 98.31 124 THR B C 1
ATOM 6131 O O . THR B 1 124 ? -14.391 9.602 20.625 1 98.31 124 THR B O 1
ATOM 6134 N N . PRO B 1 125 ? -12.398 8.945 19.719 1 97.44 125 PRO B N 1
ATOM 6135 C CA . PRO B 1 125 ? -13.062 8.023 18.797 1 97.44 125 PRO B CA 1
ATOM 6136 C C . PRO B 1 125 ? -13.625 6.785 19.5 1 97.44 125 PRO B C 1
ATOM 6138 O O . PRO B 1 125 ? -13.078 6.355 20.531 1 97.44 125 PRO B O 1
ATOM 6141 N N . ILE B 1 126 ? -14.68 6.258 18.953 1 97.19 126 ILE B N 1
ATOM 6142 C CA . ILE B 1 126 ? -15.227 4.969 19.359 1 97.19 126 ILE B CA 1
ATOM 6143 C C . ILE B 1 126 ? -15.602 4.152 18.125 1 97.19 126 ILE B C 1
ATOM 6145 O O . ILE B 1 126 ? -15.719 4.695 17.016 1 97.19 126 ILE B O 1
ATOM 6149 N N . ASP B 1 127 ? -15.719 2.854 18.234 1 95.75 127 ASP B N 1
ATOM 6150 C CA . ASP B 1 127 ? -16.312 2.008 17.203 1 95.75 127 ASP B CA 1
ATOM 6151 C C . ASP B 1 127 ? -17.812 2.221 17.109 1 95.75 127 ASP B C 1
ATOM 6153 O O . ASP B 1 127 ? -18.516 2.133 18.125 1 95.75 127 ASP B O 1
ATOM 6157 N N . VAL B 1 128 ? -18.297 2.514 15.977 1 95 128 VAL B N 1
ATOM 6158 C CA . VAL B 1 128 ? -19.734 2.74 15.859 1 95 128 VAL B CA 1
ATOM 6159 C C . VAL B 1 128 ? -20.422 1.446 15.445 1 95 128 VAL B C 1
ATOM 6161 O O . VAL B 1 128 ? -21.656 1.362 15.469 1 95 128 VAL B O 1
ATOM 6164 N N . GLU B 1 129 ? -19.688 0.53 14.922 1 88.69 129 GLU B N 1
ATOM 6165 C CA . GLU B 1 129 ? -20.188 -0.816 14.656 1 88.69 129 GLU B CA 1
ATOM 6166 C C . GLU B 1 129 ? -19.344 -1.867 15.367 1 88.69 129 GLU B C 1
ATOM 6168 O O . GLU B 1 129 ? -18.188 -1.618 15.703 1 88.69 129 GLU B O 1
ATOM 6173 N N . LYS B 1 130 ? -19.969 -3.049 15.625 1 83.62 130 LYS B N 1
ATOM 6174 C CA . LYS B 1 130 ? -19.234 -4.156 16.234 1 83.62 130 LYS B CA 1
ATOM 6175 C C . LYS B 1 130 ? -18.141 -4.664 15.297 1 83.62 130 LYS B C 1
ATOM 6177 O O . LYS B 1 130 ? -18.391 -4.926 14.117 1 83.62 130 LYS B O 1
ATOM 6182 N N . LYS B 1 131 ? -16.938 -4.703 15.805 1 79.31 131 LYS B N 1
ATOM 6183 C CA . LYS B 1 131 ? -15.844 -5.23 15.008 1 79.31 131 LYS B CA 1
ATOM 6184 C C . LYS B 1 131 ? -15.82 -6.758 15.039 1 79.31 131 LYS B C 1
ATOM 6186 O O . LYS B 1 131 ? -16.016 -7.359 16.094 1 79.31 131 LYS B O 1
ATOM 6191 N N . PRO B 1 132 ? -15.586 -7.27 13.797 1 82.19 132 PRO B N 1
ATOM 6192 C CA . PRO B 1 132 ? -15.43 -8.727 13.805 1 82.19 132 PRO B CA 1
ATOM 6193 C C . PRO B 1 132 ? -14.195 -9.188 14.578 1 82.19 132 PRO B C 1
ATOM 6195 O O . PRO B 1 132 ? -13.289 -8.383 14.828 1 82.19 132 PRO B O 1
ATOM 6198 N N . LYS B 1 133 ? -14.188 -10.422 14.953 1 83 133 LYS B N 1
ATOM 6199 C CA . LYS B 1 133 ? -13.07 -11.008 15.695 1 83 133 LYS B CA 1
ATOM 6200 C C . LYS B 1 133 ? -11.859 -11.219 14.797 1 83 133 LYS B C 1
ATOM 6202 O O . LYS B 1 133 ? -10.719 -11.18 15.266 1 83 133 LYS B O 1
ATOM 6207 N N . ASP B 1 134 ? -12.102 -11.398 13.477 1 90.62 134 ASP B N 1
ATOM 6208 C CA . ASP B 1 134 ? -10.977 -11.641 12.586 1 90.62 134 ASP B CA 1
ATOM 6209 C C . ASP B 1 134 ? -10.305 -10.328 12.18 1 90.62 134 ASP B C 1
ATOM 6211 O O . ASP B 1 134 ? -10.758 -9.25 12.562 1 90.62 134 ASP B O 1
ATOM 6215 N N . ASP B 1 135 ? -9.172 -10.492 11.578 1 95 135 ASP B N 1
ATOM 6216 C CA . ASP B 1 135 ? -8.375 -9.312 11.25 1 95 135 ASP B CA 1
ATOM 6217 C C . ASP B 1 135 ? -8.688 -8.812 9.844 1 95 135 ASP B C 1
ATOM 6219 O O . ASP B 1 135 ? -7.98 -7.953 9.312 1 95 135 ASP B O 1
ATOM 6223 N N . VAL B 1 136 ? -9.719 -9.359 9.195 1 97.88 136 VAL B N 1
ATOM 6224 C CA . VAL B 1 136 ? -10.133 -8.922 7.871 1 97.88 136 VAL B CA 1
ATOM 6225 C C . VAL B 1 136 ? -10.859 -7.582 7.973 1 97.88 136 VAL B C 1
ATOM 6227 O O . VAL B 1 136 ? -11.734 -7.406 8.828 1 97.88 136 VAL B O 1
ATOM 6230 N N . HIS B 1 137 ? -10.492 -6.598 7.168 1 97.44 137 HIS B N 1
ATOM 6231 C CA . HIS B 1 137 ? -11.203 -5.324 7.121 1 97.44 137 HIS B CA 1
ATOM 6232 C C . HIS B 1 137 ? -12.406 -5.395 6.195 1 97.44 137 HIS B C 1
ATOM 6234 O O . HIS B 1 137 ? -12.258 -5.621 4.992 1 97.44 137 HIS B O 1
ATOM 6240 N N . VAL B 1 138 ? -13.594 -5.25 6.645 1 97.56 138 VAL B N 1
ATOM 6241 C CA . VAL B 1 138 ? -14.805 -5.109 5.836 1 97.56 138 VAL B CA 1
ATOM 6242 C C . VAL B 1 138 ? -15.273 -3.654 5.855 1 97.56 138 VAL B C 1
ATOM 6244 O O . VAL B 1 138 ? -15.812 -3.182 6.859 1 97.56 138 VAL B O 1
ATOM 6247 N N . ILE B 1 139 ? -15.156 -2.947 4.82 1 97.88 139 ILE B N 1
ATOM 6248 C CA . ILE B 1 139 ? -15.281 -1.496 4.738 1 97.88 139 ILE B CA 1
ATOM 6249 C C . ILE B 1 139 ? -16.516 -1.13 3.916 1 97.88 139 ILE B C 1
ATOM 6251 O O . ILE B 1 139 ? -16.703 -1.652 2.816 1 97.88 139 ILE B O 1
ATOM 6255 N N . LYS B 1 140 ? -17.312 -0.197 4.367 1 97.38 140 LYS B N 1
ATOM 6256 C CA . LYS B 1 140 ? -18.562 0.16 3.707 1 97.38 140 LYS B CA 1
ATOM 6257 C C . LYS B 1 140 ? -18.641 1.664 3.467 1 97.38 140 LYS B C 1
ATOM 6259 O O . LYS B 1 140 ? -19.656 2.164 2.982 1 97.38 140 LYS B O 1
ATOM 6264 N N . GLU B 1 141 ? -17.531 2.436 3.807 1 97.25 141 GLU B N 1
ATOM 6265 C CA . GLU B 1 141 ? -17.578 3.891 3.688 1 97.25 141 GLU B CA 1
ATOM 6266 C C . GLU B 1 141 ? -16.219 4.453 3.299 1 97.25 141 GLU B C 1
ATOM 6268 O O . GLU B 1 141 ? -15.203 3.754 3.373 1 97.25 141 GLU B O 1
ATOM 6273 N N . ILE B 1 142 ? -16.172 5.664 2.797 1 98.06 142 ILE B N 1
ATOM 6274 C CA . ILE B 1 142 ? -14.969 6.469 2.652 1 98.06 142 ILE B CA 1
ATOM 6275 C C . ILE B 1 142 ? -15.094 7.742 3.482 1 98.06 142 ILE B C 1
ATOM 6277 O O . ILE B 1 142 ? -16.203 8.227 3.725 1 98.06 142 ILE B O 1
ATOM 6281 N N . PRO B 1 143 ? -14.016 8.297 3.893 1 97.31 143 PRO B N 1
ATOM 6282 C CA . PRO B 1 143 ? -12.695 7.66 3.795 1 97.31 143 PRO B CA 1
ATOM 6283 C C . PRO B 1 143 ? -12.57 6.434 4.691 1 97.31 143 PRO B C 1
ATOM 6285 O O . PRO B 1 143 ? -13.273 6.32 5.695 1 97.31 143 PRO B O 1
ATOM 6288 N N . PHE B 1 144 ? -11.672 5.52 4.379 1 97.94 144 PHE B N 1
ATOM 6289 C CA . PHE B 1 144 ? -11.492 4.297 5.152 1 97.94 144 PHE B CA 1
ATOM 6290 C C . PHE B 1 144 ? -10.211 4.355 5.977 1 97.94 144 PHE B C 1
ATOM 6292 O O . PHE B 1 144 ? -10.062 3.619 6.953 1 97.94 144 PHE B O 1
ATOM 6299 N N . TRP B 1 145 ? -9.273 5.141 5.605 1 98 145 TRP B N 1
ATOM 6300 C CA . TRP B 1 145 ? -8.102 5.426 6.422 1 98 145 TRP B CA 1
ATOM 6301 C C . TRP B 1 145 ? -7.773 6.918 6.398 1 98 145 TRP B C 1
ATOM 6303 O O . TRP B 1 145 ? -8.352 7.676 5.617 1 98 145 TRP B O 1
ATOM 6313 N N . PHE B 1 146 ? -6.996 7.383 7.27 1 97.88 146 PHE B N 1
ATOM 6314 C CA . PHE B 1 146 ? -6.621 8.789 7.398 1 97.88 146 PHE B CA 1
ATOM 6315 C C . PHE B 1 146 ? -5.168 8.922 7.84 1 97.88 146 PHE B C 1
ATOM 6317 O O . PHE B 1 146 ? -4.707 8.172 8.703 1 97.88 146 PHE B O 1
ATOM 6324 N N . ASN B 1 147 ? -4.492 9.789 7.203 1 98.12 147 ASN B N 1
ATOM 6325 C CA . ASN B 1 147 ? -3.074 9.984 7.48 1 98.12 147 ASN B CA 1
ATOM 6326 C C . ASN B 1 147 ? -2.824 10.227 8.969 1 98.12 147 ASN B C 1
ATOM 6328 O O . ASN B 1 147 ? -3.496 11.055 9.586 1 98.12 147 ASN B O 1
ATOM 6332 N N . GLY B 1 148 ? -1.861 9.57 9.539 1 96.31 148 GLY B N 1
ATOM 6333 C CA . GLY B 1 148 ? -1.469 9.742 10.93 1 96.31 148 GLY B CA 1
ATOM 6334 C C . GLY B 1 148 ? -2.352 8.977 11.898 1 96.31 148 GLY B C 1
ATOM 6335 O O . GLY B 1 148 ? -2.039 8.867 13.086 1 96.31 148 GLY B O 1
ATOM 6336 N N . VAL B 1 149 ? -3.475 8.414 11.359 1 95.88 149 VAL B N 1
ATOM 6337 C CA . VAL B 1 149 ? -4.41 7.711 12.242 1 95.88 149 VAL B CA 1
ATOM 6338 C C . VAL B 1 149 ? -4.477 6.234 11.852 1 95.88 149 VAL B C 1
ATOM 6340 O O . VAL B 1 149 ? -4.52 5.359 12.719 1 95.88 149 VAL B O 1
ATOM 6343 N N . GLY B 1 150 ? -4.391 5.918 10.594 1 96.81 150 GLY B N 1
ATOM 6344 C CA . GLY B 1 150 ? -4.629 4.57 10.109 1 96.81 150 GLY B CA 1
ATOM 6345 C C . GLY B 1 150 ? -6.066 4.332 9.688 1 96.81 150 GLY B C 1
ATOM 6346 O O . GLY B 1 150 ? -6.668 5.176 9.016 1 96.81 150 GLY B O 1
ATOM 6347 N N . TRP B 1 151 ? -6.59 3.207 9.977 1 96.56 151 TRP B N 1
ATOM 6348 C CA . TRP B 1 151 ? -7.957 2.844 9.617 1 96.56 151 TRP B CA 1
ATOM 6349 C C . TRP B 1 151 ? -8.969 3.668 10.406 1 96.56 151 TRP B C 1
ATOM 6351 O O . TRP B 1 151 ? -8.922 3.707 11.641 1 96.56 151 TRP B O 1
ATOM 6361 N N . VAL B 1 152 ? -9.906 4.312 9.742 1 96.62 152 VAL B N 1
ATOM 6362 C CA . VAL B 1 152 ? -10.859 5.16 10.453 1 96.62 152 VAL B CA 1
ATOM 6363 C C . VAL B 1 152 ? -12.289 4.715 10.133 1 96.62 152 VAL B C 1
ATOM 6365 O O . VAL B 1 152 ? -13.25 5.238 10.703 1 96.62 152 VAL B O 1
ATOM 6368 N N . TYR B 1 153 ? -12.453 3.762 9.117 1 96.38 153 TYR B N 1
ATOM 6369 C CA . TYR B 1 153 ? -13.797 3.268 8.844 1 96.38 153 TYR B CA 1
ATOM 6370 C C . TYR B 1 153 ? -14.43 2.684 10.102 1 96.38 153 TYR B C 1
ATOM 6372 O O . TYR B 1 153 ? -13.75 2.07 10.922 1 96.38 153 TYR B O 1
ATOM 6380 N N . GLY B 1 154 ? -15.734 2.98 10.281 1 95.81 154 GLY B N 1
ATOM 6381 C CA . GLY B 1 154 ? -16.469 2.422 11.406 1 95.81 154 GLY B CA 1
ATOM 6382 C C . GLY B 1 154 ? -16.156 3.105 12.719 1 95.81 154 GLY B C 1
ATOM 6383 O O . GLY B 1 154 ? -16.5 2.588 13.789 1 95.81 154 GLY B O 1
ATOM 6384 N N . LYS B 1 155 ? -15.539 4.262 12.703 1 96.56 155 LYS B N 1
ATOM 6385 C CA . LYS B 1 155 ? -15.242 5.008 13.922 1 96.56 155 LYS B CA 1
ATOM 6386 C C . LYS B 1 155 ? -15.758 6.438 13.836 1 96.56 155 LYS B C 1
ATOM 6388 O O . LYS B 1 155 ? -15.844 7.012 12.75 1 96.56 155 LYS B O 1
ATOM 6393 N N . ARG B 1 156 ? -16.141 6.988 14.977 1 97.81 156 ARG B N 1
ATOM 6394 C CA . ARG B 1 156 ? -16.531 8.383 15.125 1 97.81 156 ARG B CA 1
ATOM 6395 C C . ARG B 1 156 ? -16.062 8.945 16.469 1 97.81 156 ARG B C 1
ATOM 6397 O O . ARG B 1 156 ? -16.047 8.234 17.469 1 97.81 156 ARG B O 1
ATOM 6404 N N . SER B 1 157 ? -15.688 10.211 16.422 1 98.25 157 SER B N 1
ATOM 6405 C CA . SER B 1 157 ? -15.336 10.875 17.672 1 98.25 157 SER B CA 1
ATOM 6406 C C . SER B 1 157 ? -16.578 11.375 18.406 1 98.25 157 SER B C 1
ATOM 6408 O O . SER B 1 157 ? -17.438 12.016 17.797 1 98.25 157 SER B O 1
ATOM 6410 N N . VAL B 1 158 ? -16.672 11.078 19.672 1 98.31 158 VAL B N 1
ATOM 6411 C CA . VAL B 1 158 ? -17.781 11.484 20.516 1 98.31 158 VAL B CA 1
ATOM 6412 C C . VAL B 1 158 ? -17.266 12.219 21.75 1 98.31 158 VAL B C 1
ATOM 6414 O O . VAL B 1 158 ? -16.062 12.32 21.953 1 98.31 158 VAL B O 1
ATOM 6417 N N . VAL B 1 159 ? -18.203 12.766 22.516 1 98.62 159 VAL B N 1
ATOM 6418 C CA . VAL B 1 159 ? -17.828 13.453 23.75 1 98.62 159 VAL B CA 1
ATOM 6419 C C . VAL B 1 159 ? -18.234 12.602 24.938 1 98.62 159 VAL B C 1
ATOM 6421 O O . VAL B 1 159 ? -19.391 12.18 25.062 1 98.62 159 VAL B O 1
ATOM 6424 N N . TYR B 1 160 ? -17.328 12.352 25.812 1 98.5 160 TYR B N 1
ATOM 6425 C CA . TYR B 1 160 ? -17.578 11.797 27.141 1 98.5 160 TYR B CA 1
ATOM 6426 C C . TYR B 1 160 ? -17.469 12.867 28.219 1 98.5 160 TYR B C 1
ATOM 6428 O O . TYR B 1 160 ? -16.609 13.742 28.141 1 98.5 160 TYR B O 1
ATOM 6436 N N . LEU B 1 161 ? -18.312 12.789 29.188 1 98.06 161 LEU B N 1
ATOM 6437 C CA . LEU B 1 161 ? -18.094 13.516 30.438 1 98.06 161 LEU B CA 1
ATOM 6438 C C . LEU B 1 161 ? -17.453 12.617 31.484 1 98.06 161 LEU B C 1
ATOM 6440 O O . LEU B 1 161 ? -17.938 11.531 31.766 1 98.06 161 LEU B O 1
ATOM 6444 N N . VAL B 1 162 ? -16.359 13.062 31.953 1 98.62 162 VAL B N 1
ATOM 6445 C CA . VAL B 1 162 ? -15.641 12.32 32.969 1 98.62 162 VAL B CA 1
ATOM 6446 C C . VAL B 1 162 ? -15.797 13.023 34.344 1 98.62 162 VAL B C 1
ATOM 6448 O O . VAL B 1 162 ? -15.398 14.18 34.5 1 98.62 162 VAL B O 1
ATOM 6451 N N . ASP B 1 163 ? -16.297 12.258 35.281 1 98.25 163 ASP B N 1
ATOM 6452 C CA . ASP B 1 163 ? -16.453 12.797 36.656 1 98.25 163 ASP B CA 1
ATOM 6453 C C . ASP B 1 163 ? -15.102 12.938 37.344 1 98.25 163 ASP B C 1
ATOM 6455 O O . ASP B 1 163 ? -14.312 11.984 37.375 1 98.25 163 ASP B O 1
ATOM 6459 N N . LEU B 1 164 ? -14.867 14.078 37.969 1 97.62 164 LEU B N 1
ATOM 6460 C CA . LEU B 1 164 ? -13.555 14.359 38.531 1 97.62 164 LEU B CA 1
ATOM 6461 C C . LEU B 1 164 ? -13.328 13.531 39.812 1 97.62 164 LEU B C 1
ATOM 6463 O O . LEU B 1 164 ? -12.188 13.211 40.125 1 97.62 164 LEU B O 1
ATOM 6467 N N . GLU B 1 165 ? -14.305 13.305 40.469 1 95.94 165 GLU B N 1
ATOM 6468 C CA . GLU B 1 165 ? -14.172 12.594 41.75 1 95.94 165 GLU B CA 1
ATOM 6469 C C . GLU B 1 165 ? -14.047 11.086 41.531 1 95.94 165 GLU B C 1
ATOM 6471 O O . GLU B 1 165 ? -13.195 10.438 42.125 1 95.94 165 GLU B O 1
ATOM 6476 N N . THR B 1 166 ? -14.828 10.578 40.594 1 96.62 166 THR B N 1
ATOM 6477 C CA . THR B 1 166 ? -14.922 9.125 40.469 1 96.62 166 THR B CA 1
ATOM 6478 C C . THR B 1 166 ? -14.156 8.617 39.25 1 96.62 166 THR B C 1
ATOM 6480 O O . THR B 1 166 ? -13.805 7.441 39.188 1 96.62 166 THR B O 1
ATOM 6483 N N . GLY B 1 167 ? -14 9.469 38.312 1 97 167 GLY B N 1
ATOM 6484 C CA . GLY B 1 167 ? -13.383 9.047 37.062 1 97 167 GLY B CA 1
ATOM 6485 C C . GLY B 1 167 ? -14.352 8.359 36.125 1 97 167 GLY B C 1
ATOM 6486 O O . GLY B 1 167 ? -13.961 7.938 35.031 1 97 167 GLY B O 1
ATOM 6487 N N . ARG B 1 168 ? -15.578 8.18 36.594 1 97.69 168 ARG B N 1
ATOM 6488 C CA . ARG B 1 168 ? -16.578 7.547 35.75 1 97.69 168 ARG B CA 1
ATOM 6489 C C . ARG B 1 168 ? -16.844 8.383 34.5 1 97.69 168 ARG B C 1
ATOM 6491 O O . ARG B 1 168 ? -16.938 9.609 34.562 1 97.69 168 ARG B O 1
ATOM 6498 N N . LYS B 1 169 ? -16.797 7.738 33.312 1 97.56 169 LYS B N 1
ATOM 6499 C CA . LYS B 1 169 ? -17.047 8.453 32.062 1 97.56 169 LYS B CA 1
ATOM 6500 C C . LYS B 1 169 ? -18.359 8.008 31.438 1 97.56 169 LYS B C 1
ATOM 6502 O O . LYS B 1 169 ? -18.719 6.828 31.5 1 97.56 169 LYS B O 1
ATOM 6507 N N . ARG B 1 170 ? -19.109 8.906 30.906 1 97.12 170 ARG B N 1
ATOM 6508 C CA . ARG B 1 170 ? -20.375 8.672 30.203 1 97.12 170 ARG B CA 1
ATOM 6509 C C . ARG B 1 170 ? -20.422 9.438 28.891 1 97.12 170 ARG B C 1
ATOM 6511 O O . ARG B 1 170 ? -20.125 10.633 28.844 1 97.12 170 ARG B O 1
ATOM 6518 N N . ARG B 1 171 ? -20.797 8.734 27.812 1 97.5 171 ARG B N 1
ATOM 6519 C CA . ARG B 1 171 ? -20.938 9.398 26.531 1 97.5 171 ARG B CA 1
ATOM 6520 C C . ARG B 1 171 ? -22.141 10.328 26.5 1 97.5 171 ARG B C 1
ATOM 6522 O O . ARG B 1 171 ? -23.234 9.93 26.922 1 97.5 171 ARG B O 1
ATOM 6529 N N . ILE B 1 172 ? -22 11.492 25.875 1 97.31 172 ILE B N 1
ATOM 6530 C CA . ILE B 1 172 ? -23.125 12.406 25.953 1 97.31 172 ILE B CA 1
ATOM 6531 C C . ILE B 1 172 ? -23.531 12.836 24.531 1 97.31 172 ILE B C 1
ATOM 6533 O O . ILE B 1 172 ? -24.625 13.367 24.328 1 97.31 172 ILE B O 1
ATOM 6537 N N . THR B 1 173 ? -22.75 12.719 23.5 1 97.56 173 THR B N 1
ATOM 6538 C CA . THR B 1 173 ? -23.141 13.062 22.141 1 97.56 173 THR B CA 1
ATOM 6539 C C . THR B 1 173 ? -23.531 11.82 21.344 1 97.56 173 THR B C 1
ATOM 6541 O O . THR B 1 173 ? -23.109 10.711 21.688 1 97.56 173 THR B O 1
ATOM 6544 N N . PRO B 1 174 ? -24.328 11.992 20.234 1 95.56 174 PRO B N 1
ATOM 6545 C CA . PRO B 1 174 ? -24.703 10.844 19.406 1 95.56 174 PRO B CA 1
ATOM 6546 C C . PRO B 1 174 ? -23.516 10.273 18.625 1 95.56 174 PRO B C 1
ATOM 6548 O O . PRO B 1 174 ? -22.5 10.961 18.438 1 95.56 174 PRO B O 1
ATOM 6551 N N . LYS B 1 175 ? -23.703 9.031 18.172 1 93.56 175 LYS B N 1
ATOM 6552 C CA . LYS B 1 175 ? -22.609 8.312 17.516 1 93.56 175 LYS B CA 1
ATOM 6553 C C . LYS B 1 175 ? -22.562 8.641 16.031 1 93.56 175 LYS B C 1
ATOM 6555 O O . LYS B 1 175 ? -21.609 8.25 15.336 1 93.56 175 LYS B O 1
ATOM 6560 N N . ASN B 1 176 ? -23.547 9.297 15.539 1 92.62 176 ASN B N 1
ATOM 6561 C CA . ASN B 1 176 ? -23.609 9.539 14.102 1 92.62 176 ASN B CA 1
ATOM 6562 C C . ASN B 1 176 ? -22.875 10.82 13.719 1 92.62 176 ASN B C 1
ATOM 6564 O O . ASN B 1 176 ? -22.766 11.156 12.531 1 92.62 176 ASN B O 1
ATOM 6568 N N . LEU B 1 177 ? -22.375 11.594 14.688 1 96.69 177 LEU B N 1
ATOM 6569 C CA . LEU B 1 177 ? -21.578 12.805 14.453 1 96.69 177 LEU B CA 1
ATOM 6570 C C . LEU B 1 177 ? -20.109 12.57 14.789 1 96.69 177 LEU B C 1
ATOM 6572 O O . LEU B 1 177 ? -19.797 11.805 15.703 1 96.69 177 LEU B O 1
ATOM 6576 N N . ASP B 1 178 ? -19.281 13.148 14.062 1 98.12 178 ASP B N 1
ATOM 6577 C CA . ASP B 1 178 ? -17.844 13.109 14.328 1 98.12 178 ASP B CA 1
ATOM 6578 C C . ASP B 1 178 ? -17.359 14.43 14.922 1 98.12 178 ASP B C 1
ATOM 6580 O O . ASP B 1 178 ? -17.016 15.359 14.195 1 98.12 178 ASP B O 1
ATOM 6584 N N . VAL B 1 179 ? -17.188 14.461 16.219 1 98.56 179 VAL B N 1
ATOM 6585 C CA . VAL B 1 179 ? -16.984 15.688 16.984 1 98.56 179 VAL B CA 1
ATOM 6586 C C . VAL B 1 179 ? -15.508 16.078 16.969 1 98.56 179 VAL B C 1
ATOM 6588 O O . VAL B 1 179 ? -14.633 15.203 17.062 1 98.56 179 VAL B O 1
ATOM 6591 N N . SER B 1 180 ? -15.242 17.391 16.875 1 97.5 180 SER B N 1
ATOM 6592 C CA . SER B 1 180 ? -13.859 17.859 16.875 1 97.5 180 SER B CA 1
ATOM 6593 C C . SER B 1 180 ? -13.617 18.859 18 1 97.5 180 SER B C 1
ATOM 6595 O O . SER B 1 180 ? -12.797 18.609 18.891 1 97.5 180 SER B O 1
ATOM 6597 N N . GLN B 1 181 ? -14.336 20.016 18.062 1 97.81 181 GLN B N 1
ATOM 6598 C CA . GLN B 1 181 ? -14.172 21.062 19.062 1 97.81 181 GLN B CA 1
ATOM 6599 C C . GLN B 1 181 ? -15.367 21.109 20.016 1 97.81 181 GLN B C 1
ATOM 6601 O O . GLN B 1 181 ? -16.484 20.797 19.609 1 97.81 181 GLN B O 1
ATOM 6606 N N . ILE B 1 182 ? -15.141 21.516 21.281 1 98.44 182 ILE B N 1
ATOM 6607 C CA . ILE B 1 182 ? -16.203 21.594 22.281 1 98.44 182 ILE B CA 1
ATOM 6608 C C . ILE B 1 182 ? -16.016 22.844 23.125 1 98.44 182 ILE B C 1
ATOM 6610 O O . ILE B 1 182 ? -14.891 23.266 23.391 1 98.44 182 ILE B O 1
ATOM 6614 N N . ARG B 1 183 ? -17.109 23.469 23.547 1 98 183 ARG B N 1
ATOM 6615 C CA . ARG B 1 183 ? -17.156 24.531 24.531 1 98 183 ARG B CA 1
ATOM 6616 C C . ARG B 1 183 ? -18.453 24.453 25.344 1 98 183 ARG B C 1
ATOM 6618 O O . ARG B 1 183 ? -19.469 23.984 24.844 1 98 183 ARG B O 1
ATOM 6625 N N . PHE B 1 184 ? -18.344 24.859 26.578 1 97.31 184 PHE B N 1
ATOM 6626 C CA . PHE B 1 184 ? -19.531 25.031 27.422 1 97.31 184 PHE B CA 1
ATOM 6627 C C . PHE B 1 184 ? -19.906 26.5 27.547 1 97.31 184 PHE B C 1
ATOM 6629 O O . PHE B 1 184 ? -19.031 27.359 27.609 1 97.31 184 PHE B O 1
ATOM 6636 N N . TYR B 1 185 ? -21.141 26.797 27.578 1 97.12 185 TYR B N 1
ATOM 6637 C CA . TYR B 1 185 ? -21.656 28.125 27.828 1 97.12 185 TYR B CA 1
ATOM 6638 C C . TYR B 1 185 ? -23.031 28.062 28.484 1 97.12 185 TYR B C 1
ATOM 6640 O O . TYR B 1 185 ? -23.969 27.469 27.938 1 97.12 185 TYR B O 1
ATOM 6648 N N . GLU B 1 186 ? -23.172 28.672 29.672 1 95.69 186 GLU B N 1
ATOM 6649 C CA . GLU B 1 186 ? -24.406 28.703 30.438 1 95.69 186 GLU B CA 1
ATOM 6650 C C . GLU B 1 186 ? -24.969 27.297 30.656 1 95.69 186 GLU B C 1
ATOM 6652 O O . GLU B 1 186 ? -26.141 27.062 30.422 1 95.69 186 GLU B O 1
ATOM 6657 N N . GLY B 1 187 ? -24.109 26.375 30.828 1 93.06 187 GLY B N 1
ATOM 6658 C CA . GLY B 1 187 ? -24.484 25.031 31.203 1 93.06 187 GLY B CA 1
ATOM 6659 C C . GLY B 1 187 ? -24.75 24.125 30 1 93.06 187 GLY B C 1
ATOM 6660 O O . GLY B 1 187 ? -25.016 22.938 30.156 1 93.06 187 GLY B O 1
ATOM 6661 N N . LYS B 1 188 ? -24.625 24.656 28.844 1 96.12 188 LYS B N 1
ATOM 6662 C CA . LYS B 1 188 ? -24.875 23.875 27.641 1 96.12 188 LYS B CA 1
ATOM 6663 C C . LYS B 1 188 ? -23.562 23.5 26.953 1 96.12 188 LYS B C 1
ATOM 6665 O O . LYS B 1 188 ? -22.625 24.297 26.938 1 96.12 188 LYS B O 1
ATOM 6670 N N . LEU B 1 189 ? -23.578 22.312 26.375 1 97.81 189 LEU B N 1
ATOM 6671 C CA . LEU B 1 189 ? -22.453 21.906 25.562 1 97.81 189 LEU B CA 1
ATOM 6672 C C . LEU B 1 189 ? -22.656 22.297 24.094 1 97.81 189 LEU B C 1
ATOM 6674 O O . LEU B 1 189 ? -23.656 21.906 23.484 1 97.81 189 LEU B O 1
ATOM 6678 N N . TYR B 1 190 ? -21.812 23.062 23.516 1 98.62 190 TYR B N 1
ATOM 6679 C CA . TYR B 1 190 ? -21.703 23.328 22.078 1 98.62 190 TYR B CA 1
ATOM 6680 C C . TYR B 1 190 ? -20.5 22.609 21.484 1 98.62 190 TYR B C 1
ATOM 6682 O O . TYR B 1 190 ? -19.469 22.453 22.156 1 98.62 190 TYR B O 1
ATOM 6690 N N . PHE B 1 191 ? -20.672 22.141 20.266 1 98.62 191 PHE B N 1
ATOM 6691 C CA . PHE B 1 191 ? -19.547 21.438 19.672 1 98.62 191 PHE B CA 1
ATOM 6692 C C . PHE B 1 191 ? -19.609 21.531 18.141 1 98.62 191 PHE B C 1
ATOM 6694 O O . PHE B 1 191 ? -20.672 21.797 17.578 1 98.62 191 PHE B O 1
ATOM 6701 N N . ILE B 1 192 ? -18.484 21.453 17.484 1 98.75 192 ILE B N 1
ATOM 6702 C CA . ILE B 1 192 ? -18.359 21.297 16.031 1 98.75 192 ILE B CA 1
ATOM 6703 C C . ILE B 1 192 ? -18.312 19.812 15.68 1 98.75 192 ILE B C 1
ATOM 6705 O O . ILE B 1 192 ? -17.656 19.031 16.359 1 98.75 192 ILE B O 1
ATOM 6709 N N . ALA B 1 193 ? -19.031 19.422 14.617 1 98.56 193 ALA B N 1
ATOM 6710 C CA . ALA B 1 193 ? -19 18.031 14.188 1 98.56 193 ALA B CA 1
ATOM 6711 C C . ALA B 1 193 ? -19.266 17.906 12.688 1 98.56 193 ALA B C 1
ATOM 6713 O O . ALA B 1 193 ? -19.828 18.828 12.07 1 98.56 193 ALA B O 1
ATOM 6714 N N . GLN B 1 194 ? -18.719 16.875 12.148 1 97.94 194 GLN B N 1
ATOM 6715 C CA . GLN B 1 194 ? -19.031 16.469 10.789 1 97.94 194 GLN B CA 1
ATOM 6716 C C . GLN B 1 194 ? -20.078 15.359 10.781 1 97.94 194 GLN B C 1
ATOM 6718 O O . GLN B 1 194 ? -19.984 14.398 11.547 1 97.94 194 GLN B O 1
ATOM 6723 N N . GLU B 1 195 ? -21.078 15.508 9.922 1 96 195 GLU B N 1
ATOM 6724 C CA . GLU B 1 195 ? -22.156 14.539 9.875 1 96 195 GLU B CA 1
ATOM 6725 C C . GLU B 1 195 ? -21.969 13.555 8.727 1 96 195 GLU B C 1
ATOM 6727 O O . GLU B 1 195 ? -22.25 12.367 8.867 1 96 195 GLU B O 1
ATOM 6732 N N . ASP B 1 196 ? -21.547 14.062 7.582 1 96.06 196 ASP B N 1
ATOM 6733 C CA . ASP B 1 196 ? -21.484 13.25 6.371 1 96.06 196 ASP B CA 1
ATOM 6734 C C . ASP B 1 196 ? -20.109 13.359 5.715 1 96.06 196 ASP B C 1
ATOM 6736 O O . ASP B 1 196 ? -19.938 14.094 4.738 1 96.06 196 ASP B O 1
ATOM 6740 N N . ARG B 1 197 ? -19.203 12.602 6.188 1 94 197 ARG B N 1
ATOM 6741 C CA . ARG B 1 197 ? -17.828 12.695 5.711 1 94 197 ARG B CA 1
ATOM 6742 C C . ARG B 1 197 ? -17.703 12.117 4.301 1 94 197 ARG B C 1
ATOM 6744 O O . ARG B 1 197 ? -16.688 12.336 3.627 1 94 197 ARG B O 1
ATOM 6751 N N . GLU B 1 198 ? -18.641 11.297 3.85 1 95.5 198 GLU B N 1
ATOM 6752 C CA . GLU B 1 198 ? -18.609 10.688 2.523 1 95.5 198 GLU B CA 1
ATOM 6753 C C . GLU B 1 198 ? -19.094 11.664 1.457 1 95.5 198 GLU B C 1
ATOM 6755 O O . GLU B 1 198 ? -18.391 11.93 0.479 1 95.5 198 GLU B O 1
ATOM 6760 N N . ARG B 1 199 ? -20.297 12.359 1.661 1 95 199 ARG B N 1
ATOM 6761 C CA . ARG B 1 199 ? -20.922 13.195 0.644 1 95 199 ARG B CA 1
ATOM 6762 C C . ARG B 1 199 ? -20.562 14.664 0.846 1 95 199 ARG B C 1
ATOM 6764 O O . ARG B 1 199 ? -20.625 15.461 -0.094 1 95 199 ARG B O 1
ATOM 6771 N N . LYS B 1 200 ? -20.203 15.023 2.049 1 95.94 200 LYS B N 1
ATOM 6772 C CA . LYS B 1 200 ? -19.828 16.391 2.383 1 95.94 200 LYS B CA 1
ATOM 6773 C C . LYS B 1 200 ? -18.547 16.422 3.197 1 95.94 200 LYS B C 1
ATOM 6775 O O . LYS B 1 200 ? -18.516 16.953 4.305 1 95.94 200 LYS B O 1
ATOM 6780 N N . PRO B 1 201 ? -17.547 15.945 2.623 1 95.75 201 PRO B N 1
ATOM 6781 C CA . PRO B 1 201 ? -16.297 15.727 3.354 1 95.75 201 PRO B CA 1
ATOM 6782 C C . PRO B 1 201 ? -15.68 17.031 3.871 1 95.75 201 PRO B C 1
ATOM 6784 O O . PRO B 1 201 ? -14.875 17 4.805 1 95.75 201 PRO B O 1
ATOM 6787 N N . MET B 1 202 ? -15.969 18.188 3.463 1 96 202 MET B N 1
ATOM 6788 C CA . MET B 1 202 ? -15.336 19.438 3.863 1 96 202 MET B CA 1
ATOM 6789 C C . MET B 1 202 ? -16.25 20.25 4.762 1 96 202 MET B C 1
ATOM 6791 O O . MET B 1 202 ? -15.93 21.375 5.141 1 96 202 MET B O 1
ATOM 6795 N N . VAL B 1 203 ? -17.422 19.688 5.082 1 97.75 203 VAL B N 1
ATOM 6796 C CA . VAL B 1 203 ? -18.406 20.438 5.84 1 97.75 203 VAL B CA 1
ATOM 6797 C C . VAL B 1 203 ? -18.375 20.016 7.309 1 97.75 203 VAL B C 1
ATOM 6799 O O . VAL B 1 203 ? -18.328 18.828 7.621 1 97.75 203 VAL B O 1
ATOM 6802 N N . SER B 1 204 ? -18.266 20.922 8.164 1 98.12 204 SER B N 1
ATOM 6803 C CA . SER B 1 204 ? -18.453 20.781 9.609 1 98.12 204 SER B CA 1
ATOM 6804 C C . SER B 1 204 ? -19.375 21.859 10.156 1 98.12 204 SER B C 1
ATOM 6806 O O . SER B 1 204 ? -19.328 23 9.719 1 98.12 204 SER B O 1
ATOM 6808 N N . ASP B 1 205 ? -20.203 21.516 11.164 1 98.44 205 ASP B N 1
ATOM 6809 C CA . ASP B 1 205 ? -21.234 22.422 11.656 1 98.44 205 ASP B CA 1
ATOM 6810 C C . ASP B 1 205 ? -21.125 22.609 13.172 1 98.44 205 ASP B C 1
ATOM 6812 O O . ASP B 1 205 ? -20.5 21.781 13.859 1 98.44 205 ASP B O 1
ATOM 6816 N N . LEU B 1 206 ? -21.688 23.719 13.547 1 98.69 206 LEU B N 1
ATOM 6817 C CA . LEU B 1 206 ? -21.875 23.984 14.969 1 98.69 206 LEU B CA 1
ATOM 6818 C C . LEU B 1 206 ? -23.156 23.328 15.477 1 98.69 206 LEU B C 1
ATOM 6820 O O . LEU B 1 206 ? -24.219 23.453 14.844 1 98.69 206 LEU B O 1
ATOM 6824 N N . TYR B 1 207 ? -23.062 22.641 16.594 1 98.69 207 TYR B N 1
ATOM 6825 C CA . TYR B 1 207 ? -24.203 21.984 17.234 1 98.69 207 TYR B CA 1
ATOM 6826 C C . TYR B 1 207 ? -24.328 22.422 18.688 1 98.69 207 TYR B C 1
ATOM 6828 O O . TYR B 1 207 ? -23.359 22.875 19.297 1 98.69 207 TYR B O 1
ATOM 6836 N N . VAL B 1 208 ? -25.5 22.344 19.203 1 98.5 208 VAL B N 1
ATOM 6837 C CA . VAL B 1 208 ? -25.766 22.438 20.641 1 98.5 208 VAL B CA 1
ATOM 6838 C C . VAL B 1 208 ? -26.453 21.156 21.125 1 98.5 208 VAL B C 1
ATOM 6840 O O . VAL B 1 208 ? -27.281 20.594 20.406 1 98.5 208 VAL B O 1
ATOM 6843 N N . LEU B 1 209 ? -25.953 20.703 22.266 1 97.31 209 LEU B N 1
ATOM 6844 C CA . LEU B 1 209 ? -26.578 19.516 22.844 1 97.31 209 LEU B CA 1
ATOM 6845 C C . LEU B 1 209 ? -27.812 19.891 23.641 1 97.31 209 LEU B C 1
ATOM 6847 O O . LEU B 1 209 ? -27.75 20.719 24.562 1 97.31 209 LEU B O 1
ATOM 6851 N N . LYS B 1 210 ? -28.953 19.328 23.344 1 94.38 210 LYS B N 1
ATOM 6852 C CA . LYS B 1 210 ? -30.203 19.422 24.094 1 94.38 210 LYS B CA 1
ATOM 6853 C C . LYS B 1 210 ? -30.625 18.047 24.609 1 94.38 210 LYS B C 1
ATOM 6855 O O . LYS B 1 210 ? -31.328 17.312 23.922 1 94.38 210 LYS B O 1
ATOM 6860 N N . GLY B 1 211 ? -30.375 17.844 25.906 1 88.25 211 GLY B N 1
ATOM 6861 C CA . GLY B 1 211 ? -30.547 16.484 26.375 1 88.25 211 GLY B CA 1
ATOM 6862 C C . GLY B 1 211 ? -29.609 15.5 25.703 1 88.25 211 GLY B C 1
ATOM 6863 O O . GLY B 1 211 ? -28.391 15.602 25.859 1 88.25 211 GLY B O 1
ATOM 6864 N N . ARG B 1 212 ? -30.219 14.531 24.969 1 85.81 212 ARG B N 1
ATOM 6865 C CA . ARG B 1 212 ? -29.391 13.547 24.281 1 85.81 212 ARG B CA 1
ATOM 6866 C C . ARG B 1 212 ? -29.375 13.805 22.781 1 85.81 212 ARG B C 1
ATOM 6868 O O . ARG B 1 212 ? -28.75 13.062 22.016 1 85.81 212 ARG B O 1
ATOM 6875 N N . LYS B 1 213 ? -29.922 14.859 22.453 1 94.69 213 LYS B N 1
ATOM 6876 C CA . LYS B 1 213 ? -30.031 15.172 21.031 1 94.69 213 LYS B CA 1
ATOM 6877 C C . LYS B 1 213 ? -29.156 16.359 20.656 1 94.69 213 LYS B C 1
ATOM 6879 O O . LYS B 1 213 ? -29.016 17.312 21.422 1 94.69 213 LYS B O 1
ATOM 6884 N N . ALA B 1 214 ? -28.594 16.297 19.484 1 97.44 214 ALA B N 1
ATOM 6885 C CA . ALA B 1 214 ? -27.781 17.375 18.953 1 97.44 214 ALA B CA 1
ATOM 6886 C C . ALA B 1 214 ? -28.562 18.219 17.953 1 97.44 214 ALA B C 1
ATOM 6888 O O . ALA B 1 214 ? -29.141 17.672 17 1 97.44 214 ALA B O 1
ATOM 6889 N N . LYS B 1 215 ? -28.656 19.422 18.172 1 97.62 215 LYS B N 1
ATOM 6890 C CA . LYS B 1 215 ? -29.297 20.344 17.25 1 97.62 215 LYS B CA 1
ATOM 6891 C C . LYS B 1 215 ? -28.266 21.156 16.469 1 97.62 215 LYS B C 1
ATOM 6893 O O . LYS B 1 215 ? -27.422 21.812 17.062 1 97.62 215 LYS B O 1
ATOM 6898 N N . ARG B 1 216 ? -28.359 21.125 15.164 1 97.88 216 ARG B N 1
ATOM 6899 C CA . ARG B 1 216 ? -27.438 21.891 14.305 1 97.88 216 ARG B CA 1
ATOM 6900 C C . ARG B 1 216 ? -27.812 23.359 14.297 1 97.88 216 ARG B C 1
ATOM 6902 O O . ARG B 1 216 ? -28.984 23.719 14.156 1 97.88 216 ARG B O 1
ATOM 6909 N N . LEU B 1 217 ? -26.812 24.203 14.336 1 98.31 217 LEU B N 1
ATOM 6910 C CA . LEU B 1 217 ? -27.062 25.641 14.422 1 98.31 217 LEU B CA 1
ATOM 6911 C C . LEU B 1 217 ? -26.656 26.344 13.125 1 98.31 217 LEU B C 1
ATOM 6913 O O . LEU B 1 217 ? -27.031 27.484 12.883 1 98.31 217 LEU B O 1
ATOM 6917 N N . THR B 1 218 ? -25.781 25.75 12.352 1 98.06 218 THR B N 1
ATOM 6918 C CA . THR B 1 218 ? -25.344 26.328 11.086 1 98.06 218 THR B CA 1
ATOM 6919 C C . THR B 1 218 ? -26 25.625 9.906 1 98.06 218 THR B C 1
ATOM 6921 O O . THR B 1 218 ? -26.641 24.578 10.078 1 98.06 218 THR B O 1
ATOM 6924 N N . PRO B 1 219 ? -25.906 26.062 8.641 1 95.81 219 PRO B N 1
ATOM 6925 C CA . PRO B 1 219 ? -26.734 25.594 7.527 1 95.81 219 PRO B CA 1
ATOM 6926 C C . PRO B 1 219 ? -26.234 24.266 6.945 1 95.81 219 PRO B C 1
ATOM 6928 O O . PRO B 1 219 ? -26.922 23.656 6.113 1 95.81 219 PRO B O 1
ATOM 6931 N N . GLY B 1 220 ? -25.047 23.812 7.285 1 96.12 220 GLY B N 1
ATOM 6932 C CA . GLY B 1 220 ? -24.547 22.562 6.73 1 96.12 220 GLY B CA 1
ATOM 6933 C C . GLY B 1 220 ? -23.797 22.75 5.422 1 96.12 220 GLY B C 1
ATOM 6934 O O . GLY B 1 220 ? -23.812 21.875 4.562 1 96.12 220 GLY B O 1
ATOM 6935 N N . GLU B 1 221 ? -23.109 23.906 5.254 1 95.75 221 GLU B N 1
ATOM 6936 C CA . GLU B 1 221 ? -22.438 24.219 3.988 1 95.75 221 GLU B CA 1
ATOM 6937 C C . GLU B 1 221 ? -21.016 24.688 4.219 1 95.75 221 GLU B C 1
ATOM 6939 O O . GLU B 1 221 ? -20.188 24.641 3.305 1 95.75 221 GLU B O 1
ATOM 6944 N N . TRP B 1 222 ? -20.781 25.125 5.422 1 97.62 222 TRP B N 1
ATOM 6945 C CA . TRP B 1 222 ? -19.5 25.75 5.738 1 97.62 222 TRP B CA 1
ATOM 6946 C C . TRP B 1 222 ? -18.547 24.734 6.395 1 97.62 222 TRP B C 1
ATOM 6948 O O . TRP B 1 222 ? -18.938 23.609 6.672 1 97.62 222 TRP B O 1
ATOM 6958 N N . SER B 1 223 ? -17.359 25.078 6.469 1 97.94 223 SER B N 1
ATOM 6959 C CA . SER B 1 223 ? -16.406 24.422 7.352 1 97.94 223 SER B CA 1
ATOM 6960 C C . SER B 1 223 ? -16.109 25.281 8.578 1 97.94 223 SER B C 1
ATOM 6962 O O . SER B 1 223 ? -15.422 26.297 8.492 1 97.94 223 SER B O 1
ATOM 6964 N N . VAL B 1 224 ? -16.641 24.875 9.703 1 98.56 224 VAL B N 1
ATOM 6965 C CA . VAL B 1 224 ? -16.438 25.594 10.961 1 98.56 224 VAL B CA 1
ATOM 6966 C C . VAL B 1 224 ? -15.32 24.922 11.766 1 98.56 224 VAL B C 1
ATOM 6968 O O . VAL B 1 224 ? -15.375 23.719 12.031 1 98.56 224 VAL B O 1
ATOM 6971 N N . SER B 1 225 ? -14.336 25.688 12.094 1 97.94 225 SER B N 1
ATOM 6972 C CA . SER B 1 225 ? -13.195 25.062 12.758 1 97.94 225 SER B CA 1
ATOM 6973 C C . SER B 1 225 ? -13.117 25.484 14.219 1 97.94 225 SER B C 1
ATOM 6975 O O . SER B 1 225 ? -12.438 24.828 15.023 1 97.94 225 SER B O 1
ATOM 6977 N N . ASP B 1 226 ? -13.656 26.562 14.664 1 98.62 226 ASP B N 1
ATOM 6978 C CA . ASP B 1 226 ? -13.703 27.047 16.047 1 98.62 226 ASP B CA 1
ATOM 6979 C C . ASP B 1 226 ? -14.875 28 16.25 1 98.62 226 ASP B C 1
ATOM 6981 O O . ASP B 1 226 ? -15.531 28.406 15.289 1 98.62 226 ASP B O 1
ATOM 6985 N N . PHE B 1 227 ? -15.258 28.266 17.531 1 98.75 227 PHE B N 1
ATOM 6986 C CA . PHE B 1 227 ? -16.406 29.109 17.797 1 98.75 227 PHE B CA 1
ATOM 6987 C C . PHE B 1 227 ? -16.359 29.641 19.234 1 98.75 227 PHE B C 1
ATOM 6989 O O . PHE B 1 227 ? -15.633 29.109 20.078 1 98.75 227 PHE B O 1
ATOM 6996 N N . ILE B 1 228 ? -17.094 30.766 19.469 1 98.62 228 ILE B N 1
ATOM 6997 C CA . ILE B 1 228 ? -17.312 31.312 20.797 1 98.62 228 ILE B CA 1
ATOM 6998 C C . ILE B 1 228 ? -18.781 31.734 20.953 1 98.62 228 ILE B C 1
ATOM 7000 O O . ILE B 1 228 ? -19.266 32.594 20.188 1 98.62 228 ILE B O 1
ATOM 7004 N N . PRO B 1 229 ? -19.469 31.156 21.922 1 98.25 229 PRO B N 1
ATOM 7005 C CA . PRO B 1 229 ? -20.828 31.656 22.203 1 98.25 229 PRO B CA 1
ATOM 7006 C C . PRO B 1 229 ? -20.812 33.031 22.891 1 98.25 229 PRO B C 1
ATOM 7008 O O . PRO B 1 229 ? -19.953 33.281 23.75 1 98.25 229 PRO B O 1
ATOM 7011 N N . LEU B 1 230 ? -21.734 33.875 22.531 1 97.56 230 LEU B N 1
ATOM 7012 C CA . LEU B 1 230 ? -21.875 35.188 23.156 1 97.56 230 LEU B CA 1
ATOM 7013 C C . LEU B 1 230 ? -23.156 35.25 24 1 97.56 230 LEU B C 1
ATOM 7015 O O . LEU B 1 230 ? -24.047 34.406 23.828 1 97.56 230 LEU B O 1
ATOM 7019 N N . ASP B 1 231 ? -23.312 36.312 24.828 1 95.69 231 ASP B N 1
ATOM 7020 C CA . ASP B 1 231 ? -24.391 36.438 25.812 1 95.69 231 ASP B CA 1
ATOM 7021 C C . ASP B 1 231 ? -25.734 36.625 25.109 1 95.69 231 ASP B C 1
ATOM 7023 O O . ASP B 1 231 ? -26.781 36.25 25.656 1 95.69 231 ASP B O 1
ATOM 7027 N N . ASP B 1 232 ? -25.75 37.188 23.953 1 95.88 232 ASP B N 1
ATOM 7028 C CA . ASP B 1 232 ? -27 37.5 23.281 1 95.88 232 ASP B CA 1
ATOM 7029 C C . ASP B 1 232 ? -27.5 36.344 22.422 1 95.88 232 ASP B C 1
ATOM 7031 O O . ASP B 1 232 ? -28.438 36.5 21.641 1 95.88 232 ASP B O 1
ATOM 7035 N N . GLY B 1 233 ? -26.812 35.219 22.5 1 95.75 233 GLY B N 1
ATOM 7036 C CA . GLY B 1 233 ? -27.234 34.062 21.766 1 95.75 233 GLY B CA 1
ATOM 7037 C C . GLY B 1 233 ? -26.562 33.938 20.406 1 95.75 233 GLY B C 1
ATOM 7038 O O . GLY B 1 233 ? -26.75 32.938 19.703 1 95.75 233 GLY B O 1
ATOM 7039 N N . THR B 1 234 ? -25.812 34.906 20.078 1 97.94 234 THR B N 1
ATOM 7040 C CA . THR B 1 234 ? -25.047 34.844 18.828 1 97.94 234 THR B CA 1
ATOM 7041 C C . THR B 1 234 ? -23.688 34.188 19.062 1 97.94 234 THR B C 1
ATOM 7043 O O . THR B 1 234 ? -23.375 33.781 20.172 1 97.94 234 THR B O 1
ATOM 7046 N N . PHE B 1 235 ? -22.984 34 17.906 1 98.75 235 PHE B N 1
ATOM 7047 C CA . PHE B 1 235 ? -21.703 33.281 17.984 1 98.75 235 PHE B CA 1
ATOM 7048 C C . PHE B 1 235 ? -20.625 34 17.188 1 98.75 235 PHE B C 1
ATOM 7050 O O . PHE B 1 235 ? -20.922 34.656 16.188 1 98.75 235 PHE B O 1
ATOM 7057 N N . ILE B 1 236 ? -19.391 33.906 17.656 1 98.75 236 ILE B N 1
ATOM 7058 C CA . ILE B 1 236 ? -18.219 34.062 16.812 1 98.75 236 ILE B CA 1
ATOM 7059 C C . ILE B 1 236 ? -17.828 32.75 16.172 1 98.75 236 ILE B C 1
ATOM 7061 O O . ILE B 1 236 ? -17.719 31.734 16.859 1 98.75 236 ILE B O 1
ATOM 7065 N N . LEU B 1 237 ? -17.688 32.75 14.852 1 98.81 237 LEU B N 1
ATOM 7066 C CA . LEU B 1 237 ? -17.25 31.547 14.141 1 98.81 237 LEU B CA 1
ATOM 7067 C C . LEU B 1 237 ? -15.922 31.781 13.445 1 98.81 237 LEU B C 1
ATOM 7069 O O . LEU B 1 237 ? -15.688 32.844 12.859 1 98.81 237 LEU B O 1
ATOM 7073 N N . LYS B 1 238 ? -14.977 30.906 13.617 1 98.69 238 LYS B N 1
ATOM 7074 C CA . LYS B 1 238 ? -13.875 30.703 12.68 1 98.69 238 LYS B CA 1
ATOM 7075 C C . LYS B 1 238 ? -14.266 29.703 11.586 1 98.69 238 LYS B C 1
ATOM 7077 O O . LYS B 1 238 ? -14.398 28.5 11.852 1 98.69 238 LYS B O 1
ATOM 7082 N N . ALA B 1 239 ? -14.453 30.219 10.328 1 98.31 239 ALA B N 1
ATOM 7083 C CA . ALA B 1 239 ? -15.102 29.359 9.344 1 98.31 239 ALA B CA 1
ATOM 7084 C C . ALA B 1 239 ? -14.625 29.703 7.93 1 98.31 239 ALA B C 1
ATOM 7086 O O . ALA B 1 239 ? -14.148 30.812 7.672 1 98.31 239 ALA B O 1
ATOM 7087 N N . ASN B 1 240 ? -14.617 28.719 7.121 1 97.25 240 ASN B N 1
ATOM 7088 C CA . ASN B 1 240 ? -14.477 28.781 5.668 1 97.25 240 ASN B CA 1
ATOM 7089 C C . ASN B 1 240 ? -15.805 28.516 4.961 1 97.25 240 ASN B C 1
ATOM 7091 O O . ASN B 1 240 ? -16.359 27.438 5.066 1 97.25 240 ASN B O 1
ATOM 7095 N N . THR B 1 241 ? -16.312 29.484 4.207 1 96.44 241 THR B N 1
ATOM 7096 C CA . THR B 1 241 ? -17.609 29.375 3.568 1 96.44 241 THR B CA 1
ATOM 7097 C C . THR B 1 241 ? -17.516 28.594 2.26 1 96.44 241 THR B C 1
ATOM 7099 O O . THR B 1 241 ? -18.531 28.281 1.642 1 96.44 241 THR B O 1
ATOM 7102 N N . ARG B 1 242 ? -16.312 28.328 1.76 1 95.38 242 ARG B N 1
ATOM 7103 C CA . ARG B 1 242 ? -15.992 27.406 0.668 1 95.38 242 ARG B CA 1
ATOM 7104 C C . ARG B 1 242 ? -16.422 27.984 -0.675 1 95.38 242 ARG B C 1
ATOM 7106 O O . ARG B 1 242 ? -16.734 27.25 -1.608 1 95.38 242 ARG B O 1
ATOM 7113 N N . GLU B 1 243 ? -16.438 29.266 -0.743 1 94.31 243 GLU B N 1
ATOM 7114 C CA . GLU B 1 243 ? -16.844 29.906 -1.991 1 94.31 243 GLU B CA 1
ATOM 7115 C C . GLU B 1 243 ? -15.875 29.578 -3.119 1 94.31 243 GLU B C 1
ATOM 7117 O O . GLU B 1 243 ? -16.266 29.484 -4.281 1 94.31 243 GLU B O 1
ATOM 7122 N N . ARG B 1 244 ? -14.617 29.438 -2.795 1 94.19 244 ARG B N 1
ATOM 7123 C CA . ARG B 1 244 ? -13.594 29.062 -3.762 1 94.19 244 ARG B CA 1
ATOM 7124 C C . ARG B 1 244 ? -13.047 27.672 -3.475 1 94.19 244 ARG B C 1
ATOM 7126 O O . ARG B 1 244 ? -11.867 27.391 -3.729 1 94.19 244 ARG B O 1
ATOM 7133 N N . GLY B 1 245 ? -13.906 26.906 -2.781 1 94.06 245 GLY B N 1
ATOM 7134 C CA . GLY B 1 245 ? -13.406 25.594 -2.41 1 94.06 245 GLY B CA 1
ATOM 7135 C C . GLY B 1 245 ? -12.328 25.656 -1.344 1 94.06 245 GLY B C 1
ATOM 7136 O O . GLY B 1 245 ? -12.445 26.406 -0.372 1 94.06 245 GLY B O 1
ATOM 7137 N N . ILE B 1 246 ? -11.305 24.906 -1.518 1 93.31 246 ILE B N 1
ATOM 7138 C CA . ILE B 1 246 ? -10.266 24.688 -0.513 1 93.31 246 ILE B CA 1
ATOM 7139 C C . ILE B 1 246 ? -9.438 25.953 -0.349 1 93.31 246 ILE B C 1
ATOM 7141 O O . ILE B 1 246 ? -9.008 26.281 0.759 1 93.31 246 ILE B O 1
ATOM 7145 N N . PRO B 1 247 ? -9.242 26.734 -1.399 1 95.5 247 PRO B N 1
ATOM 7146 C CA . PRO B 1 247 ? -8.422 27.938 -1.252 1 95.5 247 PRO B CA 1
ATOM 7147 C C . PRO B 1 247 ? -9.164 29.062 -0.534 1 95.5 247 PRO B C 1
ATOM 7149 O O . PRO B 1 247 ? -8.562 30.094 -0.209 1 95.5 247 PRO B O 1
ATOM 7152 N N . THR B 1 248 ? -10.477 28.891 -0.238 1 96.56 248 THR B N 1
ATOM 7153 C CA . THR B 1 248 ? -11.195 29.906 0.53 1 96.56 248 THR B CA 1
ATOM 7154 C C . THR B 1 248 ? -10.547 30.109 1.893 1 96.56 248 THR B C 1
ATOM 7156 O O . THR B 1 248 ? -10.242 29.156 2.6 1 96.56 248 THR B O 1
ATOM 7159 N N . ASN B 1 249 ? -10.258 31.391 2.221 1 97.38 249 ASN B N 1
ATOM 7160 C CA . ASN B 1 249 ? -9.672 31.703 3.521 1 97.38 249 ASN B CA 1
ATOM 7161 C C . ASN B 1 249 ? -10.656 31.438 4.656 1 97.38 249 ASN B C 1
ATOM 7163 O O . ASN B 1 249 ? -11.859 31.688 4.512 1 97.38 249 ASN B O 1
ATOM 7167 N N . THR B 1 250 ? -10.148 30.891 5.66 1 97.88 250 THR B N 1
ATOM 7168 C CA . THR B 1 250 ? -10.891 30.875 6.918 1 97.88 250 THR B CA 1
ATOM 7169 C C . THR B 1 250 ? -10.898 32.25 7.562 1 97.88 250 THR B C 1
ATOM 7171 O O . THR B 1 250 ? -9.844 32.875 7.766 1 97.88 250 THR B O 1
ATOM 7174 N N . HIS B 1 251 ? -12.07 32.75 7.879 1 98.44 251 HIS B N 1
ATOM 7175 C CA . HIS B 1 251 ? -12.234 34.062 8.469 1 98.44 251 HIS B CA 1
ATOM 7176 C C . HIS B 1 251 ? -12.969 34 9.805 1 98.44 251 HIS B C 1
ATOM 7178 O O . HIS B 1 251 ? -13.398 32.906 10.219 1 98.44 251 HIS B O 1
ATOM 7184 N N . ILE B 1 252 ? -13.031 35.156 10.477 1 98.81 252 ILE B N 1
ATOM 7185 C CA . ILE B 1 252 ? -13.82 35.281 11.695 1 98.81 252 ILE B CA 1
ATOM 7186 C C . ILE B 1 252 ? -15.172 35.938 11.367 1 98.81 252 ILE B C 1
ATOM 7188 O O . ILE B 1 252 ? -15.234 36.969 10.727 1 98.81 252 ILE B O 1
ATOM 7192 N N . TYR B 1 253 ? -16.203 35.281 11.82 1 98.69 253 TYR B N 1
ATOM 7193 C CA . TYR B 1 253 ? -17.562 35.75 11.516 1 98.69 253 TYR B CA 1
ATOM 7194 C C . TYR B 1 253 ? -18.359 35.938 12.797 1 98.69 253 TYR B C 1
ATOM 7196 O O . TYR B 1 253 ? -18.125 35.25 13.797 1 98.69 253 TYR B O 1
ATOM 7204 N N . HIS B 1 254 ? -19.234 36.969 12.766 1 98.69 254 HIS B N 1
ATOM 7205 C CA . HIS B 1 254 ? -20.344 37.062 13.711 1 98.69 254 HIS B CA 1
ATOM 7206 C C . HIS B 1 254 ? -21.609 36.438 13.141 1 98.69 254 HIS B C 1
ATOM 7208 O O . HIS B 1 254 ? -22.078 36.812 12.07 1 98.69 254 HIS B O 1
ATOM 7214 N N . TYR B 1 255 ? -22.141 35.438 13.867 1 98.62 255 TYR B N 1
ATOM 7215 C CA . TYR B 1 255 ? -23.219 34.625 13.32 1 98.62 255 TYR B CA 1
ATOM 7216 C C . TYR B 1 255 ? -24.391 34.531 14.281 1 98.62 255 TYR B C 1
ATOM 7218 O O . TYR B 1 255 ? -24.203 34.375 15.484 1 98.62 255 TYR B O 1
ATOM 7226 N N . SER B 1 256 ? -25.594 34.688 13.758 1 98.38 256 SER B N 1
ATOM 7227 C CA . SER B 1 256 ? -26.828 34.531 14.516 1 98.38 256 SER B CA 1
ATOM 7228 C C . SER B 1 256 ? -27.609 33.312 14.039 1 98.38 256 SER B C 1
ATOM 7230 O O . SER B 1 256 ? -28.188 33.312 12.945 1 98.38 256 SER B O 1
ATOM 7232 N N . PRO B 1 257 ? -27.688 32.312 14.906 1 97.19 257 PRO B N 1
ATOM 7233 C CA . PRO B 1 257 ? -28.469 31.156 14.508 1 97.19 257 PRO B CA 1
ATOM 7234 C C . PRO B 1 257 ? -29.953 31.484 14.328 1 97.19 257 PRO B C 1
ATOM 7236 O O . PRO B 1 257 ? -30.656 30.812 13.562 1 97.19 257 PRO B O 1
ATOM 7239 N N . GLU B 1 258 ? -30.469 32.406 15.008 1 95.94 258 GLU B N 1
ATOM 7240 C CA . GLU B 1 258 ? -31.875 32.781 14.945 1 95.94 258 GLU B CA 1
ATOM 7241 C C . GLU B 1 258 ? -32.25 33.375 13.578 1 95.94 258 GLU B C 1
ATOM 7243 O O . GLU B 1 258 ? -33.25 33 13 1 95.94 258 GLU B O 1
ATOM 7248 N N . THR B 1 259 ? -31.391 34.188 13.086 1 96.81 259 THR B N 1
ATOM 7249 C CA . THR B 1 259 ? -31.703 34.875 11.844 1 96.81 259 THR B CA 1
ATOM 7250 C C . THR B 1 259 ? -30.969 34.25 10.664 1 96.81 259 THR B C 1
ATOM 7252 O O . THR B 1 259 ? -31.312 34.469 9.508 1 96.81 259 THR B O 1
ATOM 7255 N N . GLY B 1 260 ? -29.969 33.531 10.992 1 95.38 260 GLY B N 1
ATOM 7256 C CA . GLY B 1 260 ? -29.125 32.969 9.945 1 95.38 260 GLY B CA 1
ATOM 7257 C C . GLY B 1 260 ? -28.109 33.938 9.391 1 95.38 260 GLY B C 1
ATOM 7258 O O . GLY B 1 260 ? -27.312 33.594 8.523 1 95.38 260 GLY B O 1
ATOM 7259 N N . GLU B 1 261 ? -28.078 35.125 9.914 1 96.38 261 GLU B N 1
ATOM 7260 C CA . GLU B 1 261 ? -27.172 36.156 9.414 1 96.38 261 GLU B CA 1
ATOM 7261 C C . GLU B 1 261 ? -25.734 35.875 9.836 1 96.38 261 GLU B C 1
ATOM 7263 O O . GLU B 1 261 ? -25.484 35.5 10.977 1 96.38 261 GLU B O 1
ATOM 7268 N N . MET B 1 262 ? -24.859 35.969 8.898 1 96.81 262 MET B N 1
ATOM 7269 C CA . MET B 1 262 ? -23.422 35.812 9.102 1 96.81 262 MET B CA 1
ATOM 7270 C C . MET B 1 262 ? -22.656 37.031 8.586 1 96.81 262 MET B C 1
ATOM 7272 O O . MET B 1 262 ? -22.703 37.344 7.387 1 96.81 262 MET B O 1
ATOM 7276 N N . ARG B 1 263 ? -22.016 37.781 9.453 1 97.88 263 ARG B N 1
ATOM 7277 C CA . ARG B 1 263 ? -21.234 38.938 9.094 1 97.88 263 ARG B CA 1
ATOM 7278 C C . ARG B 1 263 ? -19.734 38.688 9.234 1 97.88 263 ARG B C 1
ATOM 7280 O O . ARG B 1 263 ? -19.281 38.25 10.289 1 97.88 263 ARG B O 1
ATOM 7287 N N . LYS B 1 264 ? -19 39 8.18 1 98.25 264 LYS B N 1
ATOM 7288 C CA . LYS B 1 264 ? -17.547 38.812 8.195 1 98.25 264 LYS B CA 1
ATOM 7289 C C . LYS B 1 264 ? -16.875 39.938 8.969 1 98.25 264 LYS B C 1
ATOM 7291 O O . LYS B 1 264 ? -16.891 41.094 8.531 1 98.25 264 LYS B O 1
ATOM 7296 N N . LEU B 1 265 ? -16.281 39.562 10.062 1 98.5 265 LEU B N 1
ATOM 7297 C CA . LEU B 1 265 ? -15.648 40.562 10.906 1 98.5 265 LEU B CA 1
ATOM 7298 C C . LEU B 1 265 ? -14.273 40.938 10.359 1 98.5 265 LEU B C 1
ATOM 7300 O O . LEU B 1 265 ? -13.797 42.062 10.586 1 98.5 265 LEU B O 1
ATOM 7304 N N . THR B 1 266 ? -13.664 40.062 9.625 1 98 266 THR B N 1
ATOM 7305 C CA . THR B 1 266 ? -12.297 40.281 9.172 1 98 266 THR B CA 1
ATOM 7306 C C . THR B 1 266 ? -12.273 40.688 7.699 1 98 266 THR B C 1
ATOM 7308 O O . THR B 1 266 ? -11.383 40.281 6.949 1 98 266 THR B O 1
ATOM 7311 N N . VAL B 1 267 ? -13.219 41.344 7.27 1 94.75 267 VAL B N 1
ATOM 7312 C CA . VAL B 1 267 ? -13.359 41.75 5.879 1 94.75 267 VAL B CA 1
ATOM 7313 C C . VAL B 1 267 ? -12.141 42.594 5.461 1 94.75 267 VAL B C 1
ATOM 7315 O O . VAL B 1 267 ? -11.695 42.5 4.316 1 94.75 267 VAL B O 1
ATOM 7318 N N . GLU B 1 268 ? -11.578 43.312 6.375 1 93.31 268 GLU B N 1
ATOM 7319 C CA . GLU B 1 268 ? -10.508 44.25 6.055 1 93.31 268 GLU B CA 1
ATOM 7320 C C . GLU B 1 268 ? -9.156 43.562 5.969 1 93.31 268 GLU B C 1
ATOM 7322 O O . GLU B 1 268 ? -8.156 44.156 5.594 1 93.31 268 GLU B O 1
ATOM 7327 N N . LEU B 1 269 ? -9.086 42.344 6.309 1 94.44 269 LEU B N 1
ATOM 7328 C CA . LEU B 1 269 ? -7.859 41.562 6.238 1 94.44 269 LEU B CA 1
ATOM 7329 C C . LEU B 1 269 ? -8.117 40.219 5.578 1 94.44 269 LEU B C 1
ATOM 7331 O O . LEU B 1 269 ? -8.492 39.25 6.246 1 94.44 269 LEU B O 1
ATOM 7335 N N . ASP B 1 270 ? -7.777 40.094 4.316 1 95.12 270 ASP B N 1
ATOM 7336 C CA . ASP B 1 270 ? -7.984 38.875 3.559 1 95.12 270 ASP B CA 1
ATOM 7337 C C . ASP B 1 270 ? -6.828 37.906 3.768 1 95.12 270 ASP B C 1
ATOM 7339 O O . ASP B 1 270 ? -6.07 37.625 2.838 1 95.12 270 ASP B O 1
ATOM 7343 N N . ARG B 1 271 ? -6.723 37.469 5 1 97.56 271 ARG B N 1
ATOM 7344 C CA . ARG B 1 271 ? -5.723 36.5 5.449 1 97.56 271 ARG B CA 1
ATOM 7345 C C . ARG B 1 271 ? -6.375 35.344 6.211 1 97.56 271 ARG B C 1
ATOM 7347 O O . ARG B 1 271 ? -7.363 35.562 6.918 1 97.56 271 ARG B O 1
ATOM 7354 N N . ALA B 1 272 ? -5.867 34.156 5.988 1 97.06 272 ALA B N 1
ATOM 7355 C CA . ALA B 1 272 ? -6.391 33.031 6.727 1 97.06 272 ALA B CA 1
ATOM 7356 C C . ALA B 1 272 ? -6.203 33.219 8.227 1 97.06 272 ALA B C 1
ATOM 7358 O O . ALA B 1 272 ? -5.137 33.625 8.68 1 97.06 272 ALA B O 1
ATOM 7359 N N . ALA B 1 273 ? -7.203 32.844 8.992 1 98.12 273 ALA B N 1
ATOM 7360 C CA . ALA B 1 273 ? -7.207 33 10.445 1 98.12 273 ALA B CA 1
ATOM 7361 C C . ALA B 1 273 ? -6.582 31.797 11.133 1 98.12 273 ALA B C 1
ATOM 7363 O O . ALA B 1 273 ? -7.152 31.25 12.078 1 98.12 273 ALA B O 1
ATOM 7364 N N . TYR B 1 274 ? -5.453 31.344 10.648 1 97.12 274 TYR B N 1
ATOM 7365 C CA . TYR B 1 274 ? -4.617 30.328 11.266 1 97.12 274 TYR B CA 1
ATOM 7366 C C . TYR B 1 274 ? -3.176 30.438 10.781 1 97.12 274 TYR B C 1
ATOM 7368 O O . TYR B 1 274 ? -2.885 31.188 9.852 1 97.12 274 TYR B O 1
ATOM 7376 N N . ASN B 1 275 ? -2.225 29.828 11.43 1 97.81 275 ASN B N 1
ATOM 7377 C CA . ASN B 1 275 ? -0.818 29.797 11.047 1 97.81 275 ASN B CA 1
ATOM 7378 C C . ASN B 1 275 ? -0.551 28.734 9.977 1 97.81 275 ASN B C 1
ATOM 7380 O O . ASN B 1 275 ? -0.668 27.531 10.242 1 97.81 275 ASN B O 1
ATOM 7384 N N . SER B 1 276 ? -0.131 29.141 8.781 1 97.12 276 SER B N 1
ATOM 7385 C CA . SER B 1 276 ? 0.124 28.219 7.68 1 97.12 276 SER B CA 1
ATOM 7386 C C . SER B 1 276 ? 1.611 28.156 7.348 1 97.12 276 SER B C 1
ATOM 7388 O O . SER B 1 276 ? 2.002 27.578 6.336 1 97.12 276 SER B O 1
ATOM 7390 N N . LEU B 1 277 ? 2.475 28.75 8.141 1 98.12 277 LEU B N 1
ATOM 7391 C CA . LEU B 1 277 ? 3.906 28.734 7.863 1 98.12 277 LEU B CA 1
ATOM 7392 C C . LEU B 1 277 ? 4.496 27.359 8.125 1 98.12 277 LEU B C 1
ATOM 7394 O O . LEU B 1 277 ? 4.137 26.703 9.102 1 98.12 277 LEU B O 1
ATOM 7398 N N . ASN B 1 278 ? 5.363 26.953 7.211 1 97.31 278 ASN B N 1
ATOM 7399 C CA . ASN B 1 278 ? 6.051 25.672 7.359 1 97.31 278 ASN B CA 1
ATOM 7400 C C . ASN B 1 278 ? 7.133 25.734 8.43 1 97.31 278 ASN B C 1
ATOM 7402 O O . ASN B 1 278 ? 7.793 26.766 8.594 1 97.31 278 ASN B O 1
ATOM 7406 N N . CYS B 1 279 ? 7.27 24.688 9.133 1 97.75 279 CYS B N 1
ATOM 7407 C CA . CYS B 1 279 ? 8.297 24.484 10.148 1 97.75 279 CYS B CA 1
ATOM 7408 C C . CYS B 1 279 ? 8.492 23 10.438 1 97.75 279 CYS B C 1
ATOM 7410 O O . CYS B 1 279 ? 7.516 22.25 10.508 1 97.75 279 CYS B O 1
ATOM 7412 N N . ASP B 1 280 ? 9.758 22.562 10.531 1 98 280 ASP B N 1
ATOM 7413 C CA . ASP B 1 280 ? 9.977 21.141 10.734 1 98 280 ASP B CA 1
ATOM 7414 C C . ASP B 1 280 ? 10.422 20.844 12.164 1 98 280 ASP B C 1
ATOM 7416 O O . ASP B 1 280 ? 10.867 19.734 12.477 1 98 280 ASP B O 1
ATOM 7420 N N . VAL B 1 281 ? 10.305 21.844 13.156 1 98.12 281 VAL B N 1
ATOM 7421 C CA . VAL B 1 281 ? 10.609 21.656 14.57 1 98.12 281 VAL B CA 1
ATOM 7422 C C . VAL B 1 281 ? 9.625 22.453 15.43 1 98.12 281 VAL B C 1
ATOM 7424 O O . VAL B 1 281 ? 10.016 23.047 16.438 1 98.12 281 VAL B O 1
ATOM 7427 N N . ARG B 1 282 ? 8.398 22.5 15.07 1 96.25 282 ARG B N 1
ATOM 7428 C CA . ARG B 1 282 ? 7.355 23.297 15.719 1 96.25 282 ARG B CA 1
ATOM 7429 C C . ARG B 1 282 ? 6.871 22.625 17 1 96.25 282 ARG B C 1
ATOM 7431 O O . ARG B 1 282 ? 6.707 23.281 18.031 1 96.25 282 ARG B O 1
ATOM 7438 N N . GLY B 1 283 ? 6.625 21.328 16.953 1 94.31 283 GLY B N 1
ATOM 7439 C CA . GLY B 1 283 ? 5.984 20.609 18.047 1 94.31 283 GLY B CA 1
ATOM 7440 C C . GLY B 1 283 ? 4.492 20.875 18.141 1 94.31 283 GLY B C 1
ATOM 7441 O O . GLY B 1 283 ? 3.908 21.469 17.234 1 94.31 283 GLY B O 1
ATOM 7442 N N . SER B 1 284 ? 3.824 20.5 19.266 1 95.31 284 SER B N 1
ATOM 7443 C CA . SER B 1 284 ? 2.387 20.641 19.469 1 95.31 284 SER B CA 1
ATOM 7444 C C . SER B 1 284 ? 2.033 22.062 19.891 1 95.31 284 SER B C 1
ATOM 7446 O O . SER B 1 284 ? 2.68 22.641 20.781 1 95.31 284 SER B O 1
ATOM 7448 N N . GLN B 1 285 ? 1.027 22.641 19.281 1 97.38 285 GLN B N 1
ATOM 7449 C CA . GLN B 1 285 ? 0.637 24.031 19.547 1 97.38 285 GLN B CA 1
ATOM 7450 C C . GLN B 1 285 ? -0.871 24.141 19.75 1 97.38 285 GLN B C 1
ATOM 7452 O O . GLN B 1 285 ? -1.63 23.281 19.312 1 97.38 285 GLN B O 1
ATOM 7457 N N . ARG B 1 286 ? -1.357 25.172 20.406 1 96.75 286 ARG B N 1
ATOM 7458 C CA . ARG B 1 286 ? -2.764 25.469 20.656 1 96.75 286 ARG B CA 1
ATOM 7459 C C . ARG B 1 286 ? -3.062 26.938 20.359 1 96.75 286 ARG B C 1
ATOM 7461 O O . ARG B 1 286 ? -2.451 27.828 20.953 1 96.75 286 ARG B O 1
ATOM 7468 N N . ALA B 1 287 ? -3.926 27.188 19.422 1 96.88 287 ALA B N 1
ATOM 7469 C CA . ALA B 1 287 ? -4.305 28.547 19.062 1 96.88 287 ALA B CA 1
ATOM 7470 C C . ALA B 1 287 ? -5.816 28.688 18.906 1 96.88 287 ALA B C 1
ATOM 7472 O O . ALA B 1 287 ? -6.305 29.062 17.844 1 96.88 287 ALA B O 1
ATOM 7473 N N . GLU B 1 288 ? -6.559 28.484 19.969 1 97.31 288 GLU B N 1
ATOM 7474 C CA . GLU B 1 288 ? -8.016 28.594 19.969 1 97.31 288 GLU B CA 1
ATOM 7475 C C . GLU B 1 288 ? -8.445 30.062 20.062 1 97.31 288 GLU B C 1
ATOM 7477 O O . GLU B 1 288 ? -7.742 30.891 20.641 1 97.31 288 GLU B O 1
ATOM 7482 N N . LEU B 1 289 ? -9.648 30.391 19.531 1 98.5 289 LEU B N 1
ATOM 7483 C CA . LEU B 1 289 ? -10.211 31.734 19.656 1 98.5 289 LEU B CA 1
ATOM 7484 C C . LEU B 1 289 ? -10.414 32.094 21.125 1 98.5 289 LEU B C 1
ATOM 7486 O O . LEU B 1 289 ? -10.797 31.25 21.938 1 98.5 289 LEU B O 1
ATOM 7490 N N . VAL B 1 290 ? -10.141 33.375 21.391 1 98.06 290 VAL B N 1
ATOM 7491 C CA . VAL B 1 290 ? -10.43 33.938 22.719 1 98.06 290 VAL B CA 1
ATOM 7492 C C . VAL B 1 290 ? -11.211 35.25 22.562 1 98.06 290 VAL B C 1
ATOM 7494 O O . VAL B 1 290 ? -10.891 36.062 21.703 1 98.06 290 VAL B O 1
ATOM 7497 N N . PHE B 1 291 ? -12.32 35.344 23.219 1 97.81 291 PHE B N 1
ATOM 7498 C CA . PHE B 1 291 ? -13.086 36.594 23.266 1 97.81 291 PHE B CA 1
ATOM 7499 C C . PHE B 1 291 ? -12.93 37.281 24.625 1 97.81 291 PHE B C 1
ATOM 7501 O O . PHE B 1 291 ? -13.336 36.719 25.641 1 97.81 291 PHE B O 1
ATOM 7508 N N . LYS B 1 292 ? -12.32 38.375 24.641 1 96.62 292 LYS B N 1
ATOM 7509 C CA . LYS B 1 292 ? -12.078 39.125 25.859 1 96.62 292 LYS B CA 1
ATOM 7510 C C . LYS B 1 292 ? -12.18 40.625 25.625 1 96.62 292 LYS B C 1
ATOM 7512 O O . LYS B 1 292 ? -11.602 41.156 24.672 1 96.62 292 LYS B O 1
ATOM 7517 N N . ASP B 1 293 ? -12.938 41.344 26.484 1 95.12 293 ASP B N 1
ATOM 7518 C CA . ASP B 1 293 ? -13.078 42.812 26.5 1 95.12 293 ASP B CA 1
ATOM 7519 C C . ASP B 1 293 ? -13.508 43.312 25.125 1 95.12 293 ASP B C 1
ATOM 7521 O O . ASP B 1 293 ? -12.953 44.281 24.609 1 95.12 293 ASP B O 1
ATOM 7525 N N . GLY B 1 294 ? -14.336 42.562 24.484 1 96.25 294 GLY B N 1
ATOM 7526 C CA . GLY B 1 294 ? -14.938 43 23.219 1 96.25 294 GLY B CA 1
ATOM 7527 C C . GLY B 1 294 ? -14.086 42.656 22.016 1 96.25 294 GLY B C 1
ATOM 7528 O O . GLY B 1 294 ? -14.414 43.062 20.891 1 96.25 294 GLY B O 1
ATOM 7529 N N . TRP B 1 295 ? -12.992 41.938 22.234 1 98.06 295 TRP B N 1
ATOM 7530 C CA . TRP B 1 295 ? -12.102 41.594 21.125 1 98.06 295 TRP B CA 1
ATOM 7531 C C . TRP B 1 295 ? -11.984 40.062 20.984 1 98.06 295 TRP B C 1
ATOM 7533 O O . TRP B 1 295 ? -11.93 39.344 21.984 1 98.06 295 TRP B O 1
ATOM 7543 N N . VAL B 1 296 ? -11.969 39.625 19.734 1 98.62 296 VAL B N 1
ATOM 7544 C CA . VAL B 1 296 ? -11.672 38.219 19.406 1 98.62 296 VAL B CA 1
ATOM 7545 C C . VAL B 1 296 ? -10.203 38.094 19 1 98.62 296 VAL B C 1
ATOM 7547 O O . VAL B 1 296 ? -9.766 38.719 18.031 1 98.62 296 VAL B O 1
ATOM 7550 N N . TYR B 1 297 ? -9.406 37.281 19.719 1 98.69 297 TYR B N 1
ATOM 7551 C CA . TYR B 1 297 ? -7.992 37.062 19.438 1 98.69 297 TYR B CA 1
ATOM 7552 C C . TYR B 1 297 ? -7.797 35.844 18.547 1 98.69 297 TYR B C 1
ATOM 7554 O O . TYR B 1 297 ? -8.406 34.781 18.781 1 98.69 297 TYR B O 1
ATOM 7562 N N . TYR B 1 298 ? -7.008 35.969 17.484 1 98.56 298 TYR B N 1
ATOM 7563 C CA . TYR B 1 298 ? -6.719 34.875 16.562 1 98.56 298 TYR B CA 1
ATOM 7564 C C . TYR B 1 298 ? -5.363 35.094 15.891 1 98.56 298 TYR B C 1
ATOM 7566 O O . TYR B 1 298 ? -4.875 36.219 15.789 1 98.56 298 TYR B O 1
ATOM 7574 N N . VAL B 1 299 ? -4.715 34 15.5 1 98.5 299 VAL B N 1
ATOM 7575 C CA . VAL B 1 299 ? -3.498 34.062 14.703 1 98.5 299 VAL B CA 1
ATOM 7576 C C . VAL B 1 299 ? -3.859 34.125 13.219 1 98.5 299 VAL B C 1
ATOM 7578 O O . VAL B 1 299 ? -4.809 33.469 12.781 1 98.5 299 VAL B O 1
ATOM 7581 N N . ALA B 1 300 ? -3.148 34.875 12.453 1 98.44 300 ALA B N 1
ATOM 7582 C CA . ALA B 1 300 ? -3.352 34.906 11.008 1 98.44 300 ALA B CA 1
ATOM 7583 C C . ALA B 1 300 ? -2.018 34.875 10.266 1 98.44 300 ALA B C 1
ATOM 7585 O O . ALA B 1 300 ? -1.013 35.375 10.75 1 98.44 300 ALA B O 1
ATOM 7586 N N . THR B 1 301 ? -2.004 34.25 9.156 1 98.12 301 THR B N 1
ATOM 7587 C CA . THR B 1 301 ? -0.851 34.281 8.266 1 98.12 301 THR B CA 1
ATOM 7588 C C . THR B 1 301 ? -0.906 35.469 7.32 1 98.12 301 THR B C 1
ATOM 7590 O O . THR B 1 301 ? -1.821 35.594 6.504 1 98.12 301 THR B O 1
ATOM 7593 N N . ASP B 1 302 ? 0.029 36.312 7.488 1 96.94 302 ASP B N 1
ATOM 7594 C CA . ASP B 1 302 ? 0.141 37.531 6.688 1 96.94 302 ASP B CA 1
ATOM 7595 C C . ASP B 1 302 ? 1.496 37.594 5.984 1 96.94 302 ASP B C 1
ATOM 7597 O O . ASP B 1 302 ? 2.422 38.25 6.477 1 96.94 302 ASP B O 1
ATOM 7601 N N . GLY B 1 303 ? 1.481 37.062 4.762 1 96.19 303 GLY B N 1
ATOM 7602 C CA . GLY B 1 303 ? 2.742 36.875 4.055 1 96.19 303 GLY B CA 1
ATOM 7603 C C . GLY B 1 303 ? 3.684 35.906 4.73 1 96.19 303 GLY B C 1
ATOM 7604 O O . GLY B 1 303 ? 3.307 34.781 5.012 1 96.19 303 GLY B O 1
ATOM 7605 N N . PRO B 1 304 ? 4.902 36.375 4.898 1 97.38 304 PRO B N 1
ATOM 7606 C CA . PRO B 1 304 ? 5.891 35.5 5.516 1 97.38 304 PRO B CA 1
ATOM 7607 C C . PRO B 1 304 ? 5.809 35.469 7.039 1 97.38 304 PRO B C 1
ATOM 7609 O O . PRO B 1 304 ? 6.742 35.031 7.711 1 97.38 304 PRO B O 1
ATOM 7612 N N . ARG B 1 305 ? 4.699 36.031 7.598 1 98.25 305 ARG B N 1
ATOM 7613 C CA . ARG B 1 305 ? 4.539 36.156 9.039 1 98.25 305 ARG B CA 1
ATOM 7614 C C . ARG B 1 305 ? 3.25 35.5 9.516 1 98.25 305 ARG B C 1
ATOM 7616 O O . ARG B 1 305 ? 2.264 35.438 8.773 1 98.25 305 ARG B O 1
ATOM 7623 N N . ALA B 1 306 ? 3.289 34.906 10.664 1 98.5 306 ALA B N 1
ATOM 7624 C CA . ALA B 1 306 ? 2.1 34.562 11.438 1 98.5 306 ALA B CA 1
ATOM 7625 C C . ALA B 1 306 ? 2.064 35.312 12.758 1 98.5 306 ALA B C 1
ATOM 7627 O O . ALA B 1 306 ? 2.891 35.094 13.641 1 98.5 306 ALA B O 1
ATOM 7628 N N . ASN B 1 307 ? 1.179 36.281 12.859 1 98.56 307 ASN B N 1
ATOM 7629 C CA . ASN B 1 307 ? 1.101 37.156 14.008 1 98.56 307 ASN B CA 1
ATOM 7630 C C . ASN B 1 307 ? -0.235 37.031 14.734 1 98.56 307 ASN B C 1
ATOM 7632 O O . ASN B 1 307 ? -1.157 36.375 14.234 1 98.56 307 ASN B O 1
ATOM 7636 N N . LEU B 1 308 ? -0.241 37.5 15.969 1 98.69 308 LEU B N 1
ATOM 7637 C CA . LEU B 1 308 ? -1.476 37.531 16.75 1 98.69 308 LEU B CA 1
ATOM 7638 C C . LEU B 1 308 ? -2.271 38.781 16.484 1 98.69 308 LEU B C 1
ATOM 7640 O O . LEU B 1 308 ? -1.756 39.906 16.656 1 98.69 308 LEU B O 1
ATOM 7644 N N . PHE B 1 309 ? -3.488 38.625 16.062 1 98.69 309 PHE B N 1
ATOM 7645 C CA . PHE B 1 309 ? -4.406 39.719 15.797 1 98.69 309 PHE B CA 1
ATOM 7646 C C . PHE B 1 309 ? -5.594 39.656 16.75 1 98.69 309 PHE B C 1
ATOM 7648 O O . PHE B 1 309 ? -5.805 38.688 17.438 1 98.69 309 PHE B O 1
ATOM 7655 N N . ARG B 1 310 ? -6.273 40.781 16.844 1 98.5 310 ARG B N 1
ATOM 7656 C CA . ARG B 1 310 ? -7.609 40.781 17.438 1 98.5 310 ARG B CA 1
ATOM 7657 C C . ARG B 1 310 ? -8.578 41.594 16.578 1 98.5 310 ARG B C 1
ATOM 7659 O O . ARG B 1 310 ? -8.156 42.5 15.828 1 98.5 310 ARG B O 1
ATOM 7666 N N . VAL B 1 311 ? -9.812 41.25 16.578 1 98.75 311 VAL B N 1
ATOM 7667 C CA . VAL B 1 311 ? -10.867 41.938 15.844 1 98.75 311 VAL B CA 1
ATOM 7668 C C . VAL B 1 311 ? -12.078 42.125 16.75 1 98.75 311 VAL B C 1
ATOM 7670 O O . VAL B 1 311 ? -12.406 41.281 17.562 1 98.75 311 VAL B O 1
ATOM 7673 N N . ASN B 1 312 ? -12.727 43.312 16.703 1 98.31 312 ASN B N 1
ATOM 7674 C CA . ASN B 1 312 ? -13.93 43.531 17.5 1 98.31 312 ASN B CA 1
ATOM 7675 C C . ASN B 1 312 ? -15.195 43.312 16.672 1 98.31 312 ASN B C 1
ATOM 7677 O O . ASN B 1 312 ? -15.117 43 15.492 1 98.31 312 ASN B O 1
ATOM 7681 N N . LEU B 1 313 ? -16.312 43.438 17.281 1 97.56 313 LEU B N 1
ATOM 7682 C CA . LEU B 1 313 ? -17.578 43.094 16.641 1 97.56 313 LEU B CA 1
ATOM 7683 C C . LEU B 1 313 ? -17.922 44.125 15.547 1 97.56 313 LEU B C 1
ATOM 7685 O O . LEU B 1 313 ? -18.812 43.875 14.719 1 97.56 313 LEU B O 1
ATOM 7689 N N . LYS B 1 314 ? -17.25 45.219 15.508 1 97 314 LYS B N 1
ATOM 7690 C CA . LYS B 1 314 ? -17.469 46.25 14.477 1 97 314 LYS B CA 1
ATOM 7691 C C . LYS B 1 314 ? -16.547 46.031 13.281 1 97 314 LYS B C 1
ATOM 7693 O O . LYS B 1 314 ? -16.688 46.688 12.25 1 97 314 LYS B O 1
ATOM 7698 N N . GLY B 1 315 ? -15.586 45.125 13.43 1 97.62 315 GLY B N 1
ATOM 7699 C CA . GLY B 1 315 ? -14.727 44.781 12.305 1 97.62 315 GLY B CA 1
ATOM 7700 C C . GLY B 1 315 ? -13.383 45.469 12.344 1 97.62 315 GLY B C 1
ATOM 7701 O O . GLY B 1 315 ? -12.617 45.406 11.383 1 97.62 315 GLY B O 1
ATOM 7702 N N . LYS B 1 316 ? -13.164 46.188 13.43 1 98.12 316 LYS B N 1
ATOM 7703 C CA . LYS B 1 316 ? -11.836 46.812 13.578 1 98.12 316 LYS B CA 1
ATOM 7704 C C . LYS B 1 316 ? -10.789 45.75 13.914 1 98.12 316 LYS B C 1
ATOM 7706 O O . LYS B 1 316 ? -10.961 44.969 14.867 1 98.12 316 LYS B O 1
ATOM 7711 N N . ILE B 1 317 ? -9.703 45.688 13.156 1 98.31 317 ILE B N 1
ATOM 7712 C CA . ILE B 1 317 ? -8.656 44.688 13.344 1 98.31 317 ILE B CA 1
ATOM 7713 C C . ILE B 1 317 ? -7.391 45.375 13.875 1 98.31 317 ILE B C 1
ATOM 7715 O O . ILE B 1 317 ? -7.02 46.469 13.414 1 98.31 317 ILE B O 1
ATOM 7719 N N . GLU B 1 318 ? -6.75 44.812 14.844 1 97.88 318 GLU B N 1
ATOM 7720 C CA . GLU B 1 318 ? -5.465 45.25 15.375 1 97.88 318 GLU B CA 1
ATOM 7721 C C . GLU B 1 318 ? -4.465 44.094 15.461 1 97.88 318 GLU B C 1
ATOM 7723 O O . GLU B 1 318 ? -4.848 42.969 15.727 1 97.88 318 GLU B O 1
ATOM 7728 N N . ARG B 1 319 ? -3.203 44.438 15.117 1 97.62 319 ARG B N 1
ATOM 7729 C CA . ARG B 1 319 ? -2.113 43.469 15.359 1 97.62 319 ARG B CA 1
ATOM 7730 C C . ARG B 1 319 ? -1.598 43.594 16.797 1 97.62 319 ARG B C 1
ATOM 7732 O O . ARG B 1 319 ? -1.072 44.625 17.188 1 97.62 319 ARG B O 1
ATOM 7739 N N . VAL B 1 320 ? -1.758 42.562 17.578 1 97.75 320 VAL B N 1
ATOM 7740 C CA . VAL B 1 320 ? -1.407 42.562 19 1 97.75 320 VAL B CA 1
ATOM 7741 C C . VAL B 1 320 ? 0.068 42.219 19.156 1 97.75 320 VAL B C 1
ATOM 7743 O O . VAL B 1 320 ? 0.794 42.875 19.906 1 97.75 320 VAL B O 1
ATOM 7746 N N . ILE B 1 321 ? 0.472 41.125 18.609 1 97.44 321 ILE B N 1
ATOM 7747 C CA . ILE B 1 321 ? 1.866 40.688 18.531 1 97.44 321 ILE B CA 1
ATOM 7748 C C . ILE B 1 321 ? 2.334 40.656 17.078 1 97.44 321 ILE B C 1
ATOM 7750 O O . ILE B 1 321 ? 1.751 39.969 16.25 1 97.44 321 ILE B O 1
ATOM 7754 N N . GLY B 1 322 ? 3.336 41.438 16.781 1 96.88 322 GLY B N 1
ATOM 7755 C CA . GLY B 1 322 ? 3.875 41.5 15.422 1 96.88 322 GLY B CA 1
ATOM 7756 C C . GLY B 1 322 ? 5.316 41.062 15.328 1 96.88 322 GLY B C 1
ATOM 7757 O O . GLY B 1 322 ? 5.785 40.281 16.172 1 96.88 322 GLY B O 1
ATOM 7758 N N . GLY B 1 323 ? 5.934 41.406 14.25 1 96.38 323 GLY B N 1
ATOM 7759 C CA . GLY B 1 323 ? 7.328 41.062 14.016 1 96.38 323 GLY B CA 1
ATOM 7760 C C . GLY B 1 323 ? 7.508 40 12.953 1 96.38 323 GLY B C 1
ATOM 7761 O O . GLY B 1 323 ? 6.531 39.406 12.5 1 96.38 323 GLY B O 1
ATOM 7762 N N . ASP B 1 324 ? 8.742 39.844 12.484 1 97.94 324 ASP B N 1
ATOM 7763 C CA . ASP B 1 324 ? 9.109 38.812 11.539 1 97.94 324 ASP B CA 1
ATOM 7764 C C . ASP B 1 324 ? 9.258 37.438 12.242 1 97.94 324 ASP B C 1
ATOM 7766 O O . ASP B 1 324 ? 10.367 36.969 12.422 1 97.94 324 ASP B O 1
ATOM 7770 N N . ARG B 1 325 ? 8.117 36.969 12.57 1 98.19 325 ARG B N 1
ATOM 7771 C CA . ARG B 1 325 ? 8.109 35.75 13.359 1 98.19 325 ARG B CA 1
ATOM 7772 C C . ARG B 1 325 ? 6.82 34.969 13.141 1 98.19 325 ARG B C 1
ATOM 7774 O O . ARG B 1 325 ? 5.91 35.438 12.461 1 98.19 325 ARG B O 1
ATOM 7781 N N . SER B 1 326 ? 6.82 33.812 13.594 1 98.62 326 SER B N 1
ATOM 7782 C CA . SER B 1 326 ? 5.664 32.906 13.609 1 98.62 326 SER B CA 1
ATOM 7783 C C . SER B 1 326 ? 5.133 32.719 15.031 1 98.62 326 SER B C 1
ATOM 7785 O O . SER B 1 326 ? 5.801 32.125 15.875 1 98.62 326 SER B O 1
ATOM 7787 N N . VAL B 1 327 ? 3.951 33.312 15.305 1 98.75 327 VAL B N 1
ATOM 7788 C CA . VAL B 1 327 ? 3.248 33 16.547 1 98.75 327 VAL B CA 1
ATOM 7789 C C . VAL B 1 327 ? 2.535 31.656 16.438 1 98.75 327 VAL B C 1
ATOM 7791 O O . VAL B 1 327 ? 1.77 31.438 15.492 1 98.75 327 VAL B O 1
ATOM 7794 N N . GLU B 1 328 ? 2.836 30.797 17.391 1 98.06 328 GLU B N 1
ATOM 7795 C CA . GLU B 1 328 ? 2.404 29.406 17.281 1 98.06 328 GLU B CA 1
ATOM 7796 C C . GLU B 1 328 ? 1.21 29.125 18.188 1 98.06 328 GLU B C 1
ATOM 7798 O O . GLU B 1 328 ? 0.214 28.547 17.75 1 98.06 328 GLU B O 1
ATOM 7803 N N . SER B 1 329 ? 1.291 29.375 19.469 1 97.69 329 SER B N 1
ATOM 7804 C CA . SER B 1 329 ? 0.251 29.266 20.484 1 97.69 329 SER B CA 1
ATOM 7805 C C . SER B 1 329 ? -0.017 30.625 21.156 1 97.69 329 SER B C 1
ATOM 7807 O O . SER B 1 329 ? 0.834 31.516 21.125 1 97.69 329 SER B O 1
ATOM 7809 N N . PHE B 1 330 ? -1.223 30.766 21.703 1 98.44 330 PHE B N 1
ATOM 7810 C CA . PHE B 1 330 ? -1.456 31.906 22.578 1 98.44 330 PHE B CA 1
ATOM 7811 C C . PHE B 1 330 ? -2.555 31.609 23.594 1 98.44 330 PHE B C 1
ATOM 7813 O O . PHE B 1 330 ? -3.383 30.719 23.375 1 98.44 330 PHE B O 1
ATOM 7820 N N . ALA B 1 331 ? -2.545 32.281 24.688 1 97.81 331 ALA B N 1
ATOM 7821 C CA . ALA B 1 331 ? -3.555 32.312 25.75 1 97.81 331 ALA B CA 1
ATOM 7822 C C . ALA B 1 331 ? -3.709 33.719 26.312 1 97.81 331 ALA B C 1
ATOM 7824 O O . ALA B 1 331 ? -2.73 34.438 26.422 1 97.81 331 ALA B O 1
ATOM 7825 N N . ILE B 1 332 ? -4.973 34.062 26.609 1 97.12 332 ILE B N 1
ATOM 7826 C CA . ILE B 1 332 ? -5.258 35.406 27.156 1 97.12 332 ILE B CA 1
ATOM 7827 C C . ILE B 1 332 ? -5.797 35.281 28.578 1 97.12 332 ILE B C 1
ATOM 7829 O O . ILE B 1 332 ? -6.828 34.625 28.797 1 97.12 332 ILE B O 1
ATOM 7833 N N . SER B 1 333 ? -5.188 35.875 29.5 1 95.31 333 SER B N 1
ATOM 7834 C CA . SER B 1 333 ? -5.605 35.969 30.891 1 95.31 333 SER B CA 1
ATOM 7835 C C . SER B 1 333 ? -5.273 37.344 31.453 1 95.31 333 SER B C 1
ATOM 7837 O O . SER B 1 333 ? -5.754 38.375 30.953 1 95.31 333 SER B O 1
ATOM 7839 N N . ASP B 1 334 ? -4.418 37.438 32.531 1 94.31 334 ASP B N 1
ATOM 7840 C CA . ASP B 1 334 ? -3.994 38.75 33.062 1 94.31 334 ASP B CA 1
ATOM 7841 C C . ASP B 1 334 ? -3.053 39.438 32.062 1 94.31 334 ASP B C 1
ATOM 7843 O O . ASP B 1 334 ? -2.859 40.656 32.125 1 94.31 334 ASP B O 1
ATOM 7847 N N . TYR B 1 335 ? -2.52 38.656 31.234 1 95.5 335 TYR B N 1
ATOM 7848 C CA . TYR B 1 335 ? -1.642 39.125 30.156 1 95.5 335 TYR B CA 1
ATOM 7849 C C . TYR B 1 335 ? -1.756 38.219 28.938 1 95.5 335 TYR B C 1
ATOM 7851 O O . TYR B 1 335 ? -2.52 37.25 28.953 1 95.5 335 TYR B O 1
ATOM 7859 N N . VAL B 1 336 ? -1.1 38.562 27.859 1 97.62 336 VAL B N 1
ATOM 7860 C CA . VAL B 1 336 ? -1.036 37.719 26.672 1 97.62 336 VAL B CA 1
ATOM 7861 C C . VAL B 1 336 ? 0.177 36.812 26.766 1 97.62 336 VAL B C 1
ATOM 7863 O O . VAL B 1 336 ? 1.311 37.281 26.906 1 97.62 336 VAL B O 1
ATOM 7866 N N . ALA B 1 337 ? -0.023 35.531 26.859 1 98.25 337 ALA B N 1
ATOM 7867 C CA . ALA B 1 337 ? 1.038 34.531 26.719 1 98.25 337 ALA B CA 1
ATOM 7868 C C . ALA B 1 337 ? 1.064 33.969 25.297 1 98.25 337 ALA B C 1
ATOM 7870 O O . ALA B 1 337 ? 0.014 33.719 24.703 1 98.25 337 ALA B O 1
ATOM 7871 N N . PHE B 1 338 ? 2.234 33.75 24.719 1 98.56 338 PHE B N 1
ATOM 7872 C CA . PHE B 1 338 ? 2.303 33.188 23.375 1 98.56 338 PHE B CA 1
ATOM 7873 C C . PHE B 1 338 ? 3.633 32.469 23.156 1 98.56 338 PHE B C 1
ATOM 7875 O O . PHE B 1 338 ? 4.625 32.781 23.812 1 98.56 338 PHE B O 1
ATOM 7882 N N . THR B 1 339 ? 3.67 31.422 22.391 1 98.62 339 THR B N 1
ATOM 7883 C CA . THR B 1 339 ? 4.906 30.844 21.875 1 98.62 339 THR B CA 1
ATOM 7884 C C . THR B 1 339 ? 5.199 31.375 20.469 1 98.62 339 THR B C 1
ATOM 7886 O O . THR B 1 339 ? 4.277 31.609 19.688 1 98.62 339 THR B O 1
ATOM 7889 N N . ALA B 1 340 ? 6.43 31.547 20.172 1 98.56 340 ALA B N 1
ATOM 7890 C CA . ALA B 1 340 ? 6.82 32.094 18.859 1 98.56 340 ALA B CA 1
ATOM 7891 C C . ALA B 1 340 ? 8.227 31.641 18.484 1 98.56 340 ALA B C 1
ATOM 7893 O O . ALA B 1 340 ? 9.008 31.219 19.344 1 98.56 340 ALA B O 1
ATOM 7894 N N . GLN B 1 341 ? 8.484 31.656 17.25 1 98.5 341 GLN B N 1
ATOM 7895 C CA . GLN B 1 341 ? 9.781 31.375 16.641 1 98.5 341 GLN B CA 1
ATOM 7896 C C . GLN B 1 341 ? 10.062 32.312 15.477 1 98.5 341 GLN B C 1
ATOM 7898 O O . GLN B 1 341 ? 9.188 33.094 15.055 1 98.5 341 GLN B O 1
ATOM 7903 N N . ASP B 1 342 ? 11.266 32.375 15.078 1 97.94 342 ASP B N 1
ATOM 7904 C CA . ASP B 1 342 ? 11.633 32.969 13.805 1 97.94 342 ASP B CA 1
ATOM 7905 C C . ASP B 1 342 ? 12.641 32.125 13.047 1 97.94 342 ASP B C 1
ATOM 7907 O O . ASP B 1 342 ? 12.789 30.938 13.328 1 97.94 342 ASP B O 1
ATOM 7911 N N . ALA B 1 343 ? 13.289 32.688 12.016 1 97.88 343 ALA B N 1
ATOM 7912 C CA . ALA B 1 343 ? 14.102 31.891 11.102 1 97.88 343 ALA B CA 1
ATOM 7913 C C . ALA B 1 343 ? 15.375 31.406 11.781 1 97.88 343 ALA B C 1
ATOM 7915 O O . ALA B 1 343 ? 16.016 30.469 11.305 1 97.88 343 ALA B O 1
ATOM 7916 N N . VAL B 1 344 ? 15.805 32 12.906 1 97.81 344 VAL B N 1
ATOM 7917 C CA . VAL B 1 344 ? 17.078 31.609 13.523 1 97.81 344 VAL B CA 1
ATOM 7918 C C . VAL B 1 344 ? 16.875 31.344 15.008 1 97.81 344 VAL B C 1
ATOM 7920 O O . VAL B 1 344 ? 17.844 31.172 15.758 1 97.81 344 VAL B O 1
ATOM 7923 N N . THR B 1 345 ? 15.617 31.422 15.477 1 96.94 345 THR B N 1
ATOM 7924 C CA . THR B 1 345 ? 15.281 31.156 16.875 1 96.94 345 THR B CA 1
ATOM 7925 C C . THR B 1 345 ? 14.156 30.141 16.969 1 96.94 345 THR B C 1
ATOM 7927 O O . THR B 1 345 ? 13.023 30.406 16.562 1 96.94 345 THR B O 1
ATOM 7930 N N . PRO B 1 346 ? 14.422 28.953 17.594 1 97.56 346 PRO B N 1
ATOM 7931 C CA . PRO B 1 346 ? 13.336 27.984 17.797 1 97.56 346 PRO B CA 1
ATOM 7932 C C . PRO B 1 346 ? 12.25 28.5 18.734 1 97.56 346 PRO B C 1
ATOM 7934 O O . PRO B 1 346 ? 12.414 29.562 19.344 1 97.56 346 PRO B O 1
ATOM 7937 N N . THR B 1 347 ? 11.203 27.781 18.859 1 98.12 347 THR B N 1
ATOM 7938 C CA . THR B 1 347 ? 10.008 28.203 19.594 1 98.12 347 THR B CA 1
ATOM 7939 C C . THR B 1 347 ? 10.312 28.375 21.078 1 98.12 347 THR B C 1
ATOM 7941 O O . THR B 1 347 ? 10.93 27.5 21.688 1 98.12 347 THR B O 1
ATOM 7944 N N . GLU B 1 348 ? 9.961 29.469 21.656 1 98.5 348 GLU B N 1
ATOM 7945 C CA . GLU B 1 348 ? 10.031 29.781 23.094 1 98.5 348 GLU B CA 1
ATOM 7946 C C . GLU B 1 348 ? 8.742 30.438 23.578 1 98.5 348 GLU B C 1
ATOM 7948 O O . GLU B 1 348 ? 7.906 30.859 22.766 1 98.5 348 GLU B O 1
ATOM 7953 N N . LEU B 1 349 ? 8.594 30.453 24.859 1 98.56 349 LEU B N 1
ATOM 7954 C CA . LEU B 1 349 ? 7.426 31.047 25.5 1 98.56 349 LEU B CA 1
ATOM 7955 C C . LEU B 1 349 ? 7.672 32.5 25.828 1 98.56 349 LEU B C 1
ATOM 7957 O O . LEU B 1 349 ? 8.727 32.875 26.359 1 98.56 349 LEU B O 1
ATOM 7961 N N . TYR B 1 350 ? 6.719 33.375 25.484 1 98.44 350 TYR B N 1
ATOM 7962 C CA . TYR B 1 350 ? 6.754 34.812 25.75 1 98.44 350 TYR B CA 1
ATOM 7963 C C . TYR B 1 350 ? 5.48 35.281 26.438 1 98.44 350 TYR B C 1
ATOM 7965 O O . TYR B 1 350 ? 4.457 34.594 26.406 1 98.44 350 TYR B O 1
ATOM 7973 N N . THR B 1 351 ? 5.562 36.469 27.125 1 97.69 351 THR B N 1
ATOM 7974 C CA . THR B 1 351 ? 4.395 37.156 27.656 1 97.69 351 THR B CA 1
ATOM 7975 C C . THR B 1 351 ? 4.387 38.625 27.219 1 97.69 351 THR B C 1
ATOM 7977 O O . THR B 1 351 ? 5.441 39.188 26.953 1 97.69 351 THR B O 1
ATOM 7980 N N . LEU B 1 352 ? 3.285 39.156 26.984 1 97.81 352 LEU B N 1
ATOM 7981 C CA . LEU B 1 352 ? 3.059 40.562 26.734 1 97.81 352 LEU B CA 1
ATOM 7982 C C . LEU B 1 352 ? 2.154 41.156 27.812 1 97.81 352 LEU B C 1
ATOM 7984 O O . LEU B 1 352 ? 1.001 40.75 27.953 1 97.81 352 LEU B O 1
ATOM 7988 N N . ARG B 1 353 ? 2.705 42.062 28.547 1 94.38 353 ARG B N 1
ATOM 7989 C CA . ARG B 1 353 ? 1.994 42.75 29.609 1 94.38 353 ARG B CA 1
ATOM 7990 C C . ARG B 1 353 ? 2.25 44.25 29.547 1 94.38 353 ARG B C 1
ATOM 7992 O O . ARG B 1 353 ? 3.4 44.719 29.531 1 94.38 353 ARG B O 1
ATOM 7999 N N . ASP B 1 354 ? 1.183 45.094 29.547 1 92.88 354 ASP B N 1
ATOM 8000 C CA . ASP B 1 354 ? 1.278 46.531 29.516 1 92.88 354 ASP B CA 1
ATOM 8001 C C . ASP B 1 354 ? 2.227 47.031 28.422 1 92.88 354 ASP B C 1
ATOM 8003 O O . ASP B 1 354 ? 3.105 47.844 28.656 1 92.88 354 ASP B O 1
ATOM 8007 N N . GLY B 1 355 ? 2.135 46.344 27.328 1 91.69 355 GLY B N 1
ATOM 8008 C CA . GLY B 1 355 ? 2.898 46.75 26.156 1 91.69 355 GLY B CA 1
ATOM 8009 C C . GLY B 1 355 ? 4.332 46.25 26.172 1 91.69 355 GLY B C 1
ATOM 8010 O O . GLY B 1 355 ? 5.102 46.5 25.25 1 91.69 355 GLY B O 1
ATOM 8011 N N . LYS B 1 356 ? 4.664 45.531 27.156 1 95.62 356 LYS B N 1
ATOM 8012 C CA . LYS B 1 356 ? 6.031 45.031 27.281 1 95.62 356 LYS B CA 1
ATOM 8013 C C . LYS B 1 356 ? 6.082 43.531 27.062 1 95.62 356 LYS B C 1
ATOM 8015 O O . LYS B 1 356 ? 5.367 42.781 27.719 1 95.62 356 LYS B O 1
ATOM 8020 N N . GLU B 1 357 ? 6.895 43.156 26.094 1 96.94 357 GLU B N 1
ATOM 8021 C CA . GLU B 1 357 ? 7.105 41.719 25.812 1 96.94 357 GLU B CA 1
ATOM 8022 C C . GLU B 1 357 ? 8.25 41.156 26.641 1 96.94 357 GLU B C 1
ATOM 8024 O O . GLU B 1 357 ? 9.273 41.812 26.844 1 96.94 357 GLU B O 1
ATOM 8029 N N . LYS B 1 358 ? 8.094 39.969 27.203 1 97.06 358 LYS B N 1
ATOM 8030 C CA . LYS B 1 358 ? 9.117 39.281 27.969 1 97.06 358 LYS B CA 1
ATOM 8031 C C . LYS B 1 358 ? 9.281 37.844 27.484 1 97.06 358 LYS B C 1
ATOM 8033 O O . LYS B 1 358 ? 8.297 37.094 27.344 1 97.06 358 LYS B O 1
ATOM 8038 N N . LYS B 1 359 ? 10.609 37.438 27.203 1 97.62 359 LYS B N 1
ATOM 8039 C CA . LYS B 1 359 ? 10.906 36.031 26.938 1 97.62 359 LYS B CA 1
ATOM 8040 C C . LYS B 1 359 ? 10.938 35.25 28.234 1 97.62 359 LYS B C 1
ATOM 8042 O O . LYS B 1 359 ? 11.758 35.5 29.125 1 97.62 359 LYS B O 1
ATOM 8047 N N . VAL B 1 360 ? 10.078 34.25 28.359 1 97.94 360 VAL B N 1
ATOM 8048 C CA . VAL B 1 360 ? 9.859 33.531 29.609 1 97.94 360 VAL B CA 1
ATOM 8049 C C . VAL B 1 360 ? 10.773 32.312 29.656 1 97.94 360 VAL B C 1
ATOM 8051 O O . VAL B 1 360 ? 11.234 31.906 30.734 1 97.94 360 VAL B O 1
ATOM 8054 N N . THR B 1 361 ? 10.961 31.641 28.547 1 98.25 361 THR B N 1
ATOM 8055 C CA . THR B 1 361 ? 11.781 30.438 28.516 1 98.25 361 THR B CA 1
ATOM 8056 C C . THR B 1 361 ? 12.992 30.641 27.594 1 98.25 361 THR B C 1
ATOM 8058 O O . THR B 1 361 ? 12.992 31.531 26.75 1 98.25 361 THR B O 1
ATOM 8061 N N . ASP B 1 362 ? 14.039 29.828 27.781 1 97.69 362 ASP B N 1
ATOM 8062 C CA . ASP B 1 362 ? 15.242 29.766 26.953 1 97.69 362 ASP B CA 1
ATOM 8063 C C . ASP B 1 362 ? 15.75 28.344 26.812 1 97.69 362 ASP B C 1
ATOM 8065 O O . ASP B 1 362 ? 16.922 28.062 27.031 1 97.69 362 ASP B O 1
ATOM 8069 N N . PHE B 1 363 ? 14.82 27.469 26.578 1 98.12 363 PHE B N 1
ATOM 8070 C CA . PHE B 1 363 ? 15.117 26.047 26.516 1 98.12 363 PHE B CA 1
ATOM 8071 C C . PHE B 1 363 ? 16.062 25.75 25.359 1 98.12 363 PHE B C 1
ATOM 8073 O O . PHE B 1 363 ? 16.797 24.75 25.375 1 98.12 363 PHE B O 1
ATOM 8080 N N . ASN B 1 364 ? 16.125 26.562 24.328 1 98.5 364 ASN B N 1
ATOM 8081 C CA . ASN B 1 364 ? 16.906 26.312 23.125 1 98.5 364 ASN B CA 1
ATOM 8082 C C . ASN B 1 364 ? 18.125 27.234 23.062 1 98.5 364 ASN B C 1
ATOM 8084 O O . ASN B 1 364 ? 18.547 27.641 21.969 1 98.5 364 ASN B O 1
ATOM 8088 N N . SER B 1 365 ? 18.703 27.609 24.125 1 97.38 365 SER B N 1
ATOM 8089 C CA . SER B 1 365 ? 19.844 28.516 24.188 1 97.38 365 SER B CA 1
ATOM 8090 C C . SER B 1 365 ? 21.078 27.891 23.562 1 97.38 365 SER B C 1
ATOM 8092 O O . SER B 1 365 ? 22.031 28.594 23.203 1 97.38 365 SER B O 1
ATOM 8094 N N . TRP B 1 366 ? 21.062 26.531 23.406 1 97.25 366 TRP B N 1
ATOM 8095 C CA . TRP B 1 366 ? 22.156 25.797 22.797 1 97.25 366 TRP B CA 1
ATOM 8096 C C . TRP B 1 366 ? 22.438 26.328 21.391 1 97.25 366 TRP B C 1
ATOM 8098 O O . TRP B 1 366 ? 23.562 26.234 20.906 1 97.25 366 TRP B O 1
ATOM 8108 N N . ILE B 1 367 ? 21.484 26.938 20.797 1 97.06 367 ILE B N 1
ATOM 8109 C CA . ILE B 1 367 ? 21.562 27.344 19.391 1 97.06 367 ILE B CA 1
ATOM 8110 C C . ILE B 1 367 ? 22.562 28.484 19.234 1 97.06 367 ILE B C 1
ATOM 8112 O O . ILE B 1 367 ? 23.109 28.703 18.156 1 97.06 367 ILE B O 1
ATOM 8116 N N . LYS B 1 368 ? 22.828 29.234 20.297 1 95.62 368 LYS B N 1
ATOM 8117 C CA . LYS B 1 368 ? 23.734 30.375 20.281 1 95.62 368 LYS B CA 1
ATOM 8118 C C . LYS B 1 368 ? 25.172 29.938 19.984 1 95.62 368 LYS B C 1
ATOM 8120 O O . LYS B 1 368 ? 26 30.75 19.562 1 95.62 368 LYS B O 1
ATOM 8125 N N . GLU B 1 369 ? 25.453 28.672 20.172 1 95.88 369 GLU B N 1
ATOM 8126 C CA . GLU B 1 369 ? 26.797 28.141 19.906 1 95.88 369 GLU B CA 1
ATOM 8127 C C . GLU B 1 369 ? 26.984 27.828 18.438 1 95.88 369 GLU B C 1
ATOM 8129 O O . GLU B 1 369 ? 28.094 27.484 18 1 95.88 369 GLU B O 1
ATOM 8134 N N . TYR B 1 370 ? 25.969 28.016 17.688 1 97.19 370 TYR B N 1
ATOM 8135 C CA . TYR B 1 370 ? 26.016 27.688 16.266 1 97.19 370 TYR B CA 1
ATOM 8136 C C . TYR B 1 370 ? 25.969 28.938 15.422 1 97.19 370 TYR B C 1
ATOM 8138 O O . TYR B 1 370 ? 25.484 29.984 15.867 1 97.19 370 TYR B O 1
ATOM 8146 N N . GLU B 1 371 ? 26.562 28.875 14.289 1 96.94 371 GLU B N 1
ATOM 8147 C CA . GLU B 1 371 ? 26.391 29.891 13.258 1 96.94 371 GLU B CA 1
ATOM 8148 C C . GLU B 1 371 ? 25.219 29.547 12.336 1 96.94 371 GLU B C 1
ATOM 8150 O O . GLU B 1 371 ? 25.203 28.484 11.711 1 96.94 371 GLU B O 1
ATOM 8155 N N . LEU B 1 372 ? 24.234 30.406 12.367 1 97.69 372 LEU B N 1
ATOM 8156 C CA . LEU B 1 372 ? 23.047 30.172 11.547 1 97.69 372 LEU B CA 1
ATOM 8157 C C . LEU B 1 372 ? 22.969 31.188 10.406 1 97.69 372 LEU B C 1
ATOM 8159 O O . LEU B 1 372 ? 23.422 32.312 10.555 1 97.69 372 LEU B O 1
ATOM 8163 N N . SER B 1 373 ? 22.5 30.734 9.273 1 97.5 373 SER B N 1
ATOM 8164 C CA . SER B 1 373 ? 22.266 31.594 8.125 1 97.5 373 SER B CA 1
ATOM 8165 C C . SER B 1 373 ? 20.922 32.312 8.234 1 97.5 373 SER B C 1
ATOM 8167 O O . SER B 1 373 ? 19.891 31.672 8.422 1 97.5 373 SER B O 1
ATOM 8169 N N . LYS B 1 374 ? 20.891 33.594 8.18 1 97.31 374 LYS B N 1
ATOM 8170 C CA . LYS B 1 374 ? 19.656 34.375 8.18 1 97.31 374 LYS B CA 1
ATOM 8171 C C . LYS B 1 374 ? 19.125 34.562 6.766 1 97.31 374 LYS B C 1
ATOM 8173 O O . LYS B 1 374 ? 19.891 34.844 5.836 1 97.31 374 LYS B O 1
ATOM 8178 N N . PRO B 1 375 ? 17.859 34.375 6.578 1 98.25 375 PRO B N 1
ATOM 8179 C CA . PRO B 1 375 ? 17.297 34.594 5.238 1 98.25 375 PRO B CA 1
ATOM 8180 C C . PRO B 1 375 ? 17.422 36.062 4.785 1 98.25 375 PRO B C 1
ATOM 8182 O O . PRO B 1 375 ? 17.156 36.969 5.566 1 98.25 375 PRO B O 1
ATOM 8185 N N . GLU B 1 376 ? 17.875 36.25 3.611 1 98.31 376 GLU B N 1
ATOM 8186 C CA . GLU B 1 376 ? 17.859 37.531 2.943 1 98.31 376 GLU B CA 1
ATOM 8187 C C . GLU B 1 376 ? 16.656 37.656 2.002 1 98.31 376 GLU B C 1
ATOM 8189 O O . GLU B 1 376 ? 16.578 36.938 0.996 1 98.31 376 GLU B O 1
ATOM 8194 N N . HIS B 1 377 ? 15.789 38.562 2.34 1 98.31 377 HIS B N 1
ATOM 8195 C CA . HIS B 1 377 ? 14.531 38.719 1.612 1 98.31 377 HIS B CA 1
ATOM 8196 C C . HIS B 1 377 ? 14.727 39.562 0.358 1 98.31 377 HIS B C 1
ATOM 8198 O O . HIS B 1 377 ? 15.484 40.531 0.373 1 98.31 377 HIS B O 1
ATOM 8204 N N . PHE B 1 378 ? 14.117 39.188 -0.73 1 98.12 378 PHE B N 1
ATOM 8205 C CA . PHE B 1 378 ? 13.992 40.031 -1.931 1 98.12 378 PHE B CA 1
ATOM 8206 C C . PHE B 1 378 ? 12.664 39.75 -2.635 1 98.12 378 PHE B C 1
ATOM 8208 O O . PHE B 1 378 ? 12.016 38.719 -2.381 1 98.12 378 PHE B O 1
ATOM 8215 N N . ARG B 1 379 ? 12.148 40.656 -3.373 1 97.62 379 ARG B N 1
ATOM 8216 C CA . ARG B 1 379 ? 10.906 40.5 -4.121 1 97.62 379 ARG B CA 1
ATOM 8217 C C . ARG B 1 379 ? 11.18 40.312 -5.609 1 97.62 379 ARG B C 1
ATOM 8219 O O . ARG B 1 379 ? 12.094 40.938 -6.152 1 97.62 379 ARG B O 1
ATOM 8226 N N . VAL B 1 380 ? 10.43 39.469 -6.152 1 98.31 380 VAL B N 1
ATOM 8227 C CA . VAL B 1 380 ? 10.508 39.219 -7.59 1 98.31 380 VAL B CA 1
ATOM 8228 C C . VAL B 1 380 ? 9.25 39.75 -8.273 1 98.31 380 VAL B C 1
ATOM 8230 O O . VAL B 1 380 ? 8.133 39.406 -7.879 1 98.31 380 VAL B O 1
ATOM 8233 N N . LYS B 1 381 ? 9.414 40.625 -9.234 1 98.12 381 LYS B N 1
ATOM 8234 C CA . LYS B 1 381 ? 8.289 41 -10.086 1 98.12 381 LYS B CA 1
ATOM 8235 C C . LYS B 1 381 ? 8.07 39.969 -11.188 1 98.12 381 LYS B C 1
ATOM 8237 O O . LYS B 1 381 ? 8.797 39.938 -12.18 1 98.12 381 LYS B O 1
ATOM 8242 N N . ALA B 1 382 ? 7.078 39.219 -10.945 1 97.88 382 ALA B N 1
ATOM 8243 C CA . ALA B 1 382 ? 6.785 38.156 -11.922 1 97.88 382 ALA B CA 1
ATOM 8244 C C . ALA B 1 382 ? 6.43 38.781 -13.281 1 97.88 382 ALA B C 1
ATOM 8246 O O . ALA B 1 382 ? 6.113 39.969 -13.375 1 97.88 382 ALA B O 1
ATOM 8247 N N . SER B 1 383 ? 6.453 37.969 -14.289 1 98.06 383 SER B N 1
ATOM 8248 C CA . SER B 1 383 ? 6.258 38.438 -15.664 1 98.06 383 SER B CA 1
ATOM 8249 C C . SER B 1 383 ? 4.855 39 -15.859 1 98.06 383 SER B C 1
ATOM 8251 O O . SER B 1 383 ? 4.621 39.781 -16.781 1 98.06 383 SER B O 1
ATOM 8253 N N . ASP B 1 384 ? 3.91 38.594 -15.008 1 97.44 384 ASP B N 1
ATOM 8254 C CA . ASP B 1 384 ? 2.555 39.125 -15.148 1 97.44 384 ASP B CA 1
ATOM 8255 C C . ASP B 1 384 ? 2.332 40.312 -14.219 1 97.44 384 ASP B C 1
ATOM 8257 O O . ASP B 1 384 ? 1.201 40.781 -14.055 1 97.44 384 ASP B O 1
ATOM 8261 N N . GLY B 1 385 ? 3.314 40.688 -13.531 1 97.44 385 GLY B N 1
ATOM 8262 C CA . GLY B 1 385 ? 3.26 41.906 -12.758 1 97.44 385 GLY B CA 1
ATOM 8263 C C . GLY B 1 385 ? 3.088 41.656 -11.266 1 97.44 385 GLY B C 1
ATOM 8264 O O . GLY B 1 385 ? 3.314 42.562 -10.461 1 97.44 385 GLY B O 1
ATOM 8265 N N . VAL B 1 386 ? 2.793 40.531 -10.836 1 97.38 386 VAL B N 1
ATOM 8266 C CA . VAL B 1 386 ? 2.568 40.219 -9.43 1 97.38 386 VAL B CA 1
ATOM 8267 C C . VAL B 1 386 ? 3.906 40.094 -8.711 1 97.38 386 VAL B C 1
ATOM 8269 O O . VAL B 1 386 ? 4.891 39.625 -9.289 1 97.38 386 VAL B O 1
ATOM 8272 N N . GLU B 1 387 ? 3.953 40.5 -7.492 1 97.25 387 GLU B N 1
ATOM 8273 C CA . GLU B 1 387 ? 5.168 40.406 -6.691 1 97.25 387 GLU B CA 1
ATOM 8274 C C . GLU B 1 387 ? 5.219 39.094 -5.914 1 97.25 387 GLU B C 1
ATOM 8276 O O . GLU B 1 387 ? 4.242 38.719 -5.27 1 97.25 387 GLU B O 1
ATOM 8281 N N . ILE B 1 388 ? 6.336 38.469 -5.969 1 98.56 388 ILE B N 1
ATOM 8282 C CA . ILE B 1 388 ? 6.574 37.188 -5.277 1 98.56 388 ILE B CA 1
ATOM 8283 C C . ILE B 1 388 ? 7.645 37.375 -4.207 1 98.56 388 ILE B C 1
ATOM 8285 O O . ILE B 1 388 ? 8.758 37.844 -4.508 1 98.56 388 ILE B O 1
ATOM 8289 N N . ASP B 1 389 ? 7.305 37.094 -2.934 1 98.56 389 ASP B N 1
ATOM 8290 C CA . ASP B 1 389 ? 8.305 37.062 -1.876 1 98.56 389 ASP B CA 1
ATOM 8291 C C . ASP B 1 389 ? 9.266 35.906 -2.061 1 98.56 389 ASP B C 1
ATOM 8293 O O . ASP B 1 389 ? 8.836 34.75 -2.301 1 98.56 389 ASP B O 1
ATOM 8297 N N . ALA B 1 390 ? 10.539 36.188 -1.974 1 98.75 390 ALA B N 1
ATOM 8298 C CA . ALA B 1 390 ? 11.586 35.156 -2.09 1 98.75 390 ALA B CA 1
ATOM 8299 C C . ALA B 1 390 ? 12.727 35.438 -1.114 1 98.75 390 ALA B C 1
ATOM 8301 O O . ALA B 1 390 ? 12.828 36.531 -0.564 1 98.75 390 ALA B O 1
ATOM 8302 N N . TRP B 1 391 ? 13.516 34.406 -0.878 1 98.81 391 TRP B N 1
ATOM 8303 C CA . TRP B 1 391 ? 14.648 34.5 0.043 1 98.81 391 TRP B CA 1
ATOM 8304 C C . TRP B 1 391 ? 15.812 33.625 -0.43 1 98.81 391 TRP B C 1
ATOM 8306 O O . TRP B 1 391 ? 15.609 32.625 -1.127 1 98.81 391 TRP B O 1
ATOM 8316 N N . ILE B 1 392 ? 17.016 34.031 -0.062 1 98.69 392 ILE B N 1
ATOM 8317 C CA . ILE B 1 392 ? 18.172 33.156 -0.099 1 98.69 392 ILE B CA 1
ATOM 8318 C C . ILE B 1 392 ? 18.781 33.062 1.297 1 98.69 392 ILE B C 1
ATOM 8320 O O . ILE B 1 392 ? 18.656 33.969 2.113 1 98.69 392 ILE B O 1
ATOM 8324 N N . MET B 1 393 ? 19.312 31.953 1.597 1 98.81 393 MET B N 1
ATOM 8325 C CA . MET B 1 393 ? 20.188 31.734 2.742 1 98.81 393 MET B CA 1
ATOM 8326 C C . MET B 1 393 ? 21.594 31.328 2.287 1 98.81 393 MET B C 1
ATOM 8328 O O . MET B 1 393 ? 21.75 30.375 1.531 1 98.81 393 MET B O 1
ATOM 8332 N N . LYS B 1 394 ? 22.609 32.094 2.725 1 98.5 394 LYS B N 1
ATOM 8333 C CA . LYS B 1 394 ? 24 31.844 2.33 1 98.5 394 LYS B CA 1
ATOM 8334 C C . LYS B 1 394 ? 24.594 30.688 3.127 1 98.5 394 LYS B C 1
ATOM 8336 O O . LYS B 1 394 ? 24.141 30.391 4.238 1 98.5 394 LYS B O 1
ATOM 8341 N N . PRO B 1 395 ? 25.609 30.016 2.518 1 98.06 395 PRO B N 1
ATOM 8342 C CA . PRO B 1 395 ? 26.344 29.062 3.344 1 98.06 395 PRO B CA 1
ATOM 8343 C C . PRO B 1 395 ? 26.922 29.703 4.602 1 98.06 395 PRO B C 1
ATOM 8345 O O . PRO B 1 395 ? 27.344 30.859 4.574 1 98.06 395 PRO B O 1
ATOM 8348 N N . VAL B 1 396 ? 26.969 28.891 5.629 1 96.94 396 VAL B N 1
ATOM 8349 C CA . VAL B 1 396 ? 27.438 29.422 6.902 1 96.94 396 VAL B CA 1
ATOM 8350 C C . VAL B 1 396 ? 28.906 29.844 6.766 1 96.94 396 VAL B C 1
ATOM 8352 O O . VAL B 1 396 ? 29.344 30.797 7.414 1 96.94 396 VAL B O 1
ATOM 8355 N N . ASP B 1 397 ? 29.625 29.219 5.891 1 95 397 ASP B N 1
ATOM 8356 C CA . ASP B 1 397 ? 31.031 29.531 5.664 1 95 397 ASP B CA 1
ATOM 8357 C C . ASP B 1 397 ? 31.219 30.375 4.406 1 95 397 ASP B C 1
ATOM 8359 O O . ASP B 1 397 ? 32.219 30.25 3.703 1 95 397 ASP B O 1
ATOM 8363 N N . PHE B 1 398 ? 30.328 31.219 4.164 1 96.88 398 PHE B N 1
ATOM 8364 C CA . PHE B 1 398 ? 30.312 32.031 2.959 1 96.88 398 PHE B CA 1
ATOM 8365 C C . PHE B 1 398 ? 31.594 32.875 2.848 1 96.88 398 PHE B C 1
ATOM 8367 O O . PHE B 1 398 ? 32.031 33.5 3.818 1 96.88 398 PHE B O 1
ATOM 8374 N N . GLU B 1 399 ? 32.125 32.906 1.689 1 96.5 399 GLU B N 1
ATOM 8375 C CA . GLU B 1 399 ? 33.281 33.688 1.311 1 96.5 399 GLU B CA 1
ATOM 8376 C C . GLU B 1 399 ? 33 34.5 0.046 1 96.5 399 GLU B C 1
ATOM 8378 O O . GLU B 1 399 ? 32.688 33.938 -1 1 96.5 399 GLU B O 1
ATOM 8383 N N . PRO B 1 400 ? 33.25 35.812 0.18 1 95.19 400 PRO B N 1
ATOM 8384 C CA . PRO B 1 400 ? 33.031 36.625 -1.02 1 95.19 400 PRO B CA 1
ATOM 8385 C C . PRO B 1 400 ? 33.938 36.188 -2.189 1 95.19 400 PRO B C 1
ATOM 8387 O O . PRO B 1 400 ? 35.094 35.812 -1.99 1 95.19 400 PRO B O 1
ATOM 8390 N N . GLY B 1 401 ? 33.344 36.188 -3.355 1 95.06 401 GLY B N 1
ATOM 8391 C CA . GLY B 1 401 ? 34.094 35.844 -4.555 1 95.06 401 GLY B CA 1
ATOM 8392 C C . GLY B 1 401 ? 33.969 34.375 -4.949 1 95.06 401 GLY B C 1
ATOM 8393 O O . GLY B 1 401 ? 34.25 34 -6.086 1 95.06 401 GLY B O 1
ATOM 8394 N N . LYS B 1 402 ? 33.5 33.594 -4.039 1 96.38 402 LYS B N 1
ATOM 8395 C CA . LYS B 1 402 ? 33.312 32.188 -4.336 1 96.38 402 LYS B CA 1
ATOM 8396 C C . LYS B 1 402 ? 31.922 31.922 -4.902 1 96.38 402 LYS B C 1
ATOM 8398 O O . LYS B 1 402 ? 30.984 32.688 -4.645 1 96.38 402 LYS B O 1
ATOM 8403 N N . LYS B 1 403 ? 31.875 30.828 -5.707 1 97.38 403 LYS B N 1
ATOM 8404 C CA . LYS B 1 403 ? 30.594 30.375 -6.215 1 97.38 403 LYS B CA 1
ATOM 8405 C C . LYS B 1 403 ? 30.094 29.141 -5.449 1 97.38 403 LYS B C 1
ATOM 8407 O O . LYS B 1 403 ? 30.891 28.266 -5.09 1 97.38 403 LYS B O 1
ATOM 8412 N N . TYR B 1 404 ? 28.859 29.094 -5.215 1 98.62 404 TYR B N 1
ATOM 8413 C CA . TYR B 1 404 ? 28.297 28.031 -4.406 1 98.62 404 TYR B CA 1
ATOM 8414 C C . TYR B 1 404 ? 27.156 27.328 -5.148 1 98.62 404 TYR B C 1
ATOM 8416 O O . TYR B 1 404 ? 26.391 27.984 -5.875 1 98.62 404 TYR B O 1
ATOM 8424 N N . PRO B 1 405 ? 27.047 25.984 -5.02 1 98.69 405 PRO B N 1
ATOM 8425 C CA . PRO B 1 405 ? 25.812 25.328 -5.461 1 98.69 405 PRO B CA 1
ATOM 8426 C C . PRO B 1 405 ? 24.594 25.781 -4.656 1 98.69 405 PRO B C 1
ATOM 8428 O O . PRO B 1 405 ? 24.734 26.25 -3.521 1 98.69 405 PRO B O 1
ATOM 8431 N N . ALA B 1 406 ? 23.422 25.672 -5.266 1 98.88 406 ALA B N 1
ATOM 8432 C CA . ALA B 1 406 ? 22.203 26.125 -4.617 1 98.88 406 ALA B CA 1
ATOM 8433 C C . ALA B 1 406 ? 21.109 25.062 -4.688 1 98.88 406 ALA B C 1
ATOM 8435 O O . ALA B 1 406 ? 21.172 24.172 -5.539 1 98.88 406 ALA B O 1
ATOM 8436 N N . VAL B 1 407 ? 20.234 25.078 -3.773 1 98.94 407 VAL B N 1
ATOM 8437 C CA . VAL B 1 407 ? 19.062 24.203 -3.752 1 98.94 407 VAL B CA 1
ATOM 8438 C C . VAL B 1 407 ? 17.781 25.031 -3.662 1 98.94 407 VAL B C 1
ATOM 8440 O O . VAL B 1 407 ? 17.625 25.844 -2.74 1 98.94 407 VAL B O 1
ATOM 8443 N N . LEU B 1 408 ? 16.891 24.906 -4.633 1 98.94 408 LEU B N 1
ATOM 8444 C CA . LEU B 1 408 ? 15.547 25.453 -4.555 1 98.94 408 LEU B CA 1
ATOM 8445 C C . LEU B 1 408 ? 14.648 24.594 -3.674 1 98.94 408 LEU B C 1
ATOM 8447 O O . LEU B 1 408 ? 14.453 23.406 -3.959 1 98.94 408 LEU B O 1
ATOM 8451 N N . GLU B 1 409 ? 14.164 25.188 -2.572 1 98.88 409 GLU B N 1
ATOM 8452 C CA . GLU B 1 409 ? 13.211 24.547 -1.677 1 98.88 409 GLU B CA 1
ATOM 8453 C C . GLU B 1 409 ? 11.789 25 -1.971 1 98.88 409 GLU B C 1
ATOM 8455 O O . GLU B 1 409 ? 11.508 26.203 -2 1 98.88 409 GLU B O 1
ATOM 8460 N N . ILE B 1 410 ? 10.906 24.031 -2.178 1 98.88 410 ILE B N 1
ATOM 8461 C CA . ILE B 1 410 ? 9.516 24.328 -2.486 1 98.88 410 ILE B CA 1
ATOM 8462 C C . ILE B 1 410 ? 8.609 23.828 -1.364 1 98.88 410 ILE B C 1
ATOM 8464 O O . ILE B 1 410 ? 8.672 22.656 -1 1 98.88 410 ILE B O 1
ATOM 8468 N N . HIS B 1 411 ? 7.816 24.688 -0.799 1 98.19 411 HIS B N 1
ATOM 8469 C CA . HIS B 1 411 ? 6.984 24.312 0.338 1 98.19 411 HIS B CA 1
ATOM 8470 C C . HIS B 1 411 ? 5.824 23.422 -0.1 1 98.19 411 HIS B C 1
ATOM 8472 O O . HIS B 1 411 ? 5.512 23.344 -1.291 1 98.19 411 HIS B O 1
ATOM 8478 N N . GLY B 1 412 ? 5.188 22.719 0.885 1 95.81 412 GLY B N 1
ATOM 8479 C CA . GLY B 1 412 ? 3.986 21.938 0.652 1 95.81 412 GLY B CA 1
ATOM 8480 C C . GLY B 1 412 ? 2.742 22.781 0.471 1 95.81 412 GLY B C 1
ATOM 8481 O O . GLY B 1 412 ? 2.824 24.016 0.439 1 95.81 412 GLY B O 1
ATOM 8482 N N . GLY B 1 413 ? 1.579 22.125 0.375 1 87.69 413 GLY B N 1
ATOM 8483 C CA . GLY B 1 413 ? 0.297 22.781 0.173 1 87.69 413 GLY B CA 1
ATOM 8484 C C . GLY B 1 413 ? -0.468 22.234 -1.021 1 87.69 413 GLY B C 1
ATOM 8485 O O . GLY B 1 413 ? -0.66 21.016 -1.145 1 87.69 413 GLY B O 1
ATOM 8486 N N . PRO B 1 414 ? -0.987 22.844 -1.8 1 83.94 414 PRO B N 1
ATOM 8487 C CA . PRO B 1 414 ? -0.917 24.312 -1.767 1 83.94 414 PRO B CA 1
ATOM 8488 C C . PRO B 1 414 ? -1.557 24.906 -0.513 1 83.94 414 PRO B C 1
ATOM 8490 O O . PRO B 1 414 ? -1.892 24.172 0.42 1 83.94 414 PRO B O 1
ATOM 8493 N N . LYS B 1 415 ? -1.565 26.141 -0.49 1 93.94 415 LYS B N 1
ATOM 8494 C CA . LYS B 1 415 ? -2.117 27.047 0.512 1 93.94 415 LYS B CA 1
ATOM 8495 C C . LYS B 1 415 ? -1.356 26.938 1.83 1 93.94 415 LYS B C 1
ATOM 8497 O O . LYS B 1 415 ? -1.961 26.766 2.891 1 93.94 415 LYS B O 1
ATOM 8502 N N . THR B 1 416 ? -0.042 26.734 1.826 1 96.75 416 THR B N 1
ATOM 8503 C CA . THR B 1 416 ? 0.884 27.016 2.916 1 96.75 416 THR B CA 1
ATOM 8504 C C . THR B 1 416 ? 1.918 28.062 2.486 1 96.75 416 THR B C 1
ATOM 8506 O O . THR B 1 416 ? 1.777 28.688 1.433 1 96.75 416 THR B O 1
ATOM 8509 N N . ALA B 1 417 ? 2.916 28.297 3.359 1 98.25 417 ALA B N 1
ATOM 8510 C CA . ALA B 1 417 ? 3.895 29.328 3.021 1 98.25 417 ALA B CA 1
ATOM 8511 C C . ALA B 1 417 ? 5.203 29.094 3.771 1 98.25 417 ALA B C 1
ATOM 8513 O O . ALA B 1 417 ? 5.227 28.438 4.809 1 98.25 417 ALA B O 1
ATOM 8514 N N . TYR B 1 418 ? 6.246 29.547 3.127 1 98.44 418 TYR B N 1
ATOM 8515 C CA . TYR B 1 418 ? 7.488 29.797 3.857 1 98.44 418 TYR B CA 1
ATOM 8516 C C . TYR B 1 418 ? 7.504 31.188 4.457 1 98.44 418 TYR B C 1
ATOM 8518 O O . TYR B 1 418 ? 6.738 32.062 4.039 1 98.44 418 TYR B O 1
ATOM 8526 N N . GLY B 1 419 ? 8.297 31.406 5.398 1 97.5 419 GLY B N 1
ATOM 8527 C CA . GLY B 1 419 ? 8.438 32.688 6.031 1 97.5 419 GLY B CA 1
ATOM 8528 C C . GLY B 1 419 ? 9.406 32.688 7.203 1 97.5 419 GLY B C 1
ATOM 8529 O O . GLY B 1 419 ? 10.469 32.062 7.137 1 97.5 419 GLY B O 1
ATOM 8530 N N . TYR B 1 420 ? 9.086 33.531 8.164 1 97.69 420 TYR B N 1
ATOM 8531 C CA . TYR B 1 420 ? 9.953 33.719 9.328 1 97.69 420 TYR B CA 1
ATOM 8532 C C . TYR B 1 420 ? 9.648 32.656 10.383 1 97.69 420 TYR B C 1
ATOM 8534 O O . TYR B 1 420 ? 9.273 32.969 11.508 1 97.69 420 TYR B O 1
ATOM 8542 N N . SER B 1 421 ? 9.859 31.438 10.023 1 97.94 421 SER B N 1
ATOM 8543 C CA . SER B 1 421 ? 9.773 30.25 10.852 1 97.94 421 SER B CA 1
ATOM 8544 C C . SER B 1 421 ? 11.023 29.375 10.703 1 97.94 421 SER B C 1
ATOM 8546 O O . SER B 1 421 ? 11.703 29.422 9.68 1 97.94 421 SER B O 1
ATOM 8548 N N . PHE B 1 422 ? 11.375 28.625 11.656 1 98.44 422 PHE B N 1
ATOM 8549 C CA . PHE B 1 422 ? 12.617 27.875 11.695 1 98.44 422 PHE B CA 1
ATOM 8550 C C . PHE B 1 422 ? 12.523 26.609 10.836 1 98.44 422 PHE B C 1
ATOM 8552 O O . PHE B 1 422 ? 11.586 25.828 10.977 1 98.44 422 PHE B O 1
ATOM 8559 N N . MET B 1 423 ? 13.461 26.438 9.969 1 98.56 423 MET B N 1
ATOM 8560 C CA . MET B 1 423 ? 13.586 25.234 9.148 1 98.56 423 MET B CA 1
ATOM 8561 C C . MET B 1 423 ? 14.938 24.562 9.359 1 98.56 423 MET B C 1
ATOM 8563 O O . MET B 1 423 ? 15.938 24.984 8.781 1 98.56 423 MET B O 1
ATOM 8567 N N . HIS B 1 424 ? 14.953 23.453 10.117 1 98.75 424 HIS B N 1
ATOM 8568 C CA . HIS B 1 424 ? 16.172 22.703 10.375 1 98.75 424 HIS B CA 1
ATOM 8569 C C . HIS B 1 424 ? 16.812 22.234 9.07 1 98.75 424 HIS B C 1
ATOM 8571 O O . HIS B 1 424 ? 18.031 22.328 8.914 1 98.75 424 HIS B O 1
ATOM 8577 N N . GLU B 1 425 ? 16.078 21.781 8.156 1 98.75 425 GLU B N 1
ATOM 8578 C CA . GLU B 1 425 ? 16.547 21.297 6.855 1 98.75 425 GLU B CA 1
ATOM 8579 C C . GLU B 1 425 ? 17.344 22.375 6.121 1 98.75 425 GLU B C 1
ATOM 8581 O O . GLU B 1 425 ? 18.406 22.094 5.566 1 98.75 425 GLU B O 1
ATOM 8586 N N . PHE B 1 426 ? 16.859 23.625 6.137 1 98.81 426 PHE B N 1
ATOM 8587 C CA . PHE B 1 426 ? 17.547 24.719 5.453 1 98.81 426 PHE B CA 1
ATOM 8588 C C . PHE B 1 426 ? 18.906 24.984 6.086 1 98.81 426 PHE B C 1
ATOM 8590 O O . PHE B 1 426 ? 19.891 25.188 5.383 1 98.81 426 PHE B O 1
ATOM 8597 N N . HIS B 1 427 ? 18.922 24.984 7.398 1 98.75 427 HIS B N 1
ATOM 8598 C CA . HIS B 1 427 ? 20.172 25.25 8.109 1 98.75 427 HIS B CA 1
ATOM 8599 C C . HIS B 1 427 ? 21.172 24.141 7.891 1 98.75 427 HIS B C 1
ATOM 8601 O O . HIS B 1 427 ? 22.391 24.391 7.836 1 98.75 427 HIS B O 1
ATOM 8607 N N . VAL B 1 428 ? 20.703 22.859 7.785 1 98.75 428 VAL B N 1
ATOM 8608 C CA . VAL B 1 428 ? 21.609 21.766 7.477 1 98.75 428 VAL B CA 1
ATOM 8609 C C . VAL B 1 428 ? 22.203 21.953 6.09 1 98.75 428 VAL B C 1
ATOM 8611 O O . VAL B 1 428 ? 23.406 21.766 5.895 1 98.75 428 VAL B O 1
ATOM 8614 N N . LEU B 1 429 ? 21.422 22.344 5.133 1 98.81 429 LEU B N 1
ATOM 8615 C CA . LEU B 1 429 ? 21.906 22.578 3.775 1 98.81 429 LEU B CA 1
ATOM 8616 C C . LEU B 1 429 ? 22.938 23.703 3.75 1 98.81 429 LEU B C 1
ATOM 8618 O O . LEU B 1 429 ? 24 23.562 3.125 1 98.81 429 LEU B O 1
ATOM 8622 N N . THR B 1 430 ? 22.688 24.844 4.457 1 98.62 430 THR B N 1
ATOM 8623 C CA . THR B 1 430 ? 23.625 25.953 4.477 1 98.62 430 THR B CA 1
ATOM 8624 C C . THR B 1 430 ? 24.922 25.562 5.191 1 98.62 430 THR B C 1
ATOM 8626 O O . THR B 1 430 ? 26 26 4.809 1 98.62 430 THR B O 1
ATOM 8629 N N . ALA B 1 431 ? 24.766 24.734 6.223 1 98.38 431 ALA B N 1
ATOM 8630 C CA . ALA B 1 431 ? 25.938 24.25 6.934 1 98.38 431 ALA B CA 1
ATOM 8631 C C . ALA B 1 431 ? 26.812 23.391 6.027 1 98.38 431 ALA B C 1
ATOM 8633 O O . ALA B 1 431 ? 28.031 23.297 6.211 1 98.38 431 ALA B O 1
ATOM 8634 N N . LYS B 1 432 ? 26.266 22.828 5.027 1 97.94 432 LYS B N 1
ATOM 8635 C CA . LYS B 1 432 ? 26.984 21.938 4.121 1 97.94 432 LYS B CA 1
ATOM 8636 C C . LYS B 1 432 ? 27.438 22.672 2.871 1 97.94 432 LYS B C 1
ATOM 8638 O O . LYS B 1 432 ? 27.922 22.062 1.915 1 97.94 432 LYS B O 1
ATOM 8643 N N . GLY B 1 433 ? 27.25 23.906 2.795 1 97.94 433 GLY B N 1
ATOM 8644 C CA . GLY B 1 433 ? 27.859 24.734 1.767 1 97.94 433 GLY B CA 1
ATOM 8645 C C . GLY B 1 433 ? 26.922 25.031 0.612 1 97.94 433 GLY B C 1
ATOM 8646 O O . GLY B 1 433 ? 27.375 25.422 -0.472 1 97.94 433 GLY B O 1
ATOM 8647 N N . PHE B 1 434 ? 25.641 24.875 0.808 1 98.81 434 PHE B N 1
ATOM 8648 C CA . PHE B 1 434 ? 24.672 25.188 -0.241 1 98.81 434 PHE B CA 1
ATOM 8649 C C . PHE B 1 434 ? 24.031 26.547 0.017 1 98.81 434 PHE B C 1
ATOM 8651 O O . PHE B 1 434 ? 23.812 26.938 1.17 1 98.81 434 PHE B O 1
ATOM 8658 N N . VAL B 1 435 ? 23.719 27.297 -1.021 1 98.88 435 VAL B N 1
ATOM 8659 C CA . VAL B 1 435 ? 22.734 28.359 -0.944 1 98.88 435 VAL B CA 1
ATOM 8660 C C . VAL B 1 435 ? 21.328 27.781 -0.994 1 98.88 435 VAL B C 1
ATOM 8662 O O . VAL B 1 435 ? 21.047 26.891 -1.797 1 98.88 435 VAL B O 1
ATOM 8665 N N . VAL B 1 436 ? 20.516 28.219 -0.094 1 98.94 436 VAL B N 1
ATOM 8666 C CA . VAL B 1 436 ? 19.109 27.812 -0.145 1 98.94 436 VAL B CA 1
ATOM 8667 C C . VAL B 1 436 ? 18.266 28.938 -0.745 1 98.94 436 VAL B C 1
ATOM 8669 O O . VAL B 1 436 ? 18.359 30.094 -0.304 1 98.94 436 VAL B O 1
ATOM 8672 N N . ILE B 1 437 ? 17.516 28.625 -1.779 1 98.94 437 ILE B N 1
ATOM 8673 C CA . ILE B 1 437 ? 16.547 29.547 -2.385 1 98.94 437 ILE B CA 1
ATOM 8674 C C . ILE B 1 437 ? 15.125 29.062 -2.07 1 98.94 437 ILE B C 1
ATOM 8676 O O . ILE B 1 437 ? 14.805 27.891 -2.242 1 98.94 437 ILE B O 1
ATOM 8680 N N . PHE B 1 438 ? 14.273 29.922 -1.527 1 98.81 438 PHE B N 1
ATOM 8681 C CA . PHE B 1 438 ? 12.883 29.562 -1.292 1 98.81 438 PHE B CA 1
ATOM 8682 C C . PHE B 1 438 ? 11.969 30.766 -1.488 1 98.81 438 PHE B C 1
ATOM 8684 O O . PHE B 1 438 ? 12.445 31.906 -1.54 1 98.81 438 PHE B O 1
ATOM 8691 N N . SER B 1 439 ? 10.703 30.578 -1.739 1 98.81 439 SER B N 1
ATOM 8692 C CA . SER B 1 439 ? 9.75 31.625 -2.068 1 98.81 439 SER B CA 1
ATOM 8693 C C . SER B 1 439 ? 8.32 31.188 -1.771 1 98.81 439 SER B C 1
ATOM 8695 O O . SER B 1 439 ? 8.086 30.078 -1.309 1 98.81 439 SER B O 1
ATOM 8697 N N . ASN B 1 440 ? 7.398 32.062 -1.882 1 98.75 440 ASN B N 1
ATOM 8698 C CA . ASN B 1 440 ? 5.965 31.797 -1.864 1 98.75 440 ASN B CA 1
ATOM 8699 C C . ASN B 1 440 ? 5.324 32.094 -3.221 1 98.75 440 ASN B C 1
ATOM 8701 O O . ASN B 1 440 ? 4.836 33.188 -3.459 1 98.75 440 ASN B O 1
ATOM 8705 N N . PRO B 1 441 ? 5.305 31.078 -4.078 1 98.56 441 PRO B N 1
ATOM 8706 C CA . PRO B 1 441 ? 4.664 31.25 -5.387 1 98.56 441 PRO B CA 1
ATOM 8707 C C . PRO B 1 441 ? 3.143 31.344 -5.289 1 98.56 441 PRO B C 1
ATOM 8709 O O . PRO B 1 441 ? 2.574 31.109 -4.219 1 98.56 441 PRO B O 1
ATOM 8712 N N . ARG B 1 442 ? 2.49 31.766 -6.445 1 98.06 442 ARG B N 1
ATOM 8713 C CA . ARG B 1 442 ? 1.037 31.625 -6.473 1 98.06 442 ARG B CA 1
ATOM 8714 C C . ARG B 1 442 ? 0.603 30.266 -5.941 1 98.06 442 ARG B C 1
ATOM 8716 O O . ARG B 1 442 ? 1.248 29.25 -6.219 1 98.06 442 ARG B O 1
ATOM 8723 N N . GLY B 1 443 ? -0.526 30.203 -5.262 1 97.62 443 GLY B N 1
ATOM 8724 C CA . GLY B 1 443 ? -0.965 29.016 -4.559 1 97.62 443 GLY B CA 1
ATOM 8725 C C . GLY B 1 443 ? -0.625 29.031 -3.082 1 97.62 443 GLY B C 1
ATOM 8726 O O . GLY B 1 443 ? -1.175 28.25 -2.303 1 97.62 443 GLY B O 1
ATOM 8727 N N . SER B 1 444 ? 0.265 29.953 -2.691 1 98.31 444 SER B N 1
ATOM 8728 C CA . SER B 1 444 ? 0.682 30.047 -1.298 1 98.31 444 SER B CA 1
ATOM 8729 C C . SER B 1 444 ? -0.356 30.797 -0.463 1 98.31 444 SER B C 1
ATOM 8731 O O . SER B 1 444 ? -1.159 31.562 -1 1 98.31 444 SER B O 1
ATOM 8733 N N . ASP B 1 445 ? -0.35 30.594 0.765 1 97.88 445 ASP B N 1
ATOM 8734 C CA . ASP B 1 445 ? -1.179 31.312 1.732 1 97.88 445 ASP B CA 1
ATOM 8735 C C . ASP B 1 445 ? -0.55 32.656 2.115 1 97.88 445 ASP B C 1
ATOM 8737 O O . ASP B 1 445 ? 0.621 32.906 1.82 1 97.88 445 ASP B O 1
ATOM 8741 N N . GLY B 1 446 ? -1.341 33.562 2.656 1 97.44 446 GLY B N 1
ATOM 8742 C CA . GLY B 1 446 ? -0.822 34.781 3.264 1 97.44 446 GLY B CA 1
ATOM 8743 C C . GLY B 1 446 ? -0.863 36 2.332 1 97.44 446 GLY B C 1
ATOM 8744 O O . GLY B 1 446 ? -0.465 37.094 2.711 1 97.44 446 GLY B O 1
ATOM 8745 N N . TYR B 1 447 ? -1.422 35.844 1.142 1 97.44 447 TYR B N 1
ATOM 8746 C CA . TYR B 1 447 ? -1.396 36.906 0.165 1 97.44 447 TYR B CA 1
ATOM 8747 C C . TYR B 1 447 ? -2.787 37.156 -0.404 1 97.44 447 TYR B C 1
ATOM 8749 O O . TYR B 1 447 ? -2.932 37.844 -1.424 1 97.44 447 TYR B O 1
ATOM 8757 N N . GLY B 1 448 ? -3.785 36.594 0.221 1 95.75 448 GLY B N 1
ATOM 8758 C CA . GLY B 1 448 ? -5.156 36.719 -0.252 1 95.75 448 GLY B CA 1
ATOM 8759 C C . GLY B 1 448 ? -5.625 35.531 -1.059 1 95.75 448 GLY B C 1
ATOM 8760 O O . GLY B 1 448 ? -4.816 34.719 -1.489 1 95.75 448 GLY B O 1
ATOM 8761 N N . GLU B 1 449 ? -6.938 35.438 -1.3 1 95.88 449 GLU B N 1
ATOM 8762 C CA . GLU B 1 449 ? -7.555 34.281 -1.916 1 95.88 449 GLU B CA 1
ATOM 8763 C C . GLU B 1 449 ? -7.23 34.219 -3.404 1 95.88 449 GLU B C 1
ATOM 8765 O O . GLU B 1 449 ? -7.062 33.125 -3.955 1 95.88 449 GLU B O 1
ATOM 8770 N N . ASP B 1 450 ? -7.16 35.344 -4.047 1 96.12 450 ASP B N 1
ATOM 8771 C CA . ASP B 1 450 ? -6.824 35.344 -5.469 1 96.12 450 ASP B CA 1
ATOM 8772 C C . ASP B 1 450 ? -5.434 34.781 -5.707 1 96.12 450 ASP B C 1
ATOM 8774 O O . ASP B 1 450 ? -5.219 34.031 -6.664 1 96.12 450 ASP B O 1
ATOM 8778 N N . PHE B 1 451 ? -4.504 35.125 -4.852 1 97.25 451 PHE B N 1
ATOM 8779 C CA . PHE B 1 451 ? -3.129 34.656 -4.945 1 97.25 451 PHE B CA 1
ATOM 8780 C C . PHE B 1 451 ? -3.049 33.156 -4.652 1 97.25 451 PHE B C 1
ATOM 8782 O O . PHE B 1 451 ? -2.273 32.438 -5.281 1 97.25 451 PHE B O 1
ATOM 8789 N N . ALA B 1 452 ? -3.891 32.719 -3.738 1 97.25 452 ALA B N 1
ATOM 8790 C CA . ALA B 1 452 ? -3.83 31.328 -3.252 1 97.25 452 ALA B CA 1
ATOM 8791 C C . ALA B 1 452 ? -4.527 30.375 -4.219 1 97.25 452 ALA B C 1
ATOM 8793 O O . ALA B 1 452 ? -4.297 29.172 -4.184 1 97.25 452 ALA B O 1
ATOM 8794 N N . ASP B 1 453 ? -5.387 30.812 -5.098 1 97.31 453 ASP B N 1
ATOM 8795 C CA . ASP B 1 453 ? -6.246 29.969 -5.922 1 97.31 453 ASP B CA 1
ATOM 8796 C C . ASP B 1 453 ? -5.555 29.594 -7.234 1 97.31 453 ASP B C 1
ATOM 8798 O O . ASP B 1 453 ? -5.555 30.375 -8.188 1 97.31 453 ASP B O 1
ATOM 8802 N N . ILE B 1 454 ? -5.035 28.391 -7.262 1 97.69 454 ILE B N 1
ATOM 8803 C CA . ILE B 1 454 ? -4.441 27.891 -8.5 1 97.69 454 ILE B CA 1
ATOM 8804 C C . ILE B 1 454 ? -5.215 26.672 -8.992 1 97.69 454 ILE B C 1
ATOM 8806 O O . ILE B 1 454 ? -4.664 25.812 -9.695 1 97.69 454 ILE B O 1
ATOM 8810 N N . ARG B 1 455 ? -6.441 26.5 -8.531 1 97.38 455 ARG B N 1
ATOM 8811 C CA . ARG B 1 455 ? -7.273 25.375 -8.953 1 97.38 455 ARG B CA 1
ATOM 8812 C C . ARG B 1 455 ? -7.336 25.281 -10.477 1 97.38 455 ARG B C 1
ATOM 8814 O O . ARG B 1 455 ? -7.445 26.297 -11.164 1 97.38 455 ARG B O 1
ATOM 8821 N N . GLU B 1 456 ? -7.133 24.016 -10.945 1 97.44 456 GLU B N 1
ATOM 8822 C CA . GLU B 1 456 ? -7.215 23.656 -12.352 1 97.44 456 GLU B CA 1
ATOM 8823 C C . GLU B 1 456 ? -6.004 24.172 -13.125 1 97.44 456 GLU B C 1
ATOM 8825 O O . GLU B 1 456 ? -5.883 23.938 -14.328 1 97.44 456 GLU B O 1
ATOM 8830 N N . HIS B 1 457 ? -5.035 24.844 -12.422 1 97.69 457 HIS B N 1
ATOM 8831 C CA . HIS B 1 457 ? -3.908 25.469 -13.109 1 97.69 457 HIS B CA 1
ATOM 8832 C C . HIS B 1 457 ? -2.582 25.047 -12.477 1 97.69 457 HIS B C 1
ATOM 8834 O O . HIS B 1 457 ? -1.627 25.828 -12.453 1 97.69 457 HIS B O 1
ATOM 8840 N N . TYR B 1 458 ? -2.541 23.891 -11.953 1 97.88 458 TYR B N 1
ATOM 8841 C CA . TYR B 1 458 ? -1.302 23.359 -11.398 1 97.88 458 TYR B CA 1
ATOM 8842 C C . TYR B 1 458 ? -0.208 23.297 -12.461 1 97.88 458 TYR B C 1
ATOM 8844 O O . TYR B 1 458 ? -0.446 22.844 -13.586 1 97.88 458 TYR B O 1
ATOM 8852 N N . GLY B 1 459 ? 1.004 23.703 -12.117 1 98.06 459 GLY B N 1
ATOM 8853 C CA . GLY B 1 459 ? 2.141 23.609 -13.016 1 98.06 459 GLY B CA 1
ATOM 8854 C C . GLY B 1 459 ? 2.18 24.719 -14.047 1 98.06 459 GLY B C 1
ATOM 8855 O O . GLY B 1 459 ? 2.967 24.672 -14.99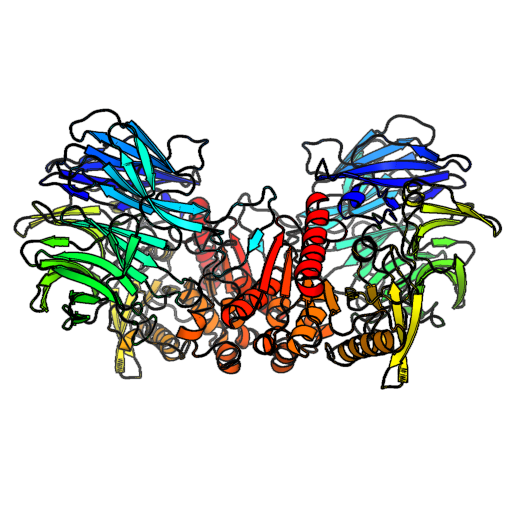2 1 98.06 459 GLY B O 1
ATOM 8856 N N . GLU B 1 460 ? 1.344 25.688 -13.875 1 98.25 460 GLU B N 1
ATOM 8857 C CA . GLU B 1 460 ? 1.32 26.812 -14.789 1 98.25 460 GLU B CA 1
ATOM 8858 C C . GLU B 1 460 ? 1.985 28.047 -14.172 1 98.25 460 GLU B C 1
ATOM 8860 O O . GLU B 1 460 ? 3.209 28.078 -14.016 1 98.25 460 GLU B O 1
ATOM 8865 N N . ARG B 1 461 ? 1.171 28.922 -13.547 1 98.12 461 ARG B N 1
ATOM 8866 C CA . ARG B 1 461 ? 1.734 30.141 -12.984 1 98.12 461 ARG B CA 1
ATOM 8867 C C . ARG B 1 461 ? 2.605 29.844 -11.773 1 98.12 461 ARG B C 1
ATOM 8869 O O . ARG B 1 461 ? 3.613 30.516 -11.539 1 98.12 461 ARG B O 1
ATOM 8876 N N . ASP B 1 462 ? 2.189 28.938 -11 1 98.44 462 ASP B N 1
ATOM 8877 C CA . ASP B 1 462 ? 2.979 28.531 -9.836 1 98.44 462 ASP B CA 1
ATOM 8878 C C . ASP B 1 462 ? 4.359 28.031 -10.258 1 98.44 462 ASP B C 1
ATOM 8880 O O . ASP B 1 462 ? 5.371 28.438 -9.672 1 98.44 462 ASP B O 1
ATOM 8884 N N . TYR B 1 463 ? 4.434 27.219 -11.336 1 98.69 463 TYR B N 1
ATOM 8885 C CA . TYR B 1 463 ? 5.695 26.75 -11.906 1 98.69 463 TYR B CA 1
ATOM 8886 C C . TYR B 1 463 ? 6.523 27.938 -12.414 1 98.69 463 TYR B C 1
ATOM 8888 O O . TYR B 1 463 ? 7.711 28.047 -12.109 1 98.69 463 TYR B O 1
ATOM 8896 N N . GLN B 1 464 ? 5.938 28.812 -13.133 1 98.69 464 GLN B N 1
ATOM 8897 C CA . GLN B 1 464 ? 6.637 29.953 -13.703 1 98.69 464 GLN B CA 1
ATOM 8898 C C . GLN B 1 464 ? 7.172 30.875 -12.617 1 98.69 464 GLN B C 1
ATOM 8900 O O . GLN B 1 464 ? 8.266 31.422 -12.742 1 98.69 464 GLN B O 1
ATOM 8905 N N . ASP B 1 465 ? 6.375 31.047 -11.547 1 98.81 465 ASP B N 1
ATOM 8906 C CA . ASP B 1 465 ? 6.832 31.844 -10.414 1 98.81 465 ASP B CA 1
ATOM 8907 C C . ASP B 1 465 ? 8.156 31.312 -9.867 1 98.81 465 ASP B C 1
ATOM 8909 O O . ASP B 1 465 ? 9.07 32.094 -9.586 1 98.81 465 ASP B O 1
ATOM 8913 N N . LEU B 1 466 ? 8.258 30.031 -9.719 1 98.88 466 LEU B N 1
ATOM 8914 C CA . LEU B 1 466 ? 9.453 29.406 -9.164 1 98.88 466 LEU B CA 1
ATOM 8915 C C . LEU B 1 466 ? 10.641 29.578 -10.109 1 98.88 466 LEU B C 1
ATOM 8917 O O . LEU B 1 466 ? 11.758 29.875 -9.664 1 98.88 466 LEU B O 1
ATOM 8921 N N . MET B 1 467 ? 10.43 29.391 -11.414 1 98.81 467 MET B N 1
ATOM 8922 C CA . MET B 1 467 ? 11.5 29.594 -12.391 1 98.81 467 MET B CA 1
ATOM 8923 C C . MET B 1 467 ? 11.992 31.031 -12.375 1 98.81 467 MET B C 1
ATOM 8925 O O . MET B 1 467 ? 13.203 31.281 -12.414 1 98.81 467 MET B O 1
ATOM 8929 N N . GLU B 1 468 ? 11.078 31.938 -12.273 1 98.81 468 GLU B N 1
ATOM 8930 C CA . GLU B 1 468 ? 11.445 33.344 -12.289 1 98.81 468 GLU B CA 1
ATOM 8931 C C . GLU B 1 468 ? 12.156 33.75 -11.008 1 98.81 468 GLU B C 1
ATOM 8933 O O . GLU B 1 468 ? 13.031 34.625 -11.016 1 98.81 468 GLU B O 1
ATOM 8938 N N . VAL B 1 469 ? 11.812 33.125 -9.898 1 98.88 469 VAL B N 1
ATOM 8939 C CA . VAL B 1 469 ? 12.523 33.344 -8.641 1 98.88 469 VAL B CA 1
ATOM 8940 C C . VAL B 1 469 ? 13.977 32.875 -8.781 1 98.88 469 VAL B C 1
ATOM 8942 O O . VAL B 1 469 ? 14.891 33.594 -8.352 1 98.88 469 VAL B O 1
ATOM 8945 N N . VAL B 1 470 ? 14.18 31.719 -9.352 1 98.88 470 VAL B N 1
ATOM 8946 C CA . VAL B 1 470 ? 15.531 31.203 -9.555 1 98.88 470 VAL B CA 1
ATOM 8947 C C . VAL B 1 470 ? 16.312 32.156 -10.469 1 98.88 470 VAL B C 1
ATOM 8949 O O . VAL B 1 470 ? 17.469 32.469 -10.188 1 98.88 470 VAL B O 1
ATOM 8952 N N . ASP B 1 471 ? 15.695 32.656 -11.562 1 98.69 471 ASP B N 1
ATOM 8953 C CA . ASP B 1 471 ? 16.344 33.562 -12.492 1 98.69 471 ASP B CA 1
ATOM 8954 C C . ASP B 1 471 ? 16.75 34.844 -11.781 1 98.69 471 ASP B C 1
ATOM 8956 O O . ASP B 1 471 ? 17.875 35.344 -11.969 1 98.69 471 ASP B O 1
ATOM 8960 N N . GLU B 1 472 ? 15.844 35.375 -11.031 1 98.75 472 GLU B N 1
ATOM 8961 C CA . GLU B 1 472 ? 16.141 36.625 -10.328 1 98.75 472 GLU B CA 1
ATOM 8962 C C . GLU B 1 472 ? 17.25 36.438 -9.297 1 98.75 472 GLU B C 1
ATOM 8964 O O . GLU B 1 472 ? 18.078 37.312 -9.102 1 98.75 472 GLU B O 1
ATOM 8969 N N . ALA B 1 473 ? 17.234 35.344 -8.578 1 98.81 473 ALA B N 1
ATOM 8970 C CA . ALA B 1 473 ? 18.281 35.031 -7.617 1 98.81 473 ALA B CA 1
ATOM 8971 C C . ALA B 1 473 ? 19.656 35 -8.297 1 98.81 473 ALA B C 1
ATOM 8973 O O . ALA B 1 473 ? 20.625 35.531 -7.789 1 98.81 473 ALA B O 1
ATOM 8974 N N . LEU B 1 474 ? 19.734 34.312 -9.453 1 98.38 474 LEU B N 1
ATOM 8975 C CA . LEU B 1 474 ? 20.984 34.188 -10.203 1 98.38 474 LEU B CA 1
ATOM 8976 C C . LEU B 1 474 ? 21.469 35.562 -10.656 1 98.38 474 LEU B C 1
ATOM 8978 O O . LEU B 1 474 ? 22.672 35.812 -10.711 1 98.38 474 LEU B O 1
ATOM 8982 N N . LYS B 1 475 ? 20.531 36.406 -10.992 1 98.31 475 LYS B N 1
ATOM 8983 C CA . LYS B 1 475 ? 20.875 37.75 -11.445 1 98.31 475 LYS B CA 1
ATOM 8984 C C . LYS B 1 475 ? 21.391 38.625 -10.289 1 98.31 475 LYS B C 1
ATOM 8986 O O . LYS B 1 475 ? 22.375 39.344 -10.445 1 98.31 475 LYS B O 1
ATOM 8991 N N . ARG B 1 476 ? 20.859 38.531 -9.156 1 98.12 476 ARG B N 1
ATOM 8992 C CA . ARG B 1 476 ? 21.125 39.406 -8.031 1 98.12 476 ARG B CA 1
ATOM 8993 C C . ARG B 1 476 ? 22.344 38.938 -7.238 1 98.12 476 ARG B C 1
ATOM 8995 O O . ARG B 1 476 ? 23.062 39.75 -6.664 1 98.12 476 ARG B O 1
ATOM 9002 N N . PHE B 1 477 ? 22.469 37.656 -7.168 1 98.38 477 PHE B N 1
ATOM 9003 C CA . PHE B 1 477 ? 23.484 37.094 -6.293 1 98.38 477 PHE B CA 1
ATOM 9004 C C . PHE B 1 477 ? 24.516 36.312 -7.098 1 98.38 477 PHE B C 1
ATOM 9006 O O . PHE B 1 477 ? 24.359 35.125 -7.34 1 98.38 477 PHE B O 1
ATOM 9013 N N . ASP B 1 478 ? 25.641 36.938 -7.344 1 97.06 478 ASP B N 1
ATOM 9014 C CA . ASP B 1 478 ? 26.641 36.438 -8.281 1 97.06 478 ASP B CA 1
ATOM 9015 C C . ASP B 1 478 ? 27.391 35.25 -7.699 1 97.06 478 ASP B C 1
ATOM 9017 O O . ASP B 1 478 ? 28.094 34.531 -8.422 1 97.06 478 ASP B O 1
ATOM 9021 N N . PHE B 1 479 ? 27.203 34.969 -6.371 1 98.06 479 PHE B N 1
ATOM 9022 C CA . PHE B 1 479 ? 27.891 33.844 -5.738 1 98.06 479 PHE B CA 1
ATOM 9023 C C . PHE B 1 479 ? 27.125 32.562 -5.973 1 98.06 479 PHE B C 1
ATOM 9025 O O . PHE B 1 479 ? 27.641 31.469 -5.676 1 98.06 479 PHE B O 1
ATOM 9032 N N . ILE B 1 480 ? 25.938 32.594 -6.52 1 98.62 480 ILE B N 1
ATOM 9033 C CA . ILE B 1 480 ? 25.219 31.375 -6.848 1 98.62 480 ILE B CA 1
ATOM 9034 C C . ILE B 1 480 ? 25.703 30.812 -8.18 1 98.62 480 ILE B C 1
ATOM 9036 O O . ILE B 1 480 ? 25.75 31.531 -9.18 1 98.62 480 ILE B O 1
ATOM 9040 N N . ASP B 1 481 ? 26.109 29.531 -8.18 1 98.25 481 ASP B N 1
ATOM 9041 C CA . ASP B 1 481 ? 26.531 28.859 -9.406 1 98.25 481 ASP B CA 1
ATOM 9042 C C . ASP B 1 481 ? 25.328 28.344 -10.188 1 98.25 481 ASP B C 1
ATOM 9044 O O . ASP B 1 481 ? 24.734 27.328 -9.82 1 98.25 481 ASP B O 1
ATOM 9048 N N . GLY B 1 482 ? 25 28.984 -11.25 1 97.69 482 GLY B N 1
ATOM 9049 C CA . GLY B 1 482 ? 23.828 28.656 -12.047 1 97.69 482 GLY B CA 1
ATOM 9050 C C . GLY B 1 482 ? 23.891 27.266 -12.664 1 97.69 482 GLY B C 1
ATOM 9051 O O . GLY B 1 482 ? 22.875 26.734 -13.109 1 97.69 482 GLY B O 1
ATOM 9052 N N . GLU B 1 483 ? 25.031 26.594 -12.68 1 97.56 483 GLU B N 1
ATOM 9053 C CA . GLU B 1 483 ? 25.203 25.281 -13.289 1 97.56 483 GLU B CA 1
ATOM 9054 C C . GLU B 1 483 ? 25.125 24.172 -12.242 1 97.56 483 GLU B C 1
ATOM 9056 O O . GLU B 1 483 ? 25.156 22.984 -12.586 1 97.56 483 GLU B O 1
ATOM 9061 N N . ARG B 1 484 ? 25.062 24.516 -11 1 98.25 484 ARG B N 1
ATOM 9062 C CA . ARG B 1 484 ? 24.969 23.562 -9.906 1 98.25 484 ARG B CA 1
ATOM 9063 C C . ARG B 1 484 ? 23.781 23.891 -9 1 98.25 484 ARG B C 1
ATOM 9065 O O . ARG B 1 484 ? 23.953 24.172 -7.812 1 98.25 484 ARG B O 1
ATOM 9072 N N . ILE B 1 485 ? 22.562 23.781 -9.539 1 98.81 485 ILE B N 1
ATOM 9073 C CA . ILE B 1 485 ? 21.344 24.047 -8.797 1 98.81 485 ILE B CA 1
ATOM 9074 C C . ILE B 1 485 ? 20.516 22.766 -8.672 1 98.81 485 ILE B C 1
ATOM 9076 O O . ILE B 1 485 ? 20.344 22.031 -9.648 1 98.81 485 ILE B O 1
ATOM 9080 N N . GLY B 1 486 ? 20.125 22.438 -7.492 1 98.94 486 GLY B N 1
ATOM 9081 C CA . GLY B 1 486 ? 19.203 21.344 -7.227 1 98.94 486 GLY B CA 1
ATOM 9082 C C . GLY B 1 486 ? 17.828 21.828 -6.816 1 98.94 486 GLY B C 1
ATOM 9083 O O . GLY B 1 486 ? 17.609 23.016 -6.617 1 98.94 486 GLY B O 1
ATOM 9084 N N . VAL B 1 487 ? 16.875 20.953 -6.766 1 98.94 487 VAL B N 1
ATOM 9085 C CA . VAL B 1 487 ? 15.516 21.281 -6.359 1 98.94 487 VAL B CA 1
ATOM 9086 C C . VAL B 1 487 ? 14.953 20.156 -5.48 1 98.94 487 VAL B C 1
ATOM 9088 O O . VAL B 1 487 ? 15.25 18.984 -5.695 1 98.94 487 VAL B O 1
ATOM 9091 N N . THR B 1 488 ? 14.219 20.531 -4.469 1 98.88 488 THR B N 1
ATOM 9092 C CA . THR B 1 488 ? 13.547 19.562 -3.607 1 98.88 488 THR B CA 1
ATOM 9093 C C . THR B 1 488 ? 12.281 20.156 -3.006 1 98.88 488 THR B C 1
ATOM 9095 O O . THR B 1 488 ? 12.109 21.375 -3 1 98.88 488 THR B O 1
ATOM 9098 N N . GLY B 1 489 ? 11.391 19.328 -2.602 1 98.5 489 GLY B N 1
ATOM 9099 C CA . GLY B 1 489 ? 10.148 19.688 -1.941 1 98.5 489 GLY B CA 1
ATOM 9100 C C . GLY B 1 489 ? 9.297 18.484 -1.578 1 98.5 489 GLY B C 1
ATOM 9101 O O . GLY B 1 489 ? 9.531 17.375 -2.062 1 98.5 489 GLY B O 1
ATOM 9102 N N . GLY B 1 490 ? 8.367 18.656 -0.682 1 98.25 490 GLY B N 1
ATOM 9103 C CA . GLY B 1 490 ? 7.457 17.609 -0.251 1 98.25 490 GLY B CA 1
ATOM 9104 C C . GLY B 1 490 ? 6 17.969 -0.473 1 98.25 490 GLY B C 1
ATOM 9105 O O . GLY B 1 490 ? 5.629 19.141 -0.469 1 98.25 490 GLY B O 1
ATOM 9106 N N . SER B 1 491 ? 5.113 16.906 -0.649 1 98.31 491 SER B N 1
ATOM 9107 C CA . SER B 1 491 ? 3.686 17.094 -0.887 1 98.31 491 SER B CA 1
ATOM 9108 C C . SER B 1 491 ? 3.441 17.906 -2.162 1 98.31 491 SER B C 1
ATOM 9110 O O . SER B 1 491 ? 3.908 17.516 -3.238 1 98.31 491 SER B O 1
ATOM 9112 N N . TYR B 1 492 ? 2.875 19.125 -2.092 1 98.19 492 TYR B N 1
ATOM 9113 C CA . TYR B 1 492 ? 2.803 19.984 -3.266 1 98.19 492 TYR B CA 1
ATOM 9114 C C . TYR B 1 492 ? 4.199 20.297 -3.793 1 98.19 492 TYR B C 1
ATOM 9116 O O . TYR B 1 492 ? 4.426 20.297 -5.008 1 98.19 492 TYR B O 1
ATOM 9124 N N . GLY B 1 493 ? 5.148 20.562 -2.914 1 98.62 493 GLY B N 1
ATOM 9125 C CA . GLY B 1 493 ? 6.523 20.781 -3.336 1 98.62 493 GLY B CA 1
ATOM 9126 C C . GLY B 1 493 ? 7.117 19.578 -4.059 1 98.62 493 GLY B C 1
ATOM 9127 O O . GLY B 1 493 ? 7.945 19.734 -4.957 1 98.62 493 GLY B O 1
ATOM 9128 N N . GLY B 1 494 ? 6.734 18.359 -3.6 1 98.75 494 GLY B N 1
ATOM 9129 C CA . GLY B 1 494 ? 7.129 17.156 -4.309 1 98.75 494 GLY B CA 1
ATOM 9130 C C . GLY B 1 494 ? 6.48 17.031 -5.676 1 98.75 494 GLY B C 1
ATOM 9131 O O . GLY B 1 494 ? 7.137 16.656 -6.648 1 98.75 494 GLY B O 1
ATOM 9132 N N . PHE B 1 495 ? 5.148 17.297 -5.777 1 98.75 495 PHE B N 1
ATOM 9133 C CA . PHE B 1 495 ? 4.469 17.375 -7.066 1 98.75 495 PHE B CA 1
ATOM 9134 C C . PHE B 1 495 ? 5.207 18.312 -8.016 1 98.75 495 PHE B C 1
ATOM 9136 O O . PHE B 1 495 ? 5.477 17.953 -9.164 1 98.75 495 PHE B O 1
ATOM 9143 N N . MET B 1 496 ? 5.535 19.5 -7.492 1 98.88 496 MET B N 1
ATOM 9144 C CA . MET B 1 496 ? 6.191 20.516 -8.312 1 98.88 496 MET B CA 1
ATOM 9145 C C . MET B 1 496 ? 7.598 20.062 -8.703 1 98.88 496 MET B C 1
ATOM 9147 O O . MET B 1 496 ? 8.055 20.344 -9.812 1 98.88 496 MET B O 1
ATOM 9151 N N . THR B 1 497 ? 8.297 19.375 -7.797 1 98.94 497 THR B N 1
ATOM 9152 C CA . THR B 1 497 ? 9.602 18.828 -8.148 1 98.94 497 THR B CA 1
ATOM 9153 C C . THR B 1 497 ? 9.477 17.844 -9.305 1 98.94 497 THR B C 1
ATOM 9155 O O . THR B 1 497 ? 10.242 17.906 -10.273 1 98.94 497 THR B O 1
ATOM 9158 N N . ASN B 1 498 ? 8.477 16.922 -9.203 1 98.94 498 ASN B N 1
ATOM 9159 C CA . ASN B 1 498 ? 8.211 16 -10.297 1 98.94 498 ASN B CA 1
ATOM 9160 C C . ASN B 1 498 ? 7.875 16.734 -11.586 1 98.94 498 ASN B C 1
ATOM 9162 O O . ASN B 1 498 ? 8.305 16.328 -12.672 1 98.94 498 ASN B O 1
ATOM 9166 N N . TRP B 1 499 ? 7.078 17.828 -11.438 1 98.94 499 TRP B N 1
ATOM 9167 C CA . TRP B 1 499 ? 6.676 18.641 -12.586 1 98.94 499 TRP B CA 1
ATOM 9168 C C . TRP B 1 499 ? 7.887 19.297 -13.227 1 98.94 499 TRP B C 1
ATOM 9170 O O . TRP B 1 499 ? 8.055 19.25 -14.445 1 98.94 499 TRP B O 1
ATOM 9180 N N . ILE B 1 500 ? 8.758 19.859 -12.438 1 98.94 500 ILE B N 1
ATOM 9181 C CA . ILE B 1 500 ? 9.93 20.609 -12.883 1 98.94 500 ILE B CA 1
ATOM 9182 C C . ILE B 1 500 ? 10.844 19.703 -13.695 1 98.94 500 ILE B C 1
ATOM 9184 O O . ILE B 1 500 ? 11.25 20.047 -14.805 1 98.94 500 ILE B O 1
ATOM 9188 N N . VAL B 1 501 ? 11.148 18.5 -13.211 1 98.81 501 VAL B N 1
ATOM 9189 C CA . VAL B 1 501 ? 12.117 17.641 -13.891 1 98.81 501 VAL B CA 1
ATOM 9190 C C . VAL B 1 501 ? 11.531 17.125 -15.195 1 98.81 501 VAL B C 1
ATOM 9192 O O . VAL B 1 501 ? 12.266 16.719 -16.094 1 98.81 501 VAL B O 1
ATOM 9195 N N . GLY B 1 502 ? 10.203 17.156 -15.336 1 98.81 502 GLY B N 1
ATOM 9196 C CA . GLY B 1 502 ? 9.555 16.781 -16.578 1 98.81 502 GLY B CA 1
ATOM 9197 C C . GLY B 1 502 ? 9.469 17.906 -17.578 1 98.81 502 GLY B C 1
ATOM 9198 O O . GLY B 1 502 ? 9.133 17.688 -18.75 1 98.81 502 GLY B O 1
ATOM 9199 N N . HIS B 1 503 ? 9.836 19.156 -17.156 1 98.81 503 HIS B N 1
ATOM 9200 C CA . HIS B 1 503 ? 9.547 20.281 -18.031 1 98.81 503 HIS B CA 1
ATOM 9201 C C . HIS B 1 503 ? 10.789 21.141 -18.25 1 98.81 503 HIS B C 1
ATOM 9203 O O . HIS B 1 503 ? 10.781 22.031 -19.094 1 98.81 503 HIS B O 1
ATOM 9209 N N . THR B 1 504 ? 11.836 20.906 -17.484 1 98.56 504 THR B N 1
ATOM 9210 C CA . THR B 1 504 ? 13.102 21.609 -17.688 1 98.56 504 THR B CA 1
ATOM 9211 C C . THR B 1 504 ? 14.273 20.703 -17.297 1 98.56 504 THR B C 1
ATOM 9213 O O . THR B 1 504 ? 14.094 19.719 -16.578 1 98.56 504 THR B O 1
ATOM 9216 N N . LYS B 1 505 ? 15.422 20.938 -17.766 1 97.56 505 LYS B N 1
ATOM 9217 C CA . LYS B 1 505 ? 16.656 20.234 -17.438 1 97.56 505 LYS B CA 1
ATOM 9218 C C . LYS B 1 505 ? 17.625 21.156 -16.703 1 97.56 505 LYS B C 1
ATOM 9220 O O . LYS B 1 505 ? 18.812 20.828 -16.562 1 97.56 505 LYS B O 1
ATOM 9225 N N . ARG B 1 506 ? 17.109 22.234 -16.281 1 97.38 506 ARG B N 1
ATOM 9226 C CA . ARG B 1 506 ? 17.938 23.281 -15.695 1 97.38 506 ARG B CA 1
ATOM 9227 C C . ARG B 1 506 ? 18.547 22.828 -14.375 1 97.38 506 ARG B C 1
ATOM 9229 O O . ARG B 1 506 ? 19.609 23.297 -13.969 1 97.38 506 ARG B O 1
ATOM 9236 N N . PHE B 1 507 ? 17.906 21.953 -13.695 1 98.81 507 PHE B N 1
ATOM 9237 C CA . PHE B 1 507 ? 18.359 21.469 -12.398 1 98.81 507 PHE B CA 1
ATOM 9238 C C . PHE B 1 507 ? 19.219 20.219 -12.547 1 98.81 507 PHE B C 1
ATOM 9240 O O . PHE B 1 507 ? 18.906 19.344 -13.367 1 98.81 507 PHE B O 1
ATOM 9247 N N . LYS B 1 508 ? 20.281 20.094 -11.773 1 98.62 508 LYS B N 1
ATOM 9248 C CA . LYS B 1 508 ? 21.234 19.016 -11.945 1 98.62 508 LYS B CA 1
ATOM 9249 C C . LYS B 1 508 ? 21 17.891 -10.938 1 98.62 508 LYS B C 1
ATOM 9251 O O . LYS B 1 508 ? 21.531 16.797 -11.086 1 98.62 508 LYS B O 1
ATOM 9256 N N . ALA B 1 509 ? 20.156 18.141 -9.945 1 98.81 509 ALA B N 1
ATOM 9257 C CA . ALA B 1 509 ? 19.766 17.172 -8.93 1 98.81 509 ALA B CA 1
ATOM 9258 C C . ALA B 1 509 ? 18.359 17.484 -8.406 1 98.81 509 ALA B C 1
ATOM 9260 O O . ALA B 1 509 ? 17.984 18.656 -8.25 1 98.81 509 ALA B O 1
ATOM 9261 N N . ALA B 1 510 ? 17.594 16.453 -8.164 1 98.94 510 ALA B N 1
ATOM 9262 C CA . ALA B 1 510 ? 16.25 16.656 -7.617 1 98.94 510 ALA B CA 1
ATOM 9263 C C . ALA B 1 510 ? 15.93 15.609 -6.559 1 98.94 510 ALA B C 1
ATOM 9265 O O . ALA B 1 510 ? 16.344 14.453 -6.676 1 98.94 510 ALA B O 1
ATOM 9266 N N . VAL B 1 511 ? 15.312 15.953 -5.5 1 98.94 511 VAL B N 1
ATOM 9267 C CA . VAL B 1 511 ? 14.75 15.062 -4.492 1 98.94 511 VAL B CA 1
ATOM 9268 C C . VAL B 1 511 ? 13.266 15.367 -4.312 1 98.94 511 VAL B C 1
ATOM 9270 O O . VAL B 1 511 ? 12.891 16.469 -3.926 1 98.94 511 VAL B O 1
ATOM 9273 N N . THR B 1 512 ? 12.414 14.469 -4.707 1 98.94 512 THR B N 1
ATOM 9274 C CA . THR B 1 512 ? 10.969 14.609 -4.504 1 98.94 512 THR B CA 1
ATOM 9275 C C . THR B 1 512 ? 10.516 13.797 -3.295 1 98.94 512 THR B C 1
ATOM 9277 O O . THR B 1 512 ? 10.977 12.672 -3.086 1 98.94 512 THR B O 1
ATOM 9280 N N . GLN B 1 513 ? 9.664 14.422 -2.455 1 98.69 513 GLN B N 1
ATOM 9281 C CA . GLN B 1 513 ? 9.273 13.773 -1.206 1 98.69 513 GLN B CA 1
ATOM 9282 C C . GLN B 1 513 ? 7.754 13.742 -1.062 1 98.69 513 GLN B C 1
ATOM 9284 O O . GLN B 1 513 ? 7.082 14.758 -1.254 1 98.69 513 GLN B O 1
ATOM 9289 N N . ARG B 1 514 ? 7.168 12.516 -0.653 1 98.25 514 ARG B N 1
ATOM 9290 C CA . ARG B 1 514 ? 5.742 12.375 -0.368 1 98.25 514 ARG B CA 1
ATOM 9291 C C . ARG B 1 514 ? 4.898 13.094 -1.415 1 98.25 514 ARG B C 1
ATOM 9293 O O . ARG B 1 514 ? 4.062 13.93 -1.075 1 98.25 514 ARG B O 1
ATOM 9300 N N . SER B 1 515 ? 5.012 12.812 -2.68 1 98.12 515 SER B N 1
ATOM 9301 C CA . SER B 1 515 ? 4.527 13.617 -3.797 1 98.12 515 SER B CA 1
ATOM 9302 C C . SER B 1 515 ? 3.383 12.914 -4.523 1 98.12 515 SER B C 1
ATOM 9304 O O . SER B 1 515 ? 3.104 11.742 -4.27 1 98.12 515 SER B O 1
ATOM 9306 N N . ILE B 1 516 ? 2.684 13.648 -5.375 1 98.5 516 ILE B N 1
ATOM 9307 C CA . ILE B 1 516 ? 1.712 13.141 -6.34 1 98.5 516 ILE B CA 1
ATOM 9308 C C . ILE B 1 516 ? 2.363 13.031 -7.715 1 98.5 516 ILE B C 1
ATOM 9310 O O . ILE B 1 516 ? 3.09 13.938 -8.141 1 98.5 516 ILE B O 1
ATOM 9314 N N . SER B 1 517 ? 2.162 11.898 -8.391 1 98.75 517 SER B N 1
ATOM 9315 C CA . SER B 1 517 ? 2.656 11.758 -9.758 1 98.75 517 SER B CA 1
ATOM 9316 C C . SER B 1 517 ? 1.52 11.453 -10.734 1 98.75 517 SER B C 1
ATOM 9318 O O . SER B 1 517 ? 1.659 11.648 -11.938 1 98.75 517 SER B O 1
ATOM 9320 N N . ASN B 1 518 ? 0.403 10.93 -10.258 1 98.75 518 ASN B N 1
ATOM 9321 C CA . ASN B 1 518 ? -0.769 10.531 -11.031 1 98.75 518 ASN B CA 1
ATOM 9322 C C . ASN B 1 518 ? -2.064 10.898 -10.312 1 98.75 518 ASN B C 1
ATOM 9324 O O . ASN B 1 518 ? -2.479 10.203 -9.375 1 98.75 518 ASN B O 1
ATOM 9328 N N . TRP B 1 519 ? -2.799 11.961 -10.875 1 98.75 519 TRP B N 1
ATOM 9329 C CA . TRP B 1 519 ? -3.965 12.516 -10.195 1 98.75 519 TRP B CA 1
ATOM 9330 C C . TRP B 1 519 ? -5.109 11.508 -10.164 1 98.75 519 TRP B C 1
ATOM 9332 O O . TRP B 1 519 ? -5.957 11.547 -9.273 1 98.75 519 TRP B O 1
ATOM 9342 N N . VAL B 1 520 ? -5.121 10.531 -11.109 1 98.5 520 VAL B N 1
ATOM 9343 C CA . VAL B 1 520 ? -6.195 9.547 -11.141 1 98.5 520 VAL B CA 1
ATOM 9344 C C . VAL B 1 520 ? -6.039 8.57 -9.977 1 98.5 520 VAL B C 1
ATOM 9346 O O . VAL B 1 520 ? -6.996 8.32 -9.242 1 98.5 520 VAL B O 1
ATOM 9349 N N . SER B 1 521 ? -4.797 8.016 -9.797 1 98.44 521 SER B N 1
ATOM 9350 C CA . SER B 1 521 ? -4.594 7.117 -8.664 1 98.44 521 SER B CA 1
ATOM 9351 C C . SER B 1 521 ? -4.695 7.867 -7.344 1 98.44 521 SER B C 1
ATOM 9353 O O . SER B 1 521 ? -5.203 7.328 -6.355 1 98.44 521 SER B O 1
ATOM 9355 N N . PHE B 1 522 ? -4.223 9.156 -7.305 1 98.69 522 PHE B N 1
ATOM 9356 C CA . PHE B 1 522 ? -4.375 9.984 -6.113 1 98.69 522 PHE B CA 1
ATOM 9357 C C . PHE B 1 522 ? -5.84 10.07 -5.699 1 98.69 522 PHE B C 1
ATOM 9359 O O . PHE B 1 522 ? -6.172 9.898 -4.523 1 98.69 522 PHE B O 1
ATOM 9366 N N . PHE B 1 523 ? -6.746 10.281 -6.621 1 98.69 523 PHE B N 1
ATOM 9367 C CA . PHE B 1 523 ? -8.188 10.406 -6.41 1 98.69 523 PHE B CA 1
ATOM 9368 C C . PHE B 1 523 ? -8.727 9.195 -5.656 1 98.69 523 PHE B C 1
ATOM 9370 O O . PHE B 1 523 ? -9.5 9.344 -4.707 1 98.69 523 PHE B O 1
ATOM 9377 N N . GLY B 1 524 ? -8.242 8.055 -5.988 1 98.38 524 GLY B N 1
ATOM 9378 C CA . GLY B 1 524 ? -8.938 6.844 -5.562 1 98.38 524 GLY B CA 1
ATOM 9379 C C . GLY B 1 524 ? -8.242 6.133 -4.418 1 98.38 524 GLY B C 1
ATOM 9380 O O . GLY B 1 524 ? -8.758 5.145 -3.889 1 98.38 524 GLY B O 1
ATOM 9381 N N . THR B 1 525 ? -7.027 6.598 -3.932 1 98.31 525 THR B N 1
ATOM 9382 C CA . THR B 1 525 ? -6.266 5.75 -3.018 1 98.31 525 THR B CA 1
ATOM 9383 C C . THR B 1 525 ? -5.961 6.496 -1.722 1 98.31 525 THR B C 1
ATOM 9385 O O . THR B 1 525 ? -5.5 5.895 -0.749 1 98.31 525 THR B O 1
ATOM 9388 N N . THR B 1 526 ? -6.215 7.809 -1.64 1 98.44 526 THR B N 1
ATOM 9389 C CA . THR B 1 526 ? -5.746 8.602 -0.506 1 98.44 526 THR B CA 1
ATOM 9390 C C . THR B 1 526 ? -6.918 9.023 0.374 1 98.44 526 THR B C 1
ATOM 9392 O O . THR B 1 526 ? -8.078 8.844 0.005 1 98.44 526 THR B O 1
ATOM 9395 N N . ASP B 1 527 ? -6.664 9.531 1.512 1 98.12 527 ASP B N 1
ATOM 9396 C CA . ASP B 1 527 ? -7.695 9.898 2.479 1 98.12 527 ASP B CA 1
ATOM 9397 C C . ASP B 1 527 ? -8.477 11.125 2.014 1 98.12 527 ASP B C 1
ATOM 9399 O O . ASP B 1 527 ? -9.617 11.344 2.439 1 98.12 527 ASP B O 1
ATOM 9403 N N . ILE B 1 528 ? -7.91 11.945 1.064 1 97.94 528 ILE B N 1
ATOM 9404 C CA . ILE B 1 528 ? -8.586 13.188 0.696 1 97.94 528 ILE B CA 1
ATOM 9405 C C . ILE B 1 528 ? -8.836 13.211 -0.811 1 97.94 528 ILE B C 1
ATOM 9407 O O . ILE B 1 528 ? -9.461 14.141 -1.328 1 97.94 528 ILE B O 1
ATOM 9411 N N . GLY B 1 529 ? -8.375 12.289 -1.547 1 98.38 529 GLY B N 1
ATOM 9412 C CA . GLY B 1 529 ? -8.328 12.328 -3 1 98.38 529 GLY B CA 1
ATOM 9413 C C . GLY B 1 529 ? -9.688 12.57 -3.635 1 98.38 529 GLY B C 1
ATOM 9414 O O . GLY B 1 529 ? -9.805 13.336 -4.594 1 98.38 529 GLY B O 1
ATOM 9415 N N . TYR B 1 530 ? -10.758 11.945 -3.129 1 98.19 530 TYR B N 1
ATOM 9416 C CA . TYR B 1 530 ? -12.07 11.914 -3.768 1 98.19 530 TYR B CA 1
ATOM 9417 C C . TYR B 1 530 ? -12.734 13.281 -3.701 1 98.19 530 TYR B C 1
ATOM 9419 O O . TYR B 1 530 ? -13.719 13.539 -4.402 1 98.19 530 TYR B O 1
ATOM 9427 N N . PHE B 1 531 ? -12.195 14.242 -2.863 1 97.88 531 PHE B N 1
ATOM 9428 C CA . PHE B 1 531 ? -12.766 15.586 -2.889 1 97.88 531 PHE B CA 1
ATOM 9429 C C . PHE B 1 531 ? -11.695 16.625 -3.223 1 97.88 531 PHE B C 1
ATOM 9431 O O . PHE B 1 531 ? -12 17.672 -3.797 1 97.88 531 PHE B O 1
ATOM 9438 N N . PHE B 1 532 ? -10.43 16.344 -2.891 1 98.12 532 PHE B N 1
ATOM 9439 C CA . PHE B 1 532 ? -9.344 17.266 -3.18 1 98.12 532 PHE B CA 1
ATOM 9440 C C . PHE B 1 532 ? -9.062 17.328 -4.676 1 98.12 532 PHE B C 1
ATOM 9442 O O . PHE B 1 532 ? -8.93 18.406 -5.246 1 98.12 532 PHE B O 1
ATOM 9449 N N . ALA B 1 533 ? -8.961 16.203 -5.332 1 98.44 533 ALA B N 1
ATOM 9450 C CA . ALA B 1 533 ? -8.641 16.156 -6.754 1 98.44 533 ALA B CA 1
ATOM 9451 C C . ALA B 1 533 ? -9.688 16.891 -7.578 1 98.44 533 ALA B C 1
ATOM 9453 O O . ALA B 1 533 ? -9.359 17.734 -8.414 1 98.44 533 ALA B O 1
ATOM 9454 N N . PRO B 1 534 ? -10.961 16.594 -7.344 1 98.06 534 PRO B N 1
ATOM 9455 C CA . PRO B 1 534 ? -11.969 17.359 -8.094 1 98.06 534 PRO B CA 1
ATOM 9456 C C . PRO B 1 534 ? -11.898 18.859 -7.816 1 98.06 534 PRO B C 1
ATOM 9458 O O . PRO B 1 534 ? -12.141 19.672 -8.719 1 98.06 534 PRO B O 1
ATOM 9461 N N . ASP B 1 535 ? -11.555 19.203 -6.59 1 97.62 535 ASP B N 1
ATOM 9462 C CA . ASP B 1 535 ? -11.438 20.625 -6.25 1 97.62 535 ASP B CA 1
ATOM 9463 C C . ASP B 1 535 ? -10.242 21.25 -6.961 1 97.62 535 ASP B C 1
ATOM 9465 O O . ASP B 1 535 ? -10.359 22.328 -7.547 1 97.62 535 ASP B O 1
ATOM 9469 N N . GLN B 1 536 ? -9.117 20.625 -6.996 1 97.69 536 GLN B N 1
ATOM 9470 C CA . GLN B 1 536 ? -7.852 21.203 -7.441 1 97.69 536 GLN B CA 1
ATOM 9471 C C . GLN B 1 536 ? -7.699 21.094 -8.953 1 97.69 536 GLN B C 1
ATOM 9473 O O . GLN B 1 536 ? -7.152 21.984 -9.594 1 97.69 536 GLN B O 1
ATOM 9478 N N . ILE B 1 537 ? -8.219 19.969 -9.555 1 98 537 ILE B N 1
ATOM 9479 C CA . ILE B 1 537 ? -7.973 19.719 -10.977 1 98 537 ILE B CA 1
ATOM 9480 C C . ILE B 1 537 ? -9.234 20.031 -11.773 1 98 537 ILE B C 1
ATOM 9482 O O . ILE B 1 537 ? -9.164 20.234 -12.992 1 98 537 ILE B O 1
ATOM 9486 N N . GLY B 1 538 ? -10.328 20.234 -11.133 1 97.5 538 GLY B N 1
ATOM 9487 C CA . GLY B 1 538 ? -11.586 20.484 -11.828 1 97.5 538 GLY B CA 1
ATOM 9488 C C . GLY B 1 538 ? -12.25 19.219 -12.344 1 97.5 538 GLY B C 1
ATOM 9489 O O . GLY B 1 538 ? -11.633 18.453 -13.086 1 97.5 538 GLY B O 1
ATOM 9490 N N . GLY B 1 539 ? -13.484 19.016 -11.93 1 97.31 539 GLY B N 1
ATOM 9491 C CA . GLY B 1 539 ? -14.18 17.797 -12.336 1 97.31 539 GLY B CA 1
ATOM 9492 C C . GLY B 1 539 ? -13.609 16.547 -11.688 1 97.31 539 GLY B C 1
ATOM 9493 O O . GLY B 1 539 ? -12.68 16.625 -10.883 1 97.31 539 GLY B O 1
ATOM 9494 N N . ASP B 1 540 ? -14.258 15.477 -11.992 1 97.94 540 ASP B N 1
ATOM 9495 C CA . ASP B 1 540 ? -13.734 14.195 -11.523 1 97.94 540 ASP B CA 1
ATOM 9496 C C . ASP B 1 540 ? -13.023 13.438 -12.641 1 97.94 540 ASP B C 1
ATOM 9498 O O . ASP B 1 540 ? -12.953 13.93 -13.773 1 97.94 540 ASP B O 1
ATOM 9502 N N . PRO B 1 541 ? -12.344 12.297 -12.438 1 97.88 541 PRO B N 1
ATOM 9503 C CA . PRO B 1 541 ? -11.516 11.625 -13.445 1 97.88 541 PRO B CA 1
ATOM 9504 C C . PRO B 1 541 ? -12.312 11.227 -14.688 1 97.88 541 PRO B C 1
ATOM 9506 O O . PRO B 1 541 ? -11.727 11 -15.75 1 97.88 541 PRO B O 1
ATOM 9509 N N . TRP B 1 542 ? -13.602 11.156 -14.664 1 98.31 542 TRP B N 1
ATOM 9510 C CA . TRP B 1 542 ? -14.438 10.75 -15.789 1 98.31 542 TRP B CA 1
ATOM 9511 C C . TRP B 1 542 ? -14.867 11.953 -16.609 1 98.31 542 TRP B C 1
ATOM 9513 O O . TRP B 1 542 ? -14.883 11.906 -17.844 1 98.31 542 TRP B O 1
ATOM 9523 N N . SER B 1 543 ? -15.211 13.055 -15.984 1 98.06 543 SER B N 1
ATOM 9524 C CA . SER B 1 543 ? -15.672 14.25 -16.688 1 98.06 543 SER B CA 1
ATOM 9525 C C . SER B 1 543 ? -14.5 15.102 -17.156 1 98.06 543 SER B C 1
ATOM 9527 O O . SER B 1 543 ? -14.656 15.945 -18.047 1 98.06 543 SER B O 1
ATOM 9529 N N . ASN B 1 544 ? -13.281 14.906 -16.578 1 98.06 544 ASN B N 1
ATOM 9530 C CA . ASN B 1 544 ? -12.078 15.648 -16.938 1 98.06 544 ASN B CA 1
ATOM 9531 C C . ASN B 1 544 ? -10.859 14.734 -17.031 1 98.06 544 ASN B C 1
ATOM 9533 O O . ASN B 1 544 ? -9.828 15.008 -16.422 1 98.06 544 ASN B O 1
ATOM 9537 N N . THR B 1 545 ? -11.039 13.641 -17.766 1 97.19 545 THR B N 1
ATOM 9538 C CA . THR B 1 545 ? -9.984 12.641 -17.891 1 97.19 545 THR B CA 1
ATOM 9539 C C . THR B 1 545 ? -8.703 13.266 -18.438 1 97.19 545 THR B C 1
ATOM 9541 O O . THR B 1 545 ? -7.613 13.016 -17.922 1 97.19 545 THR B O 1
ATOM 9544 N N . ASP B 1 546 ? -8.766 14.078 -19.422 1 96.94 546 ASP B N 1
ATOM 9545 C CA . ASP B 1 546 ? -7.605 14.695 -20.062 1 96.94 546 ASP B CA 1
ATOM 9546 C C . ASP B 1 546 ? -6.887 15.625 -19.078 1 96.94 546 ASP B C 1
ATOM 9548 O O . ASP B 1 546 ? -5.656 15.648 -19.031 1 96.94 546 ASP B O 1
ATOM 9552 N N . GLY B 1 547 ? -7.734 16.453 -18.375 1 97.75 547 GLY B N 1
ATOM 9553 C CA . GLY B 1 547 ? -7.137 17.359 -17.406 1 97.75 547 GLY B CA 1
ATOM 9554 C C . GLY B 1 547 ? -6.352 16.641 -16.328 1 97.75 547 GLY B C 1
ATOM 9555 O O . GLY B 1 547 ? -5.27 17.078 -15.93 1 97.75 547 GLY B O 1
ATOM 9556 N N . TYR B 1 548 ? -6.875 15.508 -15.898 1 98.44 548 TYR B N 1
ATOM 9557 C CA . TYR B 1 548 ? -6.199 14.711 -14.875 1 98.44 548 TYR B CA 1
ATOM 9558 C C . TYR B 1 548 ? -4.863 14.188 -15.398 1 98.44 548 TYR B C 1
ATOM 9560 O O . TYR B 1 548 ? -3.865 14.188 -14.672 1 98.44 548 TYR B O 1
ATOM 9568 N N . TRP B 1 549 ? -4.824 13.695 -16.641 1 98.25 549 TRP B N 1
ATOM 9569 C CA . TRP B 1 549 ? -3.576 13.203 -17.219 1 98.25 549 TRP B CA 1
ATOM 9570 C C . TRP B 1 549 ? -2.629 14.359 -17.531 1 98.25 549 TRP B C 1
ATOM 9572 O O . TRP B 1 549 ? -1.432 14.281 -17.234 1 98.25 549 TRP B O 1
ATOM 9582 N N . GLU B 1 550 ? -3.137 15.438 -18 1 98.25 550 GLU B N 1
ATOM 9583 C CA . GLU B 1 550 ? -2.326 16.594 -18.375 1 98.25 550 GLU B CA 1
ATOM 9584 C C . GLU B 1 550 ? -1.607 17.188 -17.172 1 98.25 550 GLU B C 1
ATOM 9586 O O . GLU B 1 550 ? -0.485 17.672 -17.297 1 98.25 550 GLU B O 1
ATOM 9591 N N . LYS B 1 551 ? -2.246 17.141 -16.078 1 98.56 551 LYS B N 1
ATOM 9592 C CA . LYS B 1 551 ? -1.671 17.766 -14.891 1 98.56 551 LYS B CA 1
ATOM 9593 C C . LYS B 1 551 ? -0.879 16.766 -14.062 1 98.56 551 LYS B C 1
ATOM 9595 O O . LYS B 1 551 ? -0.316 17.109 -13.023 1 98.56 551 LYS B O 1
ATOM 9600 N N . SER B 1 552 ? -0.775 15.516 -14.523 1 98.81 552 SER B N 1
ATOM 9601 C CA . SER B 1 552 ? 0.008 14.5 -13.828 1 98.81 552 SER B CA 1
ATOM 9602 C C . SER B 1 552 ? 1.469 14.539 -14.266 1 98.81 552 SER B C 1
ATOM 9604 O O . SER B 1 552 ? 1.773 14.367 -15.445 1 98.81 552 SER B O 1
ATOM 9606 N N . PRO B 1 553 ? 2.404 14.648 -13.297 1 98.88 553 PRO B N 1
ATOM 9607 C CA . PRO B 1 553 ? 3.826 14.586 -13.641 1 98.88 553 PRO B CA 1
ATOM 9608 C C . PRO B 1 553 ? 4.195 13.305 -14.391 1 98.88 553 PRO B C 1
ATOM 9610 O O . PRO B 1 553 ? 5.098 13.312 -15.227 1 98.88 553 PRO B O 1
ATOM 9613 N N . LEU B 1 554 ? 3.512 12.211 -14.156 1 98.88 554 LEU B N 1
ATOM 9614 C CA . LEU B 1 554 ? 3.783 10.914 -14.773 1 98.88 554 LEU B CA 1
ATOM 9615 C C . LEU B 1 554 ? 3.734 11.016 -16.297 1 98.88 554 LEU B C 1
ATOM 9617 O O . LEU B 1 554 ? 4.488 10.336 -16.984 1 98.88 554 LEU B O 1
ATOM 9621 N N . LYS B 1 555 ? 2.852 11.828 -16.812 1 98.81 555 LYS B N 1
ATOM 9622 C CA . LYS B 1 555 ? 2.734 12.023 -18.25 1 98.81 555 LYS B CA 1
ATOM 9623 C C . LYS B 1 555 ? 4.062 12.469 -18.859 1 98.81 555 LYS B C 1
ATOM 9625 O O . LYS B 1 555 ? 4.375 12.133 -20 1 98.81 555 LYS B O 1
ATOM 9630 N N . TYR B 1 556 ? 4.898 13.148 -18.125 1 98.88 556 TYR B N 1
ATOM 9631 C CA . TYR B 1 556 ? 6.09 13.797 -18.656 1 98.88 556 TYR B CA 1
ATOM 9632 C C . TYR B 1 556 ? 7.352 13.055 -18.234 1 98.88 556 TYR B C 1
ATOM 9634 O O . TYR B 1 556 ? 8.469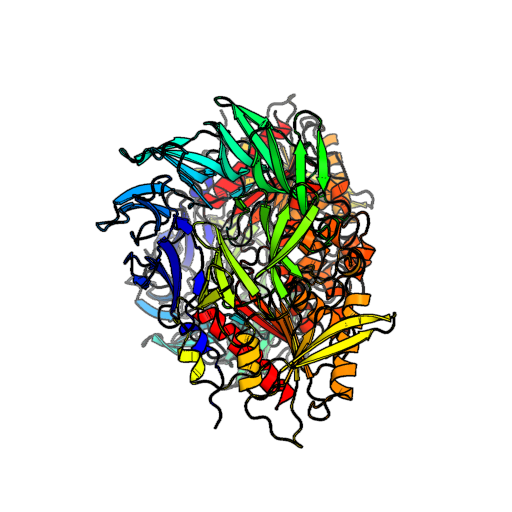 13.555 -18.422 1 98.88 556 TYR B O 1
ATOM 9642 N N . ALA B 1 557 ? 7.211 11.898 -17.688 1 98.81 557 ALA B N 1
ATOM 9643 C CA . ALA B 1 557 ? 8.328 11.078 -17.25 1 98.81 557 ALA B CA 1
ATOM 9644 C C . ALA B 1 557 ? 9.344 10.875 -18.375 1 98.81 557 ALA B C 1
ATOM 9646 O O . ALA B 1 557 ? 10.555 10.898 -18.141 1 98.81 557 ALA B O 1
ATOM 9647 N N . PRO B 1 558 ? 8.945 10.648 -19.656 1 98.75 558 PRO B N 1
ATOM 9648 C CA . PRO B 1 558 ? 9.914 10.445 -20.734 1 98.75 558 PRO B CA 1
ATOM 9649 C C . PRO B 1 558 ? 10.867 11.625 -20.906 1 98.75 558 PRO B C 1
ATOM 9651 O O . PRO B 1 558 ? 11.969 11.469 -21.422 1 98.75 558 PRO B O 1
ATOM 9654 N N . ASN B 1 559 ? 10.461 12.836 -20.391 1 98.75 559 ASN B N 1
ATOM 9655 C CA . ASN B 1 559 ? 11.258 14.047 -20.594 1 98.75 559 ASN B CA 1
ATOM 9656 C C . ASN B 1 559 ? 12.328 14.195 -19.516 1 98.75 559 ASN B C 1
ATOM 9658 O O . ASN B 1 559 ? 13.234 15.023 -19.656 1 98.75 559 ASN B O 1
ATOM 9662 N N . VAL B 1 560 ? 12.305 13.422 -18.5 1 98.88 560 VAL B N 1
ATOM 9663 C CA . VAL B 1 560 ? 13.156 13.609 -17.328 1 98.88 560 VAL B CA 1
ATOM 9664 C C . VAL B 1 560 ? 14.594 13.25 -17.672 1 98.88 560 VAL B C 1
ATOM 9666 O O . VAL B 1 560 ? 14.859 12.188 -18.234 1 98.88 560 VAL B O 1
ATOM 9669 N N . GLU B 1 561 ? 15.469 14.109 -17.375 1 98.62 561 GLU B N 1
ATOM 9670 C CA . GLU B 1 561 ? 16.906 13.859 -17.516 1 98.62 561 GLU B CA 1
ATOM 9671 C C . GLU B 1 561 ? 17.641 14.086 -16.203 1 98.62 561 GLU B C 1
ATOM 9673 O O . GLU B 1 561 ? 18.703 13.516 -15.984 1 98.62 561 GLU B O 1
ATOM 9678 N N . THR B 1 562 ? 17.078 14.922 -15.328 1 98.81 562 THR B N 1
ATOM 9679 C CA . THR B 1 562 ? 17.688 15.25 -14.039 1 98.81 562 THR B CA 1
ATOM 9680 C C . THR B 1 562 ? 17.703 14.023 -13.125 1 98.81 562 THR B C 1
ATOM 9682 O O . THR B 1 562 ? 16.656 13.383 -12.922 1 98.81 562 THR B O 1
ATOM 9685 N N . PRO B 1 563 ? 18.938 13.617 -12.531 1 98.81 563 PRO B N 1
ATOM 9686 C CA . PRO B 1 563 ? 18.938 12.57 -11.508 1 98.81 563 PRO B CA 1
ATOM 9687 C C . PRO B 1 563 ? 17.953 12.859 -10.375 1 98.81 563 PRO B C 1
ATOM 9689 O O . PRO B 1 563 ? 17.891 13.977 -9.859 1 98.81 563 PRO B O 1
ATOM 9692 N N . LEU B 1 564 ? 17.172 11.859 -10.031 1 98.94 564 LEU B N 1
ATOM 9693 C CA . LEU B 1 564 ? 16.062 12.078 -9.102 1 98.94 564 LEU B CA 1
ATOM 9694 C C . LEU B 1 564 ? 16.094 11.047 -7.977 1 98.94 564 LEU B C 1
ATOM 9696 O O . LEU B 1 564 ? 16.234 9.844 -8.234 1 98.94 564 LEU B O 1
ATOM 9700 N N . LEU B 1 565 ? 16.047 11.469 -6.727 1 98.94 565 LEU B N 1
ATOM 9701 C CA . LEU B 1 565 ? 15.773 10.633 -5.566 1 98.94 565 LEU B CA 1
ATOM 9702 C C . LEU B 1 565 ? 14.32 10.773 -5.121 1 98.94 565 LEU B C 1
ATOM 9704 O O . LEU B 1 565 ? 13.859 11.891 -4.848 1 98.94 565 LEU B O 1
ATOM 9708 N N . VAL B 1 566 ? 13.602 9.719 -5.121 1 98.94 566 VAL B N 1
ATOM 9709 C CA . VAL B 1 566 ? 12.227 9.695 -4.621 1 98.94 566 VAL B CA 1
ATOM 9710 C C . VAL B 1 566 ? 12.219 9.227 -3.17 1 98.94 566 VAL B C 1
ATOM 9712 O O . VAL B 1 566 ? 12.664 8.117 -2.863 1 98.94 566 VAL B O 1
ATOM 9715 N N . ILE B 1 567 ? 11.758 10.039 -2.258 1 98.94 567 ILE B N 1
ATOM 9716 C CA . ILE B 1 567 ? 11.594 9.688 -0.852 1 98.94 567 ILE B CA 1
ATOM 9717 C C . ILE B 1 567 ? 10.102 9.594 -0.514 1 98.94 567 ILE B C 1
ATOM 9719 O O . ILE B 1 567 ? 9.352 10.539 -0.743 1 98.94 567 ILE B O 1
ATOM 9723 N N . HIS B 1 568 ? 9.688 8.5 0.018 1 98.88 568 HIS B N 1
ATOM 9724 C CA . HIS B 1 568 ? 8.273 8.297 0.313 1 98.88 568 HIS B CA 1
ATOM 9725 C C . HIS B 1 568 ? 8.086 7.465 1.579 1 98.88 568 HIS B C 1
ATOM 9727 O O . HIS B 1 568 ? 8.859 6.543 1.841 1 98.88 568 HIS B O 1
ATOM 9733 N N . SER B 1 569 ? 7.102 7.832 2.424 1 98.81 569 SER B N 1
ATOM 9734 C CA . SER B 1 569 ? 6.688 7.039 3.578 1 98.81 569 SER B CA 1
ATOM 9735 C C . SER B 1 569 ? 5.676 5.969 3.178 1 98.81 569 SER B C 1
ATOM 9737 O O . SER B 1 569 ? 4.797 6.215 2.35 1 98.81 569 SER B O 1
ATOM 9739 N N . MET B 1 570 ? 5.758 4.801 3.746 1 98.31 570 MET B N 1
ATOM 9740 C CA . MET B 1 570 ? 4.93 3.676 3.314 1 98.31 570 MET B CA 1
ATOM 9741 C C . MET B 1 570 ? 3.5 3.828 3.822 1 98.31 570 MET B C 1
ATOM 9743 O O . MET B 1 570 ? 2.564 3.303 3.217 1 98.31 570 MET B O 1
ATOM 9747 N N . GLU B 1 571 ? 3.232 4.566 4.906 1 98.25 571 GLU B N 1
ATOM 9748 C CA . GLU B 1 571 ? 1.891 4.793 5.434 1 98.25 571 GLU B CA 1
ATOM 9749 C C . GLU B 1 571 ? 1.463 6.246 5.254 1 98.25 571 GLU B C 1
ATOM 9751 O O . GLU B 1 571 ? 0.748 6.797 6.094 1 98.25 571 GLU B O 1
ATOM 9756 N N . ASP B 1 572 ? 1.994 6.898 4.219 1 98.69 572 ASP B N 1
ATOM 9757 C CA . ASP B 1 572 ? 1.521 8.227 3.84 1 98.69 572 ASP B CA 1
ATOM 9758 C C . ASP B 1 572 ? 0.168 8.148 3.135 1 98.69 572 ASP B C 1
ATOM 9760 O O . ASP B 1 572 ? 0.104 8.141 1.903 1 98.69 572 ASP B O 1
ATOM 9764 N N . TYR B 1 573 ? -0.934 8.266 3.885 1 98.5 573 TYR B N 1
ATOM 9765 C CA . TYR B 1 573 ? -2.254 8.086 3.295 1 98.5 573 TYR B CA 1
ATOM 9766 C C . TYR B 1 573 ? -2.777 9.391 2.711 1 98.5 573 TYR B C 1
ATOM 9768 O O . TYR B 1 573 ? -3.852 9.422 2.105 1 98.5 573 TYR B O 1
ATOM 9776 N N . ARG B 1 574 ? -1.975 10.5 2.801 1 98.44 574 ARG B N 1
ATOM 9777 C CA . ARG B 1 574 ? -2.307 11.797 2.227 1 98.44 574 ARG B CA 1
ATOM 9778 C C . ARG B 1 574 ? -1.891 11.875 0.761 1 98.44 574 ARG B C 1
ATOM 9780 O O . ARG B 1 574 ? -2.654 12.344 -0.084 1 98.44 574 ARG B O 1
ATOM 9787 N N . CYS B 1 575 ? -0.725 11.531 0.422 1 98.25 575 CYS B N 1
ATOM 9788 C CA . CYS B 1 575 ? -0.144 11.172 -0.865 1 98.25 575 CYS B CA 1
ATOM 9789 C C . CYS B 1 575 ? 0.419 9.75 -0.83 1 98.25 575 CYS B C 1
ATOM 9791 O O . CYS B 1 575 ? 1.611 9.562 -0.583 1 98.25 575 CYS B O 1
ATOM 9793 N N . TRP B 1 576 ? -0.416 8.75 -1.076 1 98.06 576 TRP B N 1
ATOM 9794 C CA . TRP B 1 576 ? -0.109 7.367 -0.727 1 98.06 576 TRP B CA 1
ATOM 9795 C C . TRP B 1 576 ? 1.025 6.824 -1.591 1 98.06 576 TRP B C 1
ATOM 9797 O O . TRP B 1 576 ? 1.397 7.438 -2.594 1 98.06 576 TRP B O 1
ATOM 9807 N N . LEU B 1 577 ? 1.549 5.75 -1.251 1 98.44 577 LEU B N 1
ATOM 9808 C CA . LEU B 1 577 ? 2.773 5.098 -1.702 1 98.44 577 LEU B CA 1
ATOM 9809 C C . LEU B 1 577 ? 2.752 4.887 -3.213 1 98.44 577 LEU B C 1
ATOM 9811 O O . LEU B 1 577 ? 3.779 5.027 -3.879 1 98.44 577 LEU B O 1
ATOM 9815 N N . PRO B 1 578 ? 1.624 4.508 -3.912 1 98.31 578 PRO B N 1
ATOM 9816 C CA . PRO B 1 578 ? 1.632 4.297 -5.363 1 98.31 578 PRO B CA 1
ATOM 9817 C C . PRO B 1 578 ? 2.148 5.512 -6.133 1 98.31 578 PRO B C 1
ATOM 9819 O O . PRO B 1 578 ? 2.699 5.367 -7.227 1 98.31 578 PRO B O 1
ATOM 9822 N N . GLU B 1 579 ? 1.934 6.715 -5.609 1 98.62 579 GLU B N 1
ATOM 9823 C CA . GLU B 1 579 ? 2.383 7.918 -6.297 1 98.62 579 GLU B CA 1
ATOM 9824 C C . GLU B 1 579 ? 3.896 7.914 -6.488 1 98.62 579 GLU B C 1
ATOM 9826 O O . GLU B 1 579 ? 4.395 8.25 -7.566 1 98.62 579 GLU B O 1
ATOM 9831 N N . GLY B 1 580 ? 4.645 7.559 -5.441 1 98.75 580 GLY B N 1
ATOM 9832 C CA . GLY B 1 580 ? 6.09 7.453 -5.555 1 98.75 580 GLY B CA 1
ATOM 9833 C C . GLY B 1 580 ? 6.535 6.273 -6.402 1 98.75 580 GLY B C 1
ATOM 9834 O O . GLY B 1 580 ? 7.457 6.398 -7.211 1 98.75 580 GLY B O 1
ATOM 9835 N N . LEU B 1 581 ? 5.852 5.137 -6.324 1 98.81 581 LEU B N 1
ATOM 9836 C CA . LEU B 1 581 ? 6.246 3.916 -7.02 1 98.81 581 LEU B CA 1
ATOM 9837 C C . LEU B 1 581 ? 6.043 4.055 -8.523 1 98.81 581 LEU B C 1
ATOM 9839 O O . LEU B 1 581 ? 6.891 3.623 -9.312 1 98.81 581 LEU B O 1
ATOM 9843 N N . GLN B 1 582 ? 4.898 4.633 -8.938 1 98.81 582 GLN B N 1
ATOM 9844 C CA . GLN B 1 582 ? 4.609 4.809 -10.359 1 98.81 582 GLN B CA 1
ATOM 9845 C C . GLN B 1 582 ? 5.695 5.633 -11.039 1 98.81 582 GLN B C 1
ATOM 9847 O O . GLN B 1 582 ? 6.176 5.266 -12.117 1 98.81 582 GLN B O 1
ATOM 9852 N N . PHE B 1 583 ? 6.059 6.699 -10.398 1 98.94 583 PHE B N 1
ATOM 9853 C CA . PHE B 1 583 ? 7.047 7.586 -11 1 98.94 583 PHE B CA 1
ATOM 9854 C C . PHE B 1 583 ? 8.414 6.914 -11.047 1 98.94 583 PHE B C 1
ATOM 9856 O O . PHE B 1 583 ? 9.109 6.98 -12.07 1 98.94 583 PHE B O 1
ATOM 9863 N N . TYR B 1 584 ? 8.836 6.234 -9.945 1 98.88 584 TYR B N 1
ATOM 9864 C CA . TYR B 1 584 ? 10.102 5.512 -9.883 1 98.88 584 TYR B CA 1
ATOM 9865 C C . TYR B 1 584 ? 10.172 4.449 -10.969 1 98.88 584 TYR B C 1
ATOM 9867 O O . TYR B 1 584 ? 11.141 4.402 -11.734 1 98.88 584 TYR B O 1
ATOM 9875 N N . THR B 1 585 ? 9.164 3.643 -11.094 1 98.88 585 THR B N 1
ATOM 9876 C CA . THR B 1 585 ? 9.141 2.559 -12.07 1 98.88 585 THR B CA 1
ATOM 9877 C C . THR B 1 585 ? 9.18 3.109 -13.492 1 98.88 585 THR B C 1
ATOM 9879 O O . THR B 1 585 ? 9.883 2.576 -14.352 1 98.88 585 THR B O 1
ATOM 9882 N N . ALA B 1 586 ? 8.406 4.16 -13.742 1 98.88 586 ALA B N 1
ATOM 9883 C CA . ALA B 1 586 ? 8.422 4.797 -15.055 1 98.88 586 ALA B CA 1
ATOM 9884 C C . ALA B 1 586 ? 9.836 5.223 -15.445 1 98.88 586 ALA B C 1
ATOM 9886 O O . ALA B 1 586 ? 10.297 4.938 -16.547 1 98.88 586 ALA B O 1
ATOM 9887 N N . LEU B 1 587 ? 10.5 5.871 -14.508 1 98.88 587 LEU B N 1
ATOM 9888 C CA . LEU B 1 587 ? 11.828 6.395 -14.805 1 98.88 587 LEU B CA 1
ATOM 9889 C C . LEU B 1 587 ? 12.828 5.258 -14.992 1 98.88 587 LEU B C 1
ATOM 9891 O O . LEU B 1 587 ? 13.688 5.32 -15.875 1 98.88 587 LEU B O 1
ATOM 9895 N N . LYS B 1 588 ? 12.75 4.184 -14.18 1 98.56 588 LYS B N 1
ATOM 9896 C CA . LYS B 1 588 ? 13.609 3.016 -14.375 1 98.56 588 LYS B CA 1
ATOM 9897 C C . LYS B 1 588 ? 13.344 2.365 -15.734 1 98.56 588 LYS B C 1
ATOM 9899 O O . LYS B 1 588 ? 14.281 2.062 -16.469 1 98.56 588 LYS B O 1
ATOM 9904 N N . TYR B 1 589 ? 12.07 2.205 -16.031 1 98.31 589 TYR B N 1
ATOM 9905 C CA . TYR B 1 589 ? 11.656 1.623 -17.312 1 98.31 589 TYR B CA 1
ATOM 9906 C C . TYR B 1 589 ? 12.211 2.414 -18.484 1 98.31 589 TYR B C 1
ATOM 9908 O O . TYR B 1 589 ? 12.641 1.833 -19.484 1 98.31 589 TYR B O 1
ATOM 9916 N N . LEU B 1 590 ? 12.273 3.705 -18.344 1 98.38 590 LEU B N 1
ATOM 9917 C CA . LEU B 1 590 ? 12.688 4.602 -19.422 1 98.38 590 LEU B CA 1
ATOM 9918 C C . LEU B 1 590 ? 14.203 4.801 -19.406 1 98.38 590 LEU B C 1
ATOM 9920 O O . LEU B 1 590 ? 14.734 5.582 -20.203 1 98.38 590 LEU B O 1
ATOM 9924 N N . GLY B 1 591 ? 14.961 4.129 -18.531 1 97.88 591 GLY B N 1
ATOM 9925 C CA . GLY B 1 591 ? 16.406 4.16 -18.5 1 97.88 591 GLY B CA 1
ATOM 9926 C C . GLY B 1 591 ? 16.969 5.43 -17.891 1 97.88 591 GLY B C 1
ATOM 9927 O O . GLY B 1 591 ? 18.094 5.836 -18.203 1 97.88 591 GLY B O 1
ATOM 9928 N N . LYS B 1 592 ? 16.125 6.125 -17.047 1 98.5 592 LYS B N 1
ATOM 9929 C CA . LYS B 1 592 ? 16.547 7.363 -16.406 1 98.5 592 LYS B CA 1
ATOM 9930 C C . LYS B 1 592 ? 17.297 7.078 -15.102 1 98.5 592 LYS B C 1
ATOM 9932 O O . LYS B 1 592 ? 17.281 5.949 -14.609 1 98.5 592 LYS B O 1
ATOM 9937 N N . THR B 1 593 ? 18.062 8.102 -14.555 1 98.62 593 THR B N 1
ATOM 9938 C CA . THR B 1 593 ? 18.781 7.992 -13.281 1 98.62 593 THR B CA 1
ATOM 9939 C C . THR B 1 593 ? 17.844 8.312 -12.117 1 98.62 593 THR B C 1
ATOM 9941 O O . THR B 1 593 ? 17.453 9.461 -11.922 1 98.62 593 THR B O 1
ATOM 9944 N N . VAL B 1 594 ? 17.484 7.297 -11.367 1 98.81 594 VAL B N 1
ATOM 9945 C CA . VAL B 1 594 ? 16.547 7.488 -10.266 1 98.81 594 VAL B CA 1
ATOM 9946 C C . VAL B 1 594 ? 16.812 6.469 -9.164 1 98.81 594 VAL B C 1
ATOM 9948 O O . VAL B 1 594 ? 17.266 5.352 -9.445 1 98.81 594 VAL B O 1
ATOM 9951 N N . GLU B 1 595 ? 16.688 6.816 -7.918 1 98.81 595 GLU B N 1
ATOM 9952 C CA . GLU B 1 595 ? 16.672 5.957 -6.738 1 98.81 595 GLU B CA 1
ATOM 9953 C C . GLU B 1 595 ? 15.43 6.203 -5.891 1 98.81 595 GLU B C 1
ATOM 9955 O O . GLU B 1 595 ? 14.781 7.246 -6.016 1 98.81 595 GLU B O 1
ATOM 9960 N N . LEU B 1 596 ? 14.984 5.246 -5.129 1 98.81 596 LEU B N 1
ATOM 9961 C CA . LEU B 1 596 ? 13.781 5.297 -4.297 1 98.81 596 LEU B CA 1
ATOM 9962 C C . LEU B 1 596 ? 14.125 4.973 -2.844 1 98.81 596 LEU B C 1
ATOM 9964 O O . LEU B 1 596 ? 14.766 3.961 -2.561 1 98.81 596 LEU B O 1
ATOM 9968 N N . ALA B 1 597 ? 13.781 5.789 -1.926 1 98.81 597 ALA B N 1
ATOM 9969 C CA . ALA B 1 597 ? 13.922 5.547 -0.491 1 98.81 597 ALA B CA 1
ATOM 9970 C C . ALA B 1 597 ? 12.555 5.457 0.18 1 98.81 597 ALA B C 1
ATOM 9972 O O . ALA B 1 597 ? 11.766 6.402 0.131 1 98.81 597 ALA B O 1
ATOM 9973 N N . LEU B 1 598 ? 12.242 4.344 0.768 1 98.75 598 LEU B N 1
ATOM 9974 C CA . LEU B 1 598 ? 10.961 4.125 1.431 1 98.75 598 LEU B CA 1
ATOM 9975 C C . LEU B 1 598 ? 11.141 4.012 2.941 1 98.75 598 LEU B C 1
ATOM 9977 O O . LEU B 1 598 ? 12.031 3.297 3.412 1 98.75 598 LEU B O 1
ATOM 9981 N N . PHE B 1 599 ? 10.305 4.641 3.67 1 98.81 599 PHE B N 1
ATOM 9982 C CA . PHE B 1 599 ? 10.367 4.676 5.125 1 98.81 599 PHE B CA 1
ATOM 9983 C C . PHE B 1 599 ? 9.195 3.918 5.738 1 98.81 599 PHE B C 1
ATOM 9985 O O . PHE B 1 599 ? 8.062 4.41 5.75 1 98.81 599 PHE B O 1
ATOM 9992 N N . PRO B 1 600 ? 9.453 2.76 6.344 1 98 600 PRO B N 1
ATOM 9993 C CA . PRO B 1 600 ? 8.367 1.984 6.945 1 98 600 PRO B CA 1
ATOM 9994 C C . PRO B 1 600 ? 7.855 2.594 8.25 1 98 600 PRO B C 1
ATOM 9996 O O . PRO B 1 600 ? 8.648 3.121 9.039 1 98 600 PRO B O 1
ATOM 9999 N N . GLY B 1 601 ? 6.57 2.52 8.461 1 97.5 601 GLY B N 1
ATOM 10000 C CA . GLY B 1 601 ? 5.984 2.982 9.711 1 97.5 601 GLY B CA 1
ATOM 10001 C C . GLY B 1 601 ? 5.836 4.492 9.773 1 97.5 601 GLY B C 1
ATOM 10002 O O . GLY B 1 601 ? 5.531 5.043 10.836 1 97.5 601 GLY B O 1
ATOM 10003 N N . GLU B 1 602 ? 6.082 5.176 8.664 1 98.62 602 GLU B N 1
ATOM 10004 C CA . GLU B 1 602 ? 6 6.633 8.625 1 98.62 602 GLU B CA 1
ATOM 10005 C C . GLU B 1 602 ? 4.809 7.102 7.797 1 98.62 602 GLU B C 1
ATOM 10007 O O . GLU B 1 602 ? 4.328 6.371 6.93 1 98.62 602 GLU B O 1
ATOM 10012 N N . ASN B 1 603 ? 4.328 8.234 8.086 1 98.5 603 ASN B N 1
ATOM 10013 C CA . ASN B 1 603 ? 3.209 8.828 7.363 1 98.5 603 ASN B CA 1
ATOM 10014 C C . ASN B 1 603 ? 3.615 10.117 6.66 1 98.5 603 ASN B C 1
ATOM 10016 O O . ASN B 1 603 ? 4.789 10.312 6.332 1 98.5 603 ASN B O 1
ATOM 10020 N N . HIS B 1 604 ? 2.678 10.984 6.297 1 98.38 604 HIS B N 1
ATOM 10021 C CA . HIS B 1 604 ? 2.885 12.188 5.504 1 98.38 604 HIS B CA 1
ATOM 10022 C C . HIS B 1 604 ? 3.73 13.203 6.266 1 98.38 604 HIS B C 1
ATOM 10024 O O . HIS B 1 604 ? 4.238 14.164 5.676 1 98.38 604 HIS B O 1
ATOM 10030 N N . ASP B 1 605 ? 3.947 13.039 7.586 1 97.94 605 ASP B N 1
ATOM 10031 C CA . ASP B 1 605 ? 4.586 14.031 8.445 1 97.94 605 ASP B CA 1
ATOM 10032 C C . ASP B 1 605 ? 6 13.602 8.828 1 97.94 605 ASP B C 1
ATOM 10034 O O . ASP B 1 605 ? 6.539 14.047 9.844 1 97.94 605 ASP B O 1
ATOM 10038 N N . LEU B 1 606 ? 6.559 12.711 8.008 1 98.44 606 LEU B N 1
ATOM 10039 C CA . LEU B 1 606 ? 7.898 12.203 8.273 1 98.44 606 LEU B CA 1
ATOM 10040 C C . LEU B 1 606 ? 8.859 13.344 8.602 1 98.44 606 LEU B C 1
ATOM 10042 O O . LEU B 1 606 ? 9.578 13.281 9.602 1 98.44 606 LEU B O 1
ATOM 10046 N N . SER B 1 607 ? 8.836 14.406 7.832 1 97.5 607 SER B N 1
ATOM 10047 C CA . SER B 1 607 ? 9.812 15.484 7.965 1 97.5 607 SER B CA 1
ATOM 10048 C C . SER B 1 607 ? 9.57 16.297 9.242 1 97.5 607 SER B C 1
ATOM 10050 O O . SER B 1 607 ? 10.461 17 9.703 1 97.5 607 SER B O 1
ATOM 10052 N N . ARG B 1 608 ? 8.383 16.188 9.852 1 96.12 608 ARG B N 1
ATOM 10053 C CA . ARG B 1 608 ? 8.008 17.078 10.945 1 96.12 608 ARG B CA 1
ATOM 10054 C C . ARG B 1 608 ? 7.828 16.312 12.25 1 96.12 608 ARG B C 1
ATOM 10056 O O . ARG B 1 608 ? 8.062 16.844 13.336 1 96.12 608 ARG B O 1
ATOM 10063 N N . GLY B 1 609 ? 7.289 15.164 12.156 1 96.81 609 GLY B N 1
ATOM 10064 C CA . GLY B 1 609 ? 6.961 14.43 13.367 1 96.81 609 GLY B CA 1
ATOM 10065 C C . GLY B 1 609 ? 7.277 12.945 13.266 1 96.81 609 GLY B C 1
ATOM 10066 O O . GLY B 1 609 ? 6.855 12.156 14.117 1 96.81 609 GLY B O 1
ATOM 10067 N N . GLY B 1 610 ? 7.996 12.492 12.25 1 98.25 610 GLY B N 1
ATOM 10068 C CA . GLY B 1 610 ? 8.391 11.094 12.141 1 98.25 610 GLY B CA 1
ATOM 10069 C C . GLY B 1 610 ? 9.367 10.656 13.219 1 98.25 610 GLY B C 1
ATOM 10070 O O . GLY B 1 610 ? 9.828 11.484 14.008 1 98.25 610 GLY B O 1
ATOM 10071 N N . LYS B 1 611 ? 9.656 9.344 13.242 1 98.44 611 LYS B N 1
ATOM 10072 C CA . LYS B 1 611 ? 10.688 8.859 14.156 1 98.44 611 LYS B CA 1
ATOM 10073 C C . LYS B 1 611 ? 11.984 9.641 13.992 1 98.44 611 LYS B C 1
ATOM 10075 O O . LYS B 1 611 ? 12.398 9.938 12.867 1 98.44 611 LYS B O 1
ATOM 10080 N N . PRO B 1 612 ? 12.625 10 15.078 1 98.56 612 PRO B N 1
ATOM 10081 C CA . PRO B 1 612 ? 13.836 10.828 15.008 1 98.56 612 PRO B CA 1
ATOM 10082 C C . PRO B 1 612 ? 14.914 10.234 14.109 1 98.56 612 PRO B C 1
ATOM 10084 O O . PRO B 1 612 ? 15.5 10.945 13.289 1 98.56 612 PRO B O 1
ATOM 10087 N N . LYS B 1 613 ? 15.172 8.953 14.18 1 98.44 613 LYS B N 1
ATOM 10088 C CA . LYS B 1 613 ? 16.172 8.328 13.328 1 98.44 613 LYS B CA 1
ATOM 10089 C C . LYS B 1 613 ? 15.805 8.461 11.852 1 98.44 613 LYS B C 1
ATOM 10091 O O . LYS B 1 613 ? 16.672 8.633 10.992 1 98.44 613 LYS B O 1
ATOM 10096 N N . HIS B 1 614 ? 14.523 8.266 11.578 1 98.81 614 HIS B N 1
ATOM 10097 C CA . HIS B 1 614 ? 14.047 8.398 10.203 1 98.81 614 HIS B CA 1
ATOM 10098 C C . HIS B 1 614 ? 14.188 9.836 9.711 1 98.81 614 HIS B C 1
ATOM 10100 O O . HIS B 1 614 ? 14.508 10.062 8.539 1 98.81 614 HIS B O 1
ATOM 10106 N N . ARG B 1 615 ? 13.898 10.82 10.57 1 98.81 615 ARG B N 1
ATOM 10107 C CA . ARG B 1 615 ? 14.062 12.219 10.188 1 98.81 615 ARG B CA 1
ATOM 10108 C C . ARG B 1 615 ? 15.523 12.523 9.859 1 98.81 615 ARG B C 1
ATOM 10110 O O . ARG B 1 615 ? 15.812 13.234 8.891 1 98.81 615 ARG B O 1
ATOM 10117 N N . VAL B 1 616 ? 16.406 11.992 10.672 1 98.69 616 VAL B N 1
ATOM 10118 C CA . VAL B 1 616 ? 17.844 12.18 10.422 1 98.69 616 VAL B CA 1
ATOM 10119 C C . VAL B 1 616 ? 18.234 11.523 9.102 1 98.69 616 VAL B C 1
ATOM 10121 O O . VAL B 1 616 ? 18.891 12.141 8.266 1 98.69 616 VAL B O 1
ATOM 10124 N N . LYS B 1 617 ? 17.797 10.273 8.906 1 98.56 617 LYS B N 1
ATOM 10125 C CA . LYS B 1 617 ? 18.109 9.539 7.684 1 98.56 617 LYS B CA 1
ATOM 10126 C C . LYS B 1 617 ? 17.578 10.266 6.449 1 98.56 617 LYS B C 1
ATOM 10128 O O . LYS B 1 617 ? 18.25 10.328 5.418 1 98.56 617 LYS B O 1
ATOM 10133 N N . ARG B 1 618 ? 16.375 10.766 6.539 1 98.81 618 ARG B N 1
ATOM 10134 C CA . ARG B 1 618 ? 15.789 11.539 5.449 1 98.81 618 ARG B CA 1
ATOM 10135 C C . ARG B 1 618 ? 16.688 12.703 5.051 1 98.81 618 ARG B C 1
ATOM 10137 O O . ARG B 1 618 ? 16.953 12.906 3.865 1 98.81 618 ARG B O 1
ATOM 10144 N N . LEU B 1 619 ? 17.172 13.477 6.035 1 98.75 619 LEU B N 1
ATOM 10145 C CA . LEU B 1 619 ? 18.016 14.625 5.75 1 98.75 619 LEU B CA 1
ATOM 10146 C C . LEU B 1 619 ? 19.359 14.18 5.164 1 98.75 619 LEU B C 1
ATOM 10148 O O . LEU B 1 619 ? 19.891 14.844 4.273 1 98.75 619 LEU B O 1
ATOM 10152 N N . GLU B 1 620 ? 19.859 13.07 5.68 1 98.62 620 GLU B N 1
ATOM 10153 C CA . GLU B 1 620 ? 21.094 12.531 5.137 1 98.62 620 GLU B CA 1
ATOM 10154 C C . GLU B 1 620 ? 20.938 12.156 3.664 1 98.62 620 GLU B C 1
ATOM 10156 O O . GLU B 1 620 ? 21.844 12.391 2.859 1 98.62 620 GLU B O 1
ATOM 10161 N N . LEU B 1 621 ? 19.844 11.586 3.346 1 98.69 621 LEU B N 1
ATOM 10162 C CA . LEU B 1 621 ? 19.578 11.203 1.962 1 98.69 621 LEU B CA 1
ATOM 10163 C C . LEU B 1 621 ? 19.469 12.43 1.066 1 98.69 621 LEU B C 1
ATOM 10165 O O . LEU B 1 621 ? 20.031 12.461 -0.029 1 98.69 621 LEU B O 1
ATOM 10169 N N . ILE B 1 622 ? 18.766 13.438 1.509 1 98.88 622 ILE B N 1
ATOM 10170 C CA . ILE B 1 622 ? 18.578 14.656 0.73 1 98.88 622 ILE B CA 1
ATOM 10171 C C . ILE B 1 622 ? 19.938 15.328 0.499 1 98.88 622 ILE B C 1
ATOM 10173 O O . ILE B 1 622 ? 20.312 15.602 -0.643 1 98.88 622 ILE B O 1
ATOM 10177 N N . THR B 1 623 ? 20.703 15.562 1.577 1 98.69 623 THR B N 1
ATOM 10178 C CA . THR B 1 623 ? 21.969 16.281 1.466 1 98.69 623 THR B CA 1
ATOM 10179 C C . THR B 1 623 ? 23 15.461 0.717 1 98.69 623 THR B C 1
ATOM 10181 O O . THR B 1 623 ? 23.781 15.992 -0.072 1 98.69 623 THR B O 1
ATOM 10184 N N . GLY B 1 624 ? 22.969 14.109 1.012 1 98.69 624 GLY B N 1
ATOM 10185 C CA . GLY B 1 624 ? 23.875 13.242 0.286 1 98.69 624 GLY B CA 1
ATOM 10186 C C . GLY B 1 624 ? 23.656 13.266 -1.214 1 98.69 624 GLY B C 1
ATOM 10187 O O . GLY B 1 624 ? 24.609 13.258 -1.99 1 98.69 624 GLY B O 1
ATOM 10188 N N . TRP B 1 625 ? 22.375 13.258 -1.62 1 98.81 625 TRP B N 1
ATOM 10189 C CA . TRP B 1 625 ? 22.047 13.305 -3.041 1 98.81 625 TRP B CA 1
ATOM 10190 C C . TRP B 1 625 ? 22.5 14.625 -3.658 1 98.81 625 TRP B C 1
ATOM 10192 O O . TRP B 1 625 ? 23.094 14.641 -4.742 1 98.81 625 TRP B O 1
ATOM 10202 N N . MET B 1 626 ? 22.234 15.758 -2.982 1 98.88 626 MET B N 1
ATOM 10203 C CA . MET B 1 626 ? 22.656 17.078 -3.465 1 98.88 626 MET B CA 1
ATOM 10204 C C . MET B 1 626 ? 24.172 17.156 -3.566 1 98.88 626 MET B C 1
ATOM 10206 O O . MET B 1 626 ? 24.703 17.672 -4.551 1 98.88 626 MET B O 1
ATOM 10210 N N . GLU B 1 627 ? 24.891 16.625 -2.562 1 98.75 627 GLU B N 1
ATOM 10211 C CA . GLU B 1 627 ? 26.359 16.641 -2.59 1 98.75 627 GLU B CA 1
ATOM 10212 C C . GLU B 1 627 ? 26.891 15.805 -3.75 1 98.75 627 GLU B C 1
ATOM 10214 O O . GLU B 1 627 ? 27.812 16.234 -4.457 1 98.75 627 GLU B O 1
ATOM 10219 N N . ARG B 1 628 ? 26.297 14.648 -3.959 1 98.19 628 ARG B N 1
ATOM 10220 C CA . ARG B 1 628 ? 26.75 13.727 -5 1 98.19 628 ARG B CA 1
ATOM 10221 C C . ARG B 1 628 ? 26.656 14.375 -6.379 1 98.19 628 ARG B C 1
ATOM 10223 O O . ARG B 1 628 ? 27.578 14.258 -7.188 1 98.19 628 ARG B O 1
ATOM 10230 N N . TRP B 1 629 ? 25.609 15.156 -6.641 1 98.38 629 TRP B N 1
ATOM 10231 C CA . TRP B 1 629 ? 25.328 15.578 -8.008 1 98.38 629 TRP B CA 1
ATOM 10232 C C . TRP B 1 629 ? 25.703 17.031 -8.219 1 98.38 629 TRP B C 1
ATOM 10234 O O . TRP B 1 629 ? 25.875 17.484 -9.352 1 98.38 629 TRP B O 1
ATOM 10244 N N . LEU B 1 630 ? 25.828 17.828 -7.078 1 98.5 630 LEU B N 1
ATOM 10245 C CA . LEU B 1 630 ? 26.094 19.25 -7.242 1 98.5 630 LEU B CA 1
ATOM 10246 C C . LEU B 1 630 ? 27.516 19.594 -6.852 1 98.5 630 LEU B C 1
ATOM 10248 O O . LEU B 1 630 ? 28.016 20.672 -7.188 1 98.5 630 LEU B O 1
ATOM 10252 N N . LYS B 1 631 ? 28.188 18.75 -6.102 1 95.44 631 LYS B N 1
ATOM 10253 C CA . LYS B 1 631 ? 29.562 19 -5.684 1 95.44 631 LYS B CA 1
ATOM 10254 C C . LYS B 1 631 ? 30.516 17.969 -6.285 1 95.44 631 LYS B C 1
ATOM 10256 O O . LYS B 1 631 ? 31.734 18.125 -6.215 1 95.44 631 LYS B O 1
ATOM 10261 N N . GLY B 1 632 ? 30.031 16.844 -6.84 1 81.25 632 GLY B N 1
ATOM 10262 C CA . GLY B 1 632 ? 30.844 15.789 -7.434 1 81.25 632 GLY B CA 1
ATOM 10263 C C . GLY B 1 632 ? 31.156 16.031 -8.898 1 81.25 632 GLY B C 1
ATOM 10264 O O . GLY B 1 632 ? 30.5 16.859 -9.547 1 81.25 632 GLY B O 1
#

Nearest PDB structures (foldseek):
  8wt1-assembly1_C  TM=9.560E-01  e=4.188E-66  Geobacillus stearothermophilus ATCC 12980
  8wt1-assembly2_D  TM=9.554E-01  e=2.149E-65  Geobacillus stearothermophilus ATCC 12980
  8wt1-assembly1_H  TM=9.533E-01  e=1.682E-64  Geobacillus stearothermophilus ATCC 12980
  8wt1-assembly2_G  TM=9.518E-01  e=4.123E-64  Geobacillus stearothermophilus ATCC 12980
  7ep9-assembly1_C  TM=9.319E-01  e=4.582E-64  Fusobacterium nucleatum

Sequence (1264 aa):
MAKGLTEKDLEKFKLVGNIDAFRRRLVFQVTEISVEKDDYFSRIYLYDGRKVKPFTSGKKDGNPRFSPDGKLIAFTSKRDKESKEAELYVIPTDGGEARLLTKFKYGIKNLRFTEDGKSIAVVTPIDVEKKPKDDVHVIKEIPFWFNGVGWVYGKRSVVYLVDLETGRKRRITPKNLDVSQIRFYEGKLYFIAQEDRERKPMVSDLYVLKGRKAKRLTPGEWSVSDFIPLDDGTFILKANTRERGIPTNTHIYHYSPETGEMRKLTVELDRAAYNSLNCDVRGSQRAELVFKDGWVYYVATDGPRANLFRVNLKGKIERVIGGDRSVESFAISDYVAFTAQDAVTPTELYTLRDGKEKKVTDFNSWIKEYELSKPEHFRVKASDGVEIDAWIMKPVDFEPGKKYPAVLEIHGGPKTAYGYSFMHEFHVLTAKGFVVIFSNPRGSDGYGEDFADIREHYGERDYQDLMEVVDEALKRFDFIDGERIGVTGGSYGGFMTNWIVGHTKRFKAAVTQRSISNWVSFFGTTDIGYFFAPDQIGGDPWSNTDGYWEKSPLKYAPNVETPLLVIHSMEDYRCWLPEGLQFYTALKYLGKTVELALFPGENHDLSRGGKPKHRVKRLELITGWMERWLKGMAKGLTEKDLEKFKLVGNIDAFRRRLVFQVTEISVEKDDYFSRIYLYDGRKVKPFTSGKKDGNPRFSPDGKLIAFTSKRDKESKEAELYVIPTDGGEARLLTKFKYGIKNLRFTEDGKSIAVVTPIDVEKKPKDDVHVIKEIPFWFNGVGWVYGKRSVVYLVDLETGRKRRITPKNLDVSQIRFYEGKLYFIAQEDRERKPMVSDLYVLKGRKAKRLTPGEWSVSDFIPLDDGTFILKANTRERGIPTNTHIYHYSPETGEMRKLTVELDRAAYNSLNCDVRGSQRAELVFKDGWVYYVATDGPRANLFRVNLKGKIERVIGGDRSVESFAISDYVAFTAQDAVTPTELYTLRDGKEKKVTDFNSWIKEYELSKPEHFRVKASDGVEIDAWIMKPVDFEPGKKYPAVLEIHGGPKTAYGYSFMHEFHVLTAKGFVVIFSNPRGSDGYGEDFADIREHYGERDYQDLMEVVDEALKRFDFIDGERIGVTGGSYGGFMTNWIVGHTKRFKAAVTQRSISNWVSFFGTTDIGYFFAPDQIGGDPWSNTDGYWEKSPLKYAPNVETPLLVIHSMEDYRCWLPEGLQFYTALKYLGKTVELALFPGENHDLSRGGKPKHRVKRLELITGWMERWLKG